Protein AF-C6HKF3-F1 (afdb_monomer)

Structure (mmCIF, N/CA/C/O backbone):
data_AF-C6HKF3-F1
#
_entry.id   AF-C6HKF3-F1
#
loop_
_atom_site.group_PDB
_atom_site.id
_atom_site.type_symbol
_atom_site.label_atom_id
_atom_site.label_alt_id
_atom_site.label_comp_id
_atom_site.label_asym_id
_atom_site.label_entity_id
_atom_site.label_seq_id
_atom_site.pdbx_PDB_ins_code
_atom_site.Cartn_x
_atom_site.Cartn_y
_atom_site.Cartn_z
_atom_site.occupancy
_atom_site.B_iso_or_equiv
_atom_site.auth_seq_id
_atom_site.auth_comp_id
_atom_site.auth_asym_id
_atom_site.auth_atom_id
_atom_site.pdbx_PDB_model_num
ATOM 1 N N . MET A 1 1 ? -15.916 -13.283 12.910 1.00 23.88 1 MET A N 1
ATOM 2 C CA . MET A 1 1 ? -17.264 -12.928 12.413 1.00 23.88 1 MET A CA 1
ATOM 3 C C . MET A 1 1 ? -18.233 -13.977 12.928 1.00 23.88 1 MET A C 1
ATOM 5 O O . MET A 1 1 ? -18.089 -15.125 12.545 1.00 23.88 1 MET A O 1
ATOM 9 N N . PHE A 1 2 ? -19.154 -13.626 13.826 1.00 22.58 2 PHE A N 1
ATOM 10 C CA . PHE A 1 2 ? -20.311 -14.480 14.113 1.00 22.58 2 PHE A CA 1
ATOM 11 C C . PHE A 1 2 ? -21.480 -13.957 13.267 1.00 22.58 2 PHE A C 1
ATOM 13 O O . PHE A 1 2 ? -21.728 -12.747 13.314 1.00 22.58 2 PHE A O 1
ATOM 20 N N . PRO A 1 3 ? -22.163 -14.803 12.477 1.00 23.59 3 PRO A N 1
ATOM 21 C CA . PRO A 1 3 ? -23.327 -14.387 11.705 1.00 23.59 3 PRO A CA 1
ATOM 22 C C . PRO A 1 3 ? -24.420 -13.855 12.635 1.00 23.59 3 PRO A C 1
ATOM 24 O O . PRO A 1 3 ? -24.684 -14.417 13.699 1.00 23.59 3 PRO A O 1
ATOM 27 N N . ARG A 1 4 ? -25.085 -12.773 12.220 1.00 27.39 4 ARG A N 1
ATOM 28 C CA . ARG A 1 4 ? -26.224 -12.142 12.917 1.00 27.39 4 ARG A CA 1
ATOM 29 C C . ARG A 1 4 ? -27.478 -13.037 12.996 1.00 27.39 4 ARG A C 1
ATOM 31 O O . ARG A 1 4 ? -28.516 -12.580 13.461 1.00 27.39 4 ARG A O 1
ATOM 38 N N . THR A 1 5 ? -27.420 -14.294 12.563 1.00 27.39 5 THR A N 1
ATOM 39 C CA . THR A 1 5 ? -28.602 -15.111 12.252 1.00 27.39 5 THR A CA 1
ATOM 40 C C . THR A 1 5 ? -29.156 -15.968 13.395 1.00 27.39 5 THR A C 1
ATOM 42 O O . THR A 1 5 ? -30.180 -16.620 13.203 1.00 27.39 5 THR A O 1
ATOM 45 N N . HIS A 1 6 ? -28.601 -15.914 14.613 1.00 28.02 6 HIS A N 1
ATOM 46 C CA . HIS A 1 6 ? -29.128 -16.699 15.748 1.00 28.02 6 HIS A CA 1
ATOM 47 C C . HIS A 1 6 ? -29.599 -15.916 16.980 1.00 28.02 6 HIS A C 1
ATOM 49 O O . HIS A 1 6 ? -29.773 -16.495 18.049 1.00 28.02 6 HIS A O 1
ATOM 55 N N . ILE A 1 7 ? -29.944 -14.636 16.829 1.00 28.27 7 ILE A N 1
ATOM 56 C CA . ILE A 1 7 ? -30.804 -13.953 17.804 1.00 28.27 7 ILE A CA 1
ATOM 57 C C . ILE A 1 7 ? -31.998 -13.378 17.045 1.00 28.27 7 ILE A C 1
ATOM 59 O O . ILE A 1 7 ? -31.956 -12.261 16.541 1.00 28.27 7 ILE A O 1
ATOM 63 N N . ARG A 1 8 ? -33.080 -14.160 16.946 1.00 24.97 8 ARG A N 1
ATOM 64 C CA . ARG A 1 8 ? -34.401 -13.608 16.622 1.00 24.97 8 ARG A CA 1
ATOM 65 C C . ARG A 1 8 ? -34.829 -12.724 17.795 1.00 24.97 8 ARG A C 1
ATOM 67 O O . ARG A 1 8 ? -35.419 -13.210 18.754 1.00 24.97 8 ARG A O 1
ATOM 74 N N . THR A 1 9 ? -34.541 -11.431 17.721 1.00 31.33 9 THR A N 1
ATOM 75 C CA . THR A 1 9 ? -35.336 -10.416 18.410 1.00 31.33 9 THR A CA 1
ATOM 76 C C . THR A 1 9 ? -36.642 -10.274 17.636 1.00 31.33 9 THR A C 1
ATOM 78 O O . THR A 1 9 ? -36.712 -9.597 16.615 1.00 31.33 9 THR A O 1
ATOM 81 N N . SER A 1 10 ? -37.691 -10.964 18.081 1.00 26.66 10 SER A N 1
ATOM 82 C CA . SER A 1 10 ? -39.046 -10.687 17.606 1.00 26.66 10 SER A CA 1
ATOM 83 C C . SER A 1 10 ? -39.504 -9.343 18.179 1.00 26.66 10 SER A C 1
ATOM 85 O O . SER A 1 10 ? -40.070 -9.283 19.268 1.00 26.66 10 SER A O 1
ATOM 87 N N . LEU A 1 11 ? -39.235 -8.263 17.450 1.00 33.09 11 LEU A N 1
ATOM 88 C CA . LEU A 1 11 ? -39.993 -7.019 17.532 1.00 33.09 11 LEU A CA 1
ATOM 89 C C . LEU A 1 11 ? -41.171 -7.166 16.572 1.00 33.09 11 LEU A C 1
ATOM 91 O O . LEU A 1 11 ? -41.030 -6.827 15.410 1.00 33.09 11 LEU A O 1
ATOM 95 N N . GLU A 1 12 ? -42.263 -7.772 17.041 1.00 34.25 12 GLU A N 1
ATOM 96 C CA . GLU A 1 12 ? -43.629 -7.602 16.515 1.00 34.25 12 GLU A CA 1
ATOM 97 C C . GLU A 1 12 ? -44.575 -8.547 17.270 1.00 34.25 12 GLU A C 1
ATOM 99 O O . GLU A 1 12 ? -44.820 -9.686 16.873 1.00 34.25 12 GLU A O 1
ATOM 104 N N . ASN A 1 13 ? -45.037 -8.098 18.437 1.00 29.64 13 ASN A N 1
ATOM 105 C CA . ASN A 1 13 ? -46.448 -8.127 18.828 1.00 29.64 13 ASN A CA 1
ATOM 106 C C . ASN A 1 13 ? -46.584 -7.684 20.284 1.00 29.64 13 ASN A C 1
ATOM 108 O O . ASN A 1 13 ? -46.192 -8.389 21.214 1.00 29.64 13 ASN A O 1
ATOM 112 N N . ASP A 1 14 ? -47.220 -6.529 20.456 1.00 38.34 14 ASP A N 1
ATOM 113 C CA . ASP A 1 14 ? -47.934 -6.170 21.670 1.00 38.34 14 ASP A CA 1
ATOM 114 C C . ASP A 1 14 ? -48.892 -7.306 22.051 1.00 38.34 14 ASP A C 1
ATOM 116 O O . ASP A 1 14 ? -49.944 -7.485 21.433 1.00 38.34 14 ASP A O 1
ATOM 120 N N . ARG A 1 15 ? -48.499 -8.100 23.051 1.00 31.56 15 ARG A N 1
ATOM 121 C CA . ARG A 1 15 ? -49.347 -8.672 24.110 1.00 31.56 15 ARG A CA 1
ATOM 122 C C . ARG A 1 15 ? -48.488 -9.553 25.008 1.00 31.56 15 ARG A C 1
ATOM 124 O O . ARG A 1 15 ? -47.965 -10.580 24.584 1.00 31.56 15 ARG A O 1
ATOM 131 N N . GLU A 1 16 ? -48.399 -9.138 26.265 1.00 40.12 16 GLU A N 1
ATOM 132 C CA . GLU A 1 16 ? -47.836 -9.878 27.389 1.00 40.12 16 GLU A CA 1
ATOM 133 C C . GLU A 1 16 ? -48.200 -11.373 27.337 1.00 40.12 16 GLU A C 1
ATOM 135 O O . GLU A 1 16 ? -49.335 -11.779 27.591 1.00 40.12 16 GLU A O 1
ATOM 140 N N . LYS A 1 17 ? -47.207 -12.217 27.052 1.00 31.50 17 LYS A N 1
ATOM 141 C CA . LYS A 1 17 ? -47.179 -13.598 27.530 1.00 31.50 17 LYS A CA 1
ATOM 142 C C . LYS A 1 17 ? -45.826 -13.842 28.175 1.00 31.50 17 LYS A C 1
ATOM 144 O O . LYS A 1 17 ? -44.822 -14.023 27.496 1.00 31.50 17 LYS A O 1
ATOM 149 N N . TYR A 1 18 ? -45.849 -13.822 29.503 1.00 33.06 18 TYR A N 1
ATOM 150 C CA . TYR A 1 18 ? -44.793 -14.274 30.403 1.00 33.06 18 TYR A CA 1
ATOM 151 C C . TYR A 1 18 ? -44.182 -15.595 29.894 1.00 33.06 18 TYR A C 1
ATOM 153 O O . TYR A 1 18 ? -44.834 -16.640 29.917 1.00 33.06 18 TYR A O 1
ATOM 161 N N . ILE A 1 19 ? -42.936 -15.547 29.417 1.00 33.00 19 ILE A N 1
ATOM 162 C CA . ILE A 1 19 ? -42.093 -16.734 29.227 1.00 33.00 19 ILE A CA 1
ATOM 163 C C . ILE A 1 19 ? -41.365 -16.955 30.564 1.00 33.00 19 ILE A C 1
ATOM 165 O O . ILE A 1 19 ? -40.865 -15.978 31.116 1.00 33.00 19 ILE A O 1
ATOM 169 N N . PRO A 1 20 ? -41.292 -18.179 31.124 1.00 37.78 20 PRO A N 1
ATOM 170 C CA . PRO A 1 20 ? -40.747 -18.375 32.466 1.00 37.78 20 PRO A CA 1
ATOM 171 C C . PRO A 1 20 ? -39.257 -17.996 32.537 1.00 37.78 20 PRO A C 1
ATOM 173 O O . PRO A 1 20 ? -38.462 -18.484 31.728 1.00 37.78 20 PRO A O 1
ATOM 176 N N . ASP A 1 21 ? -38.880 -17.212 33.554 1.00 45.03 21 ASP A N 1
ATOM 177 C CA . ASP A 1 21 ? -37.524 -16.700 33.854 1.00 45.03 21 ASP A CA 1
ATOM 178 C C . ASP A 1 21 ? -36.394 -17.757 33.853 1.00 45.03 21 ASP A C 1
ATOM 180 O O . ASP A 1 21 ? -35.210 -17.435 33.724 1.00 45.03 21 ASP A O 1
ATOM 184 N N . GLY A 1 22 ? -36.727 -19.048 33.938 1.00 43.03 22 GLY A N 1
ATOM 185 C CA . GLY A 1 22 ? -35.758 -20.141 34.053 1.00 43.03 22 GLY A CA 1
ATOM 186 C C . GLY A 1 22 ? -34.871 -20.397 32.822 1.00 43.03 22 GLY A C 1
ATOM 187 O O . GLY A 1 22 ? -33.749 -20.875 32.988 1.00 43.03 22 GLY A O 1
ATOM 188 N N . ARG A 1 23 ? -35.308 -20.086 31.587 1.00 43.41 23 ARG A N 1
ATOM 189 C CA . ARG A 1 23 ? -34.489 -20.358 30.376 1.00 43.41 23 ARG A CA 1
ATOM 190 C C . ARG A 1 23 ? -33.404 -19.306 30.124 1.00 43.41 23 ARG A C 1
ATOM 192 O O . ARG A 1 23 ? -32.303 -19.675 29.722 1.00 43.41 23 ARG A O 1
ATOM 199 N N . TYR A 1 24 ? -33.672 -18.027 30.399 1.00 49.16 24 TYR A N 1
ATOM 200 C CA . TYR A 1 24 ? -32.689 -16.950 30.202 1.00 49.16 24 TYR A CA 1
ATOM 201 C C . TYR A 1 24 ? -31.551 -16.996 31.232 1.00 49.16 24 TYR A C 1
ATOM 203 O O . TYR A 1 24 ? -30.403 -16.707 30.892 1.00 49.16 24 TYR A O 1
ATOM 211 N N . SER A 1 25 ? -31.841 -17.434 32.463 1.00 55.28 25 SER A N 1
ATOM 212 C CA . SER A 1 25 ? -30.835 -17.615 33.520 1.00 55.28 25 SER A CA 1
ATOM 213 C C . SER A 1 25 ? -29.750 -18.634 33.128 1.00 55.28 25 SER A C 1
ATOM 215 O O . SER A 1 25 ? -28.556 -18.368 33.282 1.00 55.28 25 SER A O 1
ATOM 217 N N . HIS A 1 26 ? -30.135 -19.763 32.514 1.00 54.88 26 HIS A N 1
ATOM 218 C CA . HIS A 1 26 ? -29.185 -20.799 32.095 1.00 54.88 26 HIS A CA 1
ATOM 219 C C . HIS A 1 26 ? -28.242 -20.326 30.973 1.00 54.88 26 HIS A C 1
ATOM 221 O O . HIS A 1 26 ? -27.035 -20.559 31.043 1.00 54.88 26 HIS A O 1
ATOM 227 N N . SER A 1 27 ? -28.763 -19.618 29.965 1.00 61.56 27 SER A N 1
ATOM 228 C CA . SER A 1 27 ? -27.957 -19.084 28.857 1.00 61.56 27 SER A CA 1
ATOM 229 C C . SER A 1 27 ? -27.007 -17.965 29.300 1.00 61.56 27 SER A C 1
ATOM 231 O O . SER A 1 27 ? -25.858 -17.936 28.862 1.00 61.56 27 SER A O 1
ATOM 233 N N . ARG A 1 28 ? -27.428 -17.080 30.219 1.00 71.38 28 ARG A N 1
ATOM 234 C CA . ARG A 1 28 ? -26.544 -16.045 30.791 1.00 71.38 28 ARG A CA 1
ATOM 235 C C . ARG A 1 28 ? -25.417 -16.657 31.625 1.00 71.38 28 ARG A C 1
ATOM 237 O O . ARG A 1 28 ? -24.269 -16.256 31.469 1.00 71.38 28 ARG A O 1
ATOM 244 N N . LEU A 1 29 ? -25.702 -17.687 32.425 1.00 73.00 29 LEU A N 1
ATOM 245 C CA . LEU A 1 29 ? -24.673 -18.401 33.190 1.00 73.00 29 LEU A CA 1
ATOM 246 C C . LEU A 1 29 ? -23.628 -19.072 32.279 1.00 73.00 29 LEU A C 1
ATOM 248 O O . LEU A 1 29 ? -22.439 -19.088 32.600 1.00 73.00 29 LEU A O 1
ATOM 252 N N . GLN A 1 30 ? -24.046 -19.610 31.130 1.00 71.25 30 GLN A N 1
ATOM 253 C CA . GLN A 1 30 ? -23.119 -20.150 30.131 1.00 71.25 30 GLN A CA 1
ATOM 254 C C . GLN A 1 30 ? -22.246 -19.057 29.498 1.00 71.25 30 GLN A C 1
ATOM 256 O O . GLN A 1 30 ? -21.044 -19.270 29.339 1.00 71.25 30 GLN A O 1
ATOM 261 N N . LEU A 1 31 ? -22.815 -17.885 29.195 1.00 77.19 31 LEU A N 1
ATOM 262 C CA . LEU A 1 31 ? -22.057 -16.734 28.692 1.00 77.19 31 LEU A CA 1
ATOM 263 C C . LEU A 1 31 ? -21.038 -16.224 29.714 1.00 77.19 31 LEU A C 1
ATOM 265 O O . LEU A 1 31 ? -19.914 -15.916 29.335 1.00 77.19 31 LEU A O 1
ATOM 269 N N . VAL A 1 32 ? -21.383 -16.206 31.004 1.00 83.06 32 VAL A N 1
ATOM 270 C CA . VAL A 1 32 ? -20.451 -15.835 32.082 1.00 83.06 32 VAL A CA 1
ATOM 271 C C . VAL A 1 32 ? -19.299 -16.839 32.179 1.00 83.06 32 VAL A C 1
ATOM 273 O O . VAL A 1 32 ? -18.142 -16.437 32.210 1.00 83.06 32 VAL A O 1
ATOM 276 N N . LYS A 1 33 ? -19.575 -18.148 32.110 1.00 73.81 33 LYS A N 1
ATOM 277 C CA . LYS A 1 33 ? -18.516 -19.177 32.063 1.00 73.81 33 LYS A CA 1
ATOM 278 C C . LYS A 1 33 ? -17.636 -19.059 30.813 1.00 73.81 33 LYS A C 1
ATOM 280 O O . LYS A 1 33 ? -16.428 -19.297 30.875 1.00 73.81 33 LYS A O 1
ATOM 285 N N . ALA A 1 34 ? -18.231 -18.716 29.668 1.00 72.38 34 ALA A N 1
ATOM 286 C CA . ALA A 1 34 ? -17.499 -18.467 28.430 1.00 72.38 34 ALA A CA 1
ATOM 287 C C . ALA A 1 34 ? -16.616 -17.217 28.549 1.00 72.38 34 ALA A C 1
ATOM 289 O O . ALA A 1 34 ? -15.462 -17.255 28.126 1.00 72.38 34 ALA A O 1
ATOM 290 N N . LEU A 1 35 ? -17.123 -16.159 29.184 1.00 83.19 35 LEU A N 1
ATOM 291 C CA . LEU A 1 35 ? -16.385 -14.939 29.482 1.00 83.19 35 LEU A CA 1
ATOM 292 C C . LEU A 1 35 ? -15.196 -15.212 30.408 1.00 83.19 35 LEU A C 1
ATOM 294 O O . LEU A 1 35 ? -14.079 -14.879 30.040 1.00 83.19 35 LEU A O 1
ATOM 298 N N . GLU A 1 36 ? -15.384 -15.914 31.527 1.00 82.62 36 GLU A N 1
ATOM 299 C CA . GLU A 1 36 ? -14.290 -16.287 32.442 1.00 82.62 36 GLU A CA 1
ATOM 300 C C . GLU A 1 36 ? -13.204 -17.121 31.744 1.00 82.62 36 GLU A C 1
ATOM 302 O O . GLU A 1 36 ? -12.015 -17.062 32.076 1.00 82.62 36 GLU A O 1
ATOM 307 N N . ARG A 1 37 ? -13.597 -17.956 30.774 1.00 74.00 37 ARG A N 1
ATOM 308 C CA . ARG A 1 37 ? -12.648 -18.697 29.937 1.00 74.00 37 ARG A CA 1
ATOM 309 C C . ARG A 1 37 ? -11.931 -17.765 28.966 1.00 74.00 37 ARG A C 1
ATOM 311 O O . ARG A 1 37 ? -10.715 -17.879 28.836 1.00 74.00 37 ARG A O 1
ATOM 318 N N . ALA A 1 38 ? -12.658 -16.871 28.303 1.00 76.38 38 ALA A N 1
ATOM 319 C CA . ALA A 1 38 ? -12.093 -15.903 27.374 1.00 76.38 38 ALA A CA 1
ATOM 320 C C . ALA A 1 38 ? -11.108 -14.961 28.079 1.00 76.38 38 ALA A C 1
ATOM 322 O O . ALA A 1 38 ? -10.016 -14.763 27.563 1.00 76.38 38 ALA A O 1
ATOM 323 N N . GLU A 1 39 ? -11.425 -14.478 29.282 1.00 83.56 39 GLU A N 1
ATOM 324 C CA . GLU A 1 39 ? -10.543 -13.650 30.113 1.00 83.56 39 GLU A CA 1
ATOM 325 C C . GLU A 1 39 ? -9.249 -14.389 30.460 1.00 83.56 39 GLU A C 1
ATOM 327 O O . GLU A 1 39 ? -8.164 -13.858 30.244 1.00 83.56 39 GLU A O 1
ATOM 332 N N . ARG A 1 40 ? -9.330 -15.652 30.906 1.00 78.88 40 ARG A N 1
ATOM 333 C CA . ARG A 1 40 ? -8.131 -16.467 31.179 1.00 78.88 40 ARG A CA 1
ATOM 334 C C . ARG A 1 40 ? -7.267 -16.676 29.939 1.00 78.88 40 ARG A C 1
ATOM 336 O O . ARG A 1 40 ? -6.041 -16.639 30.033 1.00 78.88 40 ARG A O 1
ATOM 343 N N . VAL A 1 41 ? -7.883 -16.904 28.780 1.00 71.81 41 VAL A N 1
ATOM 344 C CA . VAL A 1 41 ? -7.150 -17.071 27.517 1.00 71.81 41 VAL A CA 1
ATOM 345 C C . VAL A 1 41 ? -6.540 -15.741 27.063 1.00 71.81 41 VAL A C 1
ATOM 347 O O . VAL A 1 41 ? -5.374 -15.712 26.672 1.00 71.81 41 VAL A O 1
ATOM 350 N N . ALA A 1 42 ? -7.278 -14.637 27.154 1.00 75.31 42 ALA A N 1
ATOM 351 C CA . ALA A 1 42 ? -6.808 -13.311 26.774 1.00 75.31 42 ALA A CA 1
ATOM 352 C C . ALA A 1 42 ? -5.670 -12.829 27.687 1.00 75.31 42 ALA A C 1
ATOM 354 O O . ALA A 1 42 ? -4.660 -12.361 27.178 1.00 75.31 42 ALA A O 1
ATOM 355 N N . SER A 1 43 ? -5.760 -13.030 29.004 1.00 76.12 43 SER A N 1
ATOM 356 C CA . SER A 1 43 ? -4.675 -12.749 29.962 1.00 76.12 43 SER A CA 1
ATOM 357 C C . SER A 1 43 ? -3.466 -13.679 29.779 1.00 76.12 43 SER A C 1
ATOM 359 O O . SER A 1 43 ? -2.319 -13.295 30.004 1.00 76.12 43 SER A O 1
ATOM 361 N N . GLY A 1 44 ? -3.693 -14.917 29.329 1.00 67.44 44 GLY A N 1
ATOM 362 C CA . GLY A 1 44 ? -2.624 -15.869 29.032 1.00 67.44 44 GLY A CA 1
ATOM 363 C C . GLY A 1 44 ? -1.857 -15.573 27.739 1.00 67.44 44 GLY A C 1
ATOM 364 O O . GLY A 1 44 ? -0.696 -15.961 27.637 1.00 67.44 44 GLY A O 1
ATOM 365 N N . THR A 1 45 ? -2.481 -14.900 26.766 1.00 66.75 45 THR A N 1
ATOM 366 C CA . THR A 1 45 ? -1.938 -14.717 25.404 1.00 66.75 45 THR A CA 1
ATOM 367 C C . THR A 1 45 ? -1.656 -13.260 25.028 1.00 66.75 45 THR A C 1
ATOM 369 O O . THR A 1 45 ? -0.811 -13.017 24.174 1.00 66.75 45 THR A O 1
ATOM 372 N N . SER A 1 46 ? -2.358 -12.294 25.626 1.00 65.00 46 SER A N 1
ATOM 373 C CA . SER A 1 46 ? -2.330 -10.853 25.308 1.00 65.00 46 SER A CA 1
ATOM 374 C C . SER A 1 46 ? -2.560 -10.508 23.826 1.00 65.00 46 SER A C 1
ATOM 376 O O . SER A 1 46 ? -2.170 -9.441 23.348 1.00 65.00 46 SER A O 1
ATOM 378 N N . ARG A 1 47 ? -3.223 -11.408 23.090 1.00 68.69 47 ARG A N 1
ATOM 379 C CA . ARG A 1 47 ? -3.566 -11.250 21.672 1.00 68.69 47 ARG A CA 1
ATOM 380 C C . ARG A 1 47 ? -4.859 -10.441 21.477 1.00 68.69 47 ARG A C 1
ATOM 382 O O . ARG A 1 47 ? -5.795 -10.525 22.273 1.00 68.69 47 ARG A O 1
ATOM 389 N N . ALA A 1 48 ? -4.920 -9.691 20.375 1.00 71.31 48 ALA A N 1
ATOM 390 C CA . ALA A 1 48 ? -6.007 -8.749 20.094 1.00 71.31 48 ALA A CA 1
ATOM 391 C C . ALA A 1 48 ? -7.352 -9.421 19.756 1.00 71.31 48 ALA A C 1
ATOM 393 O O . ALA A 1 48 ? -8.395 -8.924 20.164 1.00 71.31 48 ALA A O 1
ATOM 394 N N . ASP A 1 49 ? -7.340 -10.549 19.046 1.00 69.75 49 ASP A N 1
ATOM 395 C CA . ASP A 1 49 ? -8.520 -11.370 18.728 1.00 69.75 49 ASP A CA 1
ATOM 396 C C . ASP A 1 49 ? -9.167 -11.959 19.993 1.00 69.75 49 ASP A C 1
ATOM 398 O O . ASP A 1 49 ? -10.382 -11.877 20.176 1.00 69.75 49 ASP A O 1
ATOM 402 N N . HIS A 1 50 ? -8.355 -12.479 20.915 1.00 78.00 50 HIS A N 1
ATOM 403 C CA . HIS A 1 50 ? -8.828 -12.986 22.204 1.00 78.00 50 HIS A CA 1
ATOM 404 C C . HIS A 1 50 ? -9.394 -11.870 23.098 1.00 78.00 50 HIS A C 1
ATOM 406 O O . HIS A 1 50 ? -10.428 -12.057 23.740 1.00 78.00 50 HIS A O 1
ATOM 412 N N . ALA A 1 51 ? -8.757 -10.698 23.115 1.00 82.38 51 ALA A N 1
ATOM 413 C CA . ALA A 1 51 ? -9.271 -9.530 23.826 1.00 82.38 51 ALA A CA 1
ATOM 414 C C . ALA A 1 51 ? -10.563 -8.970 23.199 1.00 82.38 51 ALA A C 1
ATOM 416 O O . ALA A 1 51 ? -11.466 -8.564 23.929 1.00 82.38 51 ALA A O 1
ATOM 417 N N . ASP A 1 52 ? -10.704 -9.002 21.867 1.00 82.88 52 ASP A N 1
ATOM 418 C CA . ASP A 1 52 ? -11.957 -8.641 21.187 1.00 82.88 52 ASP A CA 1
ATOM 419 C C . ASP A 1 52 ? -13.082 -9.633 21.522 1.00 82.88 52 ASP A C 1
ATOM 421 O O . ASP A 1 52 ? -14.227 -9.227 21.711 1.00 82.88 52 ASP A O 1
ATOM 425 N N . ALA A 1 53 ? -12.769 -10.926 21.679 1.00 82.00 53 ALA A N 1
ATOM 426 C CA . ALA A 1 53 ? -13.738 -11.914 22.150 1.00 82.00 53 ALA A CA 1
ATOM 427 C C . ALA A 1 53 ? -14.247 -11.589 23.566 1.00 82.00 53 ALA A C 1
ATOM 429 O O . ALA A 1 53 ? -15.459 -11.597 23.787 1.00 82.00 53 ALA A O 1
ATOM 430 N N . VAL A 1 54 ? -13.353 -11.231 24.500 1.00 88.75 54 VAL A N 1
ATOM 431 C CA . VAL A 1 54 ? -13.730 -10.738 25.842 1.00 88.75 54 VAL A CA 1
ATOM 432 C C . VAL A 1 54 ? -14.644 -9.517 25.722 1.00 88.75 54 VAL A C 1
ATOM 434 O O . VAL A 1 54 ? -15.731 -9.494 26.299 1.00 88.75 54 VAL A O 1
ATOM 437 N N . ALA A 1 55 ? -14.252 -8.536 24.908 1.00 91.31 55 ALA A N 1
ATOM 438 C CA . ALA A 1 55 ? -15.006 -7.305 24.713 1.00 91.31 55 ALA A CA 1
ATOM 439 C C . ALA A 1 55 ? -16.425 -7.541 24.175 1.00 91.31 55 ALA A C 1
ATOM 441 O O . ALA A 1 55 ? -17.389 -6.950 24.665 1.00 91.31 55 ALA A O 1
ATOM 442 N N . ARG A 1 56 ? -16.570 -8.434 23.191 1.00 89.88 56 ARG A N 1
ATOM 443 C CA . ARG A 1 56 ? -17.871 -8.788 22.610 1.00 89.88 56 ARG A CA 1
ATOM 444 C C . ARG A 1 56 ? -18.748 -9.573 23.573 1.00 89.88 56 ARG A C 1
ATOM 446 O O . ARG A 1 56 ? -19.949 -9.334 23.595 1.00 89.88 56 ARG A O 1
ATOM 453 N N . LEU A 1 57 ? -18.178 -10.480 24.367 1.00 89.25 57 LEU A N 1
ATOM 454 C CA . LEU A 1 57 ? -18.935 -11.228 25.374 1.00 89.25 57 LEU A CA 1
ATOM 455 C C . LEU A 1 57 ? -19.484 -10.300 26.464 1.00 89.25 57 LEU A C 1
ATOM 457 O O . LEU A 1 57 ? -20.657 -10.413 26.813 1.00 89.25 57 LEU A O 1
ATOM 461 N N . TYR A 1 58 ? -18.688 -9.333 26.931 1.00 93.75 58 TYR A N 1
ATOM 462 C CA . TYR A 1 58 ? -19.175 -8.279 27.826 1.00 93.75 58 TYR A CA 1
ATOM 463 C C . TYR A 1 58 ? -20.296 -7.450 27.194 1.00 93.75 58 TYR A C 1
ATOM 465 O O . TYR A 1 58 ? -21.297 -7.181 27.851 1.00 93.75 58 TYR A O 1
ATOM 473 N N . HIS A 1 59 ? -20.159 -7.077 25.920 1.00 92.56 59 HIS A N 1
ATOM 474 C CA . HIS A 1 59 ? -21.187 -6.316 25.210 1.00 92.56 59 HIS A CA 1
ATOM 475 C C . HIS A 1 59 ? -22.496 -7.109 25.047 1.00 92.56 59 HIS A C 1
ATOM 477 O O . HIS A 1 59 ? -23.565 -6.575 25.311 1.00 92.56 59 HIS A O 1
ATOM 483 N N . ILE A 1 60 ? -22.426 -8.406 24.719 1.00 90.06 60 ILE A N 1
ATOM 484 C CA . ILE A 1 60 ? -23.608 -9.284 24.654 1.00 90.06 60 ILE A CA 1
ATOM 485 C C . ILE A 1 60 ? -24.275 -9.404 26.029 1.00 90.06 60 ILE A C 1
ATOM 487 O O . ILE A 1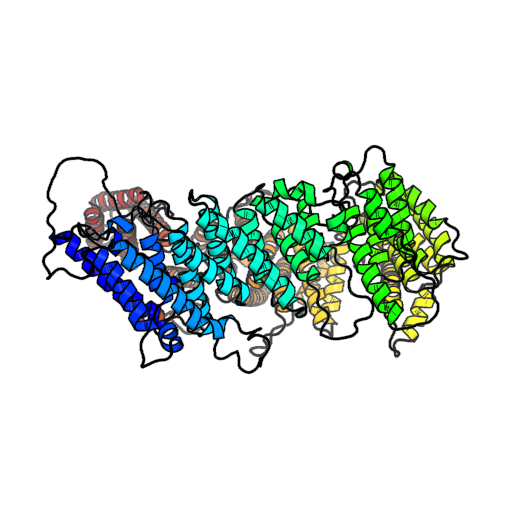 60 ? -25.498 -9.333 26.128 1.00 90.06 60 ILE A O 1
ATOM 491 N N . LEU A 1 61 ? -23.493 -9.579 27.101 1.00 88.88 61 LEU A N 1
ATOM 492 C CA . LEU A 1 61 ? -24.036 -9.606 28.462 1.00 88.88 61 LEU A CA 1
ATOM 493 C C . LEU A 1 61 ? -24.717 -8.281 28.817 1.00 88.88 61 LEU A C 1
ATOM 495 O O . LEU A 1 61 ? -25.793 -8.299 29.407 1.00 88.88 61 LEU A O 1
ATOM 499 N N . PHE A 1 62 ? -24.127 -7.155 28.417 1.00 90.56 62 PHE A N 1
ATOM 500 C CA . PHE A 1 62 ? -24.713 -5.832 28.598 1.00 90.56 62 PHE A CA 1
ATOM 501 C C . PHE A 1 62 ? -26.037 -5.675 27.837 1.00 90.56 62 PHE A C 1
ATOM 503 O O . PHE A 1 62 ? -27.016 -5.220 28.423 1.00 90.56 62 PHE A O 1
ATOM 510 N N . ASP A 1 63 ? -26.111 -6.106 26.576 1.00 89.00 63 ASP A N 1
ATOM 511 C CA . ASP A 1 63 ? -27.341 -6.052 25.772 1.00 89.00 63 ASP A CA 1
ATOM 512 C C . ASP A 1 63 ? -28.464 -6.912 26.366 1.00 89.00 63 ASP A C 1
ATOM 514 O O . ASP A 1 63 ? -29.637 -6.540 26.306 1.00 89.00 63 ASP A O 1
ATOM 518 N N . LEU A 1 64 ? -28.108 -8.048 26.973 1.00 86.81 64 LEU A N 1
ATOM 519 C CA . LEU A 1 64 ? -29.052 -8.952 27.626 1.00 86.81 64 LEU A CA 1
ATOM 520 C C . LEU A 1 64 ? -29.466 -8.503 29.034 1.00 86.81 64 LEU A C 1
ATOM 522 O O . LEU A 1 64 ? -30.431 -9.064 29.552 1.00 86.81 64 LEU A O 1
ATOM 526 N N . ALA A 1 65 ? -28.754 -7.576 29.675 1.00 86.38 65 ALA A N 1
ATOM 527 C CA . ALA A 1 65 ? -29.006 -7.163 31.054 1.00 86.38 65 ALA A CA 1
ATOM 528 C C . ALA A 1 65 ? -30.189 -6.183 31.177 1.00 86.38 65 ALA A C 1
ATOM 530 O O . ALA A 1 65 ? -30.503 -5.419 30.262 1.00 86.38 65 ALA A O 1
ATOM 531 N N . SER A 1 66 ? -30.846 -6.197 32.338 1.00 81.94 66 SER A N 1
ATOM 532 C CA . SER A 1 66 ? -32.003 -5.351 32.638 1.00 81.94 66 SER A CA 1
ATOM 533 C C . SER A 1 66 ? -31.582 -3.916 32.979 1.00 81.94 66 SER A C 1
ATOM 535 O O . SER A 1 66 ? -30.555 -3.691 33.623 1.00 81.94 66 SER A O 1
ATOM 537 N N . SER A 1 67 ? -32.415 -2.942 32.595 1.00 71.25 67 SER A N 1
ATOM 538 C CA . SER A 1 67 ? -32.265 -1.527 32.986 1.00 71.25 67 SER A CA 1
ATOM 539 C C . SER A 1 67 ? -33.008 -1.166 34.287 1.00 71.25 67 SER A C 1
ATOM 541 O O . SER A 1 67 ? -32.886 -0.042 34.763 1.00 71.25 67 SER A O 1
ATOM 543 N N . ASN A 1 68 ? -33.791 -2.089 34.862 1.00 65.50 68 ASN A N 1
ATOM 544 C CA . ASN A 1 68 ? -34.627 -1.827 36.040 1.00 65.50 68 ASN A CA 1
ATOM 545 C C . ASN A 1 68 ? -33.827 -1.949 37.346 1.00 65.50 68 ASN A C 1
ATOM 547 O O . ASN A 1 68 ? -33.224 -2.983 37.609 1.00 65.50 68 ASN A O 1
ATOM 551 N N . THR A 1 69 ? -33.900 -0.931 38.202 1.00 57.06 69 THR A N 1
ATOM 552 C CA . THR A 1 69 ? -33.236 -0.852 39.519 1.00 57.06 69 THR A CA 1
ATOM 553 C C . THR A 1 69 ? -33.882 -1.687 40.629 1.00 57.06 69 THR A C 1
ATOM 555 O O . THR A 1 69 ? -33.379 -1.701 41.747 1.00 57.06 69 THR A O 1
ATOM 558 N N . THR A 1 70 ? -34.987 -2.383 40.357 1.00 50.12 70 THR A N 1
ATOM 559 C CA . THR A 1 70 ? -35.798 -3.103 41.357 1.00 50.12 70 THR A CA 1
ATOM 560 C C . THR A 1 70 ? -35.486 -4.601 41.429 1.00 50.12 70 THR A C 1
ATOM 562 O O . THR A 1 70 ? -36.396 -5.407 41.612 1.00 50.12 70 THR A O 1
ATOM 565 N N . LEU A 1 71 ? -34.232 -4.999 41.218 1.00 50.22 71 LEU A N 1
ATOM 566 C CA . LEU A 1 71 ? -33.786 -6.357 41.532 1.00 50.22 71 LEU A CA 1
ATOM 567 C C . LEU A 1 71 ? -33.213 -6.363 42.950 1.00 50.22 71 LEU A C 1
ATOM 569 O O . LEU A 1 71 ? -32.362 -5.536 43.279 1.00 50.22 71 LEU A O 1
ATOM 573 N N . ASP A 1 72 ? -33.720 -7.275 43.782 1.00 47.78 72 ASP A N 1
ATOM 574 C CA . ASP A 1 72 ? -33.242 -7.501 45.144 1.00 47.78 72 ASP A CA 1
ATOM 575 C C . ASP A 1 72 ? -31.715 -7.678 45.160 1.00 47.78 72 ASP A C 1
ATOM 577 O O . ASP A 1 72 ? -31.116 -8.224 44.232 1.00 47.78 72 ASP A O 1
ATOM 581 N N . SER A 1 73 ? -31.079 -7.242 46.247 1.00 48.00 73 SER A N 1
ATOM 582 C CA . SER A 1 73 ? -29.625 -7.213 46.486 1.00 48.00 73 SER A CA 1
ATOM 583 C C . SER A 1 73 ? -28.903 -8.578 46.446 1.00 48.00 73 SER A C 1
ATOM 585 O O . SER A 1 73 ? -27.741 -8.676 46.837 1.00 48.00 73 SER A O 1
ATOM 587 N N . SER A 1 74 ? -29.573 -9.629 45.968 1.00 51.31 74 SER A N 1
ATOM 588 C CA . SER A 1 74 ? -29.078 -10.989 45.751 1.00 51.31 74 SER A CA 1
ATOM 589 C C . SER A 1 74 ? -28.852 -11.353 44.272 1.00 51.31 74 SER A C 1
ATOM 591 O O . SER A 1 74 ? -28.369 -12.454 44.000 1.00 51.31 74 SER A O 1
ATOM 593 N N . GLY A 1 75 ? -29.176 -10.464 43.323 1.00 61.22 75 GLY A N 1
ATOM 594 C CA . GLY A 1 75 ? -28.952 -10.679 41.886 1.00 61.22 75 GLY A CA 1
ATOM 595 C C . GLY A 1 75 ? -27.467 -10.711 41.501 1.00 61.22 75 GLY A C 1
ATOM 596 O O . GLY A 1 75 ? -26.634 -10.004 42.073 1.00 61.22 75 GLY A O 1
ATOM 597 N N . SER A 1 76 ? -27.102 -11.541 40.521 1.00 80.44 76 SER A N 1
ATOM 598 C CA . SER A 1 76 ? -25.712 -11.642 40.055 1.00 80.44 76 SER A CA 1
ATOM 599 C C . SER A 1 76 ? -25.257 -10.365 39.326 1.00 80.44 76 SER A C 1
ATOM 601 O O . SER A 1 76 ? -26.045 -9.715 38.646 1.00 80.44 76 SER A O 1
ATOM 603 N N . TRP A 1 77 ? -23.957 -10.034 39.365 1.00 85.19 77 TRP A N 1
ATOM 604 C CA . TRP A 1 77 ? -23.393 -8.798 38.773 1.00 85.19 77 TRP A CA 1
ATOM 605 C C . TRP A 1 77 ? -23.694 -8.578 37.274 1.00 85.19 77 TRP A C 1
ATOM 607 O O . TRP A 1 77 ? -23.556 -7.462 36.780 1.00 85.19 77 TRP A O 1
ATOM 617 N N . TYR A 1 78 ? -24.070 -9.624 36.539 1.00 85.25 78 TYR A N 1
ATOM 618 C CA . TYR A 1 78 ? -24.371 -9.595 35.104 1.00 85.25 78 TYR A CA 1
ATOM 619 C C . TYR A 1 78 ? -25.868 -9.414 34.789 1.00 85.25 78 TYR A C 1
ATOM 621 O O . TYR A 1 78 ? -26.268 -9.514 33.631 1.00 85.25 78 TYR A O 1
ATOM 629 N N . GLU A 1 79 ? -26.715 -9.194 35.798 1.00 83.69 79 GLU A N 1
ATOM 630 C CA . GLU A 1 79 ? -28.161 -9.012 35.610 1.00 83.69 79 GLU A CA 1
ATOM 631 C C . GLU A 1 79 ? -28.554 -7.562 35.317 1.00 83.69 79 GLU A C 1
ATOM 633 O O . GLU A 1 79 ? -29.546 -7.335 34.622 1.00 83.69 79 GLU A O 1
ATOM 638 N N . LEU A 1 80 ? -27.766 -6.591 35.792 1.00 86.75 80 LEU A N 1
ATOM 639 C CA . LEU A 1 80 ? -28.003 -5.162 35.593 1.00 86.75 80 LEU A CA 1
ATOM 640 C C . LEU A 1 80 ? -26.929 -4.544 34.695 1.00 86.75 80 LEU A C 1
ATOM 642 O O . LEU A 1 80 ? -25.731 -4.788 34.854 1.00 86.75 80 LEU A O 1
ATOM 646 N N . LYS A 1 81 ? -27.352 -3.675 33.772 1.00 89.81 81 LYS A N 1
ATOM 647 C CA . LYS A 1 81 ? -26.428 -2.953 32.879 1.00 89.81 81 LYS A CA 1
ATOM 648 C C . LYS A 1 81 ? -25.404 -2.120 33.658 1.00 89.81 81 LYS A C 1
ATOM 650 O O . LYS A 1 81 ? -24.219 -2.129 33.327 1.00 89.81 81 LYS A O 1
ATOM 655 N N . GLN A 1 82 ? -25.847 -1.456 34.728 1.00 88.69 82 GLN A N 1
ATOM 656 C CA . GLN A 1 82 ? -24.990 -0.645 35.595 1.00 88.69 82 GLN A CA 1
ATOM 657 C C . GLN A 1 82 ? -23.880 -1.470 36.263 1.00 88.69 82 GLN A C 1
ATOM 659 O O . GLN A 1 82 ? -22.729 -1.039 36.272 1.00 88.69 82 GLN A O 1
ATOM 664 N N . THR A 1 83 ? -24.190 -2.655 36.798 1.00 89.38 83 THR A N 1
ATOM 665 C CA . THR A 1 83 ? -23.213 -3.479 37.532 1.00 89.38 83 THR A CA 1
ATOM 666 C C . THR A 1 83 ? -22.159 -4.096 36.614 1.00 89.38 83 THR A C 1
ATOM 668 O O . THR A 1 83 ? -21.027 -4.306 37.044 1.00 89.38 83 THR A O 1
ATOM 671 N N . ILE A 1 84 ? -22.485 -4.327 35.336 1.00 92.00 84 ILE A N 1
ATOM 672 C CA . ILE A 1 84 ? -21.506 -4.739 34.317 1.00 92.00 84 ILE A CA 1
ATOM 673 C C . ILE A 1 84 ? -20.496 -3.615 34.055 1.00 92.00 84 ILE A C 1
ATOM 675 O O . ILE A 1 84 ? -19.290 -3.867 34.043 1.00 92.00 84 ILE A O 1
ATOM 679 N N . VAL A 1 85 ? -20.973 -2.376 33.876 1.00 93.06 85 VAL A N 1
ATOM 680 C CA . VAL A 1 85 ? -20.091 -1.211 33.684 1.00 93.06 85 VAL A CA 1
ATOM 681 C C . VAL A 1 85 ? -19.249 -0.955 34.934 1.00 93.06 85 VAL A C 1
ATOM 683 O O . VAL A 1 85 ? -18.049 -0.718 34.812 1.00 93.06 85 VAL A O 1
ATOM 686 N N . GLU A 1 86 ? -19.850 -1.064 36.122 1.00 92.69 86 GLU A N 1
ATOM 687 C CA . GLU A 1 86 ? -19.142 -0.954 37.401 1.00 92.69 86 GLU A CA 1
ATOM 688 C C . GLU A 1 86 ? -18.017 -1.985 37.499 1.00 92.69 86 GLU A C 1
ATOM 690 O O . GLU A 1 86 ? -16.876 -1.612 37.739 1.00 92.69 86 GLU A O 1
ATOM 695 N N . ARG A 1 87 ? -18.297 -3.265 37.216 1.00 92.38 87 ARG A N 1
ATOM 696 C CA . ARG A 1 87 ? -17.282 -4.326 37.251 1.00 92.38 87 ARG A CA 1
ATOM 697 C C . ARG A 1 87 ? -16.125 -4.043 36.299 1.00 92.38 87 ARG A C 1
ATOM 699 O O . ARG A 1 87 ? -14.976 -4.212 36.697 1.00 92.38 87 ARG A O 1
ATOM 706 N N . LEU A 1 88 ? -16.403 -3.635 35.059 1.00 93.88 88 LEU A N 1
ATOM 707 C CA . LEU A 1 88 ? -15.360 -3.323 34.075 1.00 93.88 88 LEU A CA 1
ATOM 708 C C . LEU A 1 88 ? -14.472 -2.162 34.539 1.00 93.88 88 LEU A C 1
ATOM 710 O O . LEU A 1 88 ? -13.250 -2.250 34.430 1.00 93.88 88 LEU A O 1
ATOM 714 N N . LEU A 1 89 ? -15.075 -1.096 35.074 1.00 93.62 89 LEU A N 1
ATOM 715 C CA . LEU A 1 89 ? -14.340 0.060 35.581 1.00 93.62 89 LEU A CA 1
ATOM 716 C C . LEU A 1 89 ? -13.542 -0.272 36.835 1.00 93.62 89 LEU A C 1
ATOM 718 O O . LEU A 1 89 ? -12.347 -0.018 36.835 1.00 93.62 89 LEU A O 1
ATOM 722 N N . SER A 1 90 ? -14.145 -0.892 37.851 1.00 92.00 90 SER A N 1
ATOM 723 C CA . SER A 1 90 ? -13.432 -1.294 39.068 1.00 92.00 90 SER A CA 1
ATOM 724 C C . SER A 1 90 ? -12.275 -2.239 38.751 1.00 92.00 90 SER A C 1
ATOM 726 O O . SER A 1 90 ? -11.179 -2.042 39.257 1.00 92.00 90 SER A O 1
ATOM 728 N N . THR A 1 91 ? -12.467 -3.194 37.833 1.00 89.31 91 THR A N 1
ATOM 729 C CA . THR A 1 91 ? -11.388 -4.093 37.385 1.00 89.31 91 THR A CA 1
ATOM 730 C C . THR A 1 91 ? -10.248 -3.314 36.725 1.00 89.31 91 THR A C 1
ATOM 732 O O . THR A 1 91 ? -9.077 -3.594 36.968 1.00 89.31 91 THR A O 1
ATOM 735 N N . LEU A 1 92 ? -10.554 -2.337 35.867 1.00 89.81 92 LEU A N 1
ATOM 736 C CA . LEU A 1 92 ? -9.527 -1.492 35.252 1.00 89.81 92 LEU A CA 1
ATOM 737 C C . LEU A 1 92 ? -8.824 -0.615 36.289 1.00 89.81 92 LEU A C 1
ATOM 739 O O . LEU A 1 92 ? -7.604 -0.534 36.280 1.00 89.81 92 LEU A O 1
ATOM 743 N N . GLU A 1 93 ? -9.572 0.006 37.192 1.00 90.81 93 GLU A N 1
ATOM 744 C CA . GLU A 1 93 ? -9.049 0.861 38.256 1.00 90.81 93 GLU A CA 1
ATOM 745 C C . GLU A 1 93 ? -8.134 0.074 39.204 1.00 90.81 93 GLU A C 1
ATOM 747 O O . GLU A 1 93 ? -7.018 0.510 39.466 1.00 90.81 93 GLU A O 1
ATOM 752 N N . GLU A 1 94 ? -8.529 -1.123 39.640 1.00 86.12 94 GLU A N 1
ATOM 753 C CA . GLU A 1 94 ? -7.688 -2.014 40.452 1.00 86.12 94 GLU A CA 1
ATOM 754 C C . GLU A 1 94 ? -6.368 -2.354 39.747 1.00 86.12 94 GLU A C 1
ATOM 756 O O . GLU A 1 94 ? -5.302 -2.266 40.355 1.00 86.12 94 GLU A O 1
ATOM 761 N N . ASN A 1 95 ? -6.417 -2.665 38.447 1.00 80.31 95 ASN A N 1
ATOM 762 C CA . ASN A 1 95 ? -5.222 -2.973 37.655 1.00 80.31 95 ASN A CA 1
ATOM 763 C C . ASN A 1 95 ? -4.326 -1.748 37.400 1.00 80.31 95 ASN A C 1
ATOM 765 O O . ASN A 1 95 ? -3.122 -1.897 37.203 1.00 80.31 95 ASN A O 1
ATOM 769 N N . LEU A 1 96 ? -4.896 -0.541 37.371 1.00 78.56 96 LEU A N 1
ATOM 770 C CA . LEU A 1 96 ? -4.166 0.705 37.124 1.00 78.56 96 LEU A CA 1
ATOM 771 C C . LEU A 1 96 ? -3.579 1.314 38.407 1.00 78.56 96 LEU A C 1
ATOM 773 O O . LEU A 1 96 ? -2.543 1.973 38.334 1.00 78.56 96 LEU A O 1
ATOM 777 N N . TYR A 1 97 ? -4.222 1.101 39.561 1.00 75.94 97 TYR A N 1
ATOM 778 C CA . TYR A 1 97 ? -3.867 1.724 40.843 1.00 75.94 97 TYR A CA 1
ATOM 779 C C . TYR A 1 97 ? -3.242 0.770 41.870 1.00 75.94 97 TYR A C 1
ATOM 781 O O . TYR A 1 97 ? -2.948 1.206 42.985 1.00 75.94 97 TYR A O 1
ATOM 789 N N . SER A 1 98 ? -3.034 -0.513 41.547 1.00 65.44 98 SER A N 1
ATOM 790 C CA . SER A 1 98 ? -2.423 -1.459 42.488 1.00 65.44 98 SER A CA 1
ATOM 791 C C . SER A 1 98 ? -1.032 -0.986 42.930 1.00 65.44 98 SER A C 1
ATOM 793 O O . SER A 1 98 ? -0.142 -0.802 42.101 1.00 65.44 98 SER A O 1
ATOM 795 N N . THR A 1 99 ? -0.822 -0.837 44.238 1.00 52.25 99 THR A N 1
ATOM 796 C CA . THR A 1 99 ? 0.463 -0.435 44.840 1.00 52.25 99 THR A CA 1
ATOM 797 C C . THR A 1 99 ? 1.534 -1.530 44.809 1.00 52.25 99 THR A C 1
ATOM 799 O O . THR A 1 99 ? 2.713 -1.222 44.966 1.00 52.25 99 THR A O 1
ATOM 802 N N . ASP A 1 100 ? 1.142 -2.788 44.579 1.00 50.94 100 ASP A N 1
ATOM 803 C CA . ASP A 1 100 ? 2.002 -3.970 44.754 1.00 50.94 100 ASP A CA 1
ATOM 804 C C . ASP A 1 100 ? 2.668 -4.479 43.455 1.00 50.94 100 ASP A C 1
ATOM 806 O O . ASP A 1 100 ? 3.451 -5.428 43.487 1.00 50.94 100 ASP A O 1
ATOM 810 N N . GLY A 1 101 ? 2.421 -3.845 42.303 1.00 52.75 101 GLY A N 1
ATOM 811 C CA . GLY A 1 101 ? 3.041 -4.209 41.024 1.00 52.75 101 GLY A CA 1
ATOM 812 C C . GLY A 1 101 ? 3.148 -3.020 40.074 1.00 52.75 101 GLY A C 1
ATOM 813 O O . GLY A 1 101 ? 2.265 -2.170 40.036 1.00 52.75 101 GLY A O 1
ATOM 814 N N . SER A 1 102 ? 4.233 -2.932 39.293 1.00 65.25 102 SER A N 1
ATOM 815 C CA . SER A 1 102 ? 4.353 -1.891 38.266 1.00 65.25 102 SER A CA 1
ATOM 816 C C . SER A 1 102 ? 3.178 -2.002 37.282 1.00 65.25 102 SER A C 1
ATOM 818 O O . SER A 1 102 ? 2.826 -3.103 36.861 1.00 65.25 102 SER A O 1
ATOM 820 N N . PHE A 1 103 ? 2.588 -0.876 36.869 1.00 73.12 103 PHE A N 1
ATOM 821 C CA . PHE A 1 103 ? 1.569 -0.788 35.802 1.00 73.12 103 PHE A CA 1
ATOM 822 C C . PHE A 1 103 ? 1.902 -1.666 34.572 1.00 73.12 103 PHE A C 1
ATOM 824 O O . PHE A 1 103 ? 1.029 -2.244 33.924 1.00 73.12 103 PHE A O 1
ATOM 831 N N . GLN A 1 104 ? 3.198 -1.821 34.287 1.00 73.94 104 GLN A N 1
ATOM 832 C CA . GLN A 1 104 ? 3.743 -2.668 33.229 1.00 73.94 104 GLN A CA 1
ATOM 833 C C . GLN A 1 104 ? 3.428 -4.162 33.422 1.00 73.94 104 GLN A C 1
ATOM 835 O O . GLN A 1 104 ? 3.122 -4.847 32.448 1.00 73.94 104 GLN A O 1
ATOM 840 N N . ASN A 1 105 ? 3.460 -4.666 34.658 1.00 71.31 105 ASN A N 1
ATOM 841 C CA . ASN A 1 105 ? 3.092 -6.044 34.981 1.00 71.31 105 ASN A CA 1
ATOM 842 C C . ASN A 1 105 ? 1.583 -6.259 34.831 1.00 71.31 105 ASN A C 1
ATOM 844 O O . ASN A 1 105 ? 1.168 -7.253 34.240 1.00 71.31 105 ASN A O 1
ATOM 848 N N . ALA A 1 106 ? 0.766 -5.301 35.278 1.00 71.81 106 ALA A N 1
ATOM 849 C CA . ALA A 1 106 ? -0.686 -5.370 35.123 1.00 71.81 106 ALA A CA 1
ATOM 850 C C . ALA A 1 106 ? -1.093 -5.431 33.640 1.00 71.81 106 ALA A C 1
ATOM 852 O O . ALA A 1 106 ? -1.878 -6.293 33.249 1.00 71.81 106 ALA A O 1
ATOM 853 N N . ILE A 1 107 ? -0.492 -4.598 32.783 1.00 74.94 107 ILE A N 1
ATOM 854 C CA . ILE A 1 107 ? -0.732 -4.608 31.330 1.00 74.94 107 ILE A CA 1
ATOM 855 C C . ILE A 1 107 ? -0.250 -5.896 30.635 1.00 74.94 107 ILE A C 1
ATOM 857 O O . ILE A 1 107 ? -0.817 -6.282 29.610 1.00 74.94 107 ILE A O 1
ATOM 861 N N . ARG A 1 108 ? 0.792 -6.561 31.153 1.00 70.88 108 ARG A N 1
ATOM 862 C CA . ARG A 1 108 ? 1.301 -7.832 30.601 1.00 70.88 108 ARG A CA 1
ATOM 863 C C . ARG A 1 108 ? 0.452 -9.034 31.010 1.00 70.88 108 ARG A C 1
ATOM 865 O O . ARG A 1 108 ? 0.240 -9.926 30.187 1.00 70.88 108 ARG A O 1
ATOM 872 N N . GLU A 1 109 ? -0.009 -9.057 32.259 1.00 70.19 109 GLU A N 1
ATOM 873 C CA . GLU A 1 109 ? -0.679 -10.216 32.861 1.00 70.19 109 GLU A CA 1
ATOM 874 C C . GLU A 1 109 ? -2.207 -10.155 32.822 1.00 70.19 109 GLU A C 1
ATOM 876 O O . GLU A 1 109 ? -2.863 -11.170 33.054 1.00 70.19 109 GLU A O 1
ATOM 881 N N . THR A 1 110 ? -2.794 -9.005 32.486 1.00 71.62 110 THR A N 1
ATOM 882 C CA . THR A 1 110 ? -4.249 -8.853 32.374 1.00 71.62 110 THR A CA 1
ATOM 883 C C . THR A 1 110 ? -4.672 -8.339 30.999 1.00 71.62 110 THR A C 1
ATOM 885 O O . THR A 1 110 ? -3.940 -7.625 30.312 1.00 71.62 110 THR A O 1
ATOM 888 N N . SER A 1 111 ? -5.892 -8.685 30.577 1.00 75.62 111 SER A N 1
ATOM 889 C CA . SER A 1 111 ? -6.480 -8.223 29.311 1.00 75.62 111 SER A CA 1
ATOM 890 C C . SER A 1 111 ? -6.996 -6.774 29.388 1.00 75.62 111 SER A C 1
ATOM 892 O O . SER A 1 111 ? -8.147 -6.488 29.061 1.00 75.62 111 SER A O 1
ATOM 894 N N . VAL A 1 112 ? -6.142 -5.828 29.801 1.00 85.88 112 VAL A N 1
ATOM 895 C CA . VAL A 1 112 ? -6.501 -4.403 29.974 1.00 85.88 112 VAL A CA 1
ATOM 896 C C . VAL A 1 112 ? -7.180 -3.834 28.721 1.00 85.88 112 VAL A C 1
ATOM 898 O O . VAL A 1 112 ? -8.261 -3.254 28.792 1.00 85.88 112 VAL A O 1
ATOM 901 N N . HIS A 1 113 ? -6.595 -4.065 27.544 1.00 86.69 113 HIS A N 1
ATOM 902 C CA . HIS A 1 113 ? -7.146 -3.593 26.270 1.00 86.69 113 HIS A CA 1
ATOM 903 C C . HIS A 1 113 ? -8.472 -4.275 25.880 1.00 86.69 113 HIS A C 1
ATOM 905 O O . HIS A 1 113 ? -9.282 -3.660 25.184 1.00 86.69 113 HIS A O 1
ATOM 911 N N . GLY A 1 114 ? -8.736 -5.498 26.356 1.00 89.62 114 GLY A N 1
ATOM 912 C CA . GLY A 1 114 ? -10.019 -6.186 26.179 1.00 89.62 114 GLY A CA 1
ATOM 913 C C . GLY A 1 114 ? -11.140 -5.531 26.983 1.00 89.62 114 GLY A C 1
ATOM 914 O O . GLY A 1 114 ? -12.205 -5.251 26.435 1.00 89.62 114 GLY A O 1
ATOM 915 N N . TYR A 1 115 ? -10.884 -5.184 28.247 1.00 93.12 115 TYR A N 1
ATOM 916 C CA . TYR A 1 115 ? -11.852 -4.458 29.080 1.00 93.12 115 TYR A CA 1
ATOM 917 C C . TYR A 1 115 ? -12.142 -3.049 28.547 1.00 93.12 115 TYR A C 1
ATOM 919 O O . TYR A 1 115 ? -13.298 -2.632 28.495 1.00 93.12 115 TYR A O 1
ATOM 927 N N . ILE A 1 116 ? -11.119 -2.332 28.071 1.00 94.19 116 ILE A N 1
ATOM 928 C CA . ILE A 1 116 ? -11.308 -1.014 27.444 1.00 94.19 116 ILE A CA 1
ATOM 929 C C . ILE A 1 116 ? -12.131 -1.140 26.153 1.00 94.19 116 ILE A C 1
ATOM 931 O O . ILE A 1 116 ? -13.043 -0.349 25.916 1.00 94.19 116 ILE A O 1
ATOM 935 N N . SER A 1 117 ? -11.858 -2.166 25.340 1.00 93.94 117 SER A N 1
ATOM 936 C CA . SER A 1 117 ? -12.644 -2.460 24.134 1.00 93.94 117 SER A CA 1
ATOM 937 C C . SER A 1 117 ? -14.104 -2.781 24.470 1.00 93.94 117 SER A C 1
ATOM 939 O O . SER A 1 117 ? -15.002 -2.346 23.749 1.00 93.94 117 SER A O 1
ATOM 941 N N . ALA A 1 118 ? -14.354 -3.496 25.574 1.00 95.25 118 ALA A N 1
ATOM 942 C CA . ALA A 1 118 ? -15.699 -3.775 26.076 1.00 95.25 118 ALA A CA 1
ATOM 943 C C . ALA A 1 118 ? -16.442 -2.475 26.403 1.00 95.25 118 ALA A C 1
ATOM 945 O O . ALA A 1 118 ? -17.543 -2.245 25.902 1.00 95.25 118 ALA A O 1
ATOM 946 N N . LEU A 1 119 ? -15.802 -1.591 27.179 1.00 96.69 119 LEU A N 1
ATOM 947 C CA . LEU A 1 119 ? -16.342 -0.273 27.509 1.00 96.69 119 LEU A CA 1
ATOM 948 C C . LEU A 1 119 ? -16.593 0.558 26.253 1.00 96.69 119 LEU A C 1
ATOM 950 O O . LEU A 1 119 ? -17.628 1.205 26.169 1.00 96.69 119 LEU A O 1
ATOM 954 N N . ARG A 1 120 ? -15.711 0.505 25.247 1.00 96.12 120 ARG A N 1
ATOM 955 C CA . ARG A 1 120 ? -15.924 1.199 23.968 1.00 96.12 120 ARG A CA 1
ATOM 956 C C . ARG A 1 120 ? -17.197 0.720 23.278 1.00 96.12 120 ARG A C 1
ATOM 958 O O . ARG A 1 120 ? -17.973 1.554 22.816 1.00 96.12 120 ARG A O 1
ATOM 965 N N . TYR A 1 121 ? -17.412 -0.594 23.188 1.00 95.25 121 TYR A N 1
ATOM 966 C CA . TYR A 1 121 ? -18.629 -1.140 22.582 1.00 95.25 121 TYR A CA 1
ATOM 967 C C . TYR A 1 121 ? -19.875 -0.721 23.364 1.00 95.25 121 TYR A C 1
ATOM 969 O O . TYR A 1 121 ? -20.810 -0.199 22.766 1.00 95.25 121 TYR A O 1
ATOM 977 N N . ILE A 1 122 ? -19.839 -0.831 24.693 1.00 95.44 122 ILE A N 1
ATOM 978 C CA . ILE A 1 122 ? -20.945 -0.437 25.572 1.00 95.44 122 ILE A CA 1
ATOM 979 C C . ILE A 1 122 ? -21.252 1.065 25.460 1.00 95.44 122 ILE A C 1
ATOM 981 O O . ILE A 1 122 ? -22.400 1.450 25.280 1.00 95.44 122 ILE A O 1
ATOM 985 N N . VAL A 1 123 ? -20.241 1.931 25.501 1.00 94.56 123 VAL A N 1
ATOM 986 C CA . VAL A 1 123 ? -20.391 3.392 25.367 1.00 94.56 123 VAL A CA 1
ATOM 987 C C . VAL A 1 123 ? -20.902 3.799 23.982 1.00 94.56 123 VAL A C 1
ATOM 989 O O . VAL A 1 123 ? -21.510 4.857 23.833 1.00 94.56 123 VAL A O 1
ATOM 992 N N . SER A 1 124 ? -20.690 2.959 22.968 1.00 94.25 124 SER A N 1
ATOM 993 C CA . SER A 1 124 ? -21.234 3.171 21.623 1.00 94.25 124 SER A CA 1
ATOM 994 C C . SER A 1 124 ? -22.724 2.820 21.514 1.00 94.25 124 SER A C 1
ATOM 996 O O . SER A 1 124 ? -23.321 3.086 20.472 1.00 94.25 124 SER A O 1
ATOM 998 N N . THR A 1 125 ? -23.334 2.224 22.547 1.00 92.00 125 THR A N 1
ATOM 999 C CA . THR A 1 125 ? -24.773 1.922 22.541 1.00 92.00 125 THR A CA 1
ATOM 1000 C C . THR A 1 125 ? -25.618 3.201 22.650 1.00 92.00 125 THR A C 1
ATOM 1002 O O . THR A 1 125 ? -25.192 4.175 23.284 1.00 92.00 125 THR A O 1
ATOM 1005 N N . PRO A 1 126 ? -26.807 3.244 22.017 1.00 90.00 126 PRO A N 1
ATOM 1006 C CA . PRO A 1 126 ? -27.698 4.392 22.125 1.00 90.00 126 PRO A CA 1
ATOM 1007 C C . PRO A 1 126 ? -28.147 4.650 23.566 1.00 90.00 126 PRO A C 1
ATOM 1009 O O . PRO A 1 126 ? -28.351 3.706 24.327 1.00 90.00 126 PRO A O 1
ATOM 1012 N N . GLU A 1 127 ? -28.345 5.921 23.918 1.00 88.31 127 GLU A N 1
ATOM 1013 C CA . GLU A 1 127 ? -28.878 6.349 25.221 1.00 88.31 127 GLU A CA 1
ATOM 1014 C C . GLU A 1 127 ? -28.070 5.818 26.425 1.00 88.31 127 GLU A C 1
ATOM 1016 O O . GLU A 1 127 ? -28.633 5.528 27.481 1.00 88.31 127 GLU A O 1
ATOM 1021 N N . PHE A 1 128 ? -26.740 5.693 26.302 1.00 89.75 128 PHE A N 1
ATOM 1022 C CA . PHE A 1 128 ? -25.863 5.149 27.355 1.00 89.75 128 PHE A CA 1
ATOM 1023 C C . PHE A 1 128 ? -26.065 5.821 28.727 1.00 89.75 128 PHE A C 1
ATOM 1025 O O . PHE A 1 128 ? -26.060 5.148 29.756 1.00 89.75 128 PHE A O 1
ATOM 1032 N N . HIS A 1 129 ? -26.304 7.134 28.766 1.00 88.44 129 HIS A N 1
ATOM 1033 C CA . HIS A 1 129 ? -26.570 7.856 30.013 1.00 88.44 129 HIS A CA 1
ATOM 1034 C C . HIS A 1 129 ? -27.813 7.350 30.773 1.00 88.44 129 HIS A C 1
ATOM 1036 O O . HIS A 1 129 ? -27.851 7.451 32.000 1.00 88.44 129 HIS A O 1
ATOM 1042 N N . SER A 1 130 ? -28.805 6.780 30.076 1.00 86.94 130 SER A N 1
ATOM 1043 C CA . SER A 1 130 ? -30.045 6.250 30.670 1.00 86.94 130 SER A CA 1
ATOM 1044 C C . SER A 1 130 ? -29.834 4.975 31.495 1.00 86.94 130 SER A C 1
ATOM 1046 O O . SER A 1 130 ? -30.678 4.624 32.316 1.00 86.94 130 SER A O 1
ATOM 1048 N N . VAL A 1 131 ? -28.682 4.312 31.333 1.00 85.06 131 VAL A N 1
ATOM 1049 C CA . VAL A 1 131 ? -28.282 3.122 32.104 1.00 85.06 131 VAL A CA 1
ATOM 1050 C C . VAL A 1 131 ? -28.139 3.431 33.597 1.00 85.06 131 VAL A C 1
ATOM 1052 O O . VAL A 1 131 ? -28.255 2.530 34.425 1.00 85.06 131 VAL A O 1
ATOM 1055 N N . PHE A 1 132 ? -27.893 4.697 33.944 1.00 83.69 132 PHE A N 1
ATOM 1056 C CA . PHE A 1 132 ? -27.637 5.148 35.308 1.00 83.69 132 PHE A CA 1
ATOM 1057 C C . PHE A 1 132 ? -28.764 6.083 35.779 1.00 83.69 132 PHE A C 1
ATOM 1059 O O . PHE A 1 132 ? -28.632 7.311 35.669 1.00 83.69 132 PHE A O 1
ATOM 1066 N N . PRO A 1 133 ? -29.886 5.543 36.293 1.00 71.56 133 PRO A N 1
ATOM 1067 C CA . PRO A 1 133 ? -31.006 6.354 36.758 1.00 71.56 133 PRO A CA 1
ATOM 1068 C C . PRO A 1 133 ? -30.551 7.294 37.875 1.00 71.56 133 PRO A C 1
ATOM 1070 O O . PRO A 1 133 ? -30.007 6.865 38.889 1.00 71.56 133 PRO A O 1
ATOM 1073 N N . SER A 1 134 ? -30.722 8.595 37.650 1.00 68.44 134 SER A N 1
ATOM 1074 C CA . SER A 1 134 ? -30.194 9.641 38.529 1.00 68.44 134 SER A CA 1
ATOM 1075 C C . SER A 1 134 ? -31.113 9.901 39.730 1.00 68.44 134 SER A C 1
ATOM 1077 O O . SER A 1 134 ? -32.327 9.747 39.604 1.00 68.44 134 SER A O 1
ATOM 1079 N N . PRO A 1 135 ? -30.568 10.321 40.885 1.00 67.19 135 PRO A N 1
ATOM 1080 C CA . PRO A 1 135 ? -31.378 10.756 42.020 1.00 67.19 135 PRO A CA 1
ATOM 1081 C C . PRO A 1 135 ? -32.111 12.070 41.695 1.00 67.19 135 PRO A C 1
ATOM 1083 O O . PRO A 1 135 ? -31.592 12.894 40.942 1.00 67.19 135 PRO A O 1
ATOM 1086 N N . GLU A 1 136 ? -33.289 12.292 42.295 1.00 61.09 136 GLU A N 1
ATOM 1087 C CA . GLU A 1 136 ? -34.117 13.502 42.087 1.00 61.09 136 GLU A CA 1
ATOM 1088 C C . GLU A 1 136 ? -33.371 14.811 42.413 1.00 61.09 136 GLU A C 1
ATOM 1090 O O . GLU A 1 136 ? -33.663 15.865 41.851 1.00 61.09 136 GLU A O 1
ATOM 1095 N N . THR A 1 137 ? -32.367 14.744 43.293 1.00 62.19 137 THR A N 1
ATOM 1096 C CA . THR A 1 137 ? -31.492 15.862 43.659 1.00 62.19 137 THR A CA 1
ATOM 1097 C C . THR A 1 137 ? -30.034 15.403 43.702 1.00 62.19 137 THR A C 1
ATOM 1099 O O . THR A 1 137 ? -29.705 14.489 44.458 1.00 62.19 137 THR A O 1
ATOM 1102 N N . GLY A 1 138 ? -29.141 16.046 42.942 1.00 70.69 138 GLY A N 1
ATOM 1103 C CA . GLY A 1 138 ? -27.697 15.778 42.983 1.00 70.69 138 GLY A CA 1
ATOM 1104 C C . GLY A 1 138 ? -27.033 15.694 41.609 1.00 70.69 138 GLY A C 1
ATOM 1105 O O . GLY A 1 138 ? -27.638 15.992 40.581 1.00 70.69 138 GLY A O 1
ATOM 1106 N N . ARG A 1 139 ? -25.752 15.302 41.596 1.00 77.12 139 ARG A N 1
ATOM 1107 C CA . ARG A 1 139 ? -24.996 15.064 40.359 1.00 77.12 139 ARG A CA 1
ATOM 1108 C C . ARG A 1 139 ? -25.517 13.780 39.686 1.00 77.12 139 ARG A C 1
ATOM 1110 O O . ARG A 1 139 ? -25.560 12.756 40.366 1.00 77.12 139 ARG A O 1
ATOM 1117 N N . PRO A 1 140 ? -25.872 13.797 38.387 1.00 82.56 140 PRO A N 1
ATOM 1118 C CA . PRO A 1 140 ? -26.326 12.601 37.677 1.00 82.56 140 PRO A CA 1
ATOM 1119 C C . PRO A 1 140 ? -25.298 11.468 37.743 1.00 82.56 140 PRO A C 1
ATOM 1121 O O . PRO A 1 140 ? -24.104 11.716 37.563 1.00 82.56 140 PRO A O 1
ATOM 1124 N N . TYR A 1 141 ? -25.732 10.221 37.947 1.00 84.50 141 TYR A N 1
ATOM 1125 C CA . TYR A 1 141 ? -24.791 9.102 38.085 1.00 84.50 141 TYR A CA 1
ATOM 1126 C C . TYR A 1 141 ? -23.973 8.857 36.816 1.00 84.50 141 TYR A C 1
ATOM 1128 O O . TYR A 1 141 ? -22.772 8.628 36.922 1.00 84.50 141 TYR A O 1
ATOM 1136 N N . TRP A 1 142 ? -24.552 8.996 35.618 1.00 88.94 142 TRP A N 1
ATOM 1137 C CA . TRP A 1 142 ? -23.801 8.843 34.360 1.00 88.94 142 TRP A CA 1
ATOM 1138 C C . TRP A 1 142 ? -22.572 9.772 34.295 1.00 88.94 142 TRP A C 1
ATOM 1140 O O . TRP A 1 142 ? -21.550 9.409 33.717 1.00 88.94 142 TRP A O 1
ATOM 1150 N N . ARG A 1 143 ? -22.633 10.943 34.949 1.00 90.38 143 ARG A N 1
ATOM 1151 C CA . ARG A 1 143 ? -21.533 11.909 35.020 1.00 90.38 143 ARG A CA 1
ATOM 1152 C C . ARG A 1 143 ? -20.363 11.399 35.864 1.00 90.38 143 ARG A C 1
ATOM 1154 O O . ARG A 1 143 ? -19.213 11.678 35.542 1.00 90.38 143 ARG A O 1
ATOM 1161 N N . LEU A 1 144 ? -20.647 10.638 36.923 1.00 90.44 144 LEU A N 1
ATOM 1162 C CA . LEU A 1 144 ? -19.626 9.950 37.718 1.00 90.44 144 LEU A CA 1
ATOM 1163 C C . LEU A 1 144 ? -18.888 8.912 36.862 1.00 90.44 144 LEU A C 1
ATOM 1165 O O . LEU A 1 144 ? -17.661 8.871 36.866 1.00 90.44 144 LEU A O 1
ATOM 1169 N N . TYR A 1 145 ? -19.629 8.109 36.094 1.00 92.25 145 TYR A N 1
ATOM 1170 C CA . TYR A 1 145 ? -19.051 7.117 35.183 1.00 92.25 145 TYR A CA 1
ATOM 1171 C C . TYR A 1 145 ? -18.260 7.770 34.042 1.00 92.25 145 TYR A C 1
ATOM 1173 O O . TYR A 1 145 ? -17.186 7.288 33.694 1.00 92.25 145 TYR A O 1
ATOM 1181 N N . HIS A 1 146 ? -18.739 8.895 33.505 1.00 94.12 146 HIS A N 1
ATOM 1182 C CA . HIS A 1 146 ? -18.012 9.693 32.517 1.00 94.12 146 HIS A CA 1
ATOM 1183 C C . HIS A 1 146 ? -16.644 10.158 33.037 1.00 94.12 146 HIS A C 1
ATOM 1185 O O . HIS A 1 146 ? -15.631 9.930 32.376 1.00 94.12 146 HIS A O 1
ATOM 1191 N N . ASP A 1 147 ? -16.596 10.743 34.239 1.00 93.88 147 ASP A N 1
ATOM 1192 C CA . ASP A 1 147 ? -15.335 11.188 34.844 1.00 93.88 147 ASP A CA 1
ATOM 1193 C C . ASP A 1 147 ? -14.359 10.020 35.057 1.00 93.88 147 ASP A C 1
ATOM 1195 O O . ASP A 1 147 ? -13.167 10.161 34.785 1.00 93.88 147 ASP A O 1
ATOM 1199 N N . ARG A 1 148 ? -14.861 8.860 35.507 1.00 94.62 148 ARG A N 1
ATOM 1200 C CA . ARG A 1 148 ? -14.053 7.641 35.688 1.00 94.62 148 ARG A CA 1
ATOM 1201 C C . ARG A 1 148 ? -13.481 7.137 34.364 1.00 94.62 148 ARG A C 1
ATOM 1203 O O . ARG A 1 148 ? -12.297 6.822 34.300 1.00 94.62 148 ARG A O 1
ATOM 1210 N N . LEU A 1 149 ? -14.282 7.113 33.295 1.00 95.88 149 LEU A N 1
ATOM 1211 C CA . LEU A 1 149 ? -13.831 6.712 31.956 1.00 95.88 149 LEU A CA 1
ATOM 1212 C C . LEU A 1 149 ? -12.699 7.615 31.441 1.00 95.88 149 LEU A C 1
ATOM 1214 O O . LEU A 1 149 ? -11.707 7.107 30.915 1.00 95.88 149 LEU A O 1
ATOM 1218 N N . ILE A 1 150 ? -12.825 8.937 31.614 1.00 95.75 150 ILE A N 1
ATOM 1219 C CA . ILE A 1 150 ? -11.770 9.891 31.236 1.00 95.75 150 ILE A CA 1
ATOM 1220 C C . ILE A 1 150 ? -10.508 9.647 32.069 1.00 95.75 150 ILE A C 1
ATOM 1222 O O . ILE A 1 150 ? -9.427 9.511 31.497 1.00 95.75 150 ILE A O 1
ATOM 1226 N N . LEU A 1 151 ? -10.646 9.517 33.391 1.00 94.62 151 LEU A N 1
ATOM 1227 C CA . LEU A 1 151 ? -9.520 9.307 34.302 1.00 94.62 151 LEU A CA 1
ATOM 1228 C C . LEU A 1 151 ? -8.756 8.006 33.996 1.00 94.62 151 LEU A C 1
ATOM 1230 O O . LEU A 1 151 ? -7.527 7.986 33.994 1.00 94.62 151 LEU A O 1
ATOM 1234 N N . VAL A 1 152 ? -9.468 6.923 33.670 1.00 94.06 152 VAL A N 1
ATOM 1235 C CA . VAL A 1 152 ? -8.859 5.664 33.209 1.00 94.06 152 VAL A CA 1
ATOM 1236 C C . VAL A 1 152 ? -8.016 5.895 31.950 1.00 94.06 152 VAL A C 1
ATOM 1238 O O . VAL A 1 152 ? -6.883 5.421 31.875 1.00 94.06 152 VAL A O 1
ATOM 1241 N N . CYS A 1 153 ? -8.521 6.657 30.976 1.00 95.69 153 CYS A N 1
ATOM 1242 C CA . CYS A 1 153 ? -7.777 6.962 29.750 1.00 95.69 153 CYS A CA 1
ATOM 1243 C C . CYS A 1 153 ? -6.530 7.826 30.012 1.00 95.69 153 CYS A C 1
ATOM 1245 O O . CYS A 1 153 ? -5.483 7.576 29.407 1.00 95.69 153 CYS A O 1
ATOM 1247 N N . GLU A 1 154 ? -6.619 8.802 30.920 1.00 94.62 154 GLU A N 1
ATOM 1248 C CA . GLU A 1 154 ? -5.485 9.630 31.359 1.00 94.62 154 GLU A CA 1
ATOM 1249 C C . GLU A 1 154 ? -4.394 8.775 32.020 1.00 94.62 154 GLU A C 1
ATOM 1251 O O . GLU A 1 154 ? -3.220 8.873 31.660 1.00 94.62 154 GLU A O 1
ATOM 1256 N N . ASN A 1 155 ? -4.774 7.870 32.924 1.00 92.00 155 ASN A N 1
ATOM 1257 C CA . ASN A 1 155 ? -3.821 7.013 33.630 1.00 92.00 155 ASN A CA 1
ATOM 1258 C C . ASN A 1 155 ? -3.173 5.962 32.727 1.00 92.00 155 ASN A C 1
ATOM 1260 O O . ASN A 1 155 ? -1.985 5.676 32.875 1.00 92.00 155 ASN A O 1
ATOM 1264 N N . ILE A 1 156 ? -3.907 5.438 31.739 1.00 92.44 156 ILE A N 1
ATOM 1265 C CA . ILE A 1 156 ? -3.320 4.574 30.708 1.00 92.44 156 ILE A CA 1
ATOM 1266 C C . ILE A 1 156 ? -2.219 5.321 29.960 1.00 92.44 156 ILE A C 1
ATOM 1268 O O . ILE A 1 156 ? -1.144 4.758 29.772 1.00 92.44 156 ILE A O 1
ATOM 1272 N N . TRP A 1 157 ? -2.453 6.579 29.564 1.00 92.94 157 TRP A N 1
ATOM 1273 C CA . TRP A 1 157 ? -1.423 7.391 28.915 1.00 92.94 157 TRP A CA 1
ATOM 1274 C C . TRP A 1 157 ? -0.197 7.576 29.808 1.00 92.94 157 TRP A C 1
ATOM 1276 O O . TRP A 1 157 ? 0.914 7.298 29.360 1.00 92.94 157 TRP A O 1
ATOM 1286 N N . LEU A 1 158 ? -0.390 7.976 31.068 1.00 91.00 158 LEU A N 1
ATOM 1287 C CA . LEU A 1 158 ? 0.712 8.168 32.015 1.00 91.00 158 LEU A CA 1
ATOM 1288 C C . LEU A 1 158 ? 1.561 6.903 32.187 1.00 91.00 158 LEU A C 1
ATOM 1290 O O . LEU A 1 158 ? 2.785 7.001 32.231 1.00 91.00 158 LEU A O 1
ATOM 1294 N N . GLY A 1 159 ? 0.937 5.724 32.229 1.00 87.00 159 GLY A N 1
ATOM 1295 C CA . GLY A 1 159 ? 1.658 4.467 32.405 1.00 87.00 159 GLY A CA 1
ATOM 1296 C C . GLY A 1 159 ? 2.386 3.952 31.153 1.00 87.00 159 GLY A C 1
ATOM 1297 O O . GLY A 1 159 ? 3.397 3.261 31.282 1.00 87.00 159 GLY A O 1
ATOM 1298 N N . VAL A 1 160 ? 1.912 4.271 29.939 1.00 88.50 160 VAL A N 1
ATOM 1299 C CA . VAL A 1 160 ? 2.536 3.810 28.674 1.00 88.50 160 VAL A CA 1
ATOM 1300 C C . VAL A 1 160 ? 3.462 4.836 28.022 1.00 88.50 160 VAL A C 1
ATOM 1302 O O . VAL A 1 160 ? 4.228 4.469 27.126 1.00 88.50 160 VAL A O 1
ATOM 1305 N N . ARG A 1 161 ? 3.389 6.113 28.426 1.00 87.56 161 ARG A N 1
ATOM 1306 C CA . ARG A 1 161 ? 4.113 7.229 27.796 1.00 87.56 161 ARG A CA 1
ATOM 1307 C C . ARG A 1 161 ? 5.600 6.930 27.655 1.00 87.56 161 ARG A C 1
ATOM 1309 O O . ARG A 1 161 ? 6.143 7.027 26.559 1.00 87.56 161 ARG A O 1
ATOM 1316 N N . ASP A 1 162 ? 6.242 6.506 28.736 1.00 83.06 162 ASP A N 1
ATOM 1317 C CA . ASP A 1 162 ? 7.695 6.325 28.762 1.00 83.06 162 ASP A CA 1
ATOM 1318 C C . ASP A 1 162 ? 8.165 5.180 27.839 1.00 83.06 162 ASP A C 1
ATOM 1320 O O . ASP A 1 162 ? 9.315 5.175 27.421 1.00 83.06 162 ASP A O 1
ATOM 1324 N N . ILE A 1 163 ? 7.274 4.251 27.463 1.00 82.56 163 ILE A N 1
ATOM 1325 C CA . ILE A 1 163 ? 7.546 3.140 26.533 1.00 82.56 163 ILE A CA 1
ATOM 1326 C C . ILE A 1 163 ? 7.286 3.564 25.080 1.00 82.56 163 ILE A C 1
ATOM 1328 O O . ILE A 1 163 ? 8.053 3.234 24.178 1.00 82.56 163 ILE A O 1
ATOM 1332 N N . LEU A 1 164 ? 6.192 4.292 24.830 1.00 83.81 164 LEU A N 1
ATOM 1333 C CA . LEU A 1 164 ? 5.730 4.624 23.473 1.00 83.81 164 LEU A CA 1
ATOM 1334 C C . LEU A 1 164 ? 6.328 5.916 22.894 1.00 83.81 164 LEU A C 1
ATOM 1336 O O . LEU A 1 164 ? 6.137 6.197 21.702 1.00 83.81 164 LEU A O 1
ATOM 1340 N N . CYS A 1 165 ? 7.024 6.696 23.723 1.00 81.50 165 CYS A N 1
ATOM 1341 C CA . CYS A 1 165 ? 7.663 7.958 23.346 1.00 81.50 165 CYS A CA 1
ATOM 1342 C C . CYS A 1 165 ? 9.186 7.844 23.133 1.00 81.50 165 CYS A C 1
ATOM 1344 O O . CYS A 1 165 ? 9.822 8.854 22.832 1.00 81.50 165 CYS A O 1
ATOM 1346 N N . ILE A 1 166 ? 9.778 6.648 23.260 1.00 71.62 166 ILE A N 1
ATOM 1347 C CA . ILE A 1 166 ? 11.210 6.418 23.003 1.00 71.62 166 ILE A CA 1
ATOM 1348 C C . ILE A 1 166 ? 11.508 6.621 21.507 1.00 71.62 166 ILE A C 1
ATOM 1350 O O . ILE A 1 166 ? 10.811 6.089 20.639 1.00 71.62 166 ILE A O 1
ATOM 1354 N N . ASP A 1 167 ? 12.556 7.392 21.198 1.00 56.81 167 ASP A N 1
ATOM 1355 C CA . ASP A 1 167 ? 13.060 7.601 19.835 1.00 56.81 167 ASP A CA 1
ATOM 1356 C C . ASP A 1 167 ? 13.729 6.284 19.335 1.00 56.81 167 ASP A C 1
ATOM 1358 O O . ASP A 1 167 ? 14.936 6.121 19.441 1.00 56.81 167 ASP A O 1
ATOM 1362 N N . SER A 1 168 ? 12.926 5.349 18.796 1.00 46.44 168 SER A N 1
ATOM 1363 C CA . SER A 1 168 ? 13.282 4.032 18.203 1.00 46.44 168 SER A CA 1
ATOM 1364 C C . SER A 1 168 ? 13.930 2.978 19.135 1.00 46.44 168 SER A C 1
ATOM 1366 O O . SER A 1 168 ? 15.109 3.091 19.453 1.00 46.44 168 SER A O 1
ATOM 1368 N N . PRO A 1 169 ? 13.250 1.849 19.435 1.00 40.69 169 PRO A N 1
ATOM 1369 C CA . PRO A 1 169 ? 13.910 0.631 19.930 1.00 40.69 169 PRO A CA 1
ATOM 1370 C C . PRO A 1 169 ? 14.670 -0.130 18.822 1.00 40.69 169 PRO A C 1
ATOM 1372 O O . PRO A 1 169 ? 15.412 -1.056 19.102 1.00 40.69 169 PRO A O 1
ATOM 1375 N N . GLU A 1 170 ? 14.499 0.261 17.555 1.00 41.19 170 GLU A N 1
ATOM 1376 C CA . GLU A 1 170 ? 15.069 -0.405 16.369 1.00 41.19 170 GLU A CA 1
ATOM 1377 C C . GLU A 1 170 ? 16.561 -0.089 16.131 1.00 41.19 170 GLU A C 1
ATOM 1379 O O . GLU A 1 170 ? 17.157 -0.645 15.219 1.00 41.19 170 GLU A O 1
ATOM 1384 N N . GLY A 1 171 ? 17.156 0.834 16.898 1.00 39.44 171 GLY A N 1
ATOM 1385 C CA . GLY A 1 171 ? 18.533 1.310 16.699 1.00 39.44 171 GLY A CA 1
ATOM 1386 C C . GLY A 1 171 ? 19.495 1.040 17.860 1.00 39.44 171 GLY A C 1
ATOM 1387 O O . GLY A 1 171 ? 20.603 1.571 17.844 1.00 39.44 171 GLY A O 1
ATOM 1388 N N . GLN A 1 172 ? 19.084 0.276 18.876 1.00 35.28 172 GLN A N 1
ATOM 1389 C CA . GLN A 1 172 ? 19.944 -0.141 19.988 1.00 35.28 172 GLN A CA 1
ATOM 1390 C C . GLN A 1 172 ? 19.938 -1.675 20.079 1.00 35.28 172 GLN A C 1
ATOM 1392 O O . GLN A 1 172 ? 18.889 -2.262 20.318 1.00 35.28 172 GLN A O 1
ATOM 1397 N N . ASP A 1 173 ? 21.115 -2.267 19.841 1.00 35.47 173 ASP A N 1
ATOM 1398 C CA . ASP A 1 173 ? 21.470 -3.697 19.849 1.00 35.47 173 ASP A CA 1
ATOM 1399 C C . ASP A 1 173 ? 20.561 -4.644 19.048 1.00 35.47 173 ASP A C 1
ATOM 1401 O O . ASP A 1 173 ? 19.656 -5.272 19.590 1.00 35.47 173 ASP A O 1
ATOM 1405 N N . GLU A 1 174 ? 20.894 -4.857 17.767 1.00 38.16 174 GLU A N 1
ATOM 1406 C CA . GLU A 1 174 ? 20.354 -5.970 16.960 1.00 38.16 174 GLU A CA 1
ATOM 1407 C C . GLU A 1 174 ? 20.611 -7.354 17.601 1.00 38.16 174 GLU A C 1
ATOM 1409 O O . GLU A 1 174 ? 19.867 -8.291 17.329 1.00 38.16 174 GLU A O 1
ATOM 1414 N N . ASP A 1 175 ? 21.562 -7.465 18.536 1.00 35.28 175 ASP A N 1
ATOM 1415 C CA . ASP A 1 175 ? 21.912 -8.720 19.212 1.00 35.28 175 ASP A CA 1
ATOM 1416 C C . ASP A 1 175 ? 21.042 -9.051 20.450 1.00 35.28 175 ASP A C 1
ATOM 1418 O O . ASP A 1 175 ? 21.162 -10.144 21.003 1.00 35.28 175 ASP A O 1
ATOM 1422 N N . ALA A 1 176 ? 20.142 -8.157 20.894 1.00 38.62 176 ALA A N 1
ATOM 1423 C CA . ALA A 1 176 ? 19.293 -8.378 22.080 1.00 38.62 176 ALA A CA 1
ATOM 1424 C C . ALA A 1 176 ? 17.780 -8.507 21.786 1.00 38.62 176 ALA A C 1
ATOM 1426 O O . ALA A 1 176 ? 16.993 -8.771 22.699 1.00 38.62 176 ALA A O 1
ATOM 1427 N N . VAL A 1 177 ? 17.340 -8.314 20.535 1.00 42.16 177 VAL A N 1
ATOM 1428 C CA . VAL A 1 177 ? 15.905 -8.169 20.190 1.00 42.16 177 VAL A CA 1
ATOM 1429 C C . VAL A 1 177 ? 15.249 -9.474 19.707 1.00 42.16 177 VAL A C 1
ATOM 1431 O O . VAL A 1 177 ? 14.021 -9.536 19.602 1.00 42.16 177 VAL A O 1
ATOM 1434 N N . ASP A 1 178 ? 16.016 -10.540 19.473 1.00 41.06 178 ASP A N 1
ATOM 1435 C CA . ASP A 1 178 ? 15.473 -11.798 18.932 1.00 41.06 178 ASP A CA 1
ATOM 1436 C C . ASP A 1 178 ? 14.806 -12.719 19.976 1.00 41.06 178 ASP A C 1
ATOM 1438 O O . ASP A 1 178 ? 14.036 -13.601 19.604 1.00 41.06 178 ASP A O 1
ATOM 1442 N N . GLU A 1 179 ? 14.969 -12.472 21.284 1.00 38.94 179 GLU A N 1
ATOM 1443 C CA . GLU A 1 179 ? 14.346 -13.307 22.335 1.00 38.94 179 GLU A CA 1
ATOM 1444 C C . GLU A 1 179 ? 13.010 -12.770 22.907 1.00 38.94 179 GLU A C 1
ATOM 1446 O O . GLU A 1 179 ? 12.392 -13.431 23.743 1.00 38.94 179 GLU A O 1
ATOM 1451 N N . LEU A 1 180 ? 12.493 -11.611 22.461 1.00 43.66 180 LEU A N 1
ATOM 1452 C CA . LEU A 1 180 ? 11.321 -10.954 23.089 1.00 43.66 180 LEU A CA 1
ATOM 1453 C C . LEU A 1 180 ? 10.219 -10.446 22.133 1.00 43.66 180 LEU A C 1
ATOM 1455 O O . LEU A 1 180 ? 9.368 -9.653 22.538 1.00 43.66 180 LEU A O 1
ATOM 1459 N N . ARG A 1 181 ? 10.134 -10.928 20.886 1.00 47.59 181 ARG A N 1
ATOM 1460 C CA . ARG A 1 181 ? 9.015 -10.588 19.975 1.00 47.59 181 ARG A CA 1
ATOM 1461 C C . ARG A 1 181 ? 7.786 -11.482 20.200 1.00 47.59 181 ARG A C 1
ATOM 1463 O O . ARG A 1 181 ? 7.499 -12.377 19.412 1.00 47.59 181 ARG A O 1
ATOM 1470 N N . GLY A 1 182 ? 7.030 -11.222 21.269 1.00 52.81 182 GLY A N 1
ATOM 1471 C CA . GLY A 1 182 ? 5.768 -11.916 21.580 1.00 52.81 182 GLY A CA 1
ATOM 1472 C C . GLY A 1 182 ? 4.565 -10.976 21.777 1.00 52.81 182 GLY A C 1
ATOM 1473 O O . GLY A 1 182 ? 4.737 -9.777 21.990 1.00 52.81 182 GLY A O 1
ATOM 1474 N N . PRO A 1 183 ? 3.313 -11.478 21.767 1.00 47.88 183 PRO A N 1
ATOM 1475 C CA . PRO A 1 183 ? 2.123 -10.650 22.005 1.00 47.88 183 PRO A CA 1
ATOM 1476 C C . PRO A 1 183 ? 2.048 -10.079 23.434 1.00 47.88 183 PRO A C 1
ATOM 1478 O O . PRO A 1 183 ? 1.382 -9.066 23.635 1.00 47.88 183 PRO A O 1
ATOM 1481 N N . LYS A 1 184 ? 2.783 -10.680 24.385 1.00 55.91 184 LYS A N 1
ATOM 1482 C CA . LYS A 1 184 ? 3.020 -10.191 25.756 1.00 55.91 184 LYS A CA 1
ATOM 1483 C C . LYS A 1 184 ? 4.194 -9.211 25.896 1.00 55.91 184 LYS A C 1
ATOM 1485 O O . LYS A 1 184 ? 4.502 -8.803 27.016 1.00 55.91 184 LYS A O 1
ATOM 1490 N N . ASP A 1 185 ? 4.859 -8.834 24.804 1.00 72.75 185 ASP A N 1
ATOM 1491 C CA . ASP A 1 185 ? 5.873 -7.784 24.863 1.00 72.75 185 ASP A CA 1
ATOM 1492 C C . ASP A 1 185 ? 5.245 -6.476 25.376 1.00 72.75 185 ASP A C 1
ATOM 1494 O O . ASP A 1 185 ? 4.131 -6.097 25.001 1.00 72.75 185 ASP A O 1
ATOM 1498 N N . LEU A 1 186 ? 5.963 -5.786 26.259 1.00 76.56 186 LEU A N 1
ATOM 1499 C CA . LEU A 1 186 ? 5.501 -4.563 26.899 1.00 76.56 186 LEU A CA 1
ATOM 1500 C C . LEU A 1 186 ? 5.172 -3.483 25.880 1.00 76.56 186 LEU A C 1
ATOM 1502 O O . LEU A 1 186 ? 4.167 -2.795 26.051 1.00 76.56 186 LEU A O 1
ATOM 1506 N N . LEU A 1 187 ? 5.970 -3.356 24.815 1.00 78.56 187 LEU A N 1
ATOM 1507 C CA . LEU A 1 187 ? 5.683 -2.419 23.733 1.00 78.56 187 LEU A CA 1
ATOM 1508 C C . LEU A 1 187 ? 4.333 -2.764 23.089 1.00 78.56 187 LEU A C 1
ATOM 1510 O O . LEU A 1 187 ? 3.467 -1.896 22.962 1.00 78.56 187 LEU A O 1
ATOM 1514 N N . SER A 1 188 ? 4.141 -4.050 22.770 1.00 79.00 188 SER A N 1
ATOM 1515 C CA . SER A 1 188 ? 2.931 -4.638 22.178 1.00 79.00 188 SER A CA 1
ATOM 1516 C C . SER A 1 188 ? 1.671 -4.355 23.004 1.00 79.00 188 SER A C 1
ATOM 1518 O O . SER A 1 188 ? 0.676 -3.843 22.486 1.00 79.00 188 SER A O 1
ATOM 1520 N N . CYS A 1 189 ? 1.708 -4.639 24.307 1.00 81.38 189 CYS A N 1
ATOM 1521 C CA . CYS A 1 189 ? 0.576 -4.398 25.198 1.00 81.38 189 CYS A CA 1
ATOM 1522 C C . CYS A 1 189 ? 0.322 -2.896 25.424 1.00 81.38 189 CYS A C 1
ATOM 1524 O O . CYS A 1 189 ? -0.834 -2.467 25.454 1.00 81.38 189 CYS A O 1
ATOM 1526 N N . SER A 1 190 ? 1.383 -2.086 25.509 1.00 86.25 190 SER A N 1
ATOM 1527 C CA . SER A 1 190 ? 1.292 -0.638 25.738 1.00 86.25 190 SER A CA 1
ATOM 1528 C C . SER A 1 190 ? 0.605 0.090 24.586 1.00 86.25 190 SER A C 1
ATOM 1530 O O . SER A 1 190 ? -0.321 0.871 24.815 1.00 86.25 190 SER A O 1
ATOM 1532 N N . TRP A 1 191 ? 0.997 -0.173 23.331 1.00 86.81 191 TRP A N 1
ATOM 1533 C CA . TRP A 1 191 ? 0.377 0.525 22.200 1.00 86.81 191 TRP A CA 1
ATOM 1534 C C . TRP A 1 191 ? -1.074 0.087 21.977 1.00 86.81 191 TRP A C 1
ATOM 1536 O O . TRP A 1 191 ? -1.890 0.915 21.569 1.00 86.81 191 TRP A O 1
ATOM 1546 N N . ARG A 1 192 ? -1.424 -1.178 22.271 1.00 87.81 192 ARG A N 1
ATOM 1547 C CA . ARG A 1 192 ? -2.817 -1.660 22.218 1.00 87.81 192 ARG A CA 1
ATOM 1548 C C . ARG A 1 192 ? -3.680 -0.998 23.285 1.00 87.81 192 ARG A C 1
ATOM 1550 O O . ARG A 1 192 ? -4.771 -0.541 22.962 1.00 87.81 192 ARG A O 1
ATOM 1557 N N . ALA A 1 193 ? -3.190 -0.898 24.522 1.00 90.44 193 ALA A N 1
ATOM 1558 C CA . ALA A 1 193 ? -3.907 -0.213 25.595 1.00 90.44 193 ALA A CA 1
ATOM 1559 C C . ALA A 1 193 ? -4.188 1.257 25.238 1.00 90.44 193 ALA A C 1
ATOM 1561 O O . ALA A 1 193 ? -5.332 1.693 25.347 1.00 90.44 193 ALA A O 1
ATOM 1562 N N . LEU A 1 194 ? -3.185 1.986 24.724 1.00 93.38 194 LEU A N 1
ATOM 1563 C CA . LEU A 1 194 ? -3.361 3.373 24.274 1.00 93.38 194 LEU A CA 1
ATOM 1564 C C . LEU A 1 194 ? -4.319 3.493 23.081 1.00 93.38 194 LEU A C 1
ATOM 1566 O O . LEU A 1 194 ? -5.138 4.410 23.024 1.00 93.38 194 LEU A O 1
ATOM 1570 N N . ARG A 1 195 ? -4.225 2.574 22.112 1.00 93.81 195 ARG A N 1
ATOM 1571 C CA . ARG A 1 195 ? -5.138 2.544 20.965 1.00 93.81 195 ARG A CA 1
ATOM 1572 C C . ARG A 1 195 ? -6.583 2.395 21.431 1.00 93.81 195 ARG A C 1
ATOM 1574 O O . ARG A 1 195 ? -7.429 3.179 21.010 1.00 93.81 195 ARG A O 1
ATOM 1581 N N . GLU A 1 196 ? -6.871 1.402 22.270 1.00 93.25 196 GLU A N 1
ATOM 1582 C CA . GLU A 1 196 ? -8.239 1.137 22.721 1.00 93.25 196 GLU A CA 1
ATOM 1583 C C . GLU A 1 196 ? -8.768 2.240 23.643 1.00 93.25 196 GLU A C 1
ATOM 1585 O O . GLU A 1 196 ? -9.931 2.615 23.505 1.00 93.25 196 GLU A O 1
ATOM 1590 N N . SER A 1 197 ? -7.934 2.826 24.514 1.00 95.62 197 SER A N 1
ATOM 1591 C CA . SER A 1 197 ? -8.357 3.948 25.368 1.00 95.62 197 SER A CA 1
ATOM 1592 C C . SER A 1 197 ? -8.675 5.193 24.546 1.00 95.62 197 SER A C 1
ATOM 1594 O O . SER A 1 197 ? -9.701 5.834 24.760 1.00 95.62 197 SER A O 1
ATOM 1596 N N . SER A 1 198 ? -7.872 5.487 23.522 1.00 97.06 198 SER A N 1
ATOM 1597 C CA . SER A 1 198 ? -8.178 6.574 22.597 1.00 97.06 198 SER A CA 1
ATOM 1598 C C . SER A 1 198 ? -9.464 6.302 21.807 1.00 97.06 198 SER A C 1
ATOM 1600 O O . SER A 1 198 ? -10.313 7.181 21.689 1.00 97.06 198 SER A O 1
ATOM 1602 N N . MET A 1 199 ? -9.676 5.067 21.337 1.00 96.31 199 MET A N 1
ATOM 1603 C CA . MET A 1 199 ? -10.911 4.692 20.638 1.00 96.31 199 MET A CA 1
ATOM 1604 C C . MET A 1 199 ? -12.156 4.706 21.541 1.00 96.31 199 MET A C 1
ATOM 1606 O O . MET A 1 199 ? -13.262 4.911 21.041 1.00 96.31 199 MET A O 1
ATOM 1610 N N . LEU A 1 200 ? -12.005 4.500 22.851 1.00 97.25 200 LEU A N 1
ATOM 1611 C CA . LEU A 1 200 ? -13.072 4.704 23.833 1.00 97.25 200 LEU A CA 1
ATOM 1612 C C . LEU A 1 200 ? -13.464 6.188 23.914 1.00 97.25 200 LEU A C 1
ATOM 1614 O O . LEU A 1 200 ? -14.649 6.503 23.824 1.00 97.25 200 LEU A O 1
ATOM 1618 N N . LEU A 1 201 ? -12.492 7.103 23.984 1.00 97.88 201 LEU A N 1
ATOM 1619 C CA . LEU A 1 201 ? -12.758 8.548 23.926 1.00 97.88 201 LEU A CA 1
ATOM 1620 C C . LEU A 1 201 ? -13.406 8.956 22.593 1.00 97.88 201 LEU A C 1
ATOM 1622 O O . LEU A 1 201 ? -14.337 9.758 22.573 1.00 97.88 201 LEU A O 1
ATOM 1626 N N . TYR A 1 202 ? -12.974 8.364 21.478 1.00 97.75 202 TYR A N 1
ATOM 1627 C CA . TYR A 1 202 ? -13.618 8.558 20.177 1.00 97.75 202 TYR A CA 1
ATOM 1628 C C . TYR A 1 202 ? -15.094 8.130 20.192 1.00 97.75 202 TYR A C 1
ATOM 1630 O O . TYR A 1 202 ? -15.944 8.861 19.688 1.00 97.75 202 TYR A O 1
ATOM 1638 N N . ALA A 1 203 ? -15.420 6.983 20.799 1.00 97.00 203 ALA A N 1
ATOM 1639 C CA . ALA A 1 203 ? -16.802 6.515 20.918 1.00 97.00 203 ALA A CA 1
ATOM 1640 C C . ALA A 1 203 ? -17.678 7.481 21.735 1.00 97.00 203 ALA A C 1
ATOM 1642 O O . ALA A 1 203 ? -18.798 7.771 21.317 1.00 97.00 203 ALA A O 1
ATOM 1643 N N . ILE A 1 204 ? -17.145 8.038 22.832 1.00 95.94 204 ILE A N 1
ATOM 1644 C CA . ILE A 1 204 ? -17.809 9.095 23.621 1.00 95.94 204 ILE A CA 1
ATOM 1645 C C . ILE A 1 204 ? -18.134 10.307 22.738 1.00 95.94 204 ILE A C 1
ATOM 1647 O O . ILE A 1 204 ? -19.236 10.845 22.798 1.00 95.94 204 ILE A O 1
ATOM 1651 N N . LEU A 1 205 ? -17.179 10.735 21.907 1.00 94.94 205 LEU A N 1
ATOM 1652 C CA . LEU A 1 205 ? -17.324 11.922 21.063 1.00 94.94 205 LEU A CA 1
ATOM 1653 C C . LEU A 1 205 ? -18.289 11.712 19.893 1.00 94.94 205 LEU A C 1
ATOM 1655 O O . LEU A 1 205 ? -18.983 12.648 19.509 1.00 94.94 205 LEU A O 1
ATOM 1659 N N . VAL A 1 206 ? -18.321 10.528 19.280 1.00 94.25 206 VAL A N 1
ATOM 1660 C CA . VAL A 1 206 ? -19.116 10.284 18.063 1.00 94.25 206 VAL A CA 1
ATOM 1661 C C . VAL A 1 206 ? -20.544 9.832 18.370 1.00 94.25 206 VAL A C 1
ATOM 1663 O O . VAL A 1 206 ? -21.442 10.125 17.578 1.00 94.25 206 VAL A O 1
ATOM 1666 N N . ASN A 1 207 ? -20.791 9.186 19.513 1.00 93.25 207 ASN A N 1
ATOM 1667 C CA . ASN A 1 207 ? -22.141 8.794 19.915 1.00 93.25 207 ASN A CA 1
ATOM 1668 C C . ASN A 1 207 ? -22.991 10.032 20.264 1.00 93.25 207 ASN A C 1
ATOM 1670 O O . ASN A 1 207 ? -22.821 10.659 21.307 1.00 93.25 207 ASN A O 1
ATOM 1674 N N . SER A 1 208 ? -23.953 10.364 19.398 1.00 88.00 208 SER A N 1
ATOM 1675 C CA . SER A 1 208 ? -24.845 11.520 19.562 1.00 88.00 208 SER A CA 1
ATOM 1676 C C . SER A 1 208 ? -25.785 11.426 20.767 1.00 88.00 208 SER A C 1
ATOM 1678 O O . SER A 1 208 ? -26.272 12.455 21.212 1.00 88.00 208 SER A O 1
ATOM 1680 N N . SER A 1 209 ? -26.030 10.218 21.281 1.00 91.12 209 SER A N 1
ATOM 1681 C CA . SER A 1 209 ? -26.912 9.936 22.429 1.00 91.12 209 SER A CA 1
ATOM 1682 C C . SER A 1 209 ? -26.147 9.572 23.711 1.00 91.12 209 SER A C 1
ATOM 1684 O O . SER A 1 209 ? -26.728 9.097 24.690 1.00 91.12 209 SER A O 1
ATOM 1686 N N . TYR A 1 210 ? -24.822 9.766 23.713 1.00 91.50 210 TYR A N 1
ATOM 1687 C CA . TYR A 1 210 ? -23.970 9.421 24.850 1.00 91.50 210 TYR A CA 1
ATOM 1688 C C . TYR A 1 210 ? -24.388 10.144 26.136 1.00 91.50 210 TYR A C 1
ATOM 1690 O O . TYR A 1 210 ? -24.460 9.518 27.191 1.00 91.50 210 TYR A O 1
ATOM 1698 N N . ALA A 1 211 ? -24.681 11.443 26.033 1.00 88.62 211 ALA A N 1
ATOM 1699 C CA . ALA A 1 211 ? -25.090 12.309 27.134 1.00 88.62 211 ALA A CA 1
ATOM 1700 C C . ALA A 1 211 ? -26.444 12.979 26.821 1.00 88.62 211 ALA A C 1
ATOM 1702 O O . ALA A 1 211 ? -26.805 13.072 25.645 1.00 88.62 211 ALA A O 1
ATOM 1703 N N . PRO A 1 212 ? -27.184 13.464 27.836 1.00 86.31 212 PRO A N 1
ATOM 1704 C CA . PRO A 1 212 ? -28.469 14.124 27.620 1.00 86.31 212 PRO A CA 1
ATOM 1705 C C . PRO A 1 212 ? -28.339 15.404 26.775 1.00 86.31 212 PRO A C 1
ATOM 1707 O O . PRO A 1 212 ? -27.427 16.202 26.983 1.00 86.31 212 PRO A O 1
ATOM 1710 N N . ASP A 1 213 ? -29.297 15.653 25.879 1.00 73.19 213 ASP A N 1
ATOM 1711 C CA . ASP A 1 213 ? -29.317 16.831 24.984 1.00 73.19 213 ASP A CA 1
ATOM 1712 C C . ASP A 1 213 ? -29.918 18.097 25.643 1.00 73.19 213 ASP A C 1
ATOM 1714 O O . ASP A 1 213 ? -30.281 19.069 24.981 1.00 73.19 213 ASP A O 1
ATOM 1718 N N . THR A 1 214 ? -30.072 18.111 26.973 1.00 70.06 214 THR A N 1
ATOM 1719 C CA . THR A 1 214 ? -30.604 19.289 27.679 1.00 70.06 214 THR A CA 1
ATOM 1720 C C . THR A 1 214 ? -29.484 20.277 28.015 1.00 70.06 214 THR A C 1
ATOM 1722 O O . THR A 1 214 ? -28.389 19.903 28.437 1.00 70.06 214 THR A O 1
ATOM 1725 N N . SER A 1 215 ? -29.747 21.573 27.814 1.00 61.91 215 SER A N 1
ATOM 1726 C CA . SER A 1 215 ? -28.774 22.649 28.040 1.00 61.91 215 SER A CA 1
ATOM 1727 C C . SER A 1 215 ? -28.153 22.569 29.440 1.00 61.91 215 SER A C 1
ATOM 1729 O O . SER A 1 215 ? -28.853 22.718 30.439 1.00 61.91 215 SER A O 1
ATOM 1731 N N . GLY A 1 216 ? -26.836 22.355 29.506 1.00 64.44 216 GLY A N 1
ATOM 1732 C CA . GLY A 1 216 ? -26.071 22.278 30.757 1.00 64.44 216 GLY A CA 1
ATOM 1733 C C . GLY A 1 216 ? -25.987 20.891 31.405 1.00 64.44 216 GLY A C 1
ATOM 1734 O O . GLY A 1 216 ? -25.324 20.762 32.431 1.00 64.44 216 GLY A O 1
ATOM 1735 N N . SER A 1 217 ? -26.609 19.858 30.827 1.00 69.81 217 SER A N 1
ATOM 1736 C CA . SER A 1 217 ? -26.559 18.480 31.342 1.00 69.81 217 SER A CA 1
ATOM 1737 C C . SER A 1 217 ? -25.859 17.487 30.403 1.00 69.81 217 SER A C 1
ATOM 1739 O O . SER A 1 217 ? -25.672 16.343 30.794 1.00 69.81 217 SER A O 1
ATOM 1741 N N . GLY A 1 218 ? -25.477 17.895 29.190 1.00 82.38 218 GLY A N 1
ATOM 1742 C CA . GLY A 1 218 ? -24.715 17.077 28.242 1.00 82.38 218 GLY A CA 1
ATOM 1743 C C . GLY A 1 218 ? -23.196 17.131 28.460 1.00 82.38 218 GLY A C 1
ATOM 1744 O O . GLY A 1 218 ? -22.709 17.412 29.556 1.00 82.38 218 GLY A O 1
ATOM 1745 N N . LEU A 1 219 ? -22.428 16.878 27.395 1.00 87.75 219 LEU A N 1
ATOM 1746 C CA . LEU A 1 219 ? -20.984 17.152 27.379 1.00 87.75 219 LEU A CA 1
ATOM 1747 C C . LEU A 1 219 ? -20.743 18.668 27.424 1.00 87.75 219 LEU A C 1
ATOM 1749 O O . LEU A 1 219 ? -21.308 19.408 26.618 1.00 87.75 219 LEU A O 1
ATOM 1753 N N . VAL A 1 220 ? -19.900 19.124 28.351 1.00 88.69 220 VAL A N 1
ATOM 1754 C CA . VAL A 1 220 ? -19.562 20.547 28.525 1.00 88.69 220 VAL A CA 1
ATOM 1755 C C . VAL A 1 220 ? -18.175 20.862 27.960 1.00 88.69 220 VAL A C 1
ATOM 1757 O O . VAL A 1 220 ? -17.398 19.955 27.657 1.00 88.69 220 VAL A O 1
ATOM 1760 N N . GLU A 1 221 ? -17.838 22.152 27.849 1.00 91.38 221 GLU A N 1
ATOM 1761 C CA . GLU A 1 221 ? -16.511 22.611 27.407 1.00 91.38 221 GLU A CA 1
ATOM 1762 C C . GLU A 1 221 ? -15.373 21.910 28.162 1.00 91.38 221 GLU A C 1
ATOM 1764 O O . GLU A 1 221 ? -14.455 21.406 27.520 1.00 91.38 221 GLU A O 1
ATOM 1769 N N . ALA A 1 222 ? -15.477 21.769 29.487 1.00 91.62 222 ALA A N 1
ATOM 1770 C CA . ALA A 1 222 ? -14.449 21.124 30.301 1.00 91.62 222 ALA A CA 1
ATOM 1771 C C . ALA A 1 222 ? -14.168 19.660 29.900 1.00 91.62 222 ALA A C 1
ATOM 1773 O O . ALA A 1 222 ? -13.028 19.209 30.014 1.00 91.62 222 ALA A O 1
ATOM 1774 N N . ASP A 1 223 ? -15.166 18.918 29.408 1.00 92.88 223 ASP A N 1
ATOM 1775 C CA . ASP A 1 223 ? -14.976 17.527 28.967 1.00 92.88 223 ASP A CA 1
ATOM 1776 C C . ASP A 1 223 ? -14.248 17.481 27.626 1.00 92.88 223 ASP A C 1
ATOM 1778 O O . ASP A 1 223 ? -13.286 16.731 27.452 1.00 92.88 223 ASP A O 1
ATOM 1782 N N . LEU A 1 224 ? -14.677 18.332 26.689 1.00 94.25 224 LEU A N 1
ATOM 1783 C CA . LEU A 1 224 ? -14.039 18.480 25.381 1.00 94.25 224 LEU A CA 1
ATOM 1784 C C . LEU A 1 224 ? -12.596 18.969 25.528 1.00 94.25 224 LEU A C 1
ATOM 1786 O O . LEU A 1 224 ? -11.706 18.493 24.824 1.00 94.25 224 LEU A O 1
ATOM 1790 N N . ASN A 1 225 ? -12.347 19.870 26.477 1.00 95.75 225 ASN A N 1
ATOM 1791 C CA . ASN A 1 225 ? -11.017 20.366 26.784 1.00 95.75 225 ASN A CA 1
ATOM 1792 C C . ASN A 1 225 ? -10.114 19.261 27.348 1.00 95.75 225 ASN A C 1
ATOM 1794 O O . ASN A 1 225 ? -8.986 19.109 26.883 1.00 95.75 225 ASN A O 1
ATOM 1798 N N . LYS A 1 226 ? -10.610 18.430 28.279 1.00 95.94 226 LYS A N 1
ATOM 1799 C CA . LYS A 1 226 ? -9.858 17.274 28.801 1.00 95.94 226 LYS A CA 1
ATOM 1800 C C . LYS A 1 226 ? -9.513 16.268 27.705 1.00 95.94 226 LYS A C 1
ATOM 1802 O O . LYS A 1 226 ? -8.342 15.943 27.522 1.00 95.94 226 LYS A O 1
ATOM 1807 N N . ILE A 1 227 ? -10.509 15.812 26.939 1.00 96.81 227 ILE A N 1
ATOM 1808 C CA . ILE A 1 227 ? -10.310 14.813 25.875 1.00 96.81 227 ILE A CA 1
ATOM 1809 C C . ILE A 1 227 ? -9.384 15.358 24.780 1.00 96.81 227 ILE A C 1
ATOM 1811 O O . ILE A 1 227 ? -8.468 14.664 24.323 1.00 96.81 227 ILE A O 1
ATOM 1815 N N . GLY A 1 228 ? -9.609 16.607 24.370 1.00 96.44 228 GLY A N 1
ATOM 1816 C CA . GLY A 1 228 ? -8.821 17.275 23.345 1.00 96.44 228 GLY A CA 1
ATOM 1817 C C . GLY A 1 228 ? -7.382 17.526 23.783 1.00 96.44 228 GLY A C 1
ATOM 1818 O O . GLY A 1 228 ? -6.473 17.183 23.034 1.00 96.44 228 GLY A O 1
ATOM 1819 N N . THR A 1 229 ? -7.155 18.021 25.003 1.00 96.62 229 THR A N 1
ATOM 1820 C CA . THR A 1 229 ? -5.808 18.257 25.552 1.00 96.62 229 THR A CA 1
ATOM 1821 C C . THR A 1 229 ? -5.043 16.950 25.750 1.00 96.62 229 THR A C 1
ATOM 1823 O O . THR A 1 229 ? -3.884 16.865 25.353 1.00 96.62 229 THR A O 1
ATOM 1826 N N . LEU A 1 230 ? -5.689 15.895 26.262 1.00 96.75 230 LEU A N 1
ATOM 1827 C CA . LEU A 1 230 ? -5.065 14.574 26.378 1.00 96.75 230 LEU A CA 1
ATOM 1828 C C . LEU A 1 230 ? -4.622 14.044 25.007 1.00 96.75 230 LEU A C 1
ATOM 1830 O O . LEU A 1 230 ? -3.470 13.646 24.836 1.00 96.75 230 LEU A O 1
ATOM 1834 N N . SER A 1 231 ? -5.515 14.083 24.013 1.00 96.62 231 SER A N 1
ATOM 1835 C CA . SER A 1 231 ? -5.203 13.629 22.650 1.00 96.62 231 SER A CA 1
ATOM 1836 C C . SER A 1 231 ? -4.143 14.517 21.980 1.00 96.62 231 SER A C 1
ATOM 1838 O O . SER A 1 231 ? -3.310 14.025 21.218 1.00 96.62 231 SER A O 1
ATOM 1840 N N . PHE A 1 232 ? -4.140 15.818 22.287 1.00 95.69 232 PHE A N 1
ATOM 1841 C CA . PHE A 1 232 ? -3.147 16.775 21.811 1.00 95.69 232 PHE A CA 1
ATOM 1842 C C . PHE A 1 232 ? -1.747 16.434 22.335 1.00 95.69 232 PHE A C 1
ATOM 1844 O O . PHE A 1 232 ? -0.815 16.270 21.544 1.00 95.69 232 PHE A O 1
ATOM 1851 N N . THR A 1 233 ? -1.607 16.260 23.653 1.00 93.00 233 THR A N 1
ATOM 1852 C CA . THR A 1 233 ? -0.349 15.864 24.300 1.00 93.00 233 THR A CA 1
ATOM 1853 C C . THR A 1 233 ? 0.138 14.516 23.777 1.00 93.00 233 THR A C 1
ATOM 1855 O O . THR A 1 233 ? 1.306 14.384 23.415 1.00 93.00 233 THR A O 1
ATOM 1858 N N . GLN A 1 234 ? -0.766 13.539 23.647 1.00 93.12 234 GLN A N 1
ATOM 1859 C CA . GLN A 1 234 ? -0.451 12.239 23.059 1.00 93.12 234 GLN A CA 1
ATOM 1860 C C . GLN A 1 234 ? 0.128 12.387 21.648 1.00 93.12 234 GLN A C 1
ATOM 1862 O O . GLN A 1 234 ? 1.178 11.822 21.370 1.00 93.12 234 GLN A O 1
ATOM 1867 N N . LEU A 1 235 ? -0.484 13.170 20.754 1.00 91.44 235 LEU A N 1
ATOM 1868 C CA . LEU A 1 235 ? 0.053 13.368 19.399 1.00 91.44 235 LEU A CA 1
ATOM 1869 C C . LEU A 1 235 ? 1.404 14.087 19.392 1.00 91.44 235 LEU A C 1
ATOM 1871 O O . LEU A 1 235 ? 2.268 13.738 18.589 1.00 91.44 235 LEU A O 1
ATOM 1875 N N . ALA A 1 236 ? 1.606 15.068 20.272 1.00 88.12 236 ALA A N 1
ATOM 1876 C CA . ALA A 1 236 ? 2.873 15.789 20.367 1.00 88.12 236 ALA A CA 1
ATOM 1877 C C . ALA A 1 236 ? 4.039 14.878 20.814 1.00 88.12 236 ALA A C 1
ATOM 1879 O O . ALA A 1 236 ? 5.173 15.016 20.337 1.00 88.12 236 ALA A O 1
ATOM 1880 N N . GLU A 1 237 ? 3.770 13.917 21.700 1.00 85.88 237 GLU A N 1
ATOM 1881 C CA . GLU A 1 237 ? 4.799 13.099 22.356 1.00 85.88 237 GLU A CA 1
ATOM 1882 C C . GLU A 1 237 ? 4.966 11.691 21.759 1.00 85.88 237 GLU A C 1
ATOM 1884 O O . GLU A 1 237 ? 6.081 11.171 21.731 1.00 85.88 237 GLU A O 1
ATOM 1889 N N . LEU A 1 238 ? 3.904 11.085 21.224 1.00 85.56 238 LEU A N 1
ATOM 1890 C CA . LEU A 1 238 ? 3.886 9.693 20.768 1.00 85.56 238 LEU A CA 1
ATOM 1891 C C . LEU A 1 238 ? 4.800 9.446 19.555 1.00 85.56 238 LEU A C 1
ATOM 1893 O O . LEU A 1 238 ? 4.925 10.284 18.656 1.00 85.56 238 LEU A O 1
ATOM 1897 N N . ARG A 1 239 ? 5.420 8.257 19.503 1.00 79.00 239 ARG A N 1
ATOM 1898 C CA . ARG A 1 239 ? 6.276 7.811 18.382 1.00 79.00 239 ARG A CA 1
ATOM 1899 C C . ARG A 1 239 ? 5.817 6.504 17.730 1.00 79.00 239 ARG A C 1
ATOM 1901 O O . ARG A 1 239 ? 6.148 6.247 16.573 1.00 79.00 239 ARG A O 1
ATOM 1908 N N . HIS A 1 240 ? 5.014 5.697 18.424 1.00 79.69 240 HIS A N 1
ATOM 1909 C CA . HIS A 1 240 ? 4.540 4.409 17.916 1.00 79.69 240 HIS A CA 1
ATOM 1910 C C . HIS A 1 240 ? 3.400 4.544 16.882 1.00 79.69 240 HIS A C 1
ATOM 1912 O O . HIS A 1 240 ? 2.297 5.002 17.198 1.00 79.69 240 HIS A O 1
ATOM 1918 N N . ARG A 1 241 ? 3.623 4.057 15.650 1.00 71.75 241 ARG A N 1
ATOM 1919 C CA . ARG A 1 241 ? 2.687 4.198 14.511 1.00 71.75 241 ARG A CA 1
ATOM 1920 C C . ARG A 1 241 ? 1.302 3.586 14.764 1.00 71.75 241 ARG A C 1
ATOM 1922 O O . ARG A 1 241 ? 0.301 4.168 14.354 1.00 71.75 241 ARG A O 1
ATOM 1929 N N . GLY A 1 242 ? 1.235 2.437 15.443 1.00 72.38 242 GLY A N 1
ATOM 1930 C CA . GLY A 1 242 ? -0.021 1.705 15.667 1.00 72.38 242 GLY A CA 1
ATOM 1931 C C . GLY A 1 242 ? -1.031 2.432 16.564 1.00 72.38 242 GLY A C 1
ATOM 1932 O O . GLY A 1 242 ? -2.232 2.349 16.324 1.00 72.38 242 GLY A O 1
ATOM 1933 N N . ALA A 1 243 ? -0.557 3.190 17.559 1.00 83.38 243 ALA A N 1
ATOM 1934 C CA . ALA A 1 243 ? -1.422 3.979 18.441 1.00 83.38 243 ALA A CA 1
ATOM 1935 C C . ALA A 1 243 ? -1.698 5.378 17.862 1.00 83.38 243 ALA A C 1
ATOM 1937 O O . ALA A 1 243 ? -2.790 5.914 18.031 1.00 83.38 243 ALA A O 1
ATOM 1938 N N . PHE A 1 244 ? -0.744 5.933 17.103 1.00 88.25 244 PHE A N 1
ATOM 1939 C CA . PHE A 1 244 ? -0.823 7.276 16.526 1.00 88.25 244 PHE A CA 1
ATOM 1940 C C . PHE A 1 244 ? -2.086 7.511 15.690 1.00 88.25 244 PHE A C 1
ATOM 1942 O O . PHE A 1 244 ? -2.737 8.546 15.823 1.00 88.25 244 PHE A O 1
ATOM 1949 N N . SER A 1 245 ? -2.470 6.539 14.855 1.00 89.00 245 SER A N 1
ATOM 1950 C CA . SER A 1 245 ? -3.653 6.681 14.000 1.00 89.00 245 SER A CA 1
ATOM 1951 C C . SER A 1 245 ? -4.951 6.808 14.803 1.00 89.00 245 SER A C 1
ATOM 1953 O O . SER A 1 245 ? -5.794 7.621 14.429 1.00 89.00 245 SER A O 1
ATOM 1955 N N . ALA A 1 246 ? -5.104 6.054 15.898 1.00 92.06 246 ALA A N 1
ATOM 1956 C CA . ALA A 1 246 ? -6.289 6.134 16.752 1.00 92.06 246 ALA A CA 1
ATOM 1957 C C . ALA A 1 246 ? -6.365 7.488 17.468 1.00 92.06 246 ALA A C 1
ATOM 1959 O O . ALA A 1 246 ? -7.392 8.153 17.399 1.00 92.06 246 ALA A O 1
ATOM 1960 N N . VAL A 1 247 ? -5.251 7.957 18.042 1.00 95.44 247 VAL A N 1
ATOM 1961 C CA . VAL A 1 247 ? -5.200 9.271 18.705 1.00 95.44 247 VAL A CA 1
ATOM 1962 C C . VAL A 1 247 ? -5.514 10.411 17.732 1.00 95.44 247 VAL A C 1
ATOM 1964 O O . VAL A 1 247 ? -6.286 11.312 18.059 1.00 95.44 247 VAL A O 1
ATOM 1967 N N . SER A 1 248 ? -4.986 10.355 16.506 1.00 94.31 248 SER A N 1
ATOM 1968 C CA . SER A 1 248 ? -5.282 11.347 15.464 1.00 94.31 248 SER A CA 1
ATOM 1969 C C . SER A 1 248 ? -6.773 11.391 15.103 1.00 94.31 248 SER A C 1
ATOM 1971 O O . SER A 1 248 ? -7.340 12.479 14.948 1.00 94.31 248 SER A O 1
ATOM 1973 N N . GLN A 1 249 ? -7.426 10.228 15.015 1.00 94.19 249 GLN A N 1
ATOM 1974 C CA . GLN A 1 249 ? -8.867 10.134 14.769 1.00 94.19 249 GLN A CA 1
ATOM 1975 C C . GLN A 1 249 ? -9.680 10.713 15.933 1.00 94.19 249 GLN A C 1
ATOM 1977 O O . GLN A 1 249 ? -10.587 11.512 15.693 1.00 94.19 249 GLN A O 1
ATOM 1982 N N . THR A 1 250 ? -9.326 10.376 17.175 1.00 96.81 250 THR A N 1
ATOM 1983 C CA . THR A 1 250 ? -9.964 10.895 18.395 1.00 96.81 250 THR A CA 1
ATOM 1984 C C . THR A 1 250 ? -9.859 12.411 18.492 1.00 96.81 250 THR A C 1
ATOM 1986 O O . THR A 1 250 ? -10.875 13.085 18.659 1.00 96.81 250 THR A O 1
ATOM 1989 N N . PHE A 1 251 ? -8.661 12.970 18.301 1.00 97.44 251 PHE A N 1
ATOM 1990 C CA . PHE A 1 251 ? -8.461 14.419 18.310 1.00 97.44 251 PHE A CA 1
ATOM 1991 C C . PHE A 1 251 ? -9.290 15.107 17.217 1.00 97.44 251 PHE A C 1
ATOM 1993 O O . PHE A 1 251 ? -9.983 16.086 17.483 1.00 97.44 251 PHE A O 1
ATOM 2000 N N . THR A 1 252 ? -9.307 14.550 16.002 1.00 95.62 252 THR A N 1
ATOM 2001 C CA . THR A 1 252 ? -10.105 15.091 14.891 1.00 95.62 252 THR A CA 1
ATOM 2002 C C . THR A 1 252 ? -11.609 15.065 15.190 1.00 95.62 252 THR A C 1
ATOM 2004 O O . THR A 1 252 ? -12.311 16.030 14.879 1.00 95.62 252 THR A O 1
ATOM 2007 N N . ALA A 1 253 ? -12.116 13.992 15.808 1.00 95.81 253 ALA A N 1
ATOM 2008 C CA . ALA A 1 253 ? -13.508 13.910 16.253 1.00 95.81 253 ALA A CA 1
ATOM 2009 C C . ALA A 1 253 ? -13.814 14.945 17.347 1.00 95.81 253 ALA A C 1
ATOM 2011 O O . ALA A 1 253 ? -14.867 15.582 17.312 1.00 95.81 253 ALA A O 1
ATOM 2012 N N . CYS A 1 254 ? -12.871 15.178 18.265 1.00 96.56 254 CYS A N 1
ATOM 2013 C CA . CYS A 1 254 ? -12.997 16.200 19.301 1.00 96.56 254 CYS A CA 1
ATOM 2014 C C . CYS A 1 254 ? -13.079 17.599 18.683 1.00 96.56 254 CYS A C 1
ATOM 2016 O O . CYS A 1 254 ? -13.989 18.358 19.011 1.00 96.56 254 CYS A O 1
ATOM 2018 N N . CYS A 1 255 ? -12.202 17.924 17.724 1.00 95.50 255 CYS A N 1
ATOM 2019 C CA . CYS A 1 255 ? -12.255 19.201 17.014 1.00 95.50 255 CYS A CA 1
ATOM 2020 C C . CYS A 1 255 ? -13.591 19.392 16.279 1.00 95.50 255 CYS A C 1
ATOM 2022 O O . CYS A 1 255 ? -14.182 20.468 16.345 1.00 95.50 255 CYS A O 1
ATOM 2024 N N . GLN A 1 256 ? -14.095 18.349 15.608 1.00 93.06 256 GLN A N 1
ATOM 2025 C CA . GLN A 1 256 ? -15.405 18.387 14.947 1.00 93.06 256 GLN A CA 1
ATOM 2026 C C . GLN A 1 256 ? -16.544 18.630 15.942 1.00 93.06 256 GLN A C 1
ATOM 2028 O O . GLN A 1 256 ? -17.435 19.425 15.650 1.00 93.06 256 GLN A O 1
ATOM 2033 N N . LYS A 1 257 ? -16.512 18.005 17.125 1.00 91.69 257 LYS A N 1
ATOM 2034 C CA . LYS A 1 257 ? -17.503 18.275 18.174 1.00 91.69 257 LYS A CA 1
ATOM 2035 C C . LYS A 1 257 ? -17.411 19.696 18.713 1.00 91.69 257 LYS A C 1
ATOM 2037 O O . LYS A 1 257 ? -18.442 20.356 18.773 1.00 91.69 257 LYS A O 1
ATOM 2042 N N . CYS A 1 258 ? -16.214 20.217 18.983 1.00 92.50 258 CYS A N 1
ATOM 2043 C CA . CYS A 1 258 ? -16.036 21.623 19.365 1.00 92.50 258 CYS A CA 1
ATOM 2044 C C . CYS A 1 258 ? -16.604 22.593 18.314 1.00 92.50 258 CYS A C 1
ATOM 2046 O O . CYS A 1 258 ? -17.183 23.611 18.677 1.00 92.50 258 CYS A O 1
ATOM 2048 N N . ALA A 1 259 ? -16.471 22.270 17.022 1.00 88.94 259 ALA A N 1
ATOM 2049 C CA . ALA A 1 259 ? -17.001 23.082 15.926 1.00 88.94 259 ALA A CA 1
ATOM 2050 C C . ALA A 1 259 ? -18.534 23.012 15.772 1.00 88.94 259 ALA A C 1
ATOM 2052 O O . ALA A 1 259 ? -19.132 23.957 15.264 1.00 88.94 259 ALA A O 1
ATOM 2053 N N . GLN A 1 260 ? -19.161 21.897 16.165 1.00 87.19 260 GLN A N 1
ATOM 2054 C CA . GLN A 1 260 ? -20.612 21.671 16.058 1.00 87.19 260 GLN A CA 1
ATOM 2055 C C . GLN A 1 260 ? -21.394 22.179 17.276 1.00 87.19 260 GLN A C 1
ATOM 2057 O O . GLN A 1 260 ? -22.594 22.439 17.179 1.00 87.19 260 GLN A O 1
ATOM 2062 N N . THR A 1 261 ? -20.735 22.283 18.429 1.00 83.38 261 THR A N 1
ATOM 2063 C CA . THR A 1 261 ? -21.355 22.702 19.685 1.00 83.38 261 THR A CA 1
ATOM 2064 C C . THR A 1 261 ? -21.805 24.167 19.631 1.00 83.38 261 THR A C 1
ATOM 2066 O O . THR A 1 261 ? -21.111 25.035 19.109 1.00 83.38 261 THR A O 1
ATOM 2069 N N . LYS A 1 262 ? -22.983 24.457 20.204 1.00 78.62 262 LYS A N 1
ATOM 2070 C CA . LYS A 1 262 ? -23.563 25.816 20.264 1.00 78.62 262 LYS A CA 1
ATOM 2071 C C . LYS A 1 262 ? -22.883 26.733 21.289 1.00 78.62 262 LYS A C 1
ATOM 2073 O O . LYS A 1 262 ? -23.098 27.939 21.253 1.00 78.62 262 LYS A O 1
ATOM 2078 N N . ASP A 1 263 ? -22.108 26.162 22.208 1.00 80.69 263 ASP A N 1
ATOM 2079 C CA . ASP A 1 263 ? -21.325 26.873 23.218 1.00 80.69 263 ASP A CA 1
ATOM 2080 C C . ASP A 1 263 ? -20.083 27.543 22.586 1.00 80.69 263 ASP A C 1
ATOM 2082 O O . ASP A 1 263 ? -19.170 26.844 22.127 1.00 80.69 263 ASP A O 1
ATOM 2086 N N . PRO A 1 264 ? -20.003 28.889 22.577 1.00 81.81 264 PRO A N 1
ATOM 2087 C CA . PRO A 1 264 ? -18.859 29.610 22.026 1.00 81.81 264 PRO A CA 1
ATOM 2088 C C . PRO A 1 264 ? -17.536 29.305 22.739 1.00 81.81 264 PRO A C 1
ATOM 2090 O O . PRO A 1 264 ? -16.478 29.408 22.117 1.00 81.81 264 PRO A O 1
ATOM 2093 N N . SER A 1 265 ? -17.573 28.930 24.024 1.00 85.44 265 SER A N 1
ATOM 2094 C CA . SER A 1 265 ? -16.366 28.610 24.794 1.00 85.44 265 SER A CA 1
ATOM 2095 C C . SER A 1 265 ? -15.706 27.322 24.290 1.00 85.44 265 SER A C 1
ATOM 2097 O O . SER A 1 265 ? -14.503 27.312 24.023 1.00 85.44 265 SER A O 1
ATOM 2099 N N . ALA A 1 266 ? -16.510 26.292 24.003 1.00 84.19 266 ALA A N 1
ATOM 2100 C CA . ALA A 1 266 ? -16.060 25.042 23.399 1.00 84.19 266 ALA A CA 1
ATOM 2101 C C . ALA A 1 266 ? -15.494 25.245 21.982 1.00 84.19 266 ALA A C 1
ATOM 2103 O O . ALA A 1 266 ? -14.445 24.693 21.652 1.00 84.19 266 ALA A O 1
ATOM 2104 N N . SER A 1 267 ? -16.117 26.092 21.150 1.00 85.25 267 SER A N 1
ATOM 2105 C CA . SER A 1 267 ? -15.548 26.445 19.836 1.00 85.25 267 SER A CA 1
ATOM 2106 C C . SER A 1 267 ? -14.237 27.238 19.960 1.00 85.25 267 SER A C 1
ATOM 2108 O O . SER A 1 267 ? -13.395 27.178 19.058 1.00 85.25 267 SER A O 1
ATOM 2110 N N . GLY A 1 268 ? -14.041 27.967 21.064 1.00 90.31 268 GLY A N 1
ATOM 2111 C CA . GLY A 1 268 ? -12.813 28.695 21.381 1.00 90.31 268 GLY A CA 1
ATOM 2112 C C . GLY A 1 268 ? -11.589 27.791 21.561 1.00 90.31 268 GLY A C 1
ATOM 2113 O O . GLY A 1 268 ? -10.480 28.213 21.218 1.00 90.31 268 GLY A O 1
ATOM 2114 N N . LEU A 1 269 ? -11.784 26.538 21.993 1.00 93.81 269 LEU A N 1
ATOM 2115 C CA . LEU A 1 269 ? -10.717 25.544 22.186 1.00 93.81 269 LEU A CA 1
ATOM 2116 C C . LEU A 1 269 ? -9.890 25.302 20.919 1.00 93.81 269 LEU A C 1
ATOM 2118 O O . LEU A 1 269 ? -8.671 25.169 20.994 1.00 93.81 269 LEU A O 1
ATOM 2122 N N . LEU A 1 270 ? -10.519 25.341 19.739 1.00 94.38 270 LEU A N 1
ATOM 2123 C CA . LEU A 1 270 ? -9.826 25.171 18.457 1.00 94.38 270 LEU A CA 1
ATOM 2124 C C . LEU A 1 270 ? -8.728 26.224 18.249 1.00 94.38 270 LEU A C 1
ATOM 2126 O O . LEU A 1 270 ? -7.645 25.916 17.754 1.00 94.38 270 LEU A O 1
ATOM 2130 N N . ASN A 1 271 ? -8.989 27.470 18.657 1.00 93.44 271 ASN A N 1
ATOM 2131 C CA . ASN A 1 271 ? -8.008 28.550 18.571 1.00 93.44 271 ASN A CA 1
ATOM 2132 C C . ASN A 1 271 ? -6.897 28.409 19.614 1.00 93.44 271 ASN A C 1
ATOM 2134 O O . ASN A 1 271 ? -5.780 28.853 19.350 1.00 93.44 271 ASN A O 1
ATOM 2138 N N . ILE A 1 272 ? -7.200 27.832 20.780 1.00 94.56 272 ILE A N 1
ATOM 2139 C CA . ILE A 1 272 ? -6.220 27.562 21.838 1.00 94.56 272 ILE A CA 1
ATOM 2140 C C . ILE A 1 272 ? -5.249 26.485 21.350 1.00 94.56 272 ILE A C 1
ATOM 2142 O O . ILE A 1 272 ? -4.069 26.777 21.180 1.00 94.56 272 ILE A O 1
ATOM 2146 N N . TRP A 1 273 ? -5.753 25.311 20.958 1.00 95.81 273 TRP A N 1
ATOM 2147 C CA . TRP A 1 273 ? -4.912 24.216 20.460 1.00 95.81 273 TRP A CA 1
ATOM 2148 C C . TRP A 1 273 ? -4.120 24.590 19.206 1.00 95.81 273 TRP A C 1
ATOM 2150 O O . TRP A 1 273 ? -2.990 24.144 19.028 1.00 95.81 273 TRP A O 1
ATOM 2160 N N . TYR A 1 274 ? -4.671 25.438 18.333 1.00 95.62 274 TYR A N 1
ATOM 2161 C CA . TYR A 1 274 ? -3.918 25.928 17.181 1.00 95.62 274 TYR A CA 1
ATOM 2162 C C . TYR A 1 274 ? -2.757 26.854 17.585 1.00 95.62 274 TYR A C 1
ATOM 2164 O O . TYR A 1 274 ? -1.660 26.732 17.040 1.00 95.62 274 TYR A O 1
ATOM 2172 N N . LYS A 1 275 ? -2.958 27.751 18.563 1.00 94.81 275 LYS A N 1
ATOM 2173 C CA . LYS A 1 275 ? -1.863 28.566 19.119 1.00 94.81 275 LYS A CA 1
ATOM 2174 C C . LYS A 1 275 ? -0.792 27.690 19.768 1.00 94.81 275 LYS A C 1
ATOM 2176 O O . LYS A 1 275 ? 0.391 27.944 19.554 1.00 94.81 275 LYS A O 1
ATOM 2181 N N . ASP A 1 276 ? -1.195 26.646 20.484 1.00 93.12 276 ASP A N 1
ATOM 2182 C CA . ASP A 1 276 ? -0.263 25.699 21.098 1.00 93.12 276 ASP A CA 1
ATOM 2183 C C . ASP A 1 276 ? 0.530 24.929 20.031 1.00 93.12 276 ASP A C 1
ATOM 2185 O O . ASP A 1 276 ? 1.746 24.784 20.143 1.00 93.12 276 ASP A O 1
ATOM 2189 N N . ALA A 1 277 ? -0.113 24.515 18.932 1.00 92.50 277 ALA A N 1
ATOM 2190 C CA . ALA A 1 277 ? 0.572 23.886 17.802 1.00 92.50 277 ALA A CA 1
ATOM 2191 C C . ALA A 1 277 ? 1.622 24.818 17.163 1.00 92.50 277 ALA A C 1
ATOM 2193 O O . ALA A 1 277 ? 2.731 24.373 16.859 1.00 92.50 277 ALA A O 1
ATOM 2194 N N . LEU A 1 278 ? 1.321 26.115 17.011 1.00 91.31 278 LEU A N 1
ATOM 2195 C CA . LEU A 1 278 ? 2.293 27.115 16.548 1.00 91.31 278 LEU A CA 1
ATOM 2196 C C . LEU A 1 278 ? 3.462 27.289 17.533 1.00 91.31 278 LEU A C 1
ATOM 2198 O O . LEU A 1 278 ? 4.614 27.379 17.107 1.00 91.31 278 LEU A O 1
ATOM 2202 N N . ALA A 1 279 ? 3.194 27.282 18.842 1.00 89.81 279 ALA A N 1
ATOM 2203 C CA . ALA A 1 279 ? 4.238 27.350 19.864 1.00 89.81 279 ALA A CA 1
ATOM 2204 C C . ALA A 1 279 ? 5.170 26.127 19.817 1.00 89.81 279 ALA A C 1
ATOM 2206 O O . ALA A 1 279 ? 6.386 26.260 19.980 1.00 89.81 279 ALA A O 1
ATOM 2207 N N . ILE A 1 280 ? 4.632 24.936 19.531 1.00 86.69 280 ILE A N 1
ATOM 2208 C CA . ILE A 1 280 ? 5.440 23.729 19.322 1.00 86.69 280 ILE A CA 1
ATOM 2209 C C . ILE A 1 280 ? 6.286 23.855 18.047 1.00 86.69 280 ILE A C 1
ATOM 2211 O O . ILE A 1 280 ? 7.454 23.472 18.085 1.00 86.69 280 ILE A O 1
ATOM 2215 N N . ILE A 1 281 ? 5.759 24.417 16.950 1.00 85.69 281 ILE A N 1
ATOM 2216 C CA . ILE A 1 281 ? 6.540 24.666 15.721 1.00 85.69 281 ILE A CA 1
ATOM 2217 C C . ILE A 1 281 ? 7.779 25.525 16.016 1.00 85.69 281 ILE A C 1
ATOM 2219 O O . ILE A 1 281 ? 8.866 25.191 15.542 1.00 85.69 281 ILE A O 1
ATOM 2223 N N . ASP A 1 282 ? 7.644 26.584 16.819 1.00 82.81 282 ASP A N 1
ATOM 2224 C CA . ASP A 1 282 ? 8.773 27.444 17.204 1.00 82.81 282 ASP A CA 1
ATOM 2225 C C . ASP A 1 282 ? 9.724 26.756 18.202 1.00 82.81 282 ASP A C 1
ATOM 2227 O O . ASP A 1 282 ? 10.947 26.768 18.038 1.00 82.81 282 ASP A O 1
ATOM 2231 N N . THR A 1 283 ? 9.178 26.061 19.205 1.00 81.56 283 THR A N 1
ATOM 2232 C CA . THR A 1 283 ? 9.978 25.354 20.222 1.00 81.56 283 THR A CA 1
ATOM 2233 C C . THR A 1 283 ? 10.785 24.201 19.617 1.00 81.56 283 THR A C 1
ATOM 2235 O O . THR A 1 283 ? 11.936 23.970 19.988 1.00 81.56 283 THR A O 1
ATOM 2238 N N . GLN A 1 284 ? 10.200 23.465 18.669 1.00 75.06 284 GLN A N 1
ATOM 2239 C CA . GLN A 1 284 ? 10.837 22.340 17.981 1.00 75.06 284 GLN A CA 1
ATOM 2240 C C . GLN A 1 284 ? 11.606 22.766 16.726 1.00 75.06 284 GLN A C 1
ATOM 2242 O O . GLN A 1 284 ? 12.148 21.906 16.026 1.00 75.06 284 GLN A O 1
ATOM 2247 N N . ALA A 1 285 ? 11.696 24.064 16.432 1.00 68.38 285 ALA A N 1
ATOM 2248 C CA . ALA A 1 285 ? 12.360 24.561 15.234 1.00 68.38 285 ALA A CA 1
ATOM 2249 C C . ALA A 1 285 ? 13.835 24.131 15.148 1.00 68.38 285 ALA A C 1
ATOM 2251 O O . ALA A 1 285 ? 14.314 23.857 14.054 1.00 68.38 285 ALA A O 1
ATOM 2252 N N . SER A 1 286 ? 14.552 24.026 16.273 1.00 60.72 286 SER A N 1
ATOM 2253 C CA . SER A 1 286 ? 15.959 23.581 16.310 1.00 60.72 286 SER A CA 1
ATOM 2254 C C . SER A 1 286 ? 16.138 22.059 16.197 1.00 60.72 286 SER A C 1
ATOM 2256 O O . SER A 1 286 ? 17.253 21.568 16.047 1.00 60.72 286 SER A O 1
ATOM 2258 N N . LYS A 1 287 ? 15.052 21.275 16.252 1.00 65.69 287 LYS A N 1
ATOM 2259 C CA . LYS A 1 287 ? 15.078 19.807 16.172 1.00 65.69 287 LYS A CA 1
ATOM 2260 C C . LYS A 1 287 ? 14.604 19.355 14.785 1.00 65.69 287 LYS A C 1
ATOM 2262 O O . LYS A 1 287 ? 13.434 19.045 14.594 1.00 65.69 287 LYS A O 1
ATOM 2267 N N . LEU A 1 288 ? 15.538 19.222 13.841 1.00 56.00 288 LEU A N 1
ATOM 2268 C CA . LEU A 1 288 ? 15.357 18.728 12.454 1.00 56.00 288 LEU A CA 1
ATOM 2269 C C . LEU A 1 288 ? 14.978 17.230 12.326 1.00 56.00 288 LEU A C 1
ATOM 2271 O O . LEU A 1 288 ? 15.162 16.607 11.286 1.00 56.00 288 LEU A O 1
ATOM 2275 N N . THR A 1 289 ? 14.485 16.618 13.397 1.00 50.09 289 THR A N 1
ATOM 2276 C CA . THR A 1 289 ? 14.309 15.160 13.520 1.00 50.09 289 THR A CA 1
ATOM 2277 C C . THR A 1 289 ? 12.841 14.755 13.368 1.00 50.09 289 THR A C 1
ATOM 2279 O O . THR A 1 289 ? 11.952 15.601 13.392 1.00 50.09 289 THR A O 1
ATOM 2282 N N . ARG A 1 290 ? 12.581 13.439 13.297 1.00 50.84 290 ARG A N 1
ATOM 2283 C CA . ARG A 1 290 ? 11.274 12.725 13.287 1.00 50.84 290 ARG A CA 1
ATOM 2284 C C . ARG A 1 290 ? 10.282 13.126 14.419 1.00 50.84 290 ARG A C 1
ATOM 2286 O O . ARG A 1 290 ? 9.218 12.530 14.544 1.00 50.84 290 ARG A O 1
ATOM 2293 N N . ARG A 1 291 ? 10.622 14.132 15.237 1.00 50.00 291 ARG A N 1
ATOM 2294 C CA . ARG A 1 291 ? 9.975 14.615 16.473 1.00 50.00 291 ARG A CA 1
ATOM 2295 C C . ARG A 1 291 ? 8.714 15.459 16.268 1.00 50.00 291 ARG A C 1
ATOM 2297 O O . ARG A 1 291 ? 7.999 15.691 17.235 1.00 50.00 291 ARG A O 1
ATOM 2304 N N . SER A 1 292 ? 8.412 15.865 15.039 1.00 58.84 292 SER A N 1
ATOM 2305 C CA . SER A 1 292 ? 7.200 16.614 14.681 1.00 58.84 292 SER A CA 1
ATOM 2306 C C . SER A 1 292 ? 6.109 15.755 14.029 1.00 58.84 292 SER A C 1
ATOM 2308 O O . SER A 1 292 ? 5.187 16.296 13.427 1.00 58.84 292 SER A O 1
ATOM 2310 N N . ALA A 1 293 ? 6.170 14.423 14.160 1.00 62.19 293 ALA A N 1
ATOM 2311 C CA . ALA A 1 293 ? 5.224 13.497 13.525 1.00 62.19 293 ALA A CA 1
ATOM 2312 C C . ALA A 1 293 ? 3.741 13.796 13.838 1.00 62.19 293 ALA A C 1
ATOM 2314 O O . ALA A 1 293 ? 2.892 13.598 12.974 1.00 62.19 293 ALA A O 1
ATOM 2315 N N . GLY A 1 294 ? 3.431 14.314 15.034 1.00 82.81 294 GLY A N 1
ATOM 2316 C CA . GLY A 1 294 ? 2.071 14.683 15.446 1.00 82.81 294 GLY A CA 1
ATOM 2317 C C . GLY A 1 294 ? 1.560 16.037 14.972 1.00 82.81 294 GLY A C 1
ATOM 2318 O O . GLY A 1 294 ? 0.351 16.202 14.833 1.00 82.81 294 GLY A O 1
ATOM 2319 N N . LEU A 1 295 ? 2.445 17.002 14.698 1.00 89.00 295 LEU A N 1
ATOM 2320 C CA . LEU A 1 295 ? 2.044 18.369 14.344 1.00 89.00 295 LEU A CA 1
ATOM 2321 C C . LEU A 1 295 ? 1.161 18.427 13.090 1.00 89.00 295 LEU A C 1
ATOM 2323 O O . LEU A 1 295 ? 0.100 19.053 13.151 1.00 89.00 295 LEU A O 1
ATOM 2327 N N . PRO A 1 296 ? 1.515 17.744 11.983 1.00 90.88 296 PRO A N 1
ATOM 2328 C CA . PRO A 1 296 ? 0.659 17.703 10.807 1.00 90.88 296 PRO A CA 1
ATOM 2329 C C . PRO A 1 296 ? -0.741 17.150 11.098 1.00 90.88 296 PRO A C 1
ATOM 2331 O O . PRO A 1 296 ? -1.728 17.728 10.641 1.00 90.88 296 PRO A O 1
ATOM 2334 N N . ALA A 1 297 ? -0.847 16.102 11.923 1.00 91.50 297 ALA A N 1
ATOM 2335 C CA . ALA A 1 297 ? -2.123 15.510 12.319 1.00 91.50 297 ALA A CA 1
ATOM 2336 C C . ALA A 1 297 ? -2.969 16.464 13.183 1.00 91.50 297 ALA A C 1
ATOM 2338 O O . ALA A 1 297 ? -4.175 16.576 12.961 1.00 91.50 297 ALA A O 1
ATOM 2339 N N . LEU A 1 298 ? -2.343 17.186 14.121 1.00 94.38 298 LEU A N 1
ATOM 2340 C CA . LEU A 1 298 ? -3.003 18.196 14.956 1.0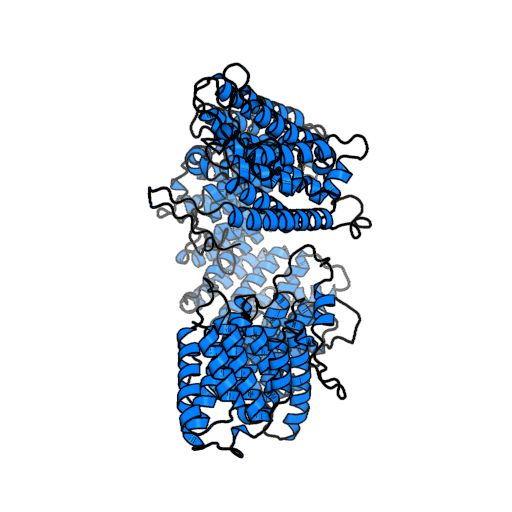0 94.38 298 LEU A CA 1
ATOM 2341 C C . LEU A 1 298 ? -3.582 19.328 14.107 1.00 94.38 298 LEU A C 1
ATOM 2343 O O . LEU A 1 298 ? -4.781 19.607 14.152 1.00 94.38 298 LEU A O 1
ATOM 2347 N N . VAL A 1 299 ? -2.739 19.956 13.285 1.00 95.06 299 VAL A N 1
ATOM 2348 C CA . VAL A 1 299 ? -3.151 21.106 12.474 1.00 95.06 299 VAL A CA 1
ATOM 2349 C C . VAL A 1 299 ? -4.206 20.697 11.445 1.00 95.06 299 VAL A C 1
ATOM 2351 O O . VAL A 1 299 ? -5.196 21.404 11.261 1.00 95.06 299 VAL A O 1
ATOM 2354 N N . THR A 1 300 ? -4.058 19.521 10.832 1.00 94.31 300 THR A N 1
ATOM 2355 C CA . THR A 1 300 ? -5.036 18.986 9.876 1.00 94.31 300 THR A CA 1
ATOM 2356 C C . THR A 1 300 ? -6.369 18.641 10.545 1.00 94.31 300 THR A C 1
ATOM 2358 O O . THR A 1 300 ? -7.423 18.894 9.955 1.00 94.31 300 THR A O 1
ATOM 2361 N N . GLY A 1 301 ? -6.357 18.106 11.771 1.00 93.94 301 GLY A N 1
ATOM 2362 C CA . GLY A 1 301 ? -7.567 17.830 12.553 1.00 93.94 301 GLY A CA 1
ATOM 2363 C C . GLY A 1 301 ? -8.368 19.100 12.854 1.00 93.94 301 GLY A C 1
ATOM 2364 O O . GLY A 1 301 ? -9.580 19.132 12.626 1.00 93.94 301 GLY A O 1
ATOM 2365 N N . ILE A 1 302 ? -7.681 20.178 13.253 1.00 95.31 302 ILE A N 1
ATOM 2366 C CA . ILE A 1 302 ? -8.293 21.496 13.486 1.00 95.31 302 ILE A CA 1
ATOM 2367 C C . ILE A 1 302 ? -8.811 22.084 12.168 1.00 95.31 302 ILE A C 1
ATOM 2369 O O . ILE A 1 302 ? -9.977 22.469 12.088 1.00 95.31 302 ILE A O 1
ATOM 2373 N N . ALA A 1 303 ? -7.994 22.096 11.110 1.00 94.25 303 ALA A N 1
ATOM 2374 C CA . ALA A 1 303 ? -8.376 22.610 9.793 1.00 94.25 303 ALA A CA 1
ATOM 2375 C C . ALA A 1 303 ? -9.611 21.893 9.214 1.00 94.25 303 ALA A C 1
ATOM 2377 O O . ALA A 1 303 ? -10.463 22.521 8.590 1.00 94.25 303 ALA A O 1
ATOM 2378 N N . SER A 1 304 ? -9.739 20.587 9.464 1.00 92.38 304 SER A N 1
ATOM 2379 C CA . SER A 1 304 ? -10.859 19.763 8.990 1.00 92.38 304 SER A CA 1
ATOM 2380 C C . SER A 1 304 ? -12.153 19.943 9.793 1.00 92.38 304 SER A C 1
ATOM 2382 O O . SER A 1 304 ? -13.188 19.422 9.378 1.00 92.38 304 SER A O 1
ATOM 2384 N N . SER A 1 305 ? -12.115 20.615 10.949 1.00 90.69 305 SER A N 1
ATOM 2385 C CA . SER A 1 305 ? -13.287 20.779 11.824 1.00 90.69 305 SER A CA 1
ATOM 2386 C C . SER A 1 305 ? -14.259 21.857 11.344 1.00 90.69 305 SER A C 1
ATOM 2388 O O . SER A 1 305 ? -15.468 21.699 11.490 1.00 90.69 305 SER A O 1
ATOM 2390 N N . GLN A 1 306 ? -13.737 22.914 10.716 1.00 86.69 306 GLN A N 1
ATOM 2391 C CA . GLN A 1 306 ? -14.504 23.988 10.083 1.00 86.69 306 GLN A CA 1
ATOM 2392 C C . GLN A 1 306 ? -13.967 24.220 8.663 1.00 86.69 306 GLN A C 1
ATOM 2394 O O . GLN A 1 306 ? -13.218 25.178 8.440 1.00 86.69 306 GLN A O 1
ATOM 2399 N N . PRO A 1 307 ? -14.302 23.334 7.703 1.00 84.81 307 PRO A N 1
ATOM 2400 C CA . PRO A 1 307 ? -13.914 23.515 6.309 1.00 84.81 307 PRO A CA 1
ATOM 2401 C C . PRO A 1 307 ? -14.432 24.866 5.797 1.00 84.81 307 PRO A C 1
ATOM 2403 O O . PRO A 1 307 ? -15.595 25.189 6.021 1.00 84.81 307 PRO A O 1
ATOM 2406 N N . ASP A 1 308 ? -13.568 25.656 5.154 1.00 84.25 308 ASP A N 1
ATOM 2407 C CA . ASP A 1 308 ? -13.872 27.018 4.666 1.00 84.25 308 ASP A CA 1
ATOM 2408 C C . ASP A 1 308 ? -14.228 28.039 5.772 1.00 84.25 308 ASP A C 1
ATOM 2410 O O . ASP A 1 308 ? -14.730 29.131 5.522 1.00 84.25 308 ASP A O 1
ATOM 2414 N N . GLY A 1 309 ? -13.963 27.694 7.036 1.00 87.25 309 GLY A N 1
ATOM 2415 C CA . GLY A 1 309 ? -14.165 28.581 8.177 1.00 87.25 309 GLY A CA 1
ATOM 2416 C C . GLY A 1 309 ? -13.029 29.597 8.376 1.00 87.25 309 GLY A C 1
ATOM 2417 O O . GLY A 1 309 ? -11.939 29.472 7.806 1.00 87.25 309 GLY A O 1
ATOM 2418 N N . PRO A 1 310 ? -13.214 30.581 9.279 1.00 89.81 310 PRO A N 1
ATOM 2419 C CA . PRO A 1 310 ? -12.201 31.602 9.564 1.00 89.81 310 PRO A CA 1
ATOM 2420 C C . PRO A 1 310 ? -10.888 31.004 10.090 1.00 89.81 310 PRO A C 1
ATOM 2422 O O . PRO A 1 310 ? -9.807 31.505 9.769 1.00 89.81 310 PRO A O 1
ATOM 2425 N N . ILE A 1 311 ? -10.963 29.916 10.866 1.00 90.81 311 ILE A N 1
ATOM 2426 C CA . ILE A 1 311 ? -9.779 29.224 11.382 1.00 90.81 311 ILE A CA 1
ATOM 2427 C C . ILE A 1 311 ? -9.002 28.509 10.271 1.00 90.81 311 ILE A C 1
ATOM 2429 O O . ILE A 1 311 ? -7.778 28.554 10.283 1.00 90.81 311 ILE A O 1
ATOM 2433 N N . PHE A 1 312 ? -9.678 27.934 9.270 1.00 93.25 312 PHE A N 1
ATOM 2434 C CA . PHE A 1 312 ? -9.029 27.289 8.126 1.00 93.25 312 PHE A CA 1
ATOM 2435 C C . PHE A 1 312 ? -8.209 28.299 7.313 1.00 93.25 312 PHE A C 1
ATOM 2437 O O . PHE A 1 312 ? -7.018 28.086 7.082 1.00 93.25 312 PHE A O 1
ATOM 2444 N N . HIS A 1 313 ? -8.801 29.441 6.946 1.00 92.12 313 HIS A N 1
ATOM 2445 C CA . HIS A 1 313 ? -8.075 30.484 6.213 1.00 92.12 313 HIS A CA 1
ATOM 2446 C C . HIS A 1 313 ? -6.919 31.075 7.023 1.00 92.12 313 HIS A C 1
ATOM 2448 O O . HIS A 1 313 ? -5.888 31.436 6.455 1.00 92.12 313 HIS A O 1
ATOM 2454 N N . LYS A 1 314 ? -7.079 31.180 8.348 1.00 93.75 314 LYS A N 1
ATOM 2455 C CA . LYS A 1 314 ? -5.998 31.590 9.245 1.00 93.75 314 LYS A CA 1
ATOM 2456 C C . LYS A 1 314 ? -4.856 30.567 9.239 1.00 93.75 314 LYS A C 1
ATOM 2458 O O . LYS A 1 314 ? -3.723 30.964 9.006 1.00 93.75 314 LYS A O 1
ATOM 2463 N N . ILE A 1 315 ? -5.157 29.275 9.400 1.00 94.75 315 ILE A N 1
ATOM 2464 C CA . ILE A 1 315 ? -4.171 28.182 9.343 1.00 94.75 315 ILE A CA 1
ATOM 2465 C C . ILE A 1 315 ? -3.389 28.225 8.029 1.00 94.75 315 ILE A C 1
ATOM 2467 O O . ILE A 1 315 ? -2.161 28.216 8.045 1.00 94.75 315 ILE A O 1
ATOM 2471 N N . MET A 1 316 ? -4.084 28.315 6.892 1.00 92.50 316 MET A N 1
ATOM 2472 C CA . MET A 1 316 ? -3.430 28.361 5.582 1.00 92.50 316 MET A CA 1
ATOM 2473 C C . MET A 1 316 ? -2.488 29.560 5.457 1.00 92.50 316 MET A C 1
ATOM 2475 O O . MET A 1 316 ? -1.355 29.394 5.014 1.00 92.50 316 MET A O 1
ATOM 2479 N N . ARG A 1 317 ? -2.926 30.749 5.883 1.00 91.94 317 ARG A N 1
ATOM 2480 C CA . ARG A 1 317 ? -2.121 31.974 5.826 1.00 91.94 317 ARG A CA 1
ATOM 2481 C C . ARG A 1 317 ? -0.880 31.890 6.712 1.00 91.94 317 ARG A C 1
ATOM 2483 O O . ARG A 1 317 ? 0.222 32.099 6.218 1.00 91.94 317 ARG A O 1
ATOM 2490 N N . ASP A 1 318 ? -1.059 31.554 7.987 1.00 93.38 318 ASP A N 1
ATOM 2491 C CA . ASP A 1 318 ? 0.024 31.503 8.972 1.00 93.38 318 ASP A CA 1
ATOM 2492 C C . ASP A 1 318 ? 1.073 30.445 8.574 1.00 93.38 318 ASP A C 1
ATOM 2494 O O . ASP A 1 318 ? 2.274 30.704 8.616 1.00 93.38 318 ASP A O 1
ATOM 2498 N N . LEU A 1 319 ? 0.643 29.253 8.130 1.00 91.44 319 LEU A N 1
ATOM 2499 C CA . LEU A 1 319 ? 1.566 28.206 7.678 1.00 91.44 319 LEU A CA 1
ATOM 2500 C C . LEU A 1 319 ? 2.329 28.609 6.413 1.00 91.44 319 LEU A C 1
ATOM 2502 O O . LEU A 1 319 ? 3.515 28.300 6.306 1.00 91.44 319 LEU A O 1
ATOM 2506 N N . GLN A 1 320 ? 1.676 29.281 5.458 1.00 88.69 320 GLN A N 1
ATOM 2507 C CA . GLN A 1 320 ? 2.342 29.811 4.266 1.00 88.69 320 GLN A CA 1
ATOM 2508 C C . GLN A 1 320 ? 3.356 30.899 4.635 1.00 88.69 320 GLN A C 1
ATOM 2510 O O . GLN A 1 320 ? 4.469 30.893 4.114 1.00 88.69 320 GLN A O 1
ATOM 2515 N N . GLU A 1 321 ? 3.023 31.791 5.567 1.00 88.94 321 GLU A N 1
ATOM 2516 C CA . GLU A 1 321 ? 3.934 32.824 6.067 1.00 88.94 321 GLU A CA 1
ATOM 2517 C C . GLU A 1 321 ? 5.169 32.202 6.736 1.00 88.94 321 GLU A C 1
ATOM 2519 O O . GLU A 1 321 ? 6.296 32.490 6.333 1.00 88.94 321 GLU A O 1
ATOM 2524 N N . ILE A 1 322 ? 4.978 31.254 7.661 1.00 87.44 322 ILE A N 1
ATOM 2525 C CA . ILE A 1 322 ? 6.080 30.550 8.342 1.00 87.44 322 ILE A CA 1
ATOM 2526 C C . ILE A 1 322 ? 6.942 29.773 7.342 1.00 87.44 322 ILE A C 1
ATOM 2528 O O . ILE A 1 322 ? 8.170 29.755 7.437 1.00 87.44 322 ILE A O 1
ATOM 2532 N N . ALA A 1 323 ? 6.317 29.127 6.361 1.00 83.88 323 ALA A N 1
ATOM 2533 C CA . ALA A 1 323 ? 7.035 28.388 5.335 1.00 83.88 323 ALA A CA 1
ATOM 2534 C C . ALA A 1 323 ? 7.752 29.293 4.313 1.00 83.88 323 ALA A C 1
ATOM 2536 O O . ALA A 1 323 ? 8.611 28.804 3.578 1.00 83.88 323 ALA A O 1
ATOM 2537 N N . SER A 1 324 ? 7.423 30.590 4.266 1.00 79.94 324 SER A N 1
ATOM 2538 C CA . SER A 1 324 ? 8.080 31.594 3.416 1.00 79.94 324 SER A CA 1
ATOM 2539 C C . SER A 1 324 ? 9.337 32.186 4.041 1.00 79.94 324 SER A C 1
ATOM 2541 O O . SER A 1 324 ? 10.058 32.900 3.352 1.00 79.94 324 SER A O 1
ATOM 2543 N N . LEU A 1 325 ? 9.589 31.936 5.328 1.00 80.19 325 LEU A N 1
ATOM 2544 C CA . LEU A 1 325 ? 10.733 32.507 6.026 1.00 80.19 325 LEU A CA 1
ATOM 2545 C C . LEU A 1 325 ? 12.047 32.013 5.399 1.00 80.19 325 LEU A C 1
ATOM 2547 O O . LEU A 1 325 ? 12.255 30.806 5.206 1.00 80.19 325 LEU A O 1
ATOM 2551 N N . ASP A 1 326 ? 12.930 32.959 5.082 1.00 65.31 326 ASP A N 1
ATOM 2552 C CA . ASP A 1 326 ? 14.259 32.674 4.550 1.00 65.31 326 ASP A CA 1
ATOM 2553 C C . ASP A 1 326 ? 15.153 32.046 5.624 1.00 65.31 326 ASP A C 1
ATOM 2555 O O . ASP A 1 326 ? 15.094 32.387 6.808 1.00 65.31 326 ASP A O 1
ATOM 2559 N N . THR A 1 327 ? 16.017 31.119 5.212 1.00 60.19 327 THR A N 1
ATOM 2560 C CA . THR A 1 327 ? 17.037 30.559 6.102 1.00 60.19 327 THR A CA 1
ATOM 2561 C C . THR A 1 327 ? 18.074 31.632 6.439 1.00 60.19 327 THR A C 1
ATOM 2563 O O . THR A 1 327 ? 18.641 32.217 5.509 1.00 60.19 327 THR A O 1
ATOM 2566 N N . PRO A 1 328 ? 18.378 31.886 7.728 1.00 57.38 328 PRO A N 1
ATOM 2567 C CA . PRO A 1 328 ? 19.380 32.874 8.107 1.00 57.38 328 PRO A CA 1
ATOM 2568 C C . PRO A 1 328 ? 20.733 32.519 7.478 1.00 57.38 328 PRO A C 1
ATOM 2570 O O . PRO A 1 328 ? 21.312 31.462 7.735 1.00 57.38 328 PRO A O 1
ATOM 2573 N N . SER A 1 329 ? 21.214 33.403 6.605 1.00 44.59 329 SER A N 1
ATOM 2574 C CA . SER A 1 329 ? 22.452 33.218 5.851 1.00 44.59 329 SER A CA 1
ATOM 2575 C C . SER A 1 329 ? 23.651 33.275 6.804 1.00 44.59 329 SER A C 1
ATOM 2577 O O . SER A 1 329 ? 23.927 34.324 7.377 1.00 44.59 329 SER A O 1
ATOM 2579 N N . GLY A 1 330 ? 24.356 32.152 6.987 1.00 50.94 330 GLY A N 1
ATOM 2580 C CA . GLY A 1 330 ? 25.629 32.096 7.726 1.00 50.94 330 GLY A CA 1
ATOM 2581 C C . GLY A 1 330 ? 25.646 31.292 9.033 1.00 50.94 330 GLY A C 1
ATOM 2582 O O . GLY A 1 330 ? 26.692 31.232 9.675 1.00 50.94 330 GLY A O 1
ATOM 2583 N N . ALA A 1 331 ? 24.552 30.639 9.435 1.00 44.59 331 ALA A N 1
ATOM 2584 C CA . ALA A 1 331 ? 24.562 29.769 10.613 1.00 44.59 331 ALA A CA 1
ATOM 2585 C C . ALA A 1 331 ? 25.107 28.371 10.258 1.00 44.59 331 ALA A C 1
ATOM 2587 O O . ALA A 1 331 ? 24.387 27.529 9.732 1.00 44.59 331 ALA A O 1
ATOM 2588 N N . ILE A 1 332 ? 26.388 28.120 10.531 1.00 45.84 332 ILE A N 1
ATOM 2589 C CA . ILE A 1 332 ? 26.981 26.774 10.510 1.00 45.84 332 ILE A CA 1
ATOM 2590 C C . ILE A 1 332 ? 26.883 26.225 11.939 1.00 45.84 332 ILE A C 1
ATOM 2592 O O . ILE A 1 332 ? 27.606 26.679 12.821 1.00 45.84 332 ILE A O 1
ATOM 2596 N N . GLY A 1 333 ? 25.972 25.281 12.188 1.00 52.12 333 GLY A N 1
ATOM 2597 C CA . GLY A 1 333 ? 25.830 24.628 13.495 1.00 52.12 333 GLY A CA 1
ATOM 2598 C C . GLY A 1 333 ? 24.517 23.859 13.667 1.00 52.12 333 GLY A C 1
ATOM 2599 O O . GLY A 1 333 ? 23.564 24.065 12.925 1.00 52.12 333 GLY A O 1
ATOM 2600 N N . SER A 1 334 ? 24.455 22.976 14.665 1.00 50.50 334 SER A N 1
ATOM 2601 C CA . SER A 1 334 ? 23.304 22.116 14.995 1.00 50.50 334 SER A CA 1
ATOM 2602 C C . SER A 1 334 ? 22.101 22.839 15.629 1.00 50.50 334 SER A C 1
ATOM 2604 O O . SER A 1 334 ? 21.136 22.177 15.995 1.00 50.50 334 SER A O 1
ATOM 2606 N N . ASP A 1 335 ? 22.147 24.169 15.759 1.00 53.94 335 ASP A N 1
ATOM 2607 C CA . ASP A 1 335 ? 21.140 24.998 16.450 1.00 53.94 335 ASP A CA 1
ATOM 2608 C C . ASP A 1 335 ? 20.286 25.863 15.498 1.00 53.94 335 ASP A C 1
ATOM 2610 O O . ASP A 1 335 ? 19.600 26.798 15.919 1.00 53.94 335 ASP A O 1
ATOM 2614 N N . ILE A 1 336 ? 20.301 25.570 14.192 1.00 66.31 336 ILE A N 1
ATOM 2615 C CA . ILE A 1 336 ? 19.485 26.301 13.212 1.00 66.31 336 ILE A CA 1
ATOM 2616 C C . ILE A 1 336 ? 18.005 26.001 13.467 1.00 66.31 336 ILE A C 1
ATOM 2618 O O . ILE A 1 336 ? 17.532 24.882 13.266 1.00 66.31 336 ILE A O 1
ATOM 2622 N N . LYS A 1 337 ? 17.250 27.028 13.863 1.00 69.12 337 LYS A N 1
ATOM 2623 C CA . LYS A 1 337 ? 15.790 26.967 13.943 1.00 69.12 337 LYS A CA 1
ATOM 2624 C C . LYS A 1 337 ? 15.182 26.973 12.537 1.00 69.12 337 LYS A C 1
ATOM 2626 O O . LYS A 1 337 ? 15.271 27.973 11.831 1.00 69.12 337 LYS A O 1
ATOM 2631 N N . LEU A 1 338 ? 14.523 25.883 12.149 1.00 74.81 338 LEU A N 1
ATOM 2632 C CA . LEU A 1 338 ? 13.825 25.721 10.869 1.00 74.81 338 LEU A CA 1
ATOM 2633 C C . LEU A 1 338 ? 12.316 25.477 11.060 1.00 74.81 338 LEU A C 1
ATOM 2635 O O . LEU A 1 338 ? 11.812 24.406 10.705 1.00 74.81 338 LEU A O 1
ATOM 2639 N N . PRO A 1 339 ? 11.550 26.469 11.555 1.00 81.06 339 PRO A N 1
ATOM 2640 C CA . PRO A 1 339 ? 10.095 26.335 11.700 1.00 81.06 339 PRO A CA 1
ATOM 2641 C C . PRO A 1 339 ? 9.401 26.088 10.347 1.00 81.06 339 PRO A C 1
ATOM 2643 O O . PRO A 1 339 ? 8.378 25.405 10.276 1.00 81.06 339 PRO A O 1
ATOM 2646 N N . ARG A 1 340 ? 10.021 26.553 9.251 1.00 83.56 340 ARG A N 1
ATOM 2647 C CA . ARG A 1 340 ? 9.610 26.302 7.864 1.00 83.56 340 ARG A CA 1
ATOM 2648 C C . ARG A 1 340 ? 9.398 24.817 7.557 1.00 83.56 340 ARG A C 1
ATOM 2650 O O . ARG A 1 340 ? 8.425 24.482 6.889 1.00 83.56 340 ARG A O 1
ATOM 2657 N N . VAL A 1 341 ? 10.264 23.919 8.036 1.00 81.12 341 VAL A N 1
ATOM 2658 C CA . VAL A 1 341 ? 10.151 22.474 7.744 1.00 81.12 341 VAL A CA 1
ATOM 2659 C C . VAL A 1 341 ? 8.872 21.894 8.351 1.00 81.12 341 VAL A C 1
ATOM 2661 O O . VAL A 1 341 ? 8.145 21.149 7.691 1.00 81.12 341 VAL A O 1
ATOM 2664 N N . HIS A 1 342 ? 8.551 22.281 9.586 1.00 84.94 342 HIS A N 1
ATOM 2665 C CA . HIS A 1 342 ? 7.338 21.836 10.273 1.00 84.94 342 HIS A CA 1
ATOM 2666 C C . HIS A 1 342 ? 6.076 22.400 9.615 1.00 84.94 342 HIS A C 1
ATOM 2668 O O . HIS A 1 342 ? 5.113 21.659 9.410 1.00 84.94 342 HIS A O 1
ATOM 2674 N N . ALA A 1 343 ? 6.100 23.671 9.200 1.00 88.81 343 ALA A N 1
ATOM 2675 C CA . ALA A 1 343 ? 4.991 24.287 8.474 1.00 88.81 343 ALA A CA 1
ATOM 2676 C C . ALA A 1 343 ? 4.729 23.609 7.115 1.00 88.81 343 ALA A C 1
ATOM 2678 O O . ALA A 1 343 ? 3.582 23.297 6.792 1.00 88.81 343 ALA A O 1
ATOM 2679 N N . LEU A 1 344 ? 5.783 23.290 6.353 1.00 86.38 344 LEU A N 1
ATOM 2680 C CA . LEU A 1 344 ? 5.673 22.550 5.089 1.00 86.38 344 LEU A CA 1
ATOM 2681 C C . LEU A 1 344 ? 5.088 21.143 5.287 1.00 86.38 344 LEU A C 1
ATOM 2683 O O . LEU A 1 344 ? 4.275 20.699 4.475 1.00 86.38 344 LEU A O 1
ATOM 2687 N N . ASN A 1 345 ? 5.450 20.453 6.372 1.00 86.62 345 ASN A N 1
ATOM 2688 C CA . ASN A 1 345 ? 4.872 19.151 6.710 1.00 86.62 345 ASN A CA 1
ATOM 2689 C C . ASN A 1 345 ? 3.386 19.246 7.090 1.00 86.62 345 ASN A C 1
ATOM 2691 O O . ASN A 1 345 ? 2.612 18.375 6.694 1.00 86.62 345 ASN A O 1
ATOM 2695 N N . CYS A 1 346 ? 2.971 20.307 7.792 1.00 90.56 346 CYS A N 1
ATOM 2696 C CA . CYS A 1 346 ? 1.556 20.560 8.081 1.00 90.56 346 CYS A CA 1
ATOM 2697 C C . CYS A 1 346 ? 0.765 20.834 6.795 1.00 90.56 346 CYS A C 1
ATOM 2699 O O . CYS A 1 346 ? -0.283 20.230 6.578 1.00 90.56 346 CYS A O 1
ATOM 2701 N N . LEU A 1 347 ? 1.297 21.675 5.900 1.00 90.50 347 LEU A N 1
ATOM 2702 C CA . LEU A 1 347 ? 0.693 21.925 4.588 1.00 90.50 347 LEU A CA 1
ATOM 2703 C C . LEU A 1 347 ? 0.562 20.629 3.776 1.00 90.50 347 LEU A C 1
ATOM 2705 O O . LEU A 1 347 ? -0.484 20.383 3.186 1.00 90.50 347 LEU A O 1
ATOM 2709 N N . LYS A 1 348 ? 1.587 19.767 3.780 1.00 89.31 348 LYS A N 1
ATOM 2710 C CA . LYS A 1 348 ? 1.568 18.475 3.076 1.00 89.31 348 LYS A CA 1
ATOM 2711 C C . LYS A 1 348 ? 0.411 17.582 3.547 1.00 89.31 348 LYS A C 1
ATOM 2713 O O . LYS A 1 348 ? -0.283 17.007 2.710 1.00 89.31 348 LYS A O 1
ATOM 2718 N N . ASP A 1 349 ? 0.169 17.479 4.853 1.00 89.50 349 ASP A N 1
ATOM 2719 C CA . ASP A 1 349 ? -0.969 16.705 5.374 1.00 89.50 349 ASP A CA 1
ATOM 2720 C C . ASP A 1 349 ? -2.319 17.358 5.022 1.00 89.50 349 ASP A C 1
ATOM 2722 O O . ASP A 1 349 ? -3.248 16.659 4.618 1.00 89.50 349 ASP A O 1
ATOM 2726 N N . ILE A 1 350 ? -2.415 18.693 5.047 1.00 91.31 350 ILE A N 1
ATOM 2727 C CA . ILE A 1 350 ? -3.619 19.417 4.606 1.00 91.31 350 ILE A CA 1
ATOM 2728 C C . ILE A 1 350 ? -3.927 19.141 3.123 1.00 91.31 350 ILE A C 1
ATOM 2730 O O . ILE A 1 350 ? -5.063 18.811 2.788 1.00 91.31 350 ILE A O 1
ATOM 2734 N N . PHE A 1 351 ? -2.930 19.222 2.232 1.00 88.00 351 PHE A N 1
ATOM 2735 C CA . PHE A 1 351 ? -3.106 18.982 0.791 1.00 88.00 351 PHE A CA 1
ATOM 2736 C C . PHE A 1 351 ? -3.413 17.518 0.441 1.00 88.00 351 PHE A C 1
ATOM 2738 O O . PHE A 1 351 ? -4.011 17.253 -0.602 1.00 88.00 351 PHE A O 1
ATOM 2745 N N . THR A 1 352 ? -3.011 16.565 1.287 1.00 87.25 352 THR A N 1
ATOM 2746 C CA . THR A 1 352 ? -3.316 15.133 1.099 1.00 87.25 352 THR A CA 1
ATOM 2747 C C . THR A 1 352 ? -4.647 14.714 1.723 1.00 87.25 352 THR A C 1
ATOM 2749 O O . THR A 1 352 ? -5.161 13.642 1.400 1.00 87.25 352 THR A O 1
ATOM 2752 N N . ASN A 1 353 ? -5.246 15.551 2.574 1.00 88.06 353 ASN A N 1
ATOM 2753 C CA . ASN A 1 353 ? -6.520 15.258 3.213 1.00 88.06 353 ASN A CA 1
ATOM 2754 C C . ASN A 1 353 ? -7.685 15.327 2.211 1.00 88.06 353 ASN A C 1
ATOM 2756 O O . ASN A 1 353 ? -7.982 16.367 1.620 1.00 88.06 353 ASN A O 1
ATOM 2760 N N . THR A 1 354 ? -8.409 14.217 2.071 1.00 85.19 354 THR A N 1
ATOM 2761 C CA . THR A 1 354 ? -9.524 14.084 1.125 1.00 85.19 354 THR A CA 1
ATOM 2762 C C . THR A 1 354 ? -10.707 15.003 1.433 1.00 85.19 354 THR A C 1
ATOM 2764 O O . THR A 1 354 ? -11.381 15.436 0.502 1.00 85.19 354 THR A O 1
ATOM 2767 N N . LYS A 1 355 ? -10.947 15.363 2.703 1.00 84.75 355 LYS A N 1
ATOM 2768 C CA . LYS A 1 355 ? -12.029 16.282 3.105 1.00 84.75 355 LYS A CA 1
ATOM 2769 C C . LYS A 1 355 ? -11.746 17.736 2.722 1.00 84.75 355 LYS A C 1
ATOM 2771 O O . LYS A 1 355 ? -12.681 18.495 2.500 1.00 84.75 355 LYS A O 1
ATOM 2776 N N . LEU A 1 356 ? -10.471 18.118 2.637 1.00 87.12 356 LEU A N 1
ATOM 2777 C CA . LEU A 1 356 ? -10.027 19.483 2.316 1.00 87.12 356 LEU A CA 1
ATOM 2778 C C . LEU A 1 356 ? -9.648 19.650 0.840 1.00 87.12 356 LEU A C 1
ATOM 2780 O O . LEU A 1 356 ? -9.198 20.715 0.417 1.00 87.12 356 LEU A O 1
ATOM 2784 N N . ALA A 1 357 ? -9.843 18.602 0.044 1.00 81.25 357 ALA A N 1
ATOM 2785 C CA . ALA A 1 357 ? -9.470 18.532 -1.355 1.00 81.25 357 ALA A CA 1
ATOM 2786 C C . ALA A 1 357 ? -9.916 19.775 -2.155 1.00 81.25 357 ALA A C 1
ATOM 2788 O O . ALA A 1 357 ? -9.079 20.501 -2.696 1.00 81.25 357 ALA A O 1
ATOM 2789 N N . THR A 1 358 ? -11.220 20.028 -2.257 1.00 81.38 358 THR A N 1
ATOM 2790 C CA . THR A 1 358 ? -11.773 21.113 -3.093 1.00 81.38 358 THR A CA 1
ATOM 2791 C C . THR A 1 358 ? -11.332 22.499 -2.622 1.00 81.38 358 THR A C 1
ATOM 2793 O O . THR A 1 358 ? -11.031 23.359 -3.442 1.00 81.38 358 THR A O 1
ATOM 2796 N N . LEU A 1 359 ? -11.220 22.692 -1.308 1.00 85.31 359 LEU A N 1
ATOM 2797 C CA . LEU A 1 359 ? -10.860 23.967 -0.685 1.00 85.31 359 LEU A CA 1
ATOM 2798 C C . LEU A 1 359 ? -9.381 24.318 -0.869 1.00 85.31 359 LEU A C 1
ATOM 2800 O O . LEU A 1 359 ? -9.021 25.477 -1.054 1.00 85.31 359 LEU A O 1
ATOM 2804 N N . THR A 1 360 ? -8.508 23.312 -0.836 1.00 86.38 360 THR A N 1
ATOM 2805 C CA . THR A 1 360 ? -7.055 23.503 -0.960 1.00 86.38 360 THR A CA 1
ATOM 2806 C C . THR A 1 360 ? -6.605 23.774 -2.392 1.00 86.38 360 THR A C 1
ATOM 2808 O O . THR A 1 360 ? -5.485 24.232 -2.600 1.00 86.38 360 THR A O 1
ATOM 2811 N N . GLU A 1 361 ? -7.465 23.554 -3.387 1.00 78.94 361 GLU A N 1
ATOM 2812 C CA . GLU A 1 361 ? -7.133 23.717 -4.804 1.00 78.94 361 GLU A CA 1
ATOM 2813 C C . GLU A 1 361 ? -6.678 25.143 -5.154 1.00 78.94 361 GLU A C 1
ATOM 2815 O O . GLU A 1 361 ? -5.704 25.314 -5.888 1.00 78.94 361 GLU A O 1
ATOM 2820 N N . ALA A 1 362 ? -7.309 26.159 -4.555 1.00 79.81 362 ALA A N 1
ATOM 2821 C CA . ALA A 1 362 ? -6.933 27.564 -4.731 1.00 79.81 362 ALA A CA 1
ATOM 2822 C C . ALA A 1 362 ? -5.544 27.906 -4.153 1.00 79.81 362 ALA A C 1
ATOM 2824 O O . ALA A 1 362 ? -4.946 28.906 -4.539 1.00 79.81 362 ALA A O 1
ATOM 2825 N N . TYR A 1 363 ? -5.013 27.073 -3.253 1.00 81.38 363 TYR A N 1
ATOM 2826 C CA . TYR A 1 363 ? -3.752 27.304 -2.541 1.00 81.38 363 TYR A CA 1
ATOM 2827 C C . TYR A 1 363 ? -2.551 26.565 -3.154 1.00 81.38 363 TYR A C 1
ATOM 2829 O O . TYR A 1 363 ? -1.430 26.706 -2.664 1.00 81.38 363 TYR A O 1
ATOM 2837 N N . VAL A 1 364 ? -2.761 25.774 -4.213 1.00 75.69 364 VAL A N 1
ATOM 2838 C CA . VAL A 1 364 ? -1.715 24.960 -4.863 1.00 75.69 364 VAL A CA 1
ATOM 2839 C C . VAL A 1 364 ? -0.667 25.823 -5.587 1.00 75.69 364 VAL A C 1
ATOM 2841 O O . VAL A 1 364 ? 0.490 25.423 -5.692 1.00 75.69 364 VAL A O 1
ATOM 2844 N N . MET A 1 365 ? -1.040 27.014 -6.066 1.00 72.12 365 MET A N 1
ATOM 2845 C CA . MET A 1 365 ? -0.221 27.843 -6.963 1.00 72.12 365 MET A CA 1
ATOM 2846 C C . MET A 1 365 ? -0.052 29.289 -6.476 1.00 72.12 365 MET A C 1
ATOM 2848 O O . MET A 1 365 ? -0.943 29.800 -5.803 1.00 72.12 365 MET A O 1
ATOM 2852 N N . PRO A 1 366 ? 1.011 30.017 -6.888 1.00 58.97 366 PRO A N 1
ATOM 2853 C CA . PRO A 1 366 ? 2.331 29.559 -7.357 1.00 58.97 366 PRO A CA 1
ATOM 2854 C C . PRO A 1 366 ? 3.357 29.419 -6.212 1.00 58.97 366 PRO A C 1
ATOM 2856 O O . PRO A 1 366 ? 4.409 28.804 -6.376 1.00 58.97 366 PRO A O 1
ATOM 2859 N N . TRP A 1 367 ? 3.048 29.968 -5.033 1.00 66.81 367 TRP A N 1
ATOM 2860 C CA . TRP A 1 367 ? 3.945 29.984 -3.877 1.00 66.81 367 TRP A CA 1
ATOM 2861 C C . TRP A 1 367 ? 4.299 28.576 -3.374 1.00 66.81 367 TRP A C 1
ATOM 2863 O O . TRP A 1 367 ? 5.456 28.322 -3.033 1.00 66.81 367 TRP A O 1
ATOM 2873 N N . ALA A 1 368 ? 3.325 27.659 -3.356 1.00 60.06 368 ALA A N 1
ATOM 2874 C CA . ALA A 1 368 ? 3.510 26.340 -2.757 1.00 60.06 368 ALA A CA 1
ATOM 2875 C C . ALA A 1 368 ? 4.539 25.507 -3.530 1.00 60.06 368 ALA A C 1
ATOM 2877 O O . ALA A 1 368 ? 5.403 24.904 -2.907 1.00 60.06 368 ALA A O 1
ATOM 2878 N N . ILE A 1 369 ? 4.520 25.555 -4.867 1.00 60.53 369 ILE A N 1
ATOM 2879 C CA . ILE A 1 369 ? 5.503 24.860 -5.715 1.00 60.53 369 ILE A CA 1
ATOM 2880 C C . ILE A 1 369 ? 6.898 25.497 -5.610 1.00 60.53 369 ILE A C 1
ATOM 2882 O O . ILE A 1 369 ? 7.902 24.792 -5.599 1.00 60.53 369 ILE A O 1
ATOM 2886 N N . ARG A 1 370 ? 6.989 26.827 -5.481 1.00 61.78 370 ARG A N 1
ATOM 2887 C CA . ARG A 1 370 ? 8.281 27.523 -5.336 1.00 61.78 370 ARG A CA 1
ATOM 2888 C C . ARG A 1 370 ? 9.002 27.170 -4.030 1.00 61.78 370 ARG A C 1
ATOM 2890 O O . ARG A 1 370 ? 10.228 27.199 -3.980 1.00 61.78 370 ARG A O 1
ATOM 2897 N N . ASN A 1 371 ? 8.241 26.888 -2.974 1.00 61.25 371 ASN A N 1
ATOM 2898 C CA . ASN A 1 371 ? 8.759 26.767 -1.613 1.00 61.25 371 ASN A CA 1
ATOM 2899 C C . ASN A 1 371 ? 8.652 25.360 -1.016 1.00 61.25 371 ASN A C 1
ATOM 2901 O O . ASN A 1 371 ? 9.086 25.168 0.125 1.00 61.25 371 ASN A O 1
ATOM 2905 N N . CYS A 1 372 ? 8.102 24.390 -1.756 1.00 63.16 372 CYS A N 1
ATOM 2906 C CA . CYS A 1 372 ? 7.931 23.022 -1.288 1.00 63.16 372 CYS A CA 1
ATOM 2907 C C . CYS A 1 372 ? 9.236 22.220 -1.314 1.00 63.16 372 CYS A C 1
ATOM 2909 O O . CYS A 1 372 ? 9.939 22.180 -2.319 1.00 63.16 372 CYS A O 1
ATOM 2911 N N . GLY A 1 373 ? 9.506 21.489 -0.230 1.00 69.88 373 GLY A N 1
ATOM 2912 C CA . GLY A 1 373 ? 10.394 20.327 -0.298 1.00 69.88 373 GLY A CA 1
ATOM 2913 C C . GLY A 1 373 ? 9.736 19.176 -1.073 1.00 69.88 373 GLY A C 1
ATOM 2914 O O . GLY A 1 373 ? 8.519 19.177 -1.279 1.00 69.88 373 GLY A O 1
ATOM 2915 N N . LEU A 1 374 ? 10.520 18.158 -1.446 1.00 72.56 374 LEU A N 1
ATOM 2916 C CA . LEU A 1 374 ? 10.082 17.022 -2.281 1.00 72.56 374 LEU A CA 1
ATOM 2917 C C . LEU A 1 374 ? 8.775 16.357 -1.806 1.00 72.56 374 LEU A C 1
ATOM 2919 O O . LEU A 1 374 ? 7.927 15.996 -2.620 1.00 72.56 374 LEU A O 1
ATOM 2923 N N . MET A 1 375 ? 8.572 16.229 -0.490 1.00 72.81 375 MET A N 1
ATOM 2924 C CA . MET A 1 375 ? 7.359 15.616 0.068 1.00 72.81 375 MET A CA 1
ATOM 2925 C C . MET A 1 375 ? 6.096 16.449 -0.184 1.00 72.81 375 MET A C 1
ATOM 2927 O O . MET A 1 375 ? 5.065 15.894 -0.565 1.00 72.81 375 MET A O 1
ATOM 2931 N N . LEU A 1 376 ? 6.166 17.772 0.009 1.00 81.00 376 LEU A N 1
ATOM 2932 C CA . LEU A 1 376 ? 5.045 18.665 -0.292 1.00 81.00 376 LEU A CA 1
ATOM 2933 C C . LEU A 1 376 ? 4.834 18.761 -1.806 1.00 81.00 376 LEU A C 1
ATOM 2935 O O . LEU A 1 376 ? 3.693 18.712 -2.251 1.00 81.00 376 LEU A O 1
ATOM 2939 N N . PHE A 1 377 ? 5.909 18.799 -2.598 1.00 81.62 377 PHE A N 1
ATOM 2940 C CA . PHE A 1 377 ? 5.805 18.751 -4.056 1.00 81.62 377 PHE A CA 1
ATOM 2941 C C . PHE A 1 377 ? 5.021 17.520 -4.520 1.00 81.62 377 PHE A C 1
ATOM 2943 O O . PHE A 1 377 ? 4.065 17.651 -5.279 1.00 81.62 377 PHE A O 1
ATOM 2950 N N . LYS A 1 378 ? 5.346 16.326 -4.003 1.00 79.50 378 LYS A N 1
ATOM 2951 C CA . LYS A 1 378 ? 4.638 15.096 -4.380 1.00 79.50 378 LYS A CA 1
ATOM 2952 C C . LYS A 1 378 ? 3.159 15.123 -3.985 1.00 79.50 378 LYS A C 1
ATOM 2954 O O . LYS A 1 378 ? 2.315 14.662 -4.752 1.00 79.50 378 LYS A O 1
ATOM 2959 N N . ALA A 1 379 ? 2.835 15.695 -2.823 1.00 81.62 379 ALA A N 1
ATOM 2960 C CA . ALA A 1 379 ? 1.452 15.909 -2.400 1.00 81.62 379 ALA A CA 1
ATOM 2961 C C . ALA A 1 379 ? 0.691 16.843 -3.361 1.00 81.62 379 ALA A C 1
ATOM 2963 O O . ALA A 1 379 ? -0.420 16.514 -3.781 1.00 81.62 379 ALA A O 1
ATOM 2964 N N . LEU A 1 380 ? 1.303 17.962 -3.764 1.00 84.12 380 LEU A N 1
ATOM 2965 C CA . LEU A 1 380 ? 0.729 18.906 -4.729 1.00 84.12 380 LEU A CA 1
ATOM 2966 C C . LEU A 1 380 ? 0.576 18.273 -6.121 1.00 84.12 380 LEU A C 1
ATOM 2968 O O . LEU A 1 380 ? -0.478 18.399 -6.737 1.00 84.12 380 LEU A O 1
ATOM 2972 N N . MET A 1 381 ? 1.573 17.518 -6.588 1.00 78.75 381 MET A N 1
ATOM 2973 C CA . MET A 1 381 ? 1.523 16.774 -7.852 1.00 78.75 381 MET A CA 1
ATOM 2974 C C . MET A 1 381 ? 0.350 15.797 -7.900 1.00 78.75 381 MET A C 1
ATOM 2976 O O . MET A 1 381 ? -0.422 15.803 -8.859 1.00 78.75 381 MET A O 1
ATOM 2980 N N . ASN A 1 382 ? 0.172 14.999 -6.844 1.00 77.44 382 ASN A N 1
ATOM 2981 C CA . ASN A 1 382 ? -0.965 14.088 -6.721 1.00 77.44 382 ASN A CA 1
ATOM 2982 C C . ASN A 1 382 ? -2.305 14.842 -6.716 1.00 77.44 382 ASN A C 1
ATOM 2984 O O . ASN A 1 382 ? -3.295 14.325 -7.226 1.00 77.44 382 ASN A O 1
ATOM 2988 N N . ARG A 1 383 ? -2.340 16.068 -6.173 1.00 78.88 383 ARG A N 1
ATOM 2989 C CA . ARG A 1 383 ? -3.526 16.938 -6.176 1.00 78.88 383 ARG A CA 1
ATOM 2990 C C . ARG A 1 383 ? -3.834 17.507 -7.567 1.00 78.88 383 ARG A C 1
ATOM 2992 O O . ARG A 1 383 ? -5.004 17.643 -7.917 1.00 78.88 383 ARG A O 1
ATOM 2999 N N . MET A 1 384 ? -2.806 17.850 -8.343 1.00 78.44 384 MET A N 1
ATOM 3000 C CA . MET A 1 384 ? -2.936 18.423 -9.690 1.00 78.44 384 MET A CA 1
ATOM 3001 C C . MET A 1 384 ? -3.247 17.368 -10.762 1.00 78.44 384 MET A C 1
ATOM 3003 O O . MET A 1 384 ? -3.905 17.680 -11.757 1.00 78.44 384 MET A O 1
ATOM 3007 N N . CYS A 1 385 ? -2.781 16.129 -10.575 1.00 76.31 385 CYS A N 1
ATOM 3008 C CA . CYS A 1 385 ? -2.968 15.040 -11.529 1.00 76.31 385 CYS A CA 1
ATOM 3009 C C . CYS A 1 385 ? -4.407 14.505 -11.524 1.00 76.31 385 CYS A C 1
ATOM 3011 O O . CYS A 1 385 ? -4.958 14.150 -10.483 1.00 76.31 385 CYS A O 1
ATOM 3013 N N . ARG A 1 386 ? -4.999 14.335 -12.712 1.00 65.69 386 ARG A N 1
ATOM 3014 C CA . ARG A 1 386 ? -6.209 13.516 -12.874 1.00 65.69 386 ARG A CA 1
ATOM 3015 C C . ARG A 1 386 ? -5.816 12.040 -12.950 1.00 65.69 386 ARG A C 1
ATOM 3017 O O . ARG A 1 386 ? -5.117 11.640 -13.879 1.00 65.69 386 ARG A O 1
ATOM 3024 N N . PHE A 1 387 ? -6.270 11.223 -12.001 1.00 58.28 387 PHE A N 1
ATOM 3025 C CA . PHE A 1 387 ? -6.099 9.771 -12.088 1.00 58.28 387 PHE A CA 1
ATOM 3026 C C . PHE A 1 387 ? -7.019 9.199 -13.171 1.00 58.28 387 PHE A C 1
ATOM 3028 O O . PHE A 1 387 ? -8.235 9.377 -13.125 1.00 58.28 387 PHE A O 1
ATOM 3035 N N . LYS A 1 388 ? -6.428 8.495 -14.139 1.00 51.22 388 LYS A N 1
ATOM 3036 C CA . LYS A 1 388 ? -7.138 7.676 -15.123 1.00 51.22 388 LYS A CA 1
ATOM 3037 C C . LYS A 1 388 ? -6.759 6.220 -14.857 1.00 51.22 388 LYS A C 1
ATOM 3039 O O . LYS A 1 388 ? -5.571 5.914 -14.770 1.00 51.22 388 LYS A O 1
ATOM 3044 N N . ALA A 1 389 ? -7.750 5.347 -14.671 1.00 42.72 389 ALA A N 1
ATOM 3045 C CA . ALA A 1 389 ? -7.505 3.926 -14.427 1.00 42.72 389 ALA A CA 1
ATOM 3046 C C . ALA A 1 389 ? -6.657 3.334 -15.570 1.00 42.72 389 ALA A C 1
ATOM 3048 O O . ALA A 1 389 ? -6.975 3.547 -16.739 1.00 42.72 389 ALA A O 1
ATOM 3049 N N . GLY A 1 390 ? -5.566 2.641 -15.226 1.00 50.03 390 GLY A N 1
ATOM 3050 C CA . GLY A 1 390 ? -4.645 2.018 -16.185 1.00 50.03 390 GLY A CA 1
ATOM 3051 C C . GLY A 1 390 ? -3.441 2.864 -16.634 1.00 50.03 390 GLY A C 1
ATOM 3052 O O . GLY A 1 390 ? -2.589 2.333 -17.338 1.00 50.03 390 GLY A O 1
ATOM 3053 N N . CYS A 1 391 ? -3.312 4.135 -16.227 1.00 48.84 391 CYS A N 1
ATOM 3054 C CA . CYS A 1 391 ? -2.113 4.942 -16.509 1.00 48.84 391 CYS A CA 1
ATOM 3055 C C . CYS A 1 391 ? -1.109 4.892 -15.342 1.00 48.84 391 CYS A C 1
ATOM 3057 O O . CYS A 1 391 ? -1.465 5.210 -14.206 1.00 48.84 391 CYS A O 1
ATOM 3059 N N . SER A 1 392 ? 0.155 4.552 -15.618 1.00 52.25 392 SER A N 1
ATOM 3060 C CA . SER A 1 392 ? 1.249 4.605 -14.636 1.00 52.25 392 SER A CA 1
ATOM 3061 C C . SER A 1 392 ? 1.602 6.047 -14.246 1.00 52.25 392 SER A C 1
ATOM 3063 O O . SER A 1 392 ? 1.545 6.954 -15.079 1.00 52.25 392 SER A O 1
ATOM 3065 N N . VAL A 1 393 ? 1.994 6.264 -12.985 1.00 51.34 393 VAL A N 1
ATOM 3066 C CA . VAL A 1 393 ? 2.485 7.567 -12.499 1.00 51.34 393 VAL A CA 1
ATOM 3067 C C . VAL A 1 393 ? 3.903 7.834 -13.035 1.00 51.34 393 VAL A C 1
ATOM 3069 O O . VAL A 1 393 ? 4.728 6.929 -13.040 1.00 51.34 393 VAL A O 1
ATOM 3072 N N . GLY A 1 394 ? 4.198 9.072 -13.436 1.00 57.88 394 GLY A N 1
ATOM 3073 C CA . GLY A 1 394 ? 5.431 9.504 -14.097 1.00 57.88 394 GLY A CA 1
ATOM 3074 C C . GLY A 1 394 ? 5.415 9.355 -15.623 1.00 57.88 394 GLY A C 1
ATOM 3075 O O . GLY A 1 394 ? 4.360 9.203 -16.246 1.00 57.88 394 GLY A O 1
ATOM 3076 N N . LEU A 1 395 ? 6.621 9.378 -16.200 1.00 56.50 395 LEU A N 1
ATOM 3077 C CA . LEU A 1 395 ? 6.872 9.028 -17.596 1.00 56.50 395 LEU A CA 1
ATOM 3078 C C . LEU A 1 395 ? 6.427 7.578 -17.852 1.00 56.50 395 LEU A C 1
ATOM 3080 O O . LEU A 1 395 ? 6.907 6.652 -17.198 1.00 56.50 395 LEU A O 1
ATOM 3084 N N . GLY A 1 396 ? 5.480 7.391 -18.771 1.00 52.41 396 GLY A N 1
ATOM 3085 C CA . GLY A 1 396 ? 4.820 6.108 -19.032 1.00 52.41 396 GLY A CA 1
ATOM 3086 C C . GLY A 1 396 ? 5.422 5.303 -20.190 1.00 52.41 396 GLY A C 1
ATOM 3087 O O . GLY A 1 396 ? 6.309 5.769 -20.911 1.00 52.41 396 GLY A O 1
ATOM 3088 N N . GLY A 1 397 ? 4.902 4.083 -20.377 1.00 56.59 397 GLY A N 1
ATOM 3089 C CA . GLY A 1 397 ? 5.278 3.147 -21.450 1.00 56.59 397 GLY A CA 1
ATOM 3090 C C . GLY A 1 397 ? 6.457 2.227 -21.103 1.00 56.59 397 GLY A C 1
ATOM 3091 O O . GLY A 1 397 ? 7.112 2.401 -20.081 1.00 56.59 397 GLY A O 1
ATOM 3092 N N . ASN A 1 398 ? 6.761 1.259 -21.978 1.00 50.12 398 ASN A N 1
ATOM 3093 C CA . ASN A 1 398 ? 7.795 0.228 -21.756 1.00 50.12 398 ASN A CA 1
ATOM 3094 C C . ASN A 1 398 ? 9.218 0.780 -21.495 1.00 50.12 398 ASN A C 1
ATOM 3096 O O . ASN A 1 398 ? 10.066 0.045 -21.002 1.00 50.12 398 ASN A O 1
ATOM 3100 N N . PHE A 1 399 ? 9.486 2.051 -21.826 1.00 55.56 399 PHE A N 1
ATOM 3101 C CA . PHE A 1 399 ? 10.806 2.695 -21.703 1.00 55.56 399 PHE A CA 1
ATOM 3102 C C . PHE A 1 399 ? 10.765 4.059 -20.985 1.00 55.56 399 PHE A C 1
ATOM 3104 O O . PHE A 1 399 ? 11.771 4.766 -20.949 1.00 55.56 399 PHE A O 1
ATOM 3111 N N . GLY A 1 400 ? 9.612 4.452 -20.421 1.00 61.88 400 GLY A N 1
ATOM 3112 C CA . GLY A 1 400 ? 9.494 5.667 -19.606 1.00 61.88 400 GLY A CA 1
ATOM 3113 C C . GLY A 1 400 ? 9.816 6.968 -20.349 1.00 61.88 400 GLY A C 1
ATOM 3114 O O . GLY A 1 400 ? 10.504 7.820 -19.799 1.00 61.88 400 GLY A O 1
ATOM 3115 N N . SER A 1 401 ? 9.366 7.121 -21.599 1.00 68.38 401 SER A N 1
ATOM 3116 C CA . SER A 1 401 ? 9.551 8.349 -22.404 1.00 68.38 401 SER A CA 1
ATOM 3117 C C . SER A 1 401 ? 8.235 8.921 -22.955 1.00 68.38 401 SER A C 1
ATOM 3119 O O . SER A 1 401 ? 8.257 9.865 -23.743 1.00 68.38 401 SER A O 1
ATOM 3121 N N . GLU A 1 402 ? 7.086 8.376 -22.539 1.00 73.38 402 GLU A N 1
ATOM 3122 C CA . GLU A 1 402 ? 5.767 8.916 -22.885 1.00 73.38 402 GLU A CA 1
ATOM 3123 C C . GLU A 1 402 ? 5.266 9.911 -21.835 1.00 73.38 402 GLU A C 1
ATOM 3125 O O . GLU A 1 402 ? 5.515 9.751 -20.636 1.00 73.38 402 GLU A O 1
ATOM 3130 N N . LEU A 1 403 ? 4.512 10.917 -22.289 1.00 68.81 403 LEU A N 1
ATOM 3131 C CA . LEU A 1 403 ? 3.878 11.906 -21.416 1.00 68.81 403 LEU A CA 1
ATOM 3132 C C . LEU A 1 403 ? 2.872 11.243 -20.474 1.00 68.81 403 LEU A C 1
ATOM 3134 O O . LEU A 1 403 ? 1.979 10.516 -20.914 1.00 68.81 403 LEU A O 1
ATOM 3138 N N . GLY A 1 404 ? 2.932 11.604 -19.191 1.00 68.19 404 GLY A N 1
ATOM 3139 C CA . GLY A 1 404 ? 1.934 11.190 -18.208 1.00 68.19 404 GLY A CA 1
ATOM 3140 C C . GLY A 1 404 ? 0.531 11.711 -18.547 1.00 68.19 404 GLY A C 1
ATOM 3141 O O . GLY A 1 404 ? -0.454 11.012 -18.306 1.00 68.19 404 GLY A O 1
ATOM 3142 N N . SER A 1 405 ? 0.441 12.890 -19.186 1.00 72.44 405 SER A N 1
ATOM 3143 C CA . SER A 1 405 ? -0.793 13.524 -19.688 1.00 72.44 405 SER A CA 1
ATOM 3144 C C . SER A 1 405 ? -1.893 13.694 -18.627 1.00 72.44 405 SER A C 1
ATOM 3146 O O . SER A 1 405 ? -3.068 13.414 -18.881 1.00 72.44 405 SER A O 1
ATOM 3148 N N . ARG A 1 406 ? -1.534 14.152 -17.420 1.00 76.94 406 ARG A N 1
ATOM 3149 C CA . ARG A 1 406 ? -2.459 14.258 -16.272 1.00 76.94 406 ARG A CA 1
ATOM 3150 C C . ARG A 1 406 ? -2.757 15.679 -15.810 1.00 76.94 406 ARG A C 1
ATOM 3152 O O . ARG A 1 406 ? -3.748 15.863 -15.098 1.00 76.94 406 ARG A O 1
ATOM 3159 N N . ILE A 1 407 ? -1.953 16.668 -16.204 1.00 81.44 407 ILE A N 1
ATOM 3160 C CA . ILE A 1 407 ? -2.068 18.060 -15.749 1.00 81.44 407 ILE A CA 1
ATOM 3161 C C . ILE A 1 407 ? -2.356 18.992 -16.929 1.00 81.44 407 ILE A C 1
ATOM 3163 O O . ILE A 1 407 ? -1.565 19.127 -17.861 1.00 81.44 407 ILE A O 1
ATOM 3167 N N . ILE A 1 408 ? -3.494 19.684 -16.861 1.00 84.25 408 ILE A N 1
ATOM 3168 C CA . ILE A 1 408 ? -3.890 20.715 -17.829 1.00 84.25 408 ILE A CA 1
ATOM 3169 C C . ILE A 1 408 ? -3.274 22.040 -17.380 1.00 84.25 408 ILE A C 1
ATOM 3171 O O . ILE A 1 408 ? -3.765 22.666 -16.440 1.00 84.25 408 ILE A O 1
ATOM 3175 N N . PHE A 1 409 ? -2.197 22.470 -18.036 1.00 85.19 409 PHE A N 1
ATOM 3176 C CA . PHE A 1 409 ? -1.456 23.673 -17.643 1.00 85.19 409 PHE A CA 1
ATOM 3177 C C . PHE A 1 409 ? -2.303 24.949 -17.737 1.00 85.19 409 PHE A C 1
ATOM 3179 O O . PHE A 1 409 ? -2.159 25.828 -16.893 1.00 85.19 409 PHE A O 1
ATOM 3186 N N . GLN A 1 410 ? -3.268 25.015 -18.664 1.00 82.25 410 GLN A N 1
ATOM 3187 C CA . GLN A 1 410 ? -4.175 26.164 -18.806 1.00 82.25 410 GLN A CA 1
ATOM 3188 C C . GLN A 1 410 ? -5.035 26.421 -17.556 1.00 82.25 410 GLN A C 1
ATOM 3190 O O . GLN A 1 410 ? -5.526 27.530 -17.364 1.00 82.25 410 GLN A O 1
ATOM 3195 N N . LYS A 1 411 ? -5.204 25.420 -16.680 1.00 80.25 411 LYS A N 1
ATOM 3196 C CA . LYS A 1 411 ? -5.899 25.572 -15.393 1.00 80.25 411 LYS A CA 1
ATOM 3197 C C . LYS A 1 411 ? -5.092 26.397 -14.377 1.00 80.25 411 LYS A C 1
ATOM 3199 O O . LYS A 1 411 ? -5.661 26.893 -13.410 1.00 80.25 411 LYS A O 1
ATOM 3204 N N . TYR A 1 412 ? -3.785 26.553 -14.590 1.00 82.31 412 TYR A N 1
ATOM 3205 C CA . TYR A 1 412 ? -2.850 27.176 -13.654 1.00 82.31 412 TYR A CA 1
ATOM 3206 C C . TYR A 1 412 ? -2.096 28.338 -14.335 1.00 82.31 412 TYR A C 1
ATOM 3208 O O . TYR A 1 412 ? -0.948 28.162 -14.750 1.00 82.31 412 TYR A O 1
ATOM 3216 N N . PRO A 1 413 ? -2.713 29.535 -14.447 1.00 72.44 413 PRO A N 1
ATOM 3217 C CA . PRO A 1 413 ? -2.267 30.632 -15.324 1.00 72.44 413 PRO A CA 1
ATOM 3218 C C . PRO A 1 413 ? -0.928 31.325 -14.981 1.00 72.44 413 PRO A C 1
ATOM 3220 O O . PRO A 1 413 ? -0.594 32.329 -15.590 1.00 72.44 413 PRO A O 1
ATOM 3223 N N . SER A 1 414 ? -0.119 30.791 -14.067 1.00 80.62 414 SER A N 1
ATOM 3224 C CA . SER A 1 414 ? 1.241 31.268 -13.744 1.00 80.62 414 SER A CA 1
ATOM 3225 C C . SER A 1 414 ? 2.282 30.144 -13.735 1.00 80.62 414 SER A C 1
ATOM 3227 O O . SER A 1 414 ? 3.444 30.346 -13.376 1.00 80.62 414 SER A O 1
ATOM 3229 N N . LEU A 1 415 ? 1.876 28.928 -14.118 1.00 84.12 415 LEU A N 1
ATOM 3230 C CA . LEU A 1 415 ? 2.719 27.751 -13.981 1.00 84.12 415 LEU A CA 1
ATOM 3231 C C . LEU A 1 415 ? 3.929 27.776 -14.918 1.00 84.12 415 LEU A C 1
ATOM 3233 O O . LEU A 1 415 ? 5.027 27.401 -14.519 1.00 84.12 415 LEU A O 1
ATOM 3237 N N . ILE A 1 416 ? 3.732 28.238 -16.152 1.00 84.38 416 ILE A N 1
ATOM 3238 C CA . ILE A 1 416 ? 4.798 28.341 -17.153 1.00 84.38 416 ILE A CA 1
ATOM 3239 C C . ILE A 1 416 ? 5.874 29.339 -16.714 1.00 84.38 416 ILE A C 1
ATOM 3241 O O . ILE A 1 416 ? 7.059 29.035 -16.815 1.00 84.38 416 ILE A O 1
ATOM 3245 N N . GLU A 1 417 ? 5.476 30.497 -16.183 1.00 83.94 417 GLU A N 1
ATOM 3246 C CA . GLU A 1 417 ? 6.413 31.499 -15.662 1.00 83.94 417 GLU A CA 1
ATOM 3247 C C . GLU A 1 417 ? 7.221 30.944 -14.485 1.00 83.94 417 GLU A C 1
ATOM 3249 O O . GLU A 1 417 ? 8.434 31.132 -14.422 1.00 83.94 417 GLU A O 1
ATOM 3254 N N . LEU A 1 418 ? 6.570 30.196 -13.587 1.00 83.38 418 LEU A N 1
ATOM 3255 C CA . LEU A 1 418 ? 7.248 29.528 -12.480 1.00 83.38 418 LEU A CA 1
ATOM 3256 C C . LEU A 1 418 ? 8.241 28.466 -12.973 1.00 83.38 418 LEU A C 1
ATOM 3258 O O . LEU A 1 418 ? 9.367 28.413 -12.489 1.00 83.38 418 LEU A O 1
ATOM 3262 N N . LEU A 1 419 ? 7.851 27.633 -13.941 1.00 86.56 419 LEU A N 1
ATOM 3263 C CA . LEU A 1 419 ? 8.741 26.636 -14.544 1.00 86.56 419 LEU A CA 1
ATOM 3264 C C . LEU A 1 419 ? 9.939 27.295 -15.235 1.00 86.56 419 LEU A C 1
ATOM 3266 O O . LEU A 1 419 ? 11.059 26.811 -15.095 1.00 86.56 419 LEU A O 1
ATOM 3270 N N . ALA A 1 420 ? 9.725 28.418 -15.924 1.00 84.88 420 ALA A N 1
ATOM 3271 C CA . ALA A 1 420 ? 10.806 29.206 -16.502 1.00 84.88 420 ALA A CA 1
ATOM 3272 C C . ALA A 1 420 ? 11.769 29.702 -15.414 1.00 84.88 420 ALA A C 1
ATOM 3274 O O . ALA A 1 420 ? 12.969 29.485 -15.534 1.00 84.88 420 ALA A O 1
ATOM 3275 N N . GLN A 1 421 ? 11.257 30.262 -14.313 1.00 82.56 421 GLN A N 1
ATOM 3276 C CA . GLN A 1 421 ? 12.083 30.699 -13.179 1.00 82.56 421 GLN A CA 1
ATOM 3277 C C . GLN A 1 421 ? 12.872 29.548 -12.539 1.00 82.56 421 GLN A C 1
ATOM 3279 O O . GLN A 1 421 ? 14.037 29.723 -12.197 1.00 82.56 421 GLN A O 1
ATOM 3284 N N . LEU A 1 422 ? 12.267 28.365 -12.389 1.00 81.94 422 LEU A N 1
ATOM 3285 C CA . LEU A 1 422 ? 12.934 27.196 -11.803 1.00 81.94 422 LEU A CA 1
ATOM 3286 C C . LEU A 1 422 ? 14.030 26.608 -12.711 1.00 81.94 422 LEU A C 1
ATOM 3288 O O . LEU A 1 422 ? 14.937 25.952 -12.200 1.00 81.94 422 LEU A O 1
ATOM 3292 N N . LEU A 1 423 ? 13.952 26.829 -14.029 1.00 83.81 423 LEU A N 1
ATOM 3293 C CA . LEU A 1 423 ? 14.874 26.267 -15.025 1.00 83.81 423 LEU A CA 1
ATOM 3294 C C . LEU A 1 423 ? 15.924 27.266 -15.560 1.00 83.81 423 LEU A C 1
ATOM 3296 O O . LEU A 1 423 ? 16.961 26.821 -16.045 1.00 83.81 423 LEU A O 1
ATOM 3300 N N . GLN A 1 424 ? 15.691 28.585 -15.498 1.00 77.00 424 GLN A N 1
ATOM 3301 C CA . GLN A 1 424 ? 16.541 29.610 -16.140 1.00 77.00 424 GLN A CA 1
ATOM 3302 C C . GLN A 1 424 ? 17.783 30.057 -15.343 1.00 77.00 424 GLN A C 1
ATOM 3304 O O . GLN A 1 424 ? 18.609 30.783 -15.898 1.00 77.00 424 GLN A O 1
ATOM 3309 N N . ASP A 1 425 ? 17.969 29.648 -14.083 1.00 61.19 425 ASP A N 1
ATOM 3310 C CA . ASP A 1 425 ? 19.131 30.094 -13.297 1.00 61.19 425 ASP A CA 1
ATOM 3311 C C . ASP A 1 425 ? 20.460 29.536 -13.869 1.00 61.19 425 ASP A C 1
ATOM 3313 O O . ASP A 1 425 ? 20.643 28.315 -13.933 1.00 61.19 425 ASP A O 1
ATOM 3317 N N . PRO A 1 426 ? 21.433 30.390 -14.255 1.00 51.16 426 PRO A N 1
ATOM 3318 C CA . PRO A 1 426 ? 22.625 29.956 -14.975 1.00 51.16 426 PRO A CA 1
ATOM 3319 C C . PRO A 1 426 ? 23.511 29.006 -14.152 1.00 51.16 426 PRO A C 1
ATOM 3321 O O . PRO A 1 426 ? 23.758 29.179 -12.949 1.00 51.16 426 PRO A O 1
ATOM 3324 N N . ILE A 1 427 ? 24.038 27.987 -14.832 1.00 51.66 427 ILE A N 1
ATOM 3325 C CA . ILE A 1 427 ? 25.158 27.175 -14.350 1.00 51.66 427 ILE A CA 1
ATOM 3326 C C . ILE A 1 427 ? 26.374 28.107 -14.340 1.00 51.66 427 ILE A C 1
ATOM 3328 O O . ILE A 1 427 ? 26.865 28.496 -15.397 1.00 51.66 427 ILE A O 1
ATOM 3332 N N . VAL A 1 428 ? 26.815 28.531 -13.152 1.00 46.12 428 VAL A N 1
ATOM 3333 C CA . VAL A 1 428 ? 28.028 29.344 -13.011 1.00 46.12 428 VAL A CA 1
ATOM 3334 C C . VAL A 1 428 ? 29.193 28.517 -13.546 1.00 46.12 428 VAL A C 1
ATOM 3336 O O . VAL A 1 428 ? 29.407 27.389 -13.102 1.00 46.12 428 VAL A O 1
ATOM 3339 N N . ASN A 1 429 ? 29.894 29.067 -14.538 1.00 43.06 429 ASN A N 1
ATOM 3340 C CA . ASN A 1 429 ? 31.049 28.435 -15.161 1.00 43.06 429 ASN A CA 1
ATOM 3341 C C . ASN A 1 429 ? 32.086 28.016 -14.115 1.00 43.06 429 ASN A C 1
ATOM 3343 O O . ASN A 1 429 ? 32.343 28.733 -13.145 1.00 43.06 429 ASN A O 1
ATOM 3347 N N . GLU A 1 430 ? 32.700 26.862 -14.370 1.00 47.97 430 GLU A N 1
ATOM 3348 C CA . GLU A 1 430 ? 33.787 26.275 -13.596 1.00 47.97 430 GLU A CA 1
ATOM 3349 C C . GLU A 1 430 ? 34.887 27.306 -13.308 1.00 47.97 430 GLU A C 1
ATOM 3351 O O . GLU A 1 430 ? 35.729 27.612 -14.150 1.00 47.97 430 GLU A O 1
ATOM 3356 N N . SER A 1 431 ? 34.921 27.833 -12.084 1.00 39.88 431 SER A N 1
ATOM 3357 C CA . SER A 1 431 ? 36.156 28.369 -11.525 1.00 39.88 431 SER A CA 1
ATOM 3358 C C . SER A 1 431 ? 36.193 28.193 -10.001 1.00 39.88 431 SER A C 1
ATOM 3360 O O . SER A 1 431 ? 35.435 28.801 -9.254 1.00 39.88 431 SER A O 1
ATOM 3362 N N . LYS A 1 432 ? 37.136 27.336 -9.581 1.00 41.09 432 LYS A N 1
ATOM 3363 C CA . LYS A 1 432 ? 37.655 27.058 -8.223 1.00 41.09 432 LYS A CA 1
ATOM 3364 C C . LYS A 1 432 ? 36.774 26.232 -7.271 1.00 41.09 432 LYS A C 1
ATOM 3366 O O . LYS A 1 432 ? 35.868 26.747 -6.633 1.00 41.09 432 LYS A O 1
ATOM 3371 N N . GLY A 1 433 ? 37.152 24.957 -7.129 1.00 41.59 433 GLY A N 1
ATOM 3372 C CA . GLY A 1 433 ? 36.585 23.963 -6.214 1.00 41.59 433 GLY A CA 1
ATOM 3373 C C . GLY A 1 433 ? 36.659 24.354 -4.740 1.00 41.59 433 GLY A C 1
ATOM 3374 O O . GLY A 1 433 ? 37.693 24.202 -4.093 1.00 41.59 433 GLY A O 1
ATOM 3375 N N . SER A 1 434 ? 35.532 24.805 -4.204 1.00 48.34 434 SER A N 1
ATOM 3376 C CA . SER A 1 434 ? 35.266 24.918 -2.772 1.00 48.34 434 SER A CA 1
ATOM 3377 C C . SER A 1 434 ? 34.085 24.011 -2.409 1.00 48.34 434 SER A C 1
ATOM 3379 O O . SER A 1 434 ? 33.236 23.695 -3.246 1.00 48.34 434 SER A O 1
ATOM 3381 N N . SER A 1 435 ? 33.970 23.642 -1.131 1.00 51.00 435 SER A N 1
ATOM 3382 C CA . SER A 1 435 ? 32.781 22.981 -0.568 1.00 51.00 435 SER A CA 1
ATOM 3383 C C . SER A 1 435 ? 31.484 23.769 -0.797 1.00 51.00 435 SER A C 1
ATOM 3385 O O . SER A 1 435 ? 30.399 23.206 -0.638 1.00 51.00 435 SER A O 1
ATOM 3387 N N . SER A 1 436 ? 31.575 25.044 -1.213 1.00 53.19 436 SER A N 1
ATOM 3388 C CA . SER A 1 436 ? 30.403 25.845 -1.537 1.00 53.19 436 SER A CA 1
ATOM 3389 C C . SER A 1 436 ? 29.697 25.410 -2.828 1.00 53.19 436 SER A C 1
ATOM 3391 O O . SER A 1 436 ? 28.485 25.523 -2.957 1.00 53.19 436 SER A O 1
ATOM 3393 N N . GLN A 1 437 ? 30.433 24.825 -3.772 1.00 57.66 437 GLN A N 1
ATOM 3394 C CA . GLN A 1 437 ? 29.873 24.421 -5.063 1.00 57.66 437 GLN A CA 1
ATOM 3395 C C . GLN A 1 437 ? 28.987 23.175 -4.956 1.00 57.66 437 GLN A C 1
ATOM 3397 O O . GLN A 1 437 ? 27.985 23.067 -5.659 1.00 57.66 437 GLN A O 1
ATOM 3402 N N . LEU A 1 438 ? 29.316 22.241 -4.054 1.00 55.38 438 LEU A N 1
ATOM 3403 C CA . LEU A 1 438 ? 28.551 21.002 -3.881 1.00 55.38 438 LEU A CA 1
ATOM 3404 C C . LEU A 1 438 ? 27.158 21.259 -3.283 1.00 55.38 438 LEU A C 1
ATOM 3406 O O . LEU A 1 438 ? 26.189 20.629 -3.707 1.00 55.38 438 LEU A O 1
ATOM 3410 N N . TRP A 1 439 ? 27.039 22.204 -2.340 1.00 53.91 439 TRP A N 1
ATOM 3411 C CA . TRP A 1 439 ? 25.733 22.577 -1.788 1.00 53.91 439 TRP A CA 1
ATOM 3412 C C . TRP A 1 439 ? 24.897 23.363 -2.802 1.00 53.91 439 TRP A C 1
ATOM 3414 O O . TRP A 1 439 ? 23.702 23.102 -2.924 1.00 53.91 439 TRP A O 1
ATOM 3424 N N . GLU A 1 440 ? 25.508 24.258 -3.589 1.00 58.38 440 GLU A N 1
ATOM 3425 C CA . GLU A 1 440 ? 24.811 24.988 -4.659 1.00 58.38 440 GLU A CA 1
ATOM 3426 C C . GLU A 1 440 ? 24.277 24.035 -5.736 1.00 58.38 440 GLU A C 1
ATOM 3428 O O . GLU A 1 440 ? 23.151 24.197 -6.213 1.00 58.38 440 GLU A O 1
ATOM 3433 N N . LEU A 1 441 ? 25.051 23.001 -6.082 1.00 63.62 441 LEU A N 1
ATOM 3434 C CA . LEU A 1 441 ? 24.629 21.929 -6.984 1.00 63.62 441 LEU A CA 1
ATOM 3435 C C . LEU A 1 441 ? 23.461 21.111 -6.407 1.00 63.62 441 LEU A C 1
ATOM 3437 O O . LEU A 1 441 ? 22.531 20.803 -7.155 1.00 63.62 441 LEU A O 1
ATOM 3441 N N . SER A 1 442 ? 23.461 20.798 -5.104 1.00 62.06 442 SER A N 1
ATOM 3442 C CA . SER A 1 442 ? 22.347 20.091 -4.441 1.00 62.06 442 SER A CA 1
ATOM 3443 C C . SER A 1 442 ? 21.056 20.909 -4.487 1.00 62.06 442 SER A C 1
ATOM 3445 O O . SER A 1 442 ? 20.040 20.429 -4.985 1.00 62.06 442 SER A O 1
ATOM 3447 N N . ILE A 1 443 ? 21.113 22.184 -4.084 1.00 63.47 443 ILE A N 1
ATOM 3448 C CA . ILE A 1 443 ? 19.939 23.070 -4.057 1.00 63.47 443 ILE A CA 1
ATOM 3449 C C . ILE A 1 443 ? 19.364 23.280 -5.463 1.00 63.47 443 ILE A C 1
ATOM 3451 O O . ILE A 1 443 ? 18.146 23.298 -5.642 1.00 63.47 443 ILE A O 1
ATOM 3455 N N . LYS A 1 444 ? 20.218 23.418 -6.486 1.00 67.19 444 LYS A N 1
ATOM 3456 C CA . LYS A 1 444 ? 19.760 23.529 -7.880 1.00 67.19 444 LYS A CA 1
ATOM 3457 C C . LYS A 1 444 ? 19.108 22.234 -8.364 1.00 67.19 444 LYS A C 1
ATOM 3459 O O . LYS A 1 444 ? 18.049 22.276 -8.988 1.00 67.19 444 LYS A O 1
ATOM 3464 N N . THR A 1 445 ? 19.689 21.085 -8.028 1.00 71.81 445 THR A N 1
ATOM 3465 C CA . THR A 1 445 ? 19.136 19.767 -8.374 1.00 71.81 445 THR A CA 1
ATOM 3466 C C . THR A 1 445 ? 17.743 19.569 -7.767 1.00 71.81 445 THR A C 1
ATOM 3468 O O . THR A 1 445 ? 16.820 19.146 -8.463 1.00 71.81 445 THR A O 1
ATOM 3471 N N . GLU A 1 446 ? 17.555 19.973 -6.510 1.00 70.44 446 GLU A N 1
ATOM 3472 C CA . GLU A 1 446 ? 16.278 19.903 -5.787 1.00 70.44 446 GLU A CA 1
ATOM 3473 C C . GLU A 1 446 ? 15.161 20.770 -6.395 1.00 70.44 446 GLU A C 1
ATOM 3475 O O . GLU A 1 446 ? 13.989 20.487 -6.163 1.00 70.44 446 GLU A O 1
ATOM 3480 N N . ARG A 1 447 ? 15.492 21.786 -7.207 1.00 76.81 447 ARG A N 1
ATOM 3481 C CA . ARG A 1 447 ? 14.513 22.625 -7.930 1.00 76.81 447 ARG A CA 1
ATOM 3482 C C . ARG A 1 447 ? 14.211 22.111 -9.336 1.00 76.81 447 ARG A C 1
ATOM 3484 O O . ARG A 1 447 ? 13.054 22.101 -9.757 1.00 76.81 447 ARG A O 1
ATOM 3491 N N . VAL A 1 448 ? 15.244 21.677 -10.059 1.00 83.75 448 VAL A N 1
ATOM 3492 C CA . VAL A 1 448 ? 15.127 21.262 -11.465 1.00 83.75 448 VAL A CA 1
ATOM 3493 C C . VAL A 1 448 ? 14.347 19.953 -11.602 1.00 83.75 448 VAL A C 1
ATOM 3495 O O . VAL A 1 448 ? 13.515 19.837 -12.500 1.00 83.75 448 VAL A O 1
ATOM 3498 N N . PHE A 1 449 ? 14.550 18.980 -10.706 1.00 84.00 449 PHE A N 1
ATOM 3499 C CA . PHE A 1 449 ? 13.828 17.700 -10.766 1.00 84.00 449 PHE A CA 1
ATOM 3500 C C . PHE A 1 449 ? 12.301 17.859 -10.663 1.00 84.00 449 PHE A C 1
ATOM 3502 O O . PHE A 1 449 ? 11.614 17.373 -11.564 1.00 84.00 449 PHE A O 1
ATOM 3509 N N . PRO A 1 450 ? 11.756 18.570 -9.654 1.00 82.62 450 PRO A N 1
ATOM 3510 C CA . PRO A 1 450 ? 10.328 18.872 -9.585 1.00 82.62 450 PRO A CA 1
ATOM 3511 C C . PRO A 1 450 ? 9.790 19.597 -10.823 1.00 82.62 450 PRO A C 1
ATOM 3513 O O . PRO A 1 450 ? 8.733 19.236 -11.338 1.00 82.62 450 PRO A O 1
ATOM 3516 N N . ALA A 1 451 ? 10.526 20.586 -11.344 1.00 86.75 451 ALA A N 1
ATOM 3517 C CA . ALA A 1 451 ? 10.114 21.317 -12.541 1.00 86.75 451 ALA A CA 1
ATOM 3518 C C . ALA A 1 451 ? 9.987 20.384 -13.759 1.00 86.75 451 ALA A C 1
ATOM 3520 O O . ALA A 1 451 ? 8.982 20.414 -14.466 1.00 86.75 451 ALA A O 1
ATOM 3521 N N . LEU A 1 452 ? 10.973 19.509 -13.969 1.00 88.25 452 LEU A N 1
ATOM 3522 C CA . LEU A 1 452 ? 10.958 18.520 -15.045 1.00 88.25 452 LEU A CA 1
ATOM 3523 C C . LEU A 1 452 ? 9.863 17.455 -14.849 1.00 88.25 452 LEU A C 1
ATOM 3525 O O . LEU A 1 452 ? 9.178 17.119 -15.812 1.00 88.25 452 LEU A O 1
ATOM 3529 N N . GLU A 1 453 ? 9.653 16.950 -13.625 1.00 85.44 453 GLU A N 1
ATOM 3530 C CA . GLU A 1 453 ? 8.561 16.005 -13.319 1.00 85.44 453 GLU A CA 1
ATOM 3531 C C . GLU A 1 453 ? 7.193 16.625 -13.638 1.00 85.44 453 GLU A C 1
ATOM 3533 O O . GLU A 1 453 ? 6.360 15.982 -14.269 1.00 85.44 453 GLU A O 1
ATOM 3538 N N . LEU A 1 454 ? 6.982 17.901 -13.301 1.00 86.44 454 LEU A N 1
ATOM 3539 C CA . LEU A 1 454 ? 5.738 18.608 -13.604 1.00 86.44 454 LEU A CA 1
ATOM 3540 C C . LEU A 1 454 ? 5.512 18.799 -15.113 1.00 86.44 454 LEU A C 1
ATOM 3542 O O . LEU A 1 454 ? 4.377 18.684 -15.577 1.00 86.44 454 LEU A O 1
ATOM 3546 N N . ILE A 1 455 ? 6.575 19.044 -15.889 1.00 88.06 455 ILE A N 1
ATOM 3547 C CA . ILE A 1 455 ? 6.500 19.113 -17.359 1.00 88.06 455 ILE A CA 1
ATOM 3548 C C . ILE A 1 455 ? 6.142 17.746 -17.956 1.00 88.06 455 ILE A C 1
ATOM 3550 O O . ILE A 1 455 ? 5.302 17.688 -18.851 1.00 88.06 455 ILE A O 1
ATOM 3554 N N . GLY A 1 456 ? 6.710 16.650 -17.442 1.00 84.81 456 GLY A N 1
ATOM 3555 C CA . GLY A 1 456 ? 6.404 15.289 -17.912 1.00 84.81 456 GLY A CA 1
ATOM 3556 C C . GLY A 1 456 ? 4.940 14.875 -17.733 1.00 84.81 456 GLY A C 1
ATOM 3557 O O . GLY A 1 456 ? 4.447 13.987 -18.429 1.00 84.81 456 GLY A O 1
ATOM 3558 N N . GLU A 1 457 ? 4.220 15.551 -16.838 1.00 83.94 457 GLU A N 1
ATOM 3559 C CA . GLU A 1 457 ? 2.799 15.330 -16.573 1.00 83.94 457 GLU A CA 1
ATOM 3560 C C . 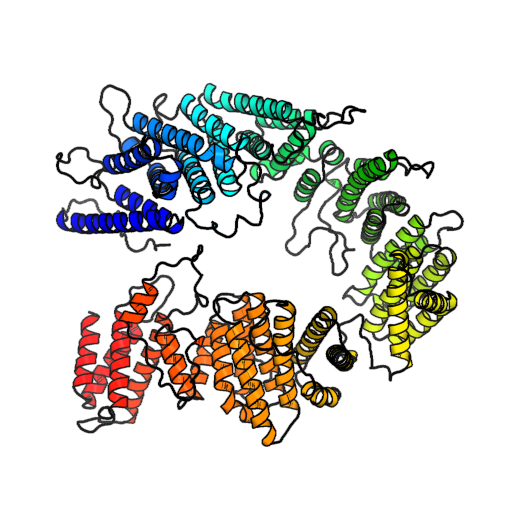GLU A 1 457 ? 1.852 16.206 -17.393 1.00 83.94 457 GLU A C 1
ATOM 3562 O O . GLU A 1 457 ? 0.627 16.058 -17.295 1.00 83.94 457 GLU A O 1
ATOM 3567 N N . LYS A 1 458 ? 2.394 17.113 -18.210 1.00 84.94 458 LYS A N 1
ATOM 3568 C CA . LYS A 1 458 ? 1.615 18.042 -19.024 1.00 84.94 458 LYS A CA 1
ATOM 3569 C C . LYS A 1 458 ? 0.724 17.301 -20.029 1.00 84.94 458 LYS A C 1
ATOM 3571 O O . LYS A 1 458 ? 1.155 16.376 -20.713 1.00 84.94 458 LYS A O 1
ATOM 3576 N N . VAL A 1 459 ? -0.522 17.755 -20.162 1.00 78.56 459 VAL A N 1
ATOM 3577 C CA . VAL A 1 459 ? -1.409 17.387 -21.276 1.00 78.56 459 VAL A CA 1
ATOM 3578 C C . VAL A 1 459 ? -0.986 18.154 -22.542 1.00 78.56 459 VAL A C 1
ATOM 3580 O O . VAL A 1 459 ? -0.887 19.384 -22.475 1.00 78.56 459 VAL A O 1
ATOM 3583 N N . PRO A 1 460 ? -0.769 17.477 -23.690 1.00 73.19 460 PRO A N 1
ATOM 3584 C CA . PRO A 1 460 ? -0.408 18.129 -24.950 1.00 73.19 460 PRO A CA 1
ATOM 3585 C C . PRO A 1 460 ? -1.348 19.283 -25.317 1.00 73.19 460 PRO A C 1
ATOM 3587 O O . PRO A 1 460 ? -2.571 19.151 -25.238 1.00 73.19 460 PRO A O 1
ATOM 3590 N N . SER A 1 461 ? -0.775 20.415 -25.730 1.00 70.06 461 SER A N 1
ATOM 3591 C CA . SER A 1 461 ? -1.539 21.604 -26.116 1.00 70.06 461 SER A CA 1
ATOM 3592 C C . SER A 1 461 ? -1.886 21.597 -27.612 1.00 70.06 461 SER A C 1
ATOM 3594 O O . SER A 1 461 ? -1.104 21.126 -28.442 1.00 70.06 461 SER A O 1
ATOM 3596 N N . PHE A 1 462 ? -3.046 22.153 -27.983 1.00 62.47 462 PHE A N 1
ATOM 3597 C CA . PHE A 1 462 ? -3.447 22.273 -29.393 1.00 62.47 462 PHE A CA 1
ATOM 3598 C C . PHE A 1 462 ? -2.660 23.364 -30.146 1.00 62.47 462 PHE A C 1
ATOM 3600 O O . PHE A 1 462 ? -2.357 23.181 -31.322 1.00 62.47 462 PHE A O 1
ATOM 3607 N N . SER A 1 463 ? -2.299 24.474 -29.483 1.00 65.31 463 SER A N 1
ATOM 3608 C CA . SER A 1 463 ? -1.596 25.616 -30.098 1.00 65.31 463 SER A CA 1
ATOM 3609 C C . SER A 1 463 ? -0.084 25.409 -30.262 1.00 65.31 463 SER A C 1
ATOM 3611 O O . SER A 1 463 ? 0.516 26.003 -31.151 1.00 65.31 463 SER A O 1
ATOM 3613 N N . GLY A 1 464 ? 0.547 24.573 -29.427 1.00 68.12 464 GLY A N 1
ATOM 3614 C CA . GLY A 1 464 ? 1.972 24.223 -29.514 1.00 68.12 464 GLY A CA 1
ATOM 3615 C C . GLY A 1 464 ? 2.968 25.308 -29.072 1.00 68.12 464 GLY A C 1
ATOM 3616 O O . GLY A 1 464 ? 4.157 25.018 -28.953 1.00 68.12 464 GLY A O 1
ATOM 3617 N N . ASP A 1 465 ? 2.535 26.540 -28.791 1.00 76.12 465 ASP A N 1
ATOM 3618 C CA . ASP A 1 465 ? 3.445 27.634 -28.406 1.00 76.12 465 ASP A CA 1
ATOM 3619 C C . ASP A 1 465 ? 4.064 27.440 -27.015 1.00 76.12 465 ASP A C 1
ATOM 3621 O O . ASP A 1 465 ? 5.255 27.683 -26.820 1.00 76.12 465 ASP A O 1
ATOM 3625 N N . GLU A 1 466 ? 3.293 26.906 -26.065 1.00 79.19 466 GLU A N 1
ATOM 3626 C CA . GLU A 1 466 ? 3.811 26.515 -24.750 1.00 79.19 466 GLU A CA 1
ATOM 3627 C C . GLU A 1 466 ? 4.881 25.417 -24.871 1.00 79.19 466 GLU A C 1
ATOM 3629 O O . GLU A 1 466 ? 5.878 25.435 -24.153 1.00 79.19 466 GLU A O 1
ATOM 3634 N N . ASP A 1 467 ? 4.691 24.464 -25.790 1.00 82.69 467 ASP A N 1
ATOM 3635 C CA . ASP A 1 467 ? 5.609 23.336 -25.985 1.00 82.69 467 ASP A CA 1
ATOM 3636 C C . ASP A 1 467 ? 6.947 23.806 -26.572 1.00 82.69 467 ASP A C 1
ATOM 3638 O O . ASP A 1 467 ? 7.999 23.288 -26.201 1.00 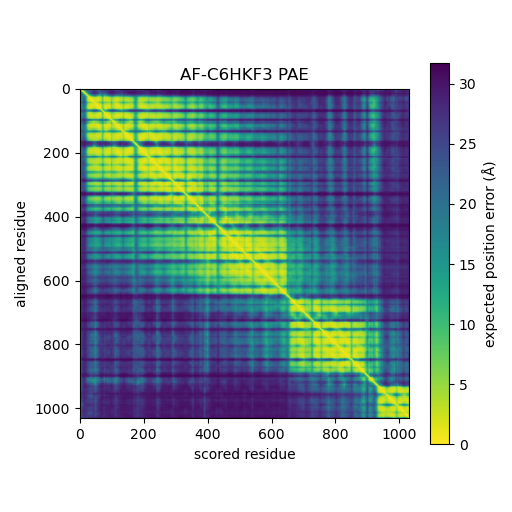82.69 467 ASP A O 1
ATOM 3642 N N . LYS A 1 468 ? 6.944 24.839 -27.427 1.00 86.19 468 LYS A N 1
ATOM 3643 C CA . LYS A 1 468 ? 8.179 25.476 -27.920 1.00 86.19 468 LYS A CA 1
ATOM 3644 C C . LYS A 1 468 ? 8.984 26.096 -26.779 1.00 86.19 468 LYS A C 1
ATOM 3646 O O . LYS A 1 468 ? 10.183 25.842 -26.681 1.00 86.19 468 LYS A O 1
ATOM 3651 N N . LEU A 1 469 ? 8.334 26.866 -25.903 1.00 87.50 469 LEU A N 1
ATOM 3652 C CA . LEU A 1 469 ? 9.001 27.491 -24.758 1.00 87.50 469 LEU A CA 1
ATOM 3653 C C . LEU A 1 469 ? 9.575 26.438 -23.800 1.00 87.50 469 LEU A C 1
ATOM 3655 O O . LEU A 1 469 ? 10.734 26.536 -23.403 1.00 87.50 469 LEU A O 1
ATOM 3659 N N . LEU A 1 470 ? 8.797 25.402 -23.470 1.00 89.25 470 LEU A N 1
ATOM 3660 C CA . LEU A 1 470 ? 9.254 24.314 -22.602 1.00 89.25 470 LEU A CA 1
ATOM 3661 C C . LEU A 1 470 ? 10.435 23.554 -23.216 1.00 89.25 470 LEU A C 1
ATOM 3663 O O . LEU A 1 470 ? 11.401 23.281 -22.509 1.00 89.25 470 LEU A O 1
ATOM 3667 N N . LYS A 1 471 ? 10.417 23.281 -24.529 1.00 90.56 471 LYS A N 1
ATOM 3668 C CA . LYS A 1 471 ? 11.557 22.670 -25.232 1.00 90.56 471 LYS A CA 1
ATOM 3669 C C . LYS A 1 471 ? 12.832 23.504 -25.088 1.00 90.56 471 LYS A C 1
ATOM 3671 O O . LYS A 1 471 ? 13.878 22.931 -24.797 1.00 90.56 471 LYS A O 1
ATOM 3676 N N . ILE A 1 472 ? 12.751 24.831 -25.220 1.00 90.06 472 ILE A N 1
ATOM 3677 C CA . ILE A 1 472 ? 13.905 25.728 -25.026 1.00 90.06 472 ILE A CA 1
ATOM 3678 C C . ILE A 1 472 ? 14.434 25.622 -23.588 1.00 90.06 472 ILE A C 1
ATOM 3680 O O . ILE A 1 472 ? 15.622 25.392 -23.385 1.00 90.06 472 ILE A O 1
ATOM 3684 N N . LEU A 1 473 ? 13.553 25.717 -22.588 1.00 90.06 473 LEU A N 1
ATOM 3685 C CA . LEU A 1 473 ? 13.935 25.653 -21.170 1.00 90.06 473 LEU A CA 1
ATOM 3686 C C . LEU A 1 473 ? 14.568 24.309 -20.776 1.00 90.06 473 LEU A C 1
ATOM 3688 O O . LEU A 1 473 ? 15.525 24.270 -20.002 1.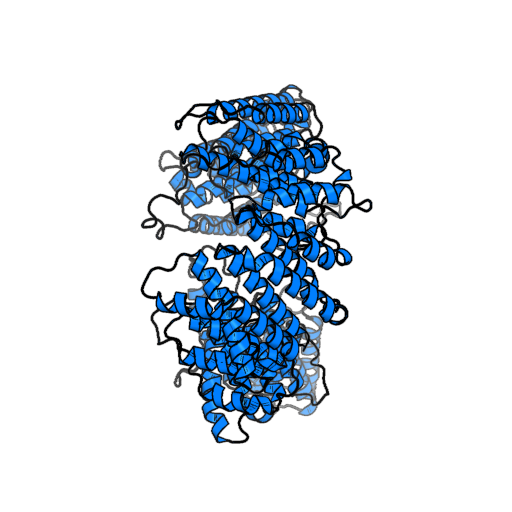00 90.06 473 LEU A O 1
ATOM 3692 N N . VAL A 1 474 ? 14.030 23.206 -21.302 1.00 92.19 474 VAL A N 1
ATOM 3693 C CA . VAL A 1 474 ? 14.518 21.845 -21.039 1.00 92.19 474 VAL A CA 1
ATOM 3694 C C . VAL A 1 474 ? 15.843 21.588 -21.761 1.00 92.19 474 VAL A C 1
ATOM 3696 O O . VAL A 1 474 ? 16.733 20.971 -21.177 1.00 92.19 474 VAL A O 1
ATOM 3699 N N . PHE A 1 475 ? 16.014 22.095 -22.987 1.00 91.12 475 PHE A N 1
ATOM 3700 C CA . PHE A 1 475 ? 17.260 21.966 -23.750 1.00 91.12 475 PHE A CA 1
ATOM 3701 C C . PHE A 1 475 ? 18.457 22.584 -23.016 1.00 91.12 475 PHE A C 1
ATOM 3703 O O . PHE A 1 475 ? 19.539 21.996 -22.981 1.00 91.12 475 PHE A O 1
ATOM 3710 N N . GLU A 1 476 ? 18.257 23.720 -22.343 1.00 88.94 476 GLU A N 1
ATOM 3711 C CA . GLU A 1 476 ? 19.299 24.354 -21.527 1.00 88.94 476 GLU A CA 1
ATOM 3712 C C . GLU A 1 476 ? 19.810 23.435 -20.399 1.00 88.94 476 GLU A C 1
ATOM 3714 O O . GLU A 1 476 ? 20.973 23.532 -20.009 1.00 88.94 476 GLU A O 1
ATOM 3719 N N . GLN A 1 477 ? 19.006 22.474 -19.925 1.00 90.31 477 GLN A N 1
ATOM 3720 C CA . GLN A 1 477 ? 19.410 21.528 -18.876 1.00 90.31 477 GLN A CA 1
ATOM 3721 C C . GLN A 1 477 ? 20.346 20.418 -19.376 1.00 90.31 477 GLN A C 1
ATOM 3723 O O . GLN A 1 477 ? 21.002 19.759 -18.564 1.00 90.31 477 GLN A O 1
ATOM 3728 N N . PHE A 1 478 ? 20.486 20.226 -20.694 1.00 91.06 478 PHE A N 1
ATOM 3729 C CA . PHE A 1 478 ? 21.363 19.188 -21.254 1.00 91.06 478 PHE A CA 1
ATOM 3730 C C . PHE A 1 478 ? 22.825 19.421 -20.880 1.00 91.06 478 PHE A C 1
ATOM 3732 O O . PHE A 1 478 ? 23.582 18.464 -20.739 1.00 91.06 478 PHE A O 1
ATOM 3739 N N . ARG A 1 479 ? 23.234 20.677 -20.662 1.00 89.00 479 ARG A N 1
ATOM 3740 C CA . ARG A 1 479 ? 24.606 21.018 -20.261 1.00 89.00 479 ARG A CA 1
ATOM 3741 C C . ARG A 1 479 ? 24.881 20.857 -18.762 1.00 89.00 479 ARG A C 1
ATOM 3743 O O . ARG A 1 479 ? 26.019 21.064 -18.343 1.00 89.00 479 ARG A O 1
ATOM 3750 N N . SER A 1 480 ? 23.877 20.477 -17.965 1.00 86.94 480 SER A N 1
ATOM 3751 C CA . SER A 1 480 ? 24.016 20.280 -16.517 1.00 86.94 480 SER A CA 1
ATOM 3752 C C . SER A 1 480 ? 25.153 19.306 -16.193 1.00 86.94 480 SER A C 1
ATOM 3754 O O . SER A 1 480 ? 25.276 18.288 -16.875 1.00 86.94 480 SER A O 1
ATOM 3756 N N . PRO A 1 481 ? 25.971 19.545 -15.151 1.00 84.06 481 PRO A N 1
ATOM 3757 C CA . PRO A 1 481 ? 26.984 18.590 -14.699 1.00 84.06 481 PRO A CA 1
ATOM 3758 C C . PRO A 1 481 ? 26.376 17.348 -14.025 1.00 84.06 481 PRO A C 1
ATOM 3760 O O . PRO A 1 481 ? 27.015 16.294 -13.992 1.00 84.06 481 PRO A O 1
ATOM 3763 N N . VAL A 1 482 ? 25.117 17.411 -13.578 1.00 85.88 482 VAL A N 1
ATOM 3764 C CA . VAL A 1 482 ? 24.417 16.302 -12.914 1.00 85.88 482 VAL A CA 1
ATOM 3765 C C . VAL A 1 482 ? 23.804 15.359 -13.952 1.00 85.88 482 VAL A C 1
ATOM 3767 O O . VAL A 1 482 ? 22.876 15.729 -14.669 1.00 85.88 482 VAL A O 1
ATOM 3770 N N . TRP A 1 483 ? 24.297 14.116 -14.017 1.00 86.94 483 TRP A N 1
ATOM 3771 C CA . TRP A 1 483 ? 23.835 13.114 -14.992 1.00 86.94 483 TRP A CA 1
ATOM 3772 C C . TRP A 1 483 ? 22.321 12.874 -14.929 1.00 86.94 483 TRP A C 1
ATOM 3774 O O . TRP A 1 483 ? 21.677 12.878 -15.973 1.00 86.94 483 TRP A O 1
ATOM 3784 N N . GLY A 1 484 ? 21.743 12.763 -13.727 1.00 85.81 484 GLY A N 1
ATOM 3785 C CA . GLY A 1 484 ? 20.301 12.543 -13.561 1.00 85.81 484 GLY A CA 1
ATOM 3786 C C . GLY A 1 484 ? 19.440 13.692 -14.100 1.00 85.81 484 GLY A C 1
ATOM 3787 O O . GLY A 1 484 ? 18.374 13.446 -14.651 1.00 85.81 484 GLY A O 1
ATOM 3788 N N . VAL A 1 485 ? 19.924 14.940 -14.032 1.00 88.50 485 VAL A N 1
ATOM 3789 C CA . VAL A 1 485 ? 19.238 16.093 -14.644 1.00 88.50 485 VAL A CA 1
ATOM 3790 C C . VAL A 1 485 ? 19.301 16.004 -16.167 1.00 88.50 485 VAL A C 1
ATOM 3792 O O . VAL A 1 485 ? 18.283 16.211 -16.825 1.00 88.50 485 VAL A O 1
ATOM 3795 N N . ARG A 1 486 ? 20.462 15.653 -16.741 1.00 91.69 486 ARG A N 1
ATOM 3796 C CA . ARG A 1 486 ? 20.607 15.454 -18.197 1.00 91.69 486 ARG A CA 1
ATOM 3797 C C . ARG A 1 486 ? 19.697 14.341 -18.707 1.00 91.69 486 ARG A C 1
ATOM 3799 O O . ARG A 1 486 ? 19.036 14.499 -19.723 1.00 91.69 486 ARG A O 1
ATOM 3806 N N . GLU A 1 487 ? 19.662 13.224 -17.994 1.00 90.31 487 GLU A N 1
ATOM 3807 C CA . GLU A 1 487 ? 18.853 12.064 -18.351 1.00 90.31 487 GLU A CA 1
ATOM 3808 C C . GLU A 1 487 ? 17.351 12.363 -18.263 1.00 90.31 487 GLU A C 1
ATOM 3810 O O . GLU A 1 487 ? 16.616 12.094 -19.213 1.00 90.31 487 GLU A O 1
ATOM 3815 N N . HIS A 1 488 ? 16.898 12.974 -17.165 1.00 89.81 488 HIS A N 1
ATOM 3816 C CA . HIS A 1 488 ? 15.492 13.332 -16.984 1.00 89.81 488 HIS A CA 1
ATOM 3817 C C . HIS A 1 488 ? 15.045 14.395 -17.992 1.00 89.81 488 HIS A C 1
ATOM 3819 O O . HIS A 1 488 ? 14.041 14.209 -18.671 1.00 89.81 488 HIS A O 1
ATOM 3825 N N . SER A 1 489 ? 15.829 15.463 -18.184 1.00 92.50 489 SER A N 1
ATOM 3826 C CA . SER A 1 489 ? 15.528 16.501 -19.184 1.00 92.50 489 SER A CA 1
ATOM 3827 C C . SER A 1 489 ? 15.473 15.946 -20.608 1.00 92.50 489 SER A C 1
ATOM 3829 O O . SER A 1 489 ? 14.574 16.314 -21.359 1.00 92.50 489 SER A O 1
ATOM 3831 N N . ALA A 1 490 ? 16.365 15.022 -20.973 1.00 93.44 490 ALA A N 1
ATOM 3832 C CA . ALA A 1 490 ? 16.333 14.349 -22.267 1.00 93.44 490 ALA A CA 1
ATOM 3833 C C . ALA A 1 490 ? 15.024 13.571 -22.491 1.00 93.44 490 ALA A C 1
ATOM 3835 O O . ALA A 1 490 ? 14.425 13.688 -23.561 1.00 93.44 490 ALA A O 1
ATOM 3836 N N . ARG A 1 491 ? 14.538 12.834 -21.480 1.00 90.56 491 ARG A N 1
ATOM 3837 C CA . ARG A 1 491 ? 13.235 12.145 -21.553 1.00 90.56 491 ARG A CA 1
ATOM 3838 C C . ARG A 1 491 ? 12.072 13.124 -21.659 1.00 90.56 491 ARG A C 1
ATOM 3840 O O . ARG A 1 491 ? 11.188 12.926 -22.488 1.00 90.56 491 ARG A O 1
ATOM 3847 N N . ILE A 1 492 ? 12.087 14.194 -20.860 1.00 90.38 492 ILE A N 1
ATOM 3848 C CA . ILE A 1 492 ? 11.054 15.235 -20.917 1.00 90.38 492 ILE A CA 1
ATOM 3849 C C . ILE A 1 492 ? 11.016 15.872 -22.308 1.00 90.38 492 ILE A C 1
ATOM 3851 O O . ILE A 1 492 ? 9.946 15.955 -22.905 1.00 90.38 492 ILE A O 1
ATOM 3855 N N . TYR A 1 493 ? 12.164 16.263 -22.862 1.00 92.38 493 TYR A N 1
ATOM 3856 C CA . TYR A 1 493 ? 12.228 16.837 -24.204 1.00 92.38 493 TYR A CA 1
ATOM 3857 C C . TYR A 1 493 ? 11.667 15.865 -25.245 1.00 92.38 493 TYR A C 1
ATOM 3859 O O . TYR A 1 493 ? 10.804 16.248 -26.033 1.00 92.38 493 TYR A O 1
ATOM 3867 N N . ALA A 1 494 ? 12.104 14.601 -25.213 1.00 90.31 494 ALA A N 1
ATOM 3868 C CA . ALA A 1 494 ? 11.610 13.569 -26.116 1.00 90.31 494 ALA A CA 1
ATOM 3869 C C . ALA A 1 494 ? 10.090 13.381 -25.999 1.00 90.31 494 ALA A C 1
ATOM 3871 O O . ALA A 1 494 ? 9.430 13.215 -27.021 1.00 90.31 494 ALA A O 1
ATOM 3872 N N . SER A 1 495 ? 9.526 13.462 -24.789 1.00 86.62 495 SER A N 1
ATOM 3873 C CA . SER A 1 495 ? 8.082 13.337 -24.542 1.00 86.62 495 SER A CA 1
ATOM 3874 C C . SER A 1 495 ? 7.261 14.505 -25.113 1.00 86.62 495 SER A C 1
ATOM 3876 O O . SER A 1 495 ? 6.123 14.304 -25.532 1.00 86.62 495 SER A O 1
ATOM 3878 N N . LEU A 1 496 ? 7.846 15.708 -25.209 1.00 87.94 496 LEU A N 1
ATOM 3879 C CA . LEU A 1 496 ? 7.205 16.897 -25.790 1.00 87.94 496 LEU A CA 1
ATOM 3880 C C . LEU A 1 496 ? 7.137 16.863 -27.327 1.00 87.94 496 LEU A C 1
ATOM 3882 O O . LEU A 1 496 ? 6.459 17.700 -27.925 1.00 87.94 496 LEU A O 1
ATOM 3886 N N . LEU A 1 497 ? 7.840 15.932 -27.979 1.00 87.25 497 LEU A N 1
ATOM 3887 C CA . LEU A 1 497 ? 7.795 15.767 -29.432 1.00 87.25 497 LEU A CA 1
ATOM 3888 C C . LEU A 1 497 ? 6.536 15.007 -29.856 1.00 87.25 497 LEU A C 1
ATOM 3890 O O . LEU A 1 497 ? 6.186 13.969 -29.283 1.00 87.25 497 LEU A O 1
ATOM 3894 N N . ARG A 1 498 ? 5.881 15.487 -30.915 1.00 84.00 498 ARG A N 1
ATOM 3895 C CA . ARG A 1 498 ? 4.844 14.712 -31.609 1.00 84.00 498 ARG A CA 1
ATOM 3896 C C . ARG A 1 498 ? 5.513 13.633 -32.456 1.00 84.00 498 ARG A C 1
ATOM 3898 O O . ARG A 1 498 ? 6.599 13.860 -32.976 1.00 84.00 498 ARG A O 1
ATOM 3905 N N . HIS A 1 499 ? 4.857 12.486 -32.636 1.00 81.12 499 HIS A N 1
ATOM 3906 C CA . HIS A 1 499 ? 5.421 11.349 -33.381 1.00 81.12 499 HIS A CA 1
ATOM 3907 C C . HIS A 1 499 ? 5.927 11.735 -34.783 1.00 81.12 499 HIS A C 1
ATOM 3909 O O . HIS A 1 499 ? 7.004 11.311 -35.190 1.00 81.12 499 HIS A O 1
ATOM 3915 N N . GLU A 1 500 ? 5.186 12.597 -35.480 1.00 83.88 500 GLU A N 1
ATOM 3916 C CA . GLU A 1 500 ? 5.513 13.100 -36.822 1.00 83.88 500 GLU A CA 1
ATOM 3917 C C . GLU A 1 500 ? 6.749 14.021 -36.846 1.00 83.88 500 GLU A C 1
ATOM 3919 O O . GLU A 1 500 ? 7.425 14.131 -37.865 1.00 83.88 500 GLU A O 1
ATOM 3924 N N . GLU A 1 501 ? 7.075 14.665 -35.723 1.00 87.75 501 GLU A N 1
ATOM 3925 C CA . GLU A 1 501 ? 8.171 15.637 -35.607 1.00 87.75 501 GLU A CA 1
ATOM 3926 C C . GLU A 1 501 ? 9.503 14.979 -35.211 1.00 87.75 501 GLU A C 1
ATOM 3928 O O . GLU A 1 501 ? 10.558 15.588 -35.383 1.00 87.75 501 GLU A O 1
ATOM 3933 N N . ILE A 1 502 ? 9.481 13.737 -34.702 1.00 89.06 502 ILE A N 1
ATOM 3934 C CA . ILE A 1 502 ? 10.644 13.093 -34.070 1.00 89.06 502 ILE A CA 1
ATOM 3935 C C . ILE A 1 502 ? 11.867 13.074 -34.994 1.00 89.06 502 ILE A C 1
ATOM 3937 O O . ILE A 1 502 ? 12.931 13.544 -34.596 1.00 89.06 502 ILE A O 1
ATOM 3941 N N . LEU A 1 503 ? 11.739 12.556 -36.220 1.00 89.75 503 LEU A N 1
ATOM 3942 C CA . LEU A 1 503 ? 12.886 12.424 -37.130 1.00 89.75 503 LEU A CA 1
ATOM 3943 C C . LEU A 1 503 ? 13.465 13.789 -37.527 1.00 89.75 503 LEU A C 1
ATOM 3945 O O . LEU A 1 503 ? 14.685 13.949 -37.567 1.00 89.75 503 LEU A O 1
ATOM 3949 N N . ALA A 1 504 ? 12.601 14.781 -37.768 1.00 90.62 504 ALA A N 1
ATOM 3950 C CA . ALA A 1 504 ? 13.022 16.139 -38.102 1.00 90.62 504 ALA A CA 1
ATOM 3951 C C . ALA A 1 504 ? 13.776 16.794 -36.933 1.00 90.62 504 ALA A C 1
ATOM 3953 O O . ALA A 1 504 ? 14.867 17.328 -37.129 1.00 90.62 504 ALA A O 1
ATOM 3954 N N . SER A 1 505 ? 13.247 16.681 -35.710 1.00 91.38 505 SER A N 1
ATOM 3955 C CA . SER A 1 505 ? 13.893 17.208 -34.504 1.00 91.38 505 SER A CA 1
ATOM 3956 C C . SER A 1 505 ? 15.206 16.495 -34.175 1.00 91.38 505 SER A C 1
ATOM 3958 O O . SER A 1 505 ? 16.153 17.143 -33.742 1.00 91.38 505 SER A O 1
ATOM 3960 N N . VAL A 1 506 ? 15.311 15.182 -34.407 1.00 92.81 506 VAL A N 1
ATOM 3961 C CA . VAL A 1 506 ? 16.570 14.436 -34.229 1.00 92.81 506 VAL A CA 1
ATOM 3962 C C . VAL A 1 506 ? 17.654 14.947 -35.184 1.00 92.81 506 VAL A C 1
ATOM 3964 O O . VAL A 1 506 ? 18.785 15.181 -34.750 1.00 92.81 506 VAL A O 1
ATOM 3967 N N . CYS A 1 507 ? 17.318 15.167 -36.459 1.00 91.50 507 CYS A N 1
ATOM 3968 C CA . CYS A 1 507 ? 18.244 15.758 -37.426 1.00 91.50 507 CYS A CA 1
ATOM 3969 C C . CYS A 1 507 ? 18.695 17.159 -36.985 1.00 91.50 507 CYS A C 1
ATOM 3971 O O . CYS A 1 507 ? 19.898 17.419 -36.942 1.00 91.50 507 CYS A O 1
ATOM 3973 N N . GLU A 1 508 ? 17.751 18.028 -36.606 1.00 91.38 508 GLU A N 1
ATOM 3974 C CA . GLU A 1 508 ? 18.024 19.394 -36.137 1.00 91.38 508 GLU A CA 1
ATOM 3975 C C . GLU A 1 508 ? 18.956 19.406 -34.917 1.00 91.38 508 GLU A C 1
ATOM 3977 O O . GLU A 1 508 ? 19.980 20.088 -34.929 1.00 91.38 508 GLU A O 1
ATOM 3982 N N . LEU A 1 509 ? 18.657 18.589 -33.900 1.00 91.31 509 LEU A N 1
ATOM 3983 C CA . LEU A 1 509 ? 19.473 18.463 -32.690 1.00 91.31 509 LEU A CA 1
ATOM 3984 C C . LEU A 1 509 ? 20.897 17.981 -32.993 1.00 91.31 509 LEU A C 1
ATOM 3986 O O . LEU A 1 509 ? 21.848 18.426 -32.351 1.00 91.31 509 LEU A O 1
ATOM 3990 N N . SER A 1 510 ? 21.060 17.082 -33.968 1.00 91.31 510 SER A N 1
ATOM 3991 C CA . SER A 1 510 ? 22.382 16.580 -34.349 1.00 91.31 510 SER A CA 1
ATOM 3992 C C . SER A 1 510 ? 23.233 17.626 -35.076 1.00 91.31 510 SER A C 1
ATOM 3994 O O . SER A 1 510 ? 24.446 17.651 -34.880 1.00 91.31 510 SER A O 1
ATOM 3996 N N . ALA A 1 511 ? 22.606 18.505 -35.866 1.00 87.81 511 ALA A N 1
ATOM 3997 C CA . ALA A 1 511 ? 23.271 19.442 -36.774 1.00 87.81 511 ALA A CA 1
ATOM 3998 C C . ALA A 1 511 ? 23.765 20.743 -36.108 1.00 87.81 511 ALA A C 1
ATOM 4000 O O . ALA A 1 511 ? 24.426 21.554 -36.759 1.00 87.81 511 ALA A O 1
ATOM 4001 N N . VAL A 1 512 ? 23.451 20.968 -34.828 1.00 82.44 512 VAL A N 1
ATOM 4002 C CA . VAL A 1 512 ? 23.935 22.130 -34.060 1.00 82.44 512 VAL A CA 1
ATOM 4003 C C . VAL A 1 512 ? 25.474 22.142 -34.029 1.00 82.44 512 VAL A C 1
ATOM 4005 O O . VAL A 1 512 ? 26.093 21.097 -33.888 1.00 82.44 512 VAL A O 1
ATOM 4008 N N . SER A 1 513 ? 26.123 23.307 -34.158 1.00 75.25 513 SER A N 1
ATOM 4009 C CA . SER A 1 513 ? 27.597 23.387 -34.144 1.00 75.25 513 SER A CA 1
ATOM 4010 C C . SER A 1 513 ? 28.183 22.994 -32.781 1.00 75.25 513 SER A C 1
ATOM 4012 O O . SER A 1 513 ? 27.890 23.638 -31.776 1.00 75.25 513 SER A O 1
ATOM 4014 N N . HIS A 1 514 ? 29.047 21.971 -32.754 1.00 74.62 514 HIS A N 1
ATOM 4015 C CA . HIS A 1 514 ? 29.619 21.388 -31.526 1.00 74.62 514 HIS A CA 1
ATOM 4016 C C . HIS A 1 514 ? 31.062 21.828 -31.219 1.00 74.62 514 HIS A C 1
ATOM 4018 O O . HIS A 1 514 ? 31.637 21.375 -30.230 1.00 74.62 514 HIS A O 1
ATOM 4024 N N . GLU A 1 515 ? 31.644 22.738 -32.010 1.00 62.44 515 GLU A N 1
ATOM 4025 C CA . GLU A 1 515 ? 33.050 23.176 -31.883 1.00 62.44 515 GLU A CA 1
ATOM 4026 C C . GLU A 1 515 ? 33.403 23.757 -30.499 1.00 62.44 515 GLU A C 1
ATOM 4028 O O . GLU A 1 515 ? 34.530 23.606 -30.028 1.00 62.44 515 GLU A O 1
ATOM 4033 N N . SER A 1 516 ? 32.428 24.375 -29.821 1.00 68.12 516 SER A N 1
ATOM 4034 C CA . SER A 1 516 ? 32.583 25.042 -28.517 1.00 68.12 516 SER A CA 1
ATOM 4035 C C . SER A 1 516 ? 31.652 24.477 -27.425 1.00 68.12 516 SER A C 1
ATOM 4037 O O . SER A 1 516 ? 31.518 25.079 -26.356 1.00 68.12 516 SER A O 1
ATOM 4039 N N . ILE A 1 517 ? 30.972 23.351 -27.671 1.00 78.75 517 ILE A N 1
ATOM 4040 C CA . ILE A 1 517 ? 29.939 22.830 -26.763 1.00 78.75 517 ILE A CA 1
ATOM 4041 C C . ILE A 1 517 ? 30.548 21.886 -25.699 1.00 78.75 517 ILE A C 1
ATOM 4043 O O . ILE A 1 517 ? 31.317 20.982 -26.039 1.00 78.75 517 ILE A O 1
ATOM 4047 N N . PRO A 1 518 ? 30.191 22.027 -24.402 1.00 85.94 518 PRO A N 1
ATOM 4048 C CA . PRO A 1 518 ? 30.618 21.097 -23.357 1.00 85.94 518 PRO A CA 1
ATOM 4049 C C . PRO A 1 518 ? 30.146 19.659 -23.612 1.00 85.94 518 PRO A C 1
ATOM 4051 O O . PRO A 1 518 ? 29.005 19.427 -24.013 1.00 85.94 518 PRO A O 1
ATOM 4054 N N . GLN A 1 519 ? 30.971 18.668 -23.257 1.00 90.31 519 GLN A N 1
ATOM 4055 C CA . GLN A 1 519 ? 30.638 17.240 -23.416 1.00 90.31 519 GLN A CA 1
ATOM 4056 C C . GLN A 1 519 ? 29.326 16.837 -22.724 1.00 90.31 519 GLN A C 1
ATOM 4058 O O . GLN A 1 519 ? 28.618 15.959 -23.210 1.00 90.31 519 GLN A O 1
ATOM 4063 N N . ASN A 1 520 ? 28.972 17.500 -21.619 1.00 90.88 520 ASN A N 1
ATOM 4064 C CA . ASN A 1 520 ? 27.697 17.292 -20.933 1.00 90.88 520 ASN A CA 1
ATOM 4065 C C . ASN A 1 520 ? 26.502 17.589 -21.844 1.00 90.88 520 ASN A C 1
ATOM 4067 O O . ASN A 1 520 ? 25.578 16.783 -21.909 1.00 90.88 520 ASN A O 1
ATOM 4071 N N . GLN A 1 521 ? 26.546 18.691 -22.594 1.00 90.81 521 GLN A N 1
ATOM 4072 C CA . GLN A 1 521 ? 25.464 19.075 -23.497 1.00 90.81 521 GLN A CA 1
ATOM 4073 C C . GLN A 1 521 ? 25.352 18.125 -24.690 1.00 90.81 521 GLN A C 1
ATOM 4075 O O . GLN A 1 521 ? 24.240 17.748 -25.059 1.00 90.81 521 GLN A O 1
ATOM 4080 N N . ILE A 1 522 ? 26.484 17.676 -25.243 1.00 92.56 522 ILE A N 1
ATOM 4081 C CA . ILE A 1 522 ? 26.502 16.653 -26.300 1.00 92.56 522 ILE A CA 1
ATOM 4082 C C . ILE A 1 522 ? 25.893 15.347 -25.771 1.00 92.56 522 ILE A C 1
ATOM 4084 O O . ILE A 1 522 ? 25.054 14.742 -26.431 1.00 92.56 522 ILE A O 1
ATOM 4088 N N . HIS A 1 523 ? 26.237 14.948 -24.543 1.00 92.94 523 HIS A N 1
ATOM 4089 C CA . HIS A 1 523 ? 25.659 13.772 -23.893 1.00 92.94 523 HIS A CA 1
ATOM 4090 C C . HIS A 1 523 ? 24.143 13.899 -23.683 1.00 92.94 523 HIS A C 1
ATOM 4092 O O . HIS A 1 523 ? 23.407 12.974 -24.007 1.00 92.94 523 HIS A O 1
ATOM 4098 N N . GLY A 1 524 ? 23.658 15.034 -23.164 1.00 93.38 524 GLY A N 1
ATOM 4099 C CA . GLY A 1 524 ? 22.219 15.286 -23.011 1.00 93.38 524 GLY A CA 1
ATOM 4100 C C . GLY A 1 524 ? 21.477 15.268 -24.352 1.00 93.38 524 GLY A C 1
ATOM 4101 O O . GLY A 1 524 ? 20.404 14.679 -24.455 1.00 93.38 524 GLY A O 1
ATOM 4102 N N . THR A 1 525 ? 22.097 15.813 -25.401 1.00 94.38 525 THR A N 1
ATOM 4103 C CA . THR A 1 525 ? 21.563 15.782 -26.772 1.00 94.38 525 THR A CA 1
ATOM 4104 C C . THR A 1 525 ? 21.478 14.352 -27.308 1.00 94.38 525 THR A C 1
ATOM 4106 O O . THR A 1 525 ? 20.429 13.949 -27.806 1.00 94.38 525 THR A O 1
ATOM 4109 N N . ALA A 1 526 ? 22.536 13.552 -27.145 1.00 94.38 526 ALA A N 1
ATOM 4110 C CA . ALA A 1 526 ? 22.550 12.147 -27.549 1.00 94.38 526 ALA A CA 1
ATOM 4111 C C . ALA A 1 526 ? 21.493 11.320 -26.794 1.00 94.38 526 ALA A C 1
ATOM 4113 O O . ALA A 1 526 ? 20.782 10.529 -27.408 1.00 94.38 526 ALA A O 1
ATOM 4114 N N . LEU A 1 527 ? 21.327 11.542 -25.484 1.00 93.94 527 LEU A N 1
ATOM 4115 C CA . LEU A 1 527 ? 20.265 10.904 -24.699 1.00 93.94 527 LEU A CA 1
ATOM 4116 C C . LEU A 1 527 ? 18.871 11.283 -25.212 1.00 93.94 527 LEU A C 1
ATOM 4118 O O . LEU A 1 527 ? 18.016 10.413 -25.348 1.00 93.94 527 LEU A O 1
ATOM 4122 N N . CYS A 1 528 ? 18.644 12.561 -25.522 1.00 94.38 528 CYS A N 1
ATOM 4123 C CA . CYS A 1 528 ? 17.367 13.031 -26.059 1.00 94.38 528 CYS A CA 1
ATOM 4124 C C . CYS A 1 528 ? 17.046 12.351 -27.392 1.00 94.38 528 CYS A C 1
ATOM 4126 O O . CYS A 1 528 ? 15.948 11.826 -27.568 1.00 94.38 528 CYS A O 1
ATOM 4128 N N . ILE A 1 529 ? 18.032 12.285 -28.294 1.00 94.25 529 ILE A N 1
ATOM 4129 C CA . ILE A 1 529 ? 17.909 11.580 -29.572 1.00 94.25 529 ILE A CA 1
ATOM 4130 C C . ILE A 1 529 ? 17.573 10.105 -29.343 1.00 94.25 529 ILE A C 1
ATOM 4132 O O . ILE A 1 529 ? 16.639 9.594 -29.958 1.00 94.25 529 ILE A O 1
ATOM 4136 N N . ARG A 1 530 ? 18.283 9.431 -28.431 1.00 91.69 530 ARG A N 1
ATOM 4137 C CA . ARG A 1 530 ? 18.019 8.031 -28.084 1.00 91.69 530 ARG A CA 1
ATOM 4138 C C . ARG A 1 530 ? 16.574 7.826 -27.629 1.00 91.69 530 ARG A C 1
ATOM 4140 O O . ARG A 1 530 ? 15.879 6.988 -28.195 1.00 91.69 530 ARG A O 1
ATOM 4147 N N . TYR A 1 531 ? 16.104 8.606 -26.655 1.00 90.81 531 TYR A N 1
ATOM 4148 C CA . TYR A 1 531 ? 14.739 8.482 -26.134 1.00 90.81 531 TYR A CA 1
ATOM 4149 C C . TYR A 1 531 ? 13.677 8.829 -27.180 1.00 90.81 531 TYR A C 1
ATOM 4151 O O . TYR A 1 531 ? 12.665 8.140 -27.272 1.00 90.81 531 TYR A O 1
ATOM 4159 N N . ALA A 1 532 ? 13.906 9.847 -28.012 1.00 89.88 532 ALA A N 1
ATOM 4160 C CA . ALA A 1 532 ? 12.991 10.202 -29.091 1.00 89.88 532 ALA A CA 1
ATOM 4161 C C . ALA A 1 532 ? 12.871 9.069 -30.126 1.00 89.88 532 ALA A C 1
ATOM 4163 O O . ALA A 1 532 ? 11.766 8.698 -30.515 1.00 89.88 532 ALA A O 1
ATOM 4164 N N . LEU A 1 533 ? 13.994 8.463 -30.520 1.00 87.31 533 LEU A N 1
ATOM 4165 C CA . LEU A 1 533 ? 14.011 7.339 -31.454 1.00 87.31 533 LEU A CA 1
ATOM 4166 C C . LEU A 1 533 ? 13.386 6.063 -30.865 1.00 87.31 533 LEU A C 1
ATOM 4168 O O . LEU A 1 533 ? 12.640 5.374 -31.558 1.00 87.31 533 LEU A O 1
ATOM 4172 N N . GLN A 1 534 ? 13.595 5.778 -29.575 1.00 83.88 534 GLN A N 1
ATOM 4173 C CA . GLN A 1 534 ? 12.952 4.646 -28.894 1.00 83.88 534 GLN A CA 1
ATOM 4174 C C . GLN A 1 534 ? 11.419 4.703 -28.969 1.00 83.88 534 GLN A C 1
ATOM 4176 O O . GLN A 1 534 ? 10.778 3.664 -29.143 1.00 83.88 534 GLN A O 1
ATOM 4181 N N . ARG A 1 535 ? 10.824 5.903 -28.905 1.00 81.75 535 ARG A N 1
ATOM 4182 C CA . ARG A 1 535 ? 9.369 6.091 -29.063 1.00 81.75 535 ARG A CA 1
ATOM 4183 C C . ARG A 1 535 ? 8.864 5.670 -30.446 1.00 81.75 535 ARG A C 1
ATOM 4185 O O . ARG A 1 535 ? 7.744 5.181 -30.561 1.00 81.75 535 ARG A O 1
ATOM 4192 N N . LEU A 1 536 ? 9.694 5.782 -31.486 1.00 78.06 536 LEU A N 1
ATOM 4193 C CA . LEU A 1 536 ? 9.364 5.278 -32.823 1.00 78.06 536 LEU A CA 1
ATOM 4194 C C . LEU A 1 536 ? 9.508 3.751 -32.923 1.00 78.06 536 LEU A C 1
ATOM 4196 O O . LEU A 1 536 ? 8.683 3.099 -33.557 1.00 78.06 536 LEU A O 1
ATOM 4200 N N . TRP A 1 537 ? 10.543 3.173 -32.307 1.00 73.56 537 TRP A N 1
ATOM 4201 C CA . TRP A 1 537 ? 10.925 1.764 -32.503 1.00 73.56 537 TRP A CA 1
ATOM 4202 C C . TRP A 1 537 ? 10.160 0.752 -31.650 1.00 73.56 537 TRP A C 1
ATOM 4204 O O . TRP A 1 537 ? 10.157 -0.442 -31.949 1.00 73.56 537 TRP A O 1
ATOM 4214 N N . VAL A 1 538 ? 9.548 1.203 -30.558 1.00 63.09 538 VAL A N 1
ATOM 4215 C CA . VAL A 1 538 ? 8.843 0.333 -29.601 1.00 63.09 538 VAL A CA 1
ATOM 4216 C C . VAL A 1 538 ? 7.333 0.318 -29.844 1.00 63.09 538 VAL A C 1
ATOM 4218 O O . VAL A 1 538 ? 6.636 -0.564 -29.341 1.00 63.09 538 VAL A O 1
ATOM 4221 N N . SER A 1 539 ? 6.819 1.267 -30.626 1.00 58.16 539 SER A N 1
ATOM 4222 C CA . SER A 1 539 ? 5.394 1.376 -30.901 1.00 58.16 539 SER A CA 1
ATOM 4223 C C . SER A 1 539 ? 4.883 0.138 -31.644 1.00 58.16 539 SER A C 1
ATOM 4225 O O . SER A 1 539 ? 5.398 -0.232 -32.698 1.00 58.16 539 SER A O 1
ATOM 4227 N N . SER A 1 540 ? 3.845 -0.503 -31.104 1.00 47.00 540 SER A N 1
ATOM 4228 C CA . SER A 1 540 ? 3.194 -1.688 -31.683 1.00 47.00 540 SER A CA 1
ATOM 4229 C C . SER A 1 540 ? 2.493 -1.414 -33.023 1.00 47.00 540 SER A C 1
ATOM 4231 O O . SER A 1 540 ? 1.995 -2.340 -33.656 1.00 47.00 540 SER A O 1
ATOM 4233 N N . SER A 1 541 ? 2.454 -0.157 -33.470 1.00 47.09 541 SER A N 1
ATOM 4234 C CA . SER A 1 541 ? 1.690 0.328 -34.622 1.00 47.09 541 SER A CA 1
ATOM 4235 C C . SER A 1 541 ? 2.461 0.382 -35.947 1.00 47.09 541 SER A C 1
ATOM 4237 O O . SER A 1 541 ? 2.049 1.087 -36.859 1.00 47.09 541 SER A O 1
ATOM 4239 N N . GLY A 1 542 ? 3.553 -0.370 -36.112 1.00 49.53 542 GLY A N 1
ATOM 4240 C CA . GLY A 1 542 ? 4.152 -0.598 -37.438 1.00 49.53 542 GLY A CA 1
ATOM 4241 C C . GLY A 1 542 ? 4.845 0.609 -38.095 1.00 49.53 542 GLY A C 1
ATOM 4242 O O . GLY A 1 542 ? 5.428 0.442 -39.161 1.00 49.53 542 GLY A O 1
ATOM 4243 N N . TYR A 1 543 ? 4.882 1.784 -37.450 1.00 55.56 543 TYR A N 1
ATOM 4244 C CA . TYR A 1 543 ? 5.495 3.019 -37.982 1.00 55.56 543 TYR A CA 1
ATOM 4245 C C . TYR A 1 543 ? 6.943 2.862 -38.469 1.00 55.56 543 TYR A C 1
ATOM 4247 O O . TYR A 1 543 ? 7.388 3.608 -39.343 1.00 55.56 543 TYR A O 1
ATOM 4255 N N . TRP A 1 544 ? 7.693 1.914 -37.903 1.00 60.78 544 TRP A N 1
ATOM 4256 C CA . TRP A 1 544 ? 9.064 1.636 -38.315 1.00 60.78 544 TRP A CA 1
ATOM 4257 C C . TRP A 1 544 ? 9.165 0.942 -39.677 1.00 60.78 544 TRP A C 1
ATOM 4259 O O . TRP A 1 544 ? 10.089 1.247 -40.423 1.00 60.78 544 TRP A O 1
ATOM 4269 N N . LEU A 1 545 ? 8.243 0.039 -40.030 1.00 58.50 545 LEU A N 1
ATOM 4270 C CA . LEU A 1 545 ? 8.295 -0.662 -41.320 1.00 58.50 545 LEU A CA 1
ATOM 4271 C C . LEU A 1 545 ? 8.175 0.333 -42.481 1.00 58.50 545 LEU A C 1
ATOM 4273 O O . LEU A 1 545 ? 8.989 0.288 -43.404 1.00 58.50 545 LEU A O 1
ATOM 4277 N N . ASP A 1 546 ? 7.259 1.296 -42.361 1.00 62.19 546 ASP A N 1
ATOM 4278 C CA . ASP A 1 546 ? 6.985 2.289 -43.405 1.00 62.19 546 ASP A CA 1
ATOM 4279 C C . ASP A 1 546 ? 8.068 3.384 -43.514 1.00 62.19 546 ASP A C 1
ATOM 4281 O O . ASP A 1 546 ? 8.271 3.945 -44.589 1.00 62.19 546 ASP A O 1
ATOM 4285 N N . ASN A 1 547 ? 8.806 3.671 -42.431 1.00 65.50 547 ASN A N 1
ATOM 4286 C CA . ASN A 1 547 ? 9.822 4.738 -42.363 1.00 65.50 547 ASN A CA 1
ATOM 4287 C C . ASN A 1 547 ? 11.247 4.239 -42.056 1.00 65.50 547 ASN A C 1
ATOM 4289 O O . ASN A 1 547 ? 12.115 5.022 -41.667 1.00 65.50 547 ASN A O 1
ATOM 4293 N N . SER A 1 548 ? 11.523 2.944 -42.215 1.00 71.31 548 SER A N 1
ATOM 4294 C CA . SER A 1 548 ? 12.822 2.358 -41.850 1.00 71.31 548 SER A CA 1
ATOM 4295 C C . SER A 1 548 ? 13.980 3.051 -42.575 1.00 71.31 548 SER A C 1
ATOM 4297 O O . SER A 1 548 ? 14.931 3.498 -41.938 1.00 71.31 548 SER A O 1
ATOM 4299 N N . GLY A 1 549 ? 13.878 3.240 -43.895 1.00 76.12 549 GLY A N 1
ATOM 4300 C CA . GLY A 1 549 ? 14.917 3.894 -44.697 1.00 76.12 549 GLY A CA 1
ATOM 4301 C C . GLY A 1 549 ? 15.221 5.336 -44.268 1.00 76.12 549 GLY A C 1
ATOM 4302 O O . GLY A 1 549 ? 16.391 5.709 -44.141 1.00 76.12 549 GLY A O 1
ATOM 4303 N N . THR A 1 550 ? 14.189 6.139 -43.994 1.00 81.31 550 THR A N 1
ATOM 4304 C CA . THR A 1 550 ? 14.356 7.530 -43.541 1.00 81.31 550 THR A CA 1
ATOM 4305 C C . THR A 1 550 ? 14.947 7.576 -42.138 1.00 81.31 550 THR A C 1
ATOM 4307 O O . THR A 1 550 ? 15.920 8.294 -41.913 1.00 81.31 550 THR A O 1
ATOM 4310 N N . ALA A 1 551 ? 14.471 6.742 -41.219 1.00 80.56 551 ALA A N 1
ATOM 4311 C CA . ALA A 1 551 ? 15.001 6.693 -39.866 1.00 80.56 551 ALA A CA 1
ATOM 4312 C C . ALA A 1 551 ? 16.460 6.189 -39.808 1.00 80.56 551 ALA A C 1
ATOM 4314 O O . ALA A 1 551 ? 17.266 6.736 -39.055 1.00 80.56 551 ALA A O 1
ATOM 4315 N N . PHE A 1 552 ? 16.850 5.231 -40.659 1.00 82.19 552 PHE A N 1
ATOM 4316 C CA . PHE A 1 552 ? 18.255 4.834 -40.826 1.00 82.19 552 PHE A CA 1
ATOM 4317 C C . PHE A 1 552 ? 19.131 5.971 -41.345 1.00 82.19 552 PHE A C 1
ATOM 4319 O O . PHE A 1 552 ? 20.242 6.176 -40.848 1.00 82.19 552 PHE A O 1
ATOM 4326 N N . SER A 1 553 ? 18.640 6.725 -42.333 1.00 86.19 553 SER A N 1
ATOM 4327 C CA . SER A 1 553 ? 19.361 7.889 -42.852 1.00 86.19 553 SER A CA 1
ATOM 4328 C C . SER A 1 553 ? 19.562 8.958 -41.770 1.00 86.19 553 SER A C 1
ATOM 4330 O O . SER A 1 553 ? 20.664 9.489 -41.639 1.00 86.19 553 SER A O 1
ATOM 4332 N N . THR A 1 554 ? 18.555 9.176 -40.918 1.00 88.88 554 THR A N 1
ATOM 4333 C CA . THR A 1 554 ? 18.638 10.061 -39.753 1.00 88.88 554 THR A CA 1
ATOM 4334 C C . THR A 1 554 ? 19.696 9.585 -38.758 1.00 88.88 554 THR A C 1
ATOM 4336 O O . THR A 1 554 ? 20.538 10.380 -38.355 1.00 88.88 554 THR A O 1
ATOM 4339 N N . VAL A 1 555 ? 19.727 8.296 -38.396 1.00 89.12 555 VAL A N 1
ATOM 4340 C CA . VAL A 1 555 ? 20.751 7.752 -37.478 1.00 89.12 555 VAL A CA 1
ATOM 4341 C C . VAL A 1 555 ? 22.162 7.924 -38.046 1.00 89.12 555 VAL A C 1
ATOM 4343 O O . VAL A 1 555 ? 23.074 8.312 -37.319 1.00 89.12 555 VAL A O 1
ATOM 4346 N N . ARG A 1 556 ? 22.354 7.693 -39.350 1.00 88.56 556 ARG A N 1
ATOM 4347 C CA . ARG A 1 556 ? 23.648 7.910 -40.014 1.00 88.56 556 ARG A CA 1
ATOM 4348 C C . ARG A 1 556 ? 24.100 9.366 -39.907 1.00 88.56 556 ARG A C 1
ATOM 4350 O O . ARG A 1 556 ? 25.271 9.616 -39.622 1.00 88.56 556 ARG A O 1
ATOM 4357 N N . GLU A 1 557 ? 23.182 10.305 -40.115 1.00 90.44 557 GLU A N 1
ATOM 4358 C CA . GLU A 1 557 ? 23.464 11.735 -39.997 1.00 90.44 557 GLU A CA 1
ATOM 4359 C C . GLU A 1 557 ? 23.787 12.123 -38.544 1.00 90.44 557 GLU A C 1
ATOM 4361 O O . GLU A 1 557 ? 24.761 12.830 -38.300 1.00 90.44 557 GLU A O 1
ATOM 4366 N N . VAL A 1 558 ? 23.070 11.560 -37.562 1.00 91.94 558 VAL A N 1
ATOM 4367 C CA . VAL A 1 558 ? 23.382 11.719 -36.130 1.00 91.94 558 VAL A CA 1
ATOM 4368 C C . VAL A 1 558 ? 24.800 11.244 -35.817 1.00 91.94 558 VAL A C 1
ATOM 4370 O O . VAL A 1 558 ? 25.562 11.967 -35.176 1.00 91.94 558 VAL A O 1
ATOM 4373 N N . CYS A 1 559 ? 25.179 10.047 -36.274 1.00 89.88 559 CYS A N 1
ATOM 4374 C CA . CYS A 1 559 ? 26.517 9.502 -36.055 1.00 89.88 559 CYS A CA 1
ATOM 4375 C C . CYS A 1 559 ? 27.592 10.406 -36.664 1.00 89.88 559 CYS A C 1
ATOM 4377 O O . CYS A 1 559 ? 28.535 10.792 -35.975 1.00 89.88 559 CYS A O 1
ATOM 4379 N N . LYS A 1 560 ? 27.412 10.804 -37.927 1.00 89.69 560 LYS A N 1
ATOM 4380 C CA . LYS A 1 560 ? 28.325 11.704 -38.637 1.00 89.69 560 LYS A CA 1
ATOM 4381 C C . LYS A 1 560 ? 28.498 13.041 -37.911 1.00 89.69 560 LYS A C 1
ATOM 4383 O O . LYS A 1 560 ? 29.618 13.539 -37.831 1.00 89.69 560 LYS A O 1
ATOM 4388 N N . ASN A 1 561 ? 27.415 13.593 -37.367 1.00 90.75 561 ASN A N 1
ATOM 4389 C CA . ASN A 1 561 ? 27.433 14.908 -36.736 1.00 90.75 561 ASN A CA 1
ATOM 4390 C C . ASN A 1 561 ? 27.932 14.884 -35.287 1.00 90.75 561 ASN A C 1
ATOM 4392 O O . ASN A 1 561 ? 28.529 15.866 -34.861 1.00 90.75 561 ASN A O 1
ATOM 4396 N N . LEU A 1 562 ? 27.731 13.795 -34.530 1.00 90.81 562 LEU A N 1
ATOM 4397 C CA . LEU A 1 562 ? 28.052 13.746 -33.093 1.00 90.81 562 LEU A CA 1
ATOM 4398 C C . LEU A 1 562 ? 29.334 12.979 -32.741 1.00 90.81 562 LEU A C 1
ATOM 4400 O O . LEU A 1 562 ? 30.041 13.402 -31.824 1.00 90.81 562 LEU A O 1
ATOM 4404 N N . PHE A 1 563 ? 29.676 11.885 -33.438 1.00 89.62 563 PHE A N 1
ATOM 4405 C CA . PHE A 1 563 ? 30.877 11.098 -33.107 1.00 89.62 563 PHE A CA 1
ATOM 4406 C C . PHE A 1 563 ? 32.190 11.898 -33.160 1.00 89.62 563 PHE A C 1
ATOM 4408 O O . PHE A 1 563 ? 32.989 11.727 -32.238 1.00 89.62 563 PHE A O 1
ATOM 4415 N N . PRO A 1 564 ? 32.432 12.804 -34.137 1.00 89.06 564 PRO A N 1
ATOM 4416 C CA . PRO A 1 564 ? 33.663 13.607 -34.173 1.00 89.06 564 PRO A CA 1
ATOM 4417 C C . PRO A 1 564 ? 33.888 14.467 -32.921 1.00 89.06 564 PRO A C 1
ATOM 4419 O O . PRO A 1 564 ? 35.021 14.818 -32.596 1.00 89.06 564 PRO A O 1
ATOM 4422 N N . TRP A 1 565 ? 32.814 14.788 -32.195 1.00 89.06 565 TRP A N 1
ATOM 4423 C CA . TRP A 1 565 ? 32.846 15.631 -30.999 1.00 89.06 565 TRP A CA 1
ATOM 4424 C C . TRP A 1 565 ? 32.713 14.832 -29.696 1.00 89.06 565 TRP A C 1
ATOM 4426 O O . TRP A 1 565 ? 32.781 15.415 -28.611 1.00 89.06 565 TRP A O 1
ATOM 4436 N N . ALA A 1 566 ? 32.557 13.507 -29.769 1.00 87.56 566 ALA A N 1
ATOM 4437 C CA . ALA A 1 566 ? 32.389 12.620 -28.621 1.00 87.56 566 ALA A CA 1
ATOM 4438 C C . ALA A 1 566 ? 33.737 12.302 -27.947 1.00 87.56 566 ALA A C 1
ATOM 4440 O O . ALA A 1 566 ? 34.324 11.241 -28.154 1.00 87.56 566 ALA A O 1
ATOM 4441 N N . LYS A 1 567 ? 34.229 13.225 -27.112 1.00 86.19 567 LYS A N 1
ATOM 4442 C CA . LYS A 1 567 ? 35.488 13.073 -26.353 1.00 86.19 567 LYS A CA 1
ATOM 4443 C C . LYS A 1 567 ? 35.307 12.297 -25.043 1.00 86.19 567 LYS A C 1
ATOM 4445 O O . LYS A 1 567 ? 36.261 11.742 -24.514 1.00 86.19 567 LYS A O 1
ATOM 4450 N N . SER A 1 568 ? 34.095 12.292 -24.487 1.00 86.69 568 SER A N 1
ATOM 4451 C CA . SER A 1 568 ? 33.761 11.578 -23.251 1.00 86.69 568 SER A CA 1
ATOM 4452 C C . SER A 1 568 ? 33.233 10.171 -23.531 1.00 86.69 568 SER A C 1
ATOM 4454 O O . SER A 1 568 ? 32.331 9.998 -24.353 1.00 86.69 568 SER A O 1
ATOM 4456 N N . HIS A 1 569 ? 33.697 9.189 -22.751 1.00 86.06 569 HIS A N 1
ATOM 4457 C CA . HIS A 1 569 ? 33.202 7.808 -22.782 1.00 86.06 569 HIS A CA 1
ATOM 4458 C C . HIS A 1 569 ? 31.680 7.714 -22.564 1.00 86.06 569 HIS A C 1
ATOM 4460 O O . HIS A 1 569 ? 31.044 6.817 -23.100 1.00 86.06 569 HIS A O 1
ATOM 4466 N N . PHE A 1 570 ? 31.069 8.655 -21.830 1.00 84.88 570 PHE A N 1
ATOM 4467 C CA . PHE A 1 570 ? 29.610 8.703 -21.661 1.00 84.88 570 PHE A CA 1
ATOM 4468 C C . PHE A 1 570 ? 28.880 9.043 -22.968 1.00 84.88 570 PHE A C 1
ATOM 4470 O O . PHE A 1 570 ? 27.855 8.438 -23.284 1.00 84.88 570 PHE A O 1
ATOM 4477 N N . VAL A 1 571 ? 29.406 10.007 -23.733 1.00 90.44 571 VAL A N 1
ATOM 4478 C CA . VAL A 1 571 ? 28.837 10.403 -25.033 1.00 90.44 571 VAL A CA 1
ATOM 4479 C C . VAL A 1 571 ? 28.978 9.247 -26.012 1.00 90.44 571 VAL A C 1
ATOM 4481 O O . VAL A 1 571 ? 27.994 8.840 -26.621 1.00 90.44 571 VAL A O 1
ATOM 4484 N N . GLN A 1 572 ? 30.181 8.677 -26.100 1.00 89.75 572 GLN A N 1
ATOM 4485 C CA . GLN A 1 572 ? 30.461 7.525 -26.954 1.00 89.75 572 GLN A CA 1
ATOM 4486 C C . GLN A 1 572 ? 29.548 6.343 -26.604 1.00 89.75 572 GLN A C 1
ATOM 4488 O O . GLN A 1 572 ? 28.941 5.767 -27.500 1.00 89.75 572 GLN A O 1
ATOM 4493 N N . ALA A 1 573 ? 29.375 6.033 -25.313 1.00 89.56 573 ALA A N 1
ATOM 4494 C CA . ALA A 1 573 ? 28.519 4.933 -24.874 1.00 89.56 573 ALA A CA 1
ATOM 4495 C C . ALA A 1 573 ? 27.072 5.157 -25.315 1.00 89.56 573 ALA A C 1
ATOM 4497 O O . ALA A 1 573 ? 26.468 4.260 -25.888 1.00 89.56 573 ALA A O 1
ATOM 4498 N N . THR A 1 574 ? 26.551 6.374 -25.135 1.00 92.25 574 THR A N 1
ATOM 4499 C CA . THR A 1 574 ? 25.180 6.722 -25.535 1.00 92.25 574 THR A CA 1
ATOM 4500 C C . THR A 1 574 ? 24.984 6.618 -27.050 1.00 92.25 574 THR A C 1
ATOM 4502 O O . THR A 1 574 ? 23.965 6.101 -27.499 1.00 92.25 574 THR A O 1
ATOM 4505 N N . LEU A 1 575 ? 25.955 7.067 -27.854 1.00 92.69 575 LEU A N 1
ATOM 4506 C CA . LEU A 1 575 ? 25.892 6.945 -29.316 1.00 92.69 575 LEU A CA 1
ATOM 4507 C C . LEU A 1 575 ? 25.916 5.477 -29.768 1.00 92.69 575 LEU A C 1
ATOM 4509 O O . LEU A 1 575 ? 25.178 5.103 -30.676 1.00 92.69 575 LEU A O 1
ATOM 4513 N N . VAL A 1 576 ? 26.711 4.631 -29.110 1.00 90.62 576 VAL A N 1
ATOM 4514 C CA . VAL A 1 576 ? 26.724 3.182 -29.367 1.00 90.62 576 VAL A CA 1
ATOM 4515 C C . VAL A 1 576 ? 25.425 2.521 -28.907 1.00 90.62 576 VAL A C 1
ATOM 4517 O O . VAL A 1 576 ? 24.912 1.635 -29.582 1.00 90.62 576 VAL A O 1
ATOM 4520 N N . GLU A 1 577 ? 24.836 2.969 -27.800 1.00 89.50 577 GLU A N 1
ATOM 4521 C CA . GLU A 1 577 ? 23.527 2.494 -27.353 1.00 89.50 577 GLU A CA 1
ATOM 4522 C C . GLU A 1 577 ? 22.407 2.855 -28.334 1.00 89.50 577 GLU A C 1
ATOM 4524 O O . GLU A 1 577 ? 21.545 2.016 -28.566 1.00 89.50 577 GLU A O 1
ATOM 4529 N N . ILE A 1 578 ? 22.446 4.031 -28.978 1.00 90.44 578 ILE A N 1
ATOM 4530 C CA . ILE A 1 578 ? 21.530 4.349 -30.088 1.00 90.44 578 ILE A CA 1
ATOM 4531 C C . ILE A 1 578 ? 21.672 3.298 -31.191 1.00 90.44 578 ILE A C 1
ATOM 4533 O O . ILE A 1 578 ? 20.670 2.763 -31.650 1.00 90.44 578 ILE A O 1
ATOM 4537 N N . LEU A 1 579 ? 22.900 2.956 -31.594 1.00 89.50 579 LEU A N 1
ATOM 4538 C CA . LEU A 1 579 ? 23.130 1.920 -32.606 1.00 89.50 579 LEU A CA 1
ATOM 4539 C C . LEU A 1 579 ? 22.611 0.548 -32.152 1.00 89.50 579 LEU A C 1
ATOM 4541 O O . LEU A 1 579 ? 21.988 -0.153 -32.943 1.00 89.50 579 LEU A O 1
ATOM 4545 N N . ASN A 1 580 ? 22.800 0.176 -30.886 1.00 86.19 580 ASN A N 1
ATOM 4546 C CA . ASN A 1 580 ? 22.274 -1.077 -30.336 1.00 86.19 580 ASN A CA 1
ATOM 4547 C C . ASN A 1 580 ? 20.740 -1.120 -30.342 1.00 86.19 580 ASN A C 1
ATOM 4549 O O . ASN A 1 580 ? 20.160 -2.137 -30.722 1.00 86.19 580 ASN A O 1
ATOM 4553 N N . ASP A 1 581 ? 20.089 -0.016 -29.980 1.00 83.44 581 ASP A N 1
ATOM 4554 C CA . ASP A 1 581 ? 18.633 0.115 -30.016 1.00 83.44 581 ASP A CA 1
ATOM 4555 C C . ASP A 1 581 ? 18.111 -0.010 -31.471 1.00 83.44 581 ASP A C 1
ATOM 4557 O O . ASP A 1 581 ? 17.093 -0.661 -31.718 1.00 83.44 581 ASP A O 1
ATOM 4561 N N . VAL A 1 582 ? 18.847 0.523 -32.459 1.00 82.88 582 VAL A N 1
ATOM 4562 C CA . VAL A 1 582 ? 18.549 0.354 -33.895 1.00 82.88 582 VAL A CA 1
ATOM 4563 C C . VAL A 1 582 ? 18.731 -1.093 -34.349 1.00 82.88 582 VAL A C 1
ATOM 4565 O O . VAL A 1 582 ? 17.880 -1.608 -35.074 1.00 82.88 582 VAL A O 1
ATOM 4568 N N . VAL A 1 583 ? 19.821 -1.759 -33.945 1.00 79.12 583 VAL A N 1
ATOM 4569 C CA . VAL A 1 583 ? 20.044 -3.190 -34.217 1.00 79.12 583 VAL A CA 1
ATOM 4570 C C . VAL A 1 583 ? 18.844 -3.978 -33.703 1.00 79.12 583 VAL A C 1
ATOM 4572 O O . VAL A 1 583 ? 18.209 -4.701 -34.469 1.00 79.12 583 VAL A O 1
ATOM 4575 N N . GLN A 1 584 ? 18.471 -3.766 -32.439 1.00 75.12 584 GLN A N 1
ATOM 4576 C CA . GLN A 1 584 ? 17.320 -4.400 -31.805 1.00 75.12 584 GLN A CA 1
ATOM 4577 C C . GLN A 1 584 ? 16.015 -4.152 -32.578 1.00 75.12 584 GLN A C 1
ATOM 4579 O O . GLN A 1 584 ? 15.256 -5.094 -32.810 1.00 75.12 584 GLN A O 1
ATOM 4584 N N . ALA A 1 585 ? 15.746 -2.914 -32.994 1.00 74.94 585 ALA A N 1
ATOM 4585 C CA . ALA A 1 585 ? 14.556 -2.566 -33.769 1.00 74.94 585 ALA A CA 1
ATOM 4586 C C . ALA A 1 585 ? 14.551 -3.212 -35.166 1.00 74.94 585 ALA A C 1
ATOM 4588 O O . ALA A 1 585 ? 13.536 -3.761 -35.597 1.00 74.94 585 ALA A O 1
ATOM 4589 N N . GLY A 1 586 ? 15.696 -3.198 -35.855 1.00 74.94 586 GLY A N 1
ATOM 4590 C CA . GLY A 1 586 ? 15.886 -3.833 -37.158 1.00 74.94 586 GLY A CA 1
ATOM 4591 C C . GLY A 1 586 ? 15.622 -5.333 -37.110 1.00 74.94 586 GLY A C 1
ATOM 4592 O O . GLY A 1 586 ? 14.892 -5.855 -37.947 1.00 74.94 586 GLY A O 1
ATOM 4593 N N . ILE A 1 587 ? 16.129 -5.995 -36.071 1.00 71.06 587 ILE A N 1
ATOM 4594 C CA . ILE A 1 587 ? 15.894 -7.413 -35.796 1.00 71.06 587 ILE A CA 1
ATOM 4595 C C . ILE A 1 587 ? 14.410 -7.713 -35.565 1.00 71.06 587 ILE A C 1
ATOM 4597 O O . ILE A 1 587 ? 13.883 -8.667 -36.131 1.00 71.06 587 ILE A O 1
ATOM 4601 N N . ARG A 1 588 ? 13.709 -6.903 -34.752 1.00 66.62 588 ARG A N 1
ATOM 4602 C CA . ARG A 1 588 ? 12.258 -7.081 -34.517 1.00 66.62 588 ARG A CA 1
ATOM 4603 C C . ARG A 1 588 ? 11.452 -7.076 -35.811 1.00 66.62 588 ARG A C 1
ATOM 4605 O O . ARG A 1 588 ? 10.391 -7.688 -35.859 1.00 66.62 588 ARG A O 1
ATOM 4612 N N . CYS A 1 589 ? 11.945 -6.370 -36.823 1.00 67.88 589 CYS A N 1
ATOM 4613 C CA . CYS A 1 589 ? 11.239 -6.126 -38.073 1.00 67.88 589 CYS A CA 1
ATOM 4614 C C . CYS A 1 589 ? 11.780 -6.949 -39.252 1.00 67.88 589 CYS A C 1
ATOM 4616 O O . CYS A 1 589 ? 11.350 -6.721 -40.379 1.00 67.88 589 CYS A O 1
ATOM 4618 N N . GLY A 1 590 ? 12.707 -7.888 -39.017 1.00 68.06 590 GLY A N 1
ATOM 4619 C CA . GLY A 1 590 ? 13.261 -8.752 -40.067 1.00 68.06 590 GLY A CA 1
ATOM 4620 C C . GLY A 1 590 ? 14.211 -8.047 -41.048 1.00 68.06 590 GLY A C 1
ATOM 4621 O O . GLY A 1 590 ? 14.310 -8.457 -42.203 1.00 68.06 590 GLY A O 1
ATOM 4622 N N . LEU A 1 591 ? 14.854 -6.946 -40.638 1.00 72.75 591 LEU A N 1
ATOM 4623 C CA . LEU A 1 591 ? 15.768 -6.143 -41.467 1.00 72.75 591 LEU A CA 1
ATOM 4624 C C . LEU A 1 591 ? 17.253 -6.368 -41.121 1.00 72.75 591 LEU A C 1
ATOM 4626 O O . LEU A 1 591 ? 18.119 -5.623 -41.581 1.00 72.75 591 LEU A O 1
ATOM 4630 N N . GLU A 1 592 ? 17.576 -7.378 -40.316 1.00 69.94 592 GLU A N 1
ATOM 4631 C CA . GLU A 1 592 ? 18.896 -7.609 -39.718 1.00 69.94 592 GLU A CA 1
ATOM 4632 C C . GLU A 1 592 ? 20.065 -7.548 -40.712 1.00 69.94 592 GLU A C 1
ATOM 4634 O O . GLU A 1 592 ? 21.072 -6.905 -40.422 1.00 69.94 592 GLU A O 1
ATOM 4639 N N . THR A 1 593 ? 19.925 -8.125 -41.909 1.00 71.44 593 THR A N 1
ATOM 4640 C CA . THR A 1 593 ? 20.980 -8.148 -42.941 1.00 71.44 593 THR A CA 1
ATOM 4641 C C . THR A 1 593 ? 21.415 -6.748 -43.362 1.00 71.44 593 THR A C 1
ATOM 4643 O O . THR A 1 593 ? 22.606 -6.455 -43.482 1.00 71.44 593 THR A O 1
ATOM 4646 N N . THR A 1 594 ? 20.440 -5.862 -43.553 1.00 74.62 594 THR A N 1
ATOM 4647 C CA . THR A 1 594 ? 20.659 -4.490 -44.014 1.00 74.62 594 THR A CA 1
ATOM 4648 C C . THR A 1 594 ? 21.173 -3.612 -42.877 1.00 74.62 594 THR A C 1
ATOM 4650 O O . THR A 1 594 ? 22.045 -2.768 -43.082 1.00 74.62 594 THR A O 1
ATOM 4653 N N . VAL A 1 595 ? 20.657 -3.830 -41.667 1.00 77.94 595 VAL A N 1
ATOM 4654 C CA . VAL A 1 595 ? 20.953 -3.024 -40.477 1.00 77.94 595 VAL A CA 1
ATOM 4655 C C . VAL A 1 595 ? 22.337 -3.323 -39.917 1.00 77.94 595 VAL A C 1
ATOM 4657 O O . VAL A 1 595 ? 23.109 -2.402 -39.657 1.00 77.94 595 VAL A O 1
ATOM 4660 N N . LEU A 1 596 ? 22.687 -4.601 -39.781 1.00 78.50 596 LEU A N 1
ATOM 4661 C CA . LEU A 1 596 ? 23.951 -5.023 -39.179 1.00 78.50 596 LEU A CA 1
ATOM 4662 C C . LEU A 1 596 ? 25.155 -4.659 -40.043 1.00 78.50 596 LEU A C 1
ATOM 4664 O O . LEU A 1 596 ? 26.154 -4.187 -39.507 1.00 78.50 596 LEU A O 1
ATOM 4668 N N . SER A 1 597 ? 25.056 -4.813 -41.369 1.00 80.62 597 SER A N 1
ATOM 4669 C CA . SER A 1 597 ? 26.127 -4.405 -42.288 1.00 80.62 597 SER A CA 1
ATOM 4670 C C . SER A 1 597 ? 26.424 -2.909 -42.156 1.00 80.62 597 SER A C 1
ATOM 4672 O O . SER A 1 597 ? 27.575 -2.519 -41.969 1.00 80.62 597 SER A O 1
ATOM 4674 N N . GLN A 1 598 ? 25.383 -2.073 -42.161 1.00 81.56 598 GLN A N 1
ATOM 4675 C CA . GLN A 1 598 ? 25.541 -0.624 -42.050 1.00 81.56 598 GLN A CA 1
ATOM 4676 C C . GLN A 1 598 ? 26.067 -0.191 -40.679 1.00 81.56 598 GLN A C 1
ATOM 4678 O O . GLN A 1 598 ? 26.909 0.703 -40.608 1.00 81.56 598 GLN A O 1
ATOM 4683 N N . ILE A 1 599 ? 25.598 -0.818 -39.598 1.00 84.06 599 ILE A N 1
ATOM 4684 C CA . ILE A 1 599 ? 26.053 -0.500 -38.241 1.00 84.06 599 ILE A CA 1
ATOM 4685 C C . ILE A 1 599 ? 27.492 -0.964 -38.022 1.00 84.06 599 ILE A C 1
ATOM 4687 O O . ILE A 1 599 ? 28.268 -0.212 -37.439 1.00 84.06 599 ILE A O 1
ATOM 4691 N N . ASN A 1 600 ? 27.890 -2.125 -38.551 1.00 83.50 600 ASN A N 1
ATOM 4692 C CA . ASN A 1 600 ? 29.285 -2.559 -38.514 1.00 83.50 600 ASN A CA 1
ATOM 4693 C C . ASN A 1 600 ? 30.201 -1.538 -39.200 1.00 83.50 600 ASN A C 1
ATOM 4695 O O . ASN A 1 600 ? 31.177 -1.098 -38.600 1.00 83.50 600 ASN A O 1
ATOM 4699 N N . THR A 1 601 ? 29.830 -1.072 -40.398 1.00 85.31 601 THR A N 1
ATOM 4700 C CA . THR A 1 601 ? 30.576 -0.014 -41.094 1.00 85.31 601 THR A CA 1
ATOM 4701 C C . THR A 1 601 ? 30.650 1.278 -40.275 1.00 85.31 601 THR A C 1
ATOM 4703 O O . THR A 1 601 ? 31.691 1.923 -40.251 1.00 85.31 601 THR A O 1
ATOM 4706 N N . LEU A 1 602 ? 29.579 1.672 -39.576 1.00 85.19 602 LEU A N 1
ATOM 4707 C CA . LEU A 1 602 ? 29.602 2.858 -38.710 1.00 85.19 602 LEU A CA 1
ATOM 4708 C C . LEU A 1 602 ? 30.546 2.686 -37.509 1.00 85.19 602 LEU A C 1
ATOM 4710 O O . LEU A 1 602 ? 31.309 3.600 -37.209 1.00 85.19 602 LEU A O 1
ATOM 4714 N N . LEU A 1 603 ? 30.524 1.530 -36.841 1.00 84.94 603 LEU A N 1
ATOM 4715 C CA . LEU A 1 603 ? 31.399 1.248 -35.697 1.00 84.94 603 LEU A CA 1
ATOM 4716 C C . LEU A 1 603 ? 32.879 1.181 -36.108 1.00 84.94 603 LEU A C 1
ATOM 4718 O O . LEU A 1 603 ? 33.733 1.700 -35.387 1.00 84.94 603 LEU A O 1
ATOM 4722 N N . GLU A 1 604 ? 33.171 0.589 -37.271 1.00 84.88 604 GLU A N 1
ATOM 4723 C CA . GLU A 1 604 ? 34.514 0.533 -37.868 1.00 84.88 604 GLU A CA 1
ATOM 4724 C C . GLU A 1 604 ? 35.015 1.924 -38.265 1.00 84.88 604 GLU A C 1
ATOM 4726 O O . GLU A 1 604 ? 36.115 2.310 -37.879 1.00 84.88 604 GLU A O 1
ATOM 4731 N N . ASN A 1 605 ? 34.190 2.719 -38.956 1.00 85.50 605 ASN A N 1
ATOM 4732 C CA . ASN A 1 605 ? 34.546 4.081 -39.373 1.00 85.50 605 ASN A CA 1
ATOM 4733 C C . ASN A 1 605 ? 34.905 4.999 -38.195 1.00 85.50 605 ASN A C 1
ATOM 4735 O O . ASN A 1 605 ? 35.627 5.979 -38.375 1.00 85.50 605 ASN A O 1
ATOM 4739 N N . HIS A 1 606 ? 34.391 4.701 -37.000 1.00 83.94 606 HIS A N 1
ATOM 4740 C CA . HIS A 1 606 ? 34.671 5.446 -35.776 1.00 83.94 606 HIS A CA 1
ATOM 4741 C C . HIS A 1 606 ? 35.697 4.760 -34.853 1.00 83.94 606 HIS A C 1
ATOM 4743 O O . HIS A 1 606 ? 35.894 5.226 -33.733 1.00 83.94 606 HIS A O 1
ATOM 4749 N N . GLY A 1 607 ? 36.364 3.683 -35.295 1.00 81.06 607 GLY A N 1
ATOM 4750 C CA . GLY A 1 607 ? 37.464 3.034 -34.563 1.00 81.06 607 GLY A CA 1
ATOM 4751 C C . GLY A 1 607 ? 37.066 2.393 -33.226 1.00 81.06 607 GLY A C 1
ATOM 4752 O O . GLY A 1 607 ? 37.905 2.204 -32.346 1.00 81.06 607 GLY A O 1
ATOM 4753 N N . LEU A 1 608 ? 35.783 2.068 -33.022 1.00 83.12 608 LEU A N 1
ATOM 4754 C CA . LEU A 1 608 ? 35.285 1.641 -31.707 1.00 83.12 608 LEU A CA 1
ATOM 4755 C C . LEU A 1 608 ? 35.725 0.221 -31.315 1.00 83.12 608 LEU A C 1
ATOM 4757 O O . LEU A 1 608 ? 35.819 -0.088 -30.128 1.00 83.12 608 LEU A O 1
ATOM 4761 N N . PHE A 1 609 ? 36.026 -0.646 -32.284 1.00 78.38 609 PHE A N 1
ATOM 4762 C CA . PHE A 1 609 ? 36.563 -1.984 -32.003 1.00 78.38 609 PHE A CA 1
ATOM 4763 C C . PHE A 1 609 ? 38.044 -1.966 -31.610 1.00 78.38 609 PHE A C 1
ATOM 4765 O O . PHE A 1 609 ? 38.469 -2.802 -30.808 1.00 78.38 609 PHE A O 1
ATOM 4772 N N . ASP A 1 610 ? 38.805 -0.993 -32.108 1.00 79.81 610 ASP A N 1
ATOM 4773 C CA . ASP A 1 610 ? 40.188 -0.780 -31.682 1.00 79.81 610 ASP A CA 1
ATOM 4774 C C . ASP A 1 610 ? 40.210 -0.274 -30.235 1.00 79.81 610 ASP A C 1
ATOM 4776 O O . ASP A 1 610 ? 40.924 -0.822 -29.396 1.00 79.81 610 ASP A O 1
ATOM 4780 N N . LEU A 1 611 ? 39.314 0.666 -29.906 1.00 77.31 611 LEU A N 1
ATOM 4781 C CA . LEU A 1 611 ? 39.110 1.156 -28.540 1.00 77.31 611 LEU A CA 1
ATOM 4782 C C . LEU A 1 611 ? 38.683 0.039 -27.570 1.00 77.31 611 LEU A C 1
ATOM 4784 O O . LEU A 1 611 ? 39.163 -0.019 -26.440 1.00 77.31 611 LEU A O 1
ATOM 4788 N N . LEU A 1 612 ? 37.801 -0.873 -27.999 1.00 73.56 612 LEU A N 1
ATOM 4789 C CA . LEU A 1 612 ? 37.429 -2.057 -27.213 1.00 73.56 612 LEU A CA 1
ATOM 4790 C C . LEU A 1 612 ? 38.654 -2.923 -26.893 1.00 73.56 612 LEU A C 1
ATOM 4792 O O . LEU A 1 612 ? 38.823 -3.354 -25.755 1.00 73.56 612 LEU A O 1
ATOM 4796 N N . SER A 1 613 ? 39.498 -3.173 -27.894 1.00 75.31 613 SER A N 1
ATOM 4797 C CA . SER A 1 613 ? 40.698 -4.004 -27.751 1.00 75.31 613 SER A CA 1
ATOM 4798 C C . SER A 1 613 ? 41.718 -3.357 -26.809 1.00 75.31 613 SER A C 1
ATOM 4800 O O . SER A 1 613 ? 42.286 -4.036 -25.954 1.00 75.31 613 SER A O 1
ATOM 4802 N N . GLU A 1 614 ? 41.887 -2.037 -26.900 1.00 77.12 614 GLU A N 1
ATOM 4803 C CA . GLU A 1 614 ? 42.727 -1.254 -25.992 1.00 77.12 614 GLU A CA 1
ATOM 4804 C C . GLU A 1 614 ? 42.212 -1.319 -24.544 1.00 77.12 614 GLU A C 1
ATOM 4806 O O . GLU A 1 614 ? 42.977 -1.643 -23.634 1.00 77.12 614 GLU A O 1
ATOM 4811 N N . LEU A 1 615 ? 40.911 -1.109 -24.316 1.00 71.44 615 LEU A N 1
ATOM 4812 C CA . LEU A 1 615 ? 40.311 -1.165 -22.977 1.00 71.44 615 LEU A CA 1
ATOM 4813 C C . LEU A 1 615 ? 40.377 -2.568 -22.352 1.00 71.44 615 LEU A C 1
ATOM 4815 O O . LEU A 1 615 ? 40.614 -2.692 -21.151 1.00 71.44 615 LEU A O 1
ATOM 4819 N N . LEU A 1 616 ? 40.200 -3.626 -23.150 1.00 70.19 616 LEU A N 1
ATOM 4820 C CA . LEU A 1 616 ? 40.339 -5.011 -22.687 1.00 70.19 616 LEU A CA 1
ATOM 4821 C C . LEU A 1 616 ? 41.794 -5.364 -22.351 1.00 70.19 616 LEU A C 1
ATOM 4823 O O . LEU A 1 616 ? 42.032 -6.124 -21.415 1.00 70.19 616 LEU A O 1
ATOM 4827 N N . SER A 1 617 ? 42.768 -4.786 -23.059 1.00 70.00 617 SER A N 1
ATOM 4828 C CA . SER A 1 617 ? 44.194 -4.989 -22.762 1.00 70.00 617 SER A CA 1
ATOM 4829 C C . SER A 1 617 ? 44.644 -4.357 -21.435 1.00 70.00 617 SER A C 1
ATOM 4831 O O . SER A 1 617 ? 45.675 -4.740 -20.890 1.00 70.00 617 SER A O 1
ATOM 4833 N N . GLN A 1 618 ? 43.853 -3.427 -20.884 1.00 66.06 618 GLN A N 1
ATOM 4834 C CA . GLN A 1 618 ? 44.110 -2.735 -19.614 1.00 66.06 618 GLN A CA 1
ATOM 4835 C C . GLN A 1 618 ? 43.354 -3.356 -18.418 1.00 66.06 618 GLN A C 1
ATOM 4837 O O . GLN A 1 618 ? 43.344 -2.773 -17.330 1.00 66.06 618 GLN A O 1
ATOM 4842 N N . ALA A 1 619 ? 42.726 -4.529 -18.596 1.00 56.47 619 ALA A N 1
ATOM 4843 C CA . ALA A 1 619 ? 41.804 -5.147 -17.632 1.00 56.47 619 ALA A CA 1
ATOM 4844 C C . ALA A 1 619 ? 42.398 -5.463 -16.242 1.00 56.47 619 ALA A C 1
ATOM 4846 O O . ALA A 1 619 ? 41.639 -5.571 -15.280 1.00 56.47 619 ALA A O 1
ATOM 4847 N N . ASP A 1 620 ? 43.726 -5.544 -16.107 1.00 55.81 620 ASP A N 1
ATOM 4848 C CA . ASP A 1 620 ? 44.414 -5.736 -14.818 1.00 55.81 620 ASP A CA 1
ATOM 4849 C C . ASP A 1 620 ? 44.449 -4.462 -13.944 1.00 55.81 620 ASP A C 1
ATOM 4851 O O . ASP A 1 620 ? 44.916 -4.486 -12.804 1.00 55.81 620 ASP A O 1
ATOM 4855 N N . THR A 1 621 ? 43.937 -3.334 -14.451 1.00 59.59 621 THR A N 1
ATOM 4856 C CA . THR A 1 621 ? 43.807 -2.066 -13.717 1.00 59.59 621 THR A CA 1
ATOM 4857 C C . THR A 1 621 ? 42.334 -1.711 -13.480 1.00 59.59 621 THR A C 1
ATOM 4859 O O . THR A 1 621 ? 41.479 -2.040 -14.303 1.00 59.59 621 THR A O 1
ATOM 4862 N N . PRO A 1 622 ? 41.983 -1.046 -12.361 1.00 57.53 622 PRO A N 1
ATOM 4863 C CA . PRO A 1 622 ? 40.596 -0.696 -12.069 1.00 57.53 622 PRO A CA 1
ATOM 4864 C C . PRO A 1 622 ? 40.041 0.272 -13.125 1.00 57.53 622 PRO A C 1
ATOM 4866 O O . PRO A 1 622 ? 40.380 1.455 -13.152 1.00 57.53 622 PRO A O 1
ATOM 4869 N N . ILE A 1 623 ? 39.161 -0.243 -13.987 1.00 62.31 623 ILE A N 1
ATOM 4870 C CA . ILE A 1 623 ? 38.530 0.504 -15.080 1.00 62.31 623 ILE A CA 1
ATOM 4871 C C . ILE A 1 623 ? 37.562 1.557 -14.500 1.00 62.31 623 ILE A C 1
ATOM 4873 O O . ILE A 1 623 ? 36.656 1.206 -13.736 1.00 62.31 623 ILE A O 1
ATOM 4877 N N . PRO A 1 624 ? 37.671 2.846 -14.877 1.00 65.06 624 PRO A N 1
ATOM 4878 C CA . PRO A 1 624 ? 36.701 3.866 -14.486 1.00 65.06 624 PRO A CA 1
ATOM 4879 C C . PRO A 1 624 ? 35.275 3.514 -14.940 1.00 65.06 624 PRO A C 1
ATOM 4881 O O . PRO A 1 624 ? 35.057 3.038 -16.054 1.00 65.06 624 PRO A O 1
ATOM 4884 N N . ARG A 1 625 ? 34.262 3.828 -14.119 1.00 62.62 625 ARG A N 1
ATOM 4885 C CA . ARG A 1 625 ? 32.841 3.504 -14.387 1.00 62.62 625 ARG A CA 1
ATOM 4886 C C . ARG A 1 625 ? 32.336 3.985 -15.759 1.00 62.62 625 ARG A C 1
ATOM 4888 O O . ARG A 1 625 ? 31.480 3.338 -16.354 1.00 62.62 625 ARG A O 1
ATOM 4895 N N . SER A 1 626 ? 32.865 5.096 -16.274 1.00 63.47 626 SER A N 1
ATOM 4896 C CA . SER A 1 626 ? 32.540 5.625 -17.606 1.00 63.47 626 SER A CA 1
ATOM 4897 C C . SER A 1 626 ? 33.045 4.733 -18.743 1.00 63.47 626 SER A C 1
ATOM 4899 O O . SER A 1 626 ? 32.328 4.518 -19.717 1.00 63.47 626 SER A O 1
ATOM 4901 N N . SER A 1 627 ? 34.247 4.174 -18.603 1.00 73.06 627 SER A N 1
ATOM 4902 C CA . SER A 1 627 ? 34.831 3.241 -19.568 1.00 73.06 627 SER A CA 1
ATOM 4903 C C . SER A 1 627 ? 34.127 1.884 -19.519 1.00 73.06 627 SER A C 1
ATOM 4905 O O . SER A 1 627 ? 33.980 1.250 -20.555 1.00 73.06 627 SER A O 1
ATOM 4907 N N . PHE A 1 628 ? 33.578 1.484 -18.364 1.00 77.69 628 PHE A N 1
ATOM 4908 C CA . PHE A 1 628 ? 32.749 0.277 -18.253 1.00 77.69 628 PHE A CA 1
ATOM 4909 C C . PHE A 1 628 ? 31.420 0.378 -19.023 1.00 77.69 628 PHE A C 1
ATOM 4911 O O . PHE A 1 628 ? 31.013 -0.584 -19.671 1.00 77.69 628 PHE A O 1
ATOM 4918 N N . LEU A 1 629 ? 30.735 1.530 -18.986 1.00 79.38 629 LEU A N 1
ATOM 4919 C CA . LEU A 1 629 ? 29.500 1.729 -19.761 1.00 79.38 629 LEU A CA 1
ATOM 4920 C C . LEU A 1 629 ? 29.763 1.656 -21.267 1.00 79.38 629 LEU A C 1
ATOM 4922 O O . LEU A 1 629 ? 29.016 0.997 -21.987 1.00 79.38 629 LEU A O 1
ATOM 4926 N N . LEU A 1 630 ? 30.853 2.279 -21.724 1.00 83.06 630 LEU A N 1
ATOM 4927 C CA . LEU A 1 630 ? 31.276 2.187 -23.117 1.00 83.06 630 LEU A CA 1
ATOM 4928 C C . LEU A 1 630 ? 31.662 0.754 -23.493 1.00 83.06 630 LEU A C 1
ATOM 4930 O O . LEU A 1 630 ? 31.196 0.250 -24.511 1.00 83.06 630 LEU A O 1
ATOM 4934 N N . LEU A 1 631 ? 32.446 0.080 -22.645 1.00 79.50 631 LEU A N 1
ATOM 4935 C CA . LEU A 1 631 ? 32.833 -1.317 -22.829 1.00 79.50 631 LEU A CA 1
ATOM 4936 C C . LEU A 1 631 ? 31.596 -2.200 -22.991 1.00 79.50 631 LEU A C 1
ATOM 4938 O O . LEU A 1 631 ? 31.524 -2.978 -23.937 1.00 79.50 631 LEU A O 1
ATOM 4942 N N . LYS A 1 632 ? 30.598 -2.043 -22.116 1.00 79.62 632 LYS A N 1
ATOM 4943 C CA . LYS A 1 632 ? 29.326 -2.766 -22.195 1.00 79.62 632 LYS A CA 1
ATOM 4944 C C . LYS A 1 632 ? 28.609 -2.486 -23.516 1.00 79.62 632 LYS A C 1
ATOM 4946 O O . LYS A 1 632 ? 28.202 -3.431 -24.187 1.00 79.62 632 LYS A O 1
ATOM 4951 N N . ALA A 1 633 ? 28.466 -1.216 -23.895 1.00 83.00 633 ALA A N 1
ATOM 4952 C CA . ALA A 1 633 ? 27.759 -0.822 -25.111 1.00 83.00 633 ALA A CA 1
ATOM 4953 C C . ALA A 1 633 ? 28.434 -1.379 -26.377 1.00 83.00 633 ALA A C 1
ATOM 4955 O O . ALA A 1 633 ? 27.754 -1.979 -27.208 1.00 83.00 633 ALA A O 1
ATOM 4956 N N . ILE A 1 634 ? 29.763 -1.255 -26.496 1.00 81.31 634 ILE A N 1
ATOM 4957 C CA . ILE A 1 634 ? 30.518 -1.772 -27.648 1.00 81.31 634 ILE A CA 1
ATOM 4958 C C . ILE A 1 634 ? 30.540 -3.302 -27.642 1.00 81.31 634 ILE A C 1
ATOM 4960 O O . ILE A 1 634 ? 30.393 -3.910 -28.698 1.00 81.31 634 ILE A O 1
ATOM 4964 N N . SER A 1 635 ? 30.682 -3.938 -26.474 1.00 74.25 635 SER A N 1
ATOM 4965 C CA . SER A 1 635 ? 30.648 -5.403 -26.363 1.00 74.25 635 SER A CA 1
ATOM 4966 C C . SER A 1 635 ? 29.320 -5.949 -26.866 1.00 74.25 635 SER A C 1
ATOM 4968 O O . SER A 1 635 ? 29.313 -6.895 -27.642 1.00 74.25 635 SER A O 1
ATOM 4970 N N . VAL A 1 636 ? 28.201 -5.310 -26.510 1.00 76.25 636 VAL A N 1
ATOM 4971 C CA . VAL A 1 636 ? 26.880 -5.658 -27.043 1.00 76.25 636 VAL A CA 1
ATOM 4972 C C . VAL A 1 636 ? 26.848 -5.560 -28.570 1.00 76.25 636 VAL A C 1
ATOM 4974 O O . VAL A 1 636 ? 26.383 -6.499 -29.219 1.00 76.25 636 VAL A O 1
ATOM 4977 N N . SER A 1 637 ? 27.366 -4.479 -29.161 1.00 79.31 637 SER A N 1
ATOM 4978 C CA . SER A 1 637 ? 27.399 -4.329 -30.621 1.00 79.31 637 SER A CA 1
ATOM 4979 C C . SER A 1 637 ? 28.299 -5.371 -31.286 1.00 79.31 637 SER A C 1
ATOM 4981 O O . SER A 1 637 ? 27.893 -6.007 -32.255 1.00 79.31 637 SER A O 1
ATOM 4983 N N . LYS A 1 638 ? 29.514 -5.575 -30.755 1.00 71.81 638 LYS A N 1
ATOM 4984 C CA . LYS A 1 638 ? 30.503 -6.522 -31.286 1.00 71.81 638 LYS A CA 1
ATOM 4985 C C . LYS A 1 638 ? 29.981 -7.947 -31.219 1.00 71.81 638 LYS A C 1
ATOM 4987 O O . LYS A 1 638 ? 30.089 -8.663 -32.205 1.00 71.81 638 LYS A O 1
ATOM 4992 N N . ILE A 1 639 ? 29.380 -8.326 -30.092 1.00 66.69 639 ILE A N 1
ATOM 4993 C CA . ILE A 1 639 ? 28.711 -9.614 -29.922 1.00 66.69 639 ILE A CA 1
ATOM 4994 C C . ILE A 1 639 ? 27.582 -9.720 -30.950 1.00 66.69 639 ILE A C 1
ATOM 4996 O O . ILE A 1 639 ? 27.601 -10.645 -31.747 1.00 66.69 639 ILE A O 1
ATOM 5000 N N . SER A 1 640 ? 26.682 -8.737 -31.045 1.00 66.94 640 SER A N 1
ATOM 5001 C CA . SER A 1 640 ? 25.571 -8.763 -32.015 1.00 66.94 640 SER A CA 1
ATOM 5002 C C . SER A 1 640 ? 26.038 -8.932 -33.470 1.00 66.94 640 SER A C 1
ATOM 5004 O O . SER A 1 640 ? 25.410 -9.656 -34.238 1.00 66.94 640 SER A O 1
ATOM 5006 N N . ILE A 1 641 ? 27.158 -8.308 -33.850 1.00 69.50 641 ILE A N 1
ATOM 5007 C CA . ILE A 1 641 ? 27.735 -8.391 -35.200 1.00 69.50 641 ILE A CA 1
ATOM 5008 C C . ILE A 1 641 ? 28.479 -9.711 -35.429 1.00 69.50 641 ILE A C 1
ATOM 5010 O O . ILE A 1 641 ? 28.251 -10.364 -36.444 1.00 69.50 641 ILE A O 1
ATOM 5014 N N . MET A 1 642 ? 29.349 -10.127 -34.503 1.00 62.94 642 MET A N 1
ATOM 5015 C CA . MET A 1 642 ? 30.088 -11.394 -34.608 1.00 62.94 642 MET A CA 1
ATOM 5016 C C . MET A 1 642 ? 29.136 -12.585 -34.676 1.00 62.94 642 MET A C 1
ATOM 5018 O O . MET A 1 642 ? 29.346 -13.510 -35.458 1.00 62.94 642 MET A O 1
ATOM 5022 N N . LEU A 1 643 ? 28.070 -12.530 -33.881 1.00 57.06 643 LEU A N 1
ATOM 5023 C CA . LEU A 1 643 ? 27.018 -13.532 -33.866 1.00 57.06 643 LEU A CA 1
ATOM 5024 C C . LEU A 1 643 ? 26.247 -13.601 -35.187 1.00 57.06 643 LEU A C 1
ATOM 5026 O O . LEU A 1 643 ? 25.828 -14.682 -35.584 1.00 57.06 643 LEU A O 1
ATOM 5030 N N . ALA A 1 644 ? 26.106 -12.481 -35.896 1.00 58.72 644 ALA A N 1
ATOM 5031 C CA . ALA A 1 644 ? 25.474 -12.450 -37.210 1.00 58.72 644 ALA A CA 1
ATOM 5032 C C . ALA A 1 644 ? 26.401 -12.861 -38.369 1.00 58.72 644 ALA A C 1
ATOM 5034 O O . ALA A 1 644 ? 25.908 -13.213 -39.437 1.00 58.72 644 ALA A O 1
ATOM 5035 N N . GLN A 1 645 ? 27.727 -12.791 -38.190 1.00 58.78 645 GLN A N 1
ATOM 5036 C CA . GLN A 1 645 ? 28.721 -13.085 -39.235 1.00 58.78 645 GLN A CA 1
ATOM 5037 C C . GLN A 1 645 ? 29.219 -14.543 -39.236 1.00 58.78 645 GLN A C 1
ATOM 5039 O O . GLN A 1 645 ? 29.562 -15.051 -40.299 1.00 58.78 645 GLN A O 1
ATOM 5044 N N . ASN A 1 646 ? 29.278 -15.215 -38.078 1.00 48.41 646 ASN A N 1
ATOM 5045 C CA . ASN A 1 646 ? 29.869 -16.559 -37.942 1.00 48.41 646 ASN A CA 1
ATOM 5046 C C . ASN A 1 646 ? 28.865 -17.723 -37.930 1.00 48.41 646 ASN A C 1
ATOM 5048 O O . ASN A 1 646 ? 29.288 -18.877 -37.900 1.00 48.41 646 ASN A O 1
ATOM 5052 N N . LEU A 1 647 ? 27.559 -17.459 -37.963 1.00 43.31 647 LEU A N 1
ATOM 5053 C CA . LEU A 1 647 ? 26.530 -18.496 -37.965 1.00 43.31 647 LEU A CA 1
ATOM 5054 C C . LEU A 1 647 ? 25.462 -18.217 -39.026 1.00 43.31 647 LEU A C 1
ATOM 5056 O O . LEU A 1 647 ? 25.157 -17.063 -39.329 1.00 43.31 647 LEU A O 1
ATOM 5060 N N . ALA A 1 648 ? 24.913 -19.285 -39.612 1.00 43.12 648 ALA A N 1
ATOM 5061 C CA . ALA A 1 648 ? 23.822 -19.206 -40.573 1.00 43.12 648 ALA A CA 1
ATOM 5062 C C . ALA A 1 648 ? 22.640 -18.467 -39.925 1.00 43.12 648 ALA A C 1
ATOM 5064 O O . ALA A 1 648 ? 22.048 -18.945 -38.967 1.00 43.12 648 ALA A O 1
ATOM 5065 N N . LEU A 1 649 ? 22.359 -17.281 -40.467 1.00 41.22 649 LEU A N 1
ATOM 5066 C CA . LEU A 1 649 ? 21.558 -16.128 -40.022 1.00 41.22 649 LEU A CA 1
ATOM 5067 C C . LEU A 1 649 ? 20.249 -16.323 -39.209 1.00 41.22 649 LEU A C 1
ATOM 5069 O O . LEU A 1 649 ? 19.626 -15.348 -38.809 1.00 41.22 649 LEU A O 1
ATOM 5073 N N . GLU A 1 650 ? 19.822 -17.529 -38.880 1.00 38.62 650 GLU A N 1
ATOM 5074 C CA . GLU A 1 650 ? 18.712 -17.794 -37.959 1.00 38.62 650 GLU A CA 1
ATOM 5075 C C . GLU A 1 650 ? 19.199 -17.879 -36.489 1.00 38.62 650 GLU A C 1
ATOM 5077 O O . GLU A 1 650 ? 18.461 -18.319 -35.610 1.00 38.62 650 GLU A O 1
ATOM 5082 N N . ASP A 1 651 ? 20.481 -17.563 -36.215 1.00 36.84 651 ASP A N 1
ATOM 5083 C CA . ASP A 1 651 ? 21.246 -18.244 -35.158 1.00 36.84 651 ASP A CA 1
ATOM 5084 C C . ASP A 1 651 ? 21.346 -17.628 -33.762 1.00 36.84 651 ASP A C 1
ATOM 5086 O O . ASP A 1 651 ? 21.445 -18.373 -32.802 1.00 36.84 651 ASP A O 1
ATOM 5090 N N . LEU A 1 652 ? 21.357 -16.312 -33.552 1.00 42.25 652 LEU A N 1
ATOM 5091 C CA . LEU A 1 652 ? 21.872 -15.851 -32.247 1.00 42.25 652 LEU A CA 1
ATOM 5092 C C . LEU A 1 652 ? 21.428 -14.459 -31.811 1.00 42.25 652 LEU A C 1
ATOM 5094 O O . LEU A 1 652 ? 22.199 -13.655 -31.294 1.00 42.25 652 LEU A O 1
ATOM 5098 N N . LEU A 1 653 ? 20.138 -14.169 -31.947 1.00 39.25 653 LEU A N 1
ATOM 5099 C CA . LEU A 1 653 ? 19.557 -12.917 -31.455 1.00 39.25 653 LEU A CA 1
ATOM 5100 C C . LEU A 1 653 ? 19.310 -12.952 -29.944 1.00 39.25 653 LEU A C 1
ATOM 5102 O O . LEU A 1 653 ? 18.161 -12.905 -29.507 1.00 39.25 653 LEU A O 1
ATOM 5106 N N . HIS A 1 654 ? 20.403 -13.030 -29.171 1.00 42.06 654 HIS A N 1
ATOM 5107 C CA . HIS A 1 654 ? 20.390 -13.270 -27.727 1.00 42.06 654 HIS A CA 1
ATOM 5108 C C . HIS A 1 654 ? 20.834 -12.168 -26.792 1.00 42.06 654 HIS A C 1
ATOM 5110 O O . HIS A 1 654 ? 21.344 -12.418 -25.700 1.00 42.06 654 HIS A O 1
ATOM 5116 N N . THR A 1 655 ? 20.550 -10.923 -27.145 1.00 38.88 655 THR A N 1
ATOM 5117 C CA . THR A 1 655 ? 20.617 -9.876 -26.120 1.00 38.88 655 THR A CA 1
ATOM 5118 C C . THR A 1 655 ? 19.383 -8.989 -26.062 1.00 38.88 655 THR A C 1
ATOM 5120 O O . THR A 1 655 ? 19.259 -8.242 -25.099 1.00 38.88 655 THR A O 1
ATOM 5123 N N . PHE A 1 656 ? 18.424 -9.085 -27.002 1.00 41.41 656 PHE A N 1
ATOM 5124 C CA . PHE A 1 656 ? 17.449 -7.997 -27.110 1.00 41.41 656 PHE A CA 1
ATOM 5125 C C . PHE A 1 656 ? 15.975 -8.281 -27.434 1.00 41.41 656 PHE A C 1
ATOM 5127 O O . PHE A 1 656 ? 15.206 -7.346 -27.225 1.00 41.41 656 PHE A O 1
ATOM 5134 N N . CYS A 1 657 ? 15.481 -9.445 -27.879 1.00 42.75 657 CYS A N 1
ATOM 5135 C CA . CYS A 1 657 ? 14.037 -9.563 -28.203 1.00 42.75 657 CYS A CA 1
ATOM 5136 C C . CYS A 1 657 ? 13.417 -10.959 -28.097 1.00 42.75 657 CYS A C 1
ATOM 5138 O O . CYS A 1 657 ? 14.010 -11.949 -28.508 1.00 42.75 657 CYS A O 1
ATOM 5140 N N . SER A 1 658 ? 12.140 -10.964 -27.708 1.00 46.50 658 SER A N 1
ATOM 5141 C CA . SER A 1 658 ? 11.133 -12.033 -27.759 1.00 46.50 658 SER A CA 1
ATOM 5142 C C . SER A 1 658 ? 10.742 -12.456 -29.191 1.00 46.50 658 SER A C 1
ATOM 5144 O O . SER A 1 658 ? 9.563 -12.525 -29.533 1.00 46.50 658 SER A O 1
ATOM 5146 N N . HIS A 1 659 ? 11.715 -12.708 -30.071 1.00 50.19 659 HIS A N 1
ATOM 5147 C CA . HIS A 1 659 ? 11.442 -13.190 -31.430 1.00 50.19 659 HIS A CA 1
ATOM 5148 C C . HIS A 1 659 ? 11.474 -14.731 -31.485 1.00 50.19 659 HIS A C 1
ATOM 5150 O O . HIS A 1 659 ? 12.351 -15.351 -30.876 1.00 50.19 659 HIS A O 1
ATOM 5156 N N . LYS A 1 660 ? 10.529 -15.354 -32.214 1.00 51.72 660 LYS A N 1
ATOM 5157 C CA . LYS A 1 660 ? 10.368 -16.825 -32.302 1.00 51.72 660 LYS A CA 1
ATOM 5158 C C . LYS A 1 660 ? 11.553 -17.532 -32.979 1.00 51.72 660 LYS A C 1
ATOM 5160 O O . LYS A 1 660 ? 11.967 -18.586 -32.520 1.00 51.72 660 LYS A O 1
ATOM 5165 N N . ARG A 1 661 ? 12.144 -16.929 -34.022 1.00 51.38 661 ARG A N 1
ATOM 5166 C CA . ARG A 1 661 ? 13.215 -17.557 -34.833 1.00 51.38 661 ARG A CA 1
ATOM 5167 C C . ARG A 1 661 ? 14.528 -17.818 -34.084 1.00 51.38 661 ARG A C 1
ATOM 5169 O O . ARG A 1 661 ? 15.250 -18.727 -34.450 1.00 51.38 661 ARG A O 1
ATOM 5176 N N . SER A 1 662 ? 14.838 -17.056 -33.034 1.00 53.88 662 SER A N 1
ATOM 5177 C CA . SER A 1 662 ? 16.089 -17.211 -32.273 1.00 53.88 662 SER A CA 1
ATOM 5178 C C . SER A 1 662 ? 15.943 -18.037 -30.992 1.00 53.88 662 SER A C 1
ATOM 5180 O O . SER A 1 662 ? 16.925 -18.225 -30.278 1.00 53.88 662 SER A O 1
ATOM 5182 N N . GLN A 1 663 ? 14.734 -18.527 -30.686 1.00 64.88 663 GLN A N 1
ATOM 5183 C CA . GLN A 1 663 ? 14.403 -19.180 -29.415 1.00 64.88 663 GLN A CA 1
ATOM 5184 C C . GLN A 1 663 ? 15.152 -20.503 -29.183 1.00 64.88 663 GLN A C 1
ATOM 5186 O O . GLN A 1 663 ? 15.521 -20.800 -28.055 1.00 64.88 663 GLN A O 1
ATOM 5191 N N . VAL A 1 664 ? 15.437 -21.289 -30.224 1.00 65.06 664 VAL A N 1
ATOM 5192 C CA . VAL A 1 664 ? 16.203 -22.547 -30.087 1.00 65.06 664 VAL A CA 1
ATOM 5193 C C . VAL A 1 664 ? 17.605 -22.269 -29.535 1.00 65.06 664 VAL A C 1
ATOM 5195 O O . VAL A 1 664 ? 18.083 -22.914 -28.609 1.00 65.06 664 VAL A O 1
ATOM 5198 N N . ARG A 1 665 ? 18.260 -21.248 -30.077 1.00 60.94 665 ARG A N 1
ATOM 5199 C CA . ARG A 1 665 ? 19.700 -21.054 -29.909 1.00 60.94 665 ARG A CA 1
ATOM 5200 C C . ARG A 1 665 ? 20.050 -20.216 -28.687 1.00 60.94 665 ARG A C 1
ATOM 5202 O O . ARG A 1 665 ? 21.132 -20.366 -28.125 1.00 60.94 665 ARG A O 1
ATOM 5209 N N . ARG A 1 666 ? 19.095 -19.430 -28.158 1.00 67.50 666 ARG A N 1
ATOM 5210 C CA . ARG A 1 666 ? 19.203 -18.980 -26.755 1.00 67.50 666 ARG A CA 1
ATOM 5211 C C . ARG A 1 666 ? 19.245 -20.134 -25.798 1.00 67.50 666 ARG A C 1
ATOM 5213 O O . ARG A 1 666 ? 20.002 -20.081 -24.842 1.00 67.50 666 ARG A O 1
ATOM 5220 N N . ILE A 1 667 ? 18.335 -21.086 -25.992 1.00 72.44 667 ILE A N 1
ATOM 5221 C CA . ILE A 1 667 ? 18.181 -22.190 -25.062 1.00 72.44 667 ILE A CA 1
ATOM 5222 C C . ILE A 1 667 ? 19.511 -22.950 -25.016 1.00 72.44 667 ILE A C 1
ATOM 5224 O O . ILE A 1 667 ? 20.032 -23.182 -23.929 1.00 72.44 667 ILE A O 1
ATOM 5228 N N . GLU A 1 668 ? 20.123 -23.204 -26.177 1.00 70.44 668 GLU A N 1
ATOM 5229 C CA . GLU A 1 668 ? 21.474 -23.773 -26.287 1.00 70.44 668 GLU A CA 1
ATOM 5230 C C . GLU A 1 668 ? 22.536 -22.929 -25.560 1.00 70.44 668 GLU A C 1
ATOM 5232 O O . GLU A 1 668 ? 23.315 -23.466 -24.770 1.00 70.44 668 GLU A O 1
ATOM 5237 N N . PHE A 1 669 ? 22.539 -21.604 -25.752 1.00 71.81 669 PHE A N 1
ATOM 5238 C CA . PHE A 1 669 ? 23.453 -20.698 -25.049 1.00 71.81 669 PHE A CA 1
ATOM 5239 C C . PHE A 1 669 ? 23.263 -20.726 -23.526 1.00 71.81 669 PHE A C 1
ATOM 5241 O O . PHE A 1 669 ? 24.239 -20.834 -22.785 1.00 71.81 669 PHE A O 1
ATOM 5248 N N . TYR A 1 670 ? 22.025 -20.648 -23.033 1.00 74.00 670 TYR A N 1
ATOM 5249 C CA . TYR A 1 670 ? 21.743 -20.682 -21.601 1.00 74.00 670 TYR A CA 1
ATOM 5250 C C . TYR A 1 670 ? 22.164 -22.009 -20.985 1.00 74.00 670 TYR A C 1
ATOM 5252 O O . TYR A 1 670 ? 22.768 -22.000 -19.917 1.00 74.00 670 TYR A O 1
ATOM 5260 N N . ILE A 1 671 ? 21.924 -23.130 -21.670 1.00 73.88 671 ILE A N 1
ATOM 5261 C CA . ILE A 1 671 ? 22.379 -24.451 -21.229 1.00 73.88 671 ILE A CA 1
ATOM 5262 C C . ILE A 1 671 ? 23.909 -24.491 -21.125 1.00 73.88 671 ILE A C 1
ATOM 5264 O O . ILE A 1 671 ? 24.434 -24.841 -20.066 1.00 73.88 671 ILE A O 1
ATOM 5268 N N . ALA A 1 672 ? 24.624 -24.058 -22.169 1.00 73.12 672 ALA A N 1
ATOM 5269 C CA . ALA A 1 672 ? 26.087 -24.021 -22.167 1.00 73.12 672 ALA A CA 1
ATOM 5270 C C . ALA A 1 672 ? 26.638 -23.129 -21.039 1.00 73.12 672 ALA A C 1
ATOM 5272 O O . ALA A 1 672 ? 27.600 -23.487 -20.356 1.00 73.12 672 ALA A O 1
ATOM 5273 N N . MET A 1 673 ? 25.995 -21.984 -20.792 1.00 71.31 673 MET A N 1
ATOM 5274 C CA . MET A 1 673 ? 26.371 -21.080 -19.708 1.00 71.31 673 MET A CA 1
ATOM 5275 C C . MET A 1 673 ? 26.066 -21.657 -18.325 1.00 71.31 673 MET A C 1
ATOM 5277 O O . MET A 1 673 ? 26.862 -21.446 -17.418 1.00 71.31 673 MET A O 1
ATOM 5281 N N . ILE A 1 674 ? 24.964 -22.388 -18.139 1.00 72.06 674 ILE A N 1
ATOM 5282 C CA . ILE A 1 674 ? 24.642 -23.059 -16.868 1.00 72.06 674 ILE A CA 1
ATOM 5283 C C . ILE A 1 674 ? 25.678 -24.146 -16.561 1.00 72.06 674 ILE A C 1
ATOM 5285 O O . ILE A 1 674 ? 26.137 -24.228 -15.425 1.00 72.06 674 ILE A O 1
ATOM 5289 N N . GLN A 1 675 ? 26.095 -24.923 -17.567 1.00 72.25 675 GLN A N 1
ATOM 5290 C CA . GLN A 1 675 ? 27.113 -25.972 -17.425 1.00 72.25 675 GLN A CA 1
ATOM 5291 C C . GLN A 1 675 ? 28.529 -25.405 -17.194 1.00 72.25 675 GLN A C 1
ATOM 5293 O O . GLN A 1 675 ? 29.339 -26.023 -16.507 1.00 72.25 675 GLN A O 1
ATOM 5298 N N . GLY A 1 676 ? 28.839 -24.227 -17.752 1.00 65.62 676 GLY A N 1
ATOM 5299 C CA . GLY A 1 676 ? 30.155 -23.580 -17.641 1.00 65.62 676 GLY A CA 1
ATOM 5300 C C . GLY A 1 676 ? 30.295 -22.521 -16.536 1.00 65.62 676 GLY A C 1
ATOM 5301 O O . GLY A 1 676 ? 31.404 -22.030 -16.297 1.00 65.62 676 GLY A O 1
ATOM 5302 N N . ALA A 1 677 ? 29.206 -22.117 -15.874 1.00 65.50 677 ALA A N 1
ATOM 5303 C CA . ALA A 1 677 ? 29.219 -21.009 -14.921 1.00 65.50 677 ALA A CA 1
ATOM 5304 C C . ALA A 1 677 ? 29.905 -21.378 -13.598 1.00 65.50 677 ALA A C 1
ATOM 5306 O O . ALA A 1 677 ? 29.495 -22.289 -12.888 1.00 65.50 677 ALA A O 1
ATOM 5307 N N . ARG A 1 678 ? 30.899 -20.571 -13.203 1.00 56.62 678 ARG A N 1
ATOM 5308 C CA . ARG A 1 678 ? 31.510 -20.617 -11.859 1.00 56.62 678 ARG A CA 1
ATOM 5309 C C . ARG A 1 678 ? 30.820 -19.699 -10.840 1.00 56.62 678 ARG A C 1
ATOM 5311 O O . ARG A 1 678 ? 31.125 -19.770 -9.657 1.00 56.62 678 ARG A O 1
ATOM 5318 N N . SER A 1 679 ? 29.934 -18.808 -11.295 1.00 72.00 679 SER A N 1
ATOM 5319 C CA . SER A 1 679 ? 29.235 -17.821 -10.459 1.00 72.00 679 SER A CA 1
ATOM 5320 C C . SER A 1 679 ? 27.759 -18.177 -10.296 1.00 72.00 679 SER A C 1
ATOM 5322 O O . SER A 1 679 ? 27.036 -18.304 -11.287 1.00 72.00 679 SER A O 1
ATOM 5324 N N . GLN A 1 680 ? 27.298 -18.239 -9.045 1.00 66.62 680 GLN A N 1
ATOM 5325 C CA . GLN A 1 680 ? 25.908 -18.541 -8.689 1.00 66.62 680 GLN A CA 1
ATOM 5326 C C . GLN A 1 680 ? 24.917 -17.492 -9.231 1.00 66.62 680 GLN A C 1
ATOM 5328 O O . GLN A 1 680 ? 23.787 -17.827 -9.576 1.00 66.62 680 GLN A O 1
ATOM 5333 N N . GLN A 1 681 ? 25.333 -16.227 -9.379 1.00 66.25 681 GLN A N 1
ATOM 5334 C CA . GLN A 1 681 ? 24.478 -15.158 -9.916 1.00 66.25 681 GLN A CA 1
ATOM 5335 C C . GLN A 1 681 ? 24.252 -15.293 -11.430 1.00 66.25 681 GLN A C 1
ATOM 5337 O O . GLN A 1 681 ? 23.155 -15.028 -11.930 1.00 66.25 681 GLN A O 1
ATOM 5342 N N . ILE A 1 682 ? 25.277 -15.748 -12.161 1.00 69.31 682 ILE A N 1
ATOM 5343 C CA . ILE A 1 682 ? 25.149 -16.090 -13.584 1.00 69.31 682 ILE A CA 1
ATOM 5344 C C . ILE A 1 682 ? 24.253 -17.321 -13.718 1.00 69.31 682 ILE A C 1
ATOM 5346 O O . ILE A 1 682 ? 23.319 -17.300 -14.513 1.00 69.31 682 ILE A O 1
ATOM 5350 N N . GLN A 1 683 ? 24.476 -18.346 -12.892 1.00 72.69 683 GLN A N 1
ATOM 5351 C CA . GLN A 1 683 ? 23.665 -19.562 -12.891 1.00 72.69 683 GLN A CA 1
ATOM 5352 C C . GLN A 1 683 ? 22.182 -19.263 -12.627 1.00 72.69 683 GLN A C 1
ATOM 5354 O O . GLN A 1 683 ? 21.335 -19.737 -13.378 1.00 72.69 683 GLN A O 1
ATOM 5359 N N . LEU A 1 684 ? 21.861 -18.412 -11.645 1.00 74.44 684 LEU A N 1
ATOM 5360 C CA . LEU A 1 684 ? 20.497 -17.944 -11.374 1.00 74.44 684 LEU A CA 1
ATOM 5361 C C . LEU A 1 684 ? 19.870 -17.256 -12.590 1.00 74.44 684 LEU A C 1
ATOM 5363 O O . LEU A 1 684 ? 18.784 -17.635 -13.027 1.00 74.44 684 LEU A O 1
ATOM 5367 N N . THR A 1 685 ? 20.565 -16.260 -13.146 1.00 75.44 685 THR A N 1
ATOM 5368 C CA . THR A 1 685 ? 20.050 -15.457 -14.265 1.00 75.44 685 THR A CA 1
ATOM 5369 C C . THR A 1 685 ? 19.798 -16.331 -15.495 1.00 75.44 685 THR A C 1
ATOM 5371 O O . THR A 1 685 ? 18.736 -16.246 -16.107 1.00 75.44 685 THR A O 1
ATOM 5374 N N . MET A 1 686 ? 20.743 -17.214 -15.833 1.00 80.31 686 MET A N 1
ATOM 5375 C CA . MET A 1 686 ? 20.615 -18.112 -16.984 1.00 80.31 686 MET A CA 1
ATOM 5376 C C . MET A 1 686 ? 19.546 -19.184 -16.758 1.00 80.31 686 MET A C 1
ATOM 5378 O O . MET A 1 686 ? 18.781 -19.455 -17.674 1.00 80.31 686 MET A O 1
ATOM 5382 N N . THR A 1 687 ? 19.427 -19.735 -15.543 1.00 79.06 687 THR A N 1
ATOM 5383 C CA . THR A 1 687 ? 18.375 -20.712 -15.195 1.00 79.06 687 THR A CA 1
ATOM 5384 C C . THR A 1 687 ? 16.985 -20.088 -15.297 1.00 79.06 687 THR A C 1
ATOM 5386 O O . THR A 1 687 ? 16.077 -20.711 -15.842 1.00 79.06 687 THR A O 1
ATOM 5389 N N . SER A 1 688 ? 16.813 -18.847 -14.822 1.00 80.94 688 SER A N 1
ATOM 5390 C CA . SER A 1 688 ? 15.537 -18.135 -14.952 1.00 80.94 688 SER A CA 1
ATOM 5391 C C . SER A 1 688 ? 15.194 -17.856 -16.412 1.00 80.94 688 SER A C 1
ATOM 5393 O O . SER A 1 688 ? 14.097 -18.199 -16.836 1.00 80.94 688 SER A O 1
ATOM 5395 N N . ASN A 1 689 ? 16.131 -17.299 -17.189 1.00 82.38 689 ASN A N 1
ATOM 5396 C CA . ASN A 1 689 ? 15.899 -16.990 -18.604 1.00 82.38 689 ASN A CA 1
ATOM 5397 C C . ASN A 1 689 ? 15.602 -18.255 -19.422 1.00 82.38 689 ASN A C 1
ATOM 5399 O O . ASN A 1 689 ? 14.703 -18.257 -20.258 1.00 82.38 689 ASN A O 1
ATOM 5403 N N . LEU A 1 690 ? 16.323 -19.349 -19.149 1.00 83.31 690 LEU A N 1
ATOM 5404 C CA . LEU A 1 690 ? 16.083 -20.644 -19.776 1.00 83.31 690 LEU A CA 1
ATOM 5405 C C . LEU A 1 690 ? 14.678 -21.167 -19.468 1.00 83.31 690 LEU A C 1
ATOM 5407 O O . LEU A 1 690 ? 13.990 -21.628 -20.378 1.00 83.31 690 LEU A O 1
ATOM 5411 N N . ALA A 1 691 ? 14.245 -21.085 -18.206 1.00 85.06 691 ALA A N 1
ATOM 5412 C CA . ALA A 1 691 ? 12.879 -21.435 -17.844 1.00 85.06 691 ALA A CA 1
ATOM 5413 C C . ALA A 1 691 ? 11.883 -20.555 -18.613 1.00 85.06 691 ALA A C 1
ATOM 5415 O O . ALA A 1 691 ? 10.995 -21.092 -19.261 1.00 85.06 691 ALA A O 1
ATOM 5416 N N . ASP A 1 692 ? 12.049 -19.230 -18.608 1.00 83.56 692 ASP A N 1
ATOM 5417 C CA . ASP A 1 692 ? 11.126 -18.290 -19.263 1.00 83.56 692 ASP A CA 1
ATOM 5418 C C . ASP A 1 692 ? 10.968 -18.572 -20.764 1.00 83.56 692 ASP A C 1
ATOM 5420 O O . ASP A 1 692 ? 9.846 -18.644 -21.273 1.00 83.56 692 ASP A O 1
ATOM 5424 N N . ASP A 1 693 ? 12.069 -18.823 -21.473 1.00 79.19 693 ASP A N 1
ATOM 5425 C CA . ASP A 1 693 ? 12.017 -19.131 -22.900 1.00 79.19 693 ASP A CA 1
ATOM 5426 C C . ASP A 1 693 ? 11.434 -20.509 -23.209 1.00 79.19 693 ASP A C 1
ATOM 5428 O O . ASP A 1 693 ? 10.691 -20.640 -24.185 1.00 79.19 693 ASP A O 1
ATOM 5432 N N . LEU A 1 694 ? 11.711 -21.528 -22.391 1.00 81.88 694 LEU A N 1
ATOM 5433 C CA . LEU A 1 694 ? 11.074 -22.837 -22.546 1.00 81.88 694 LEU A CA 1
ATOM 5434 C C . LEU A 1 694 ? 9.572 -22.767 -22.264 1.00 81.88 694 LEU A C 1
ATOM 5436 O O . LEU A 1 694 ? 8.780 -23.371 -22.984 1.00 81.88 694 LEU A O 1
ATOM 5440 N N . MET A 1 695 ? 9.156 -21.984 -21.272 1.00 85.19 695 MET A N 1
ATOM 5441 C CA . MET A 1 695 ? 7.741 -21.786 -20.968 1.00 85.19 695 MET A CA 1
ATOM 5442 C C . MET A 1 695 ? 7.010 -21.115 -22.132 1.00 85.19 695 MET A C 1
ATOM 5444 O O . MET A 1 695 ? 5.993 -21.629 -22.600 1.00 85.19 695 MET A O 1
ATOM 5448 N N . LEU A 1 696 ? 7.576 -20.031 -22.676 1.00 81.25 696 LEU A N 1
ATOM 5449 C CA . LEU A 1 696 ? 7.032 -19.363 -23.860 1.00 81.25 696 LEU A CA 1
ATOM 5450 C C . LEU A 1 696 ? 6.948 -20.306 -25.067 1.00 81.25 696 LEU A C 1
ATOM 5452 O O . LEU A 1 696 ? 6.003 -20.205 -25.851 1.00 81.25 696 LEU A O 1
ATOM 5456 N N . LEU A 1 697 ? 7.911 -21.221 -25.223 1.00 79.50 697 LEU A N 1
ATOM 5457 C CA . LEU A 1 697 ? 7.904 -22.227 -26.284 1.00 79.50 697 LEU A CA 1
ATOM 5458 C C . LEU A 1 697 ? 6.682 -23.144 -26.177 1.00 79.50 697 LEU A C 1
ATOM 5460 O O . LEU A 1 697 ? 5.966 -23.294 -27.169 1.00 79.50 697 LEU A O 1
ATOM 5464 N N . PHE A 1 698 ? 6.411 -23.693 -24.991 1.00 79.44 698 PHE A N 1
ATOM 5465 C CA . PHE A 1 698 ? 5.263 -24.571 -24.745 1.00 79.44 698 PHE A CA 1
ATOM 5466 C C . PHE A 1 698 ? 3.911 -23.851 -24.853 1.00 79.44 698 PHE A C 1
ATOM 5468 O O . PHE A 1 698 ? 2.931 -24.449 -25.292 1.00 79.44 698 PHE A O 1
ATOM 5475 N N . GLU A 1 699 ? 3.837 -22.571 -24.480 1.00 82.06 699 GLU A N 1
ATOM 5476 C CA . GLU A 1 699 ? 2.587 -21.803 -24.546 1.00 82.06 699 GLU A CA 1
ATOM 5477 C C . GLU A 1 699 ? 2.201 -21.387 -25.976 1.00 82.06 699 GLU A C 1
ATOM 5479 O O . GLU A 1 699 ? 1.013 -21.316 -26.293 1.00 82.06 699 GLU A O 1
ATOM 5484 N N . HIS A 1 700 ? 3.178 -21.130 -26.854 1.00 74.75 700 HIS A N 1
ATOM 5485 C CA . HIS A 1 700 ? 2.928 -20.603 -28.204 1.00 74.75 700 HIS A CA 1
ATOM 5486 C C . HIS A 1 700 ? 2.841 -21.663 -29.310 1.00 74.75 700 HIS A C 1
ATOM 5488 O O . HIS A 1 700 ? 2.468 -21.313 -30.434 1.00 74.75 700 HIS A O 1
ATOM 5494 N N . HIS A 1 701 ? 3.200 -22.919 -29.033 1.00 67.81 701 HIS A N 1
ATOM 5495 C CA . HIS A 1 701 ? 3.271 -23.975 -30.044 1.00 67.81 701 HIS A CA 1
ATOM 5496 C C . HIS A 1 701 ? 2.354 -25.149 -29.696 1.00 67.81 701 HIS A C 1
ATOM 5498 O O . HIS A 1 701 ? 2.363 -25.667 -28.584 1.00 67.81 701 HIS A O 1
ATOM 5504 N N . THR A 1 702 ? 1.566 -25.592 -30.677 1.00 63.12 702 THR A N 1
ATOM 5505 C CA . THR A 1 702 ? 0.724 -26.797 -30.582 1.00 63.12 702 THR A CA 1
ATOM 5506 C C . THR A 1 702 ? 1.476 -28.069 -30.978 1.00 63.12 702 THR A C 1
ATOM 5508 O O . THR A 1 702 ? 1.072 -29.159 -30.591 1.00 63.12 702 THR A O 1
ATOM 5511 N N . GLN A 1 703 ? 2.569 -27.930 -31.733 1.00 64.69 703 GLN A N 1
ATOM 5512 C CA . GLN A 1 703 ? 3.525 -28.976 -32.096 1.00 64.69 703 GLN A CA 1
ATOM 5513 C C . GLN A 1 703 ? 4.933 -28.377 -32.039 1.00 64.69 703 GLN A C 1
ATOM 5515 O O . GLN A 1 703 ? 5.138 -27.241 -32.471 1.00 64.69 703 GLN A O 1
ATOM 5520 N N . ILE A 1 704 ? 5.899 -29.115 -31.491 1.00 66.44 704 ILE A N 1
ATOM 5521 C CA . ILE A 1 704 ? 7.292 -28.663 -31.412 1.00 66.44 704 ILE A CA 1
ATOM 5522 C C . ILE A 1 704 ? 8.008 -29.083 -32.698 1.00 66.44 704 ILE A C 1
ATOM 5524 O O . ILE A 1 704 ? 8.161 -30.275 -32.952 1.00 66.44 704 ILE A O 1
ATOM 5528 N N . SER A 1 705 ? 8.415 -28.086 -33.495 1.00 61.28 705 SER A N 1
ATOM 5529 C CA . SER A 1 705 ? 9.137 -28.252 -34.769 1.00 61.28 705 SER A CA 1
ATOM 5530 C C . SER A 1 705 ? 10.363 -29.167 -34.628 1.00 61.28 705 SER A C 1
ATOM 5532 O O . SER A 1 705 ? 11.006 -29.191 -33.573 1.00 61.28 705 SER A O 1
ATOM 5534 N N . ASP A 1 706 ? 10.725 -29.875 -35.701 1.00 59.41 706 ASP A N 1
ATOM 5535 C CA . ASP A 1 706 ? 11.929 -30.720 -35.775 1.00 59.41 706 ASP A CA 1
ATOM 5536 C C . ASP A 1 706 ? 13.227 -29.925 -35.547 1.00 59.41 706 ASP A C 1
ATOM 5538 O O . ASP A 1 706 ? 14.229 -30.485 -35.108 1.00 59.41 706 ASP A O 1
ATOM 5542 N N . GLU A 1 707 ? 13.199 -28.602 -35.732 1.00 55.19 707 GLU A N 1
ATOM 5543 C CA . GLU A 1 707 ? 14.293 -27.684 -35.371 1.00 55.19 707 GLU A CA 1
ATOM 5544 C C . GLU A 1 707 ? 14.680 -27.760 -33.882 1.00 55.19 707 GLU A C 1
ATOM 5546 O O . GLU A 1 707 ? 15.820 -27.488 -33.515 1.00 55.19 707 GLU A O 1
ATOM 5551 N N . PHE A 1 708 ? 13.757 -28.181 -33.013 1.00 60.09 708 PHE A N 1
ATOM 5552 C CA . PHE A 1 708 ? 14.001 -28.369 -31.583 1.00 60.09 708 PHE A CA 1
ATOM 5553 C C . PHE A 1 708 ? 14.453 -29.796 -31.227 1.00 60.09 708 PHE A C 1
ATOM 5555 O O . PHE A 1 708 ? 14.589 -30.109 -30.043 1.00 60.09 708 PHE A O 1
ATOM 5562 N N . ALA A 1 709 ? 14.698 -30.678 -32.206 1.00 59.44 709 ALA A N 1
ATOM 5563 C CA . ALA A 1 709 ? 15.197 -32.036 -31.965 1.00 59.44 709 ALA A CA 1
ATOM 5564 C C . ALA A 1 709 ? 16.534 -32.040 -31.197 1.00 59.44 709 ALA A C 1
ATOM 5566 O O . ALA A 1 709 ? 16.731 -32.872 -30.313 1.00 59.44 709 ALA A O 1
ATOM 5567 N N . SER A 1 710 ? 17.403 -31.054 -31.445 1.00 58.59 710 SER A N 1
ATOM 5568 C CA . SER A 1 710 ? 18.673 -30.858 -30.728 1.00 58.59 710 SER A CA 1
ATOM 5569 C C . SER A 1 710 ? 18.474 -30.565 -29.234 1.00 58.59 710 SER A C 1
ATOM 5571 O O . SER A 1 710 ? 19.213 -31.080 -28.392 1.00 58.59 710 SER A O 1
ATOM 5573 N N . LEU A 1 711 ? 17.422 -29.815 -28.871 1.00 63.25 711 LEU A N 1
ATOM 5574 C CA . LEU A 1 711 ? 17.089 -29.525 -27.470 1.00 63.25 711 LEU A CA 1
ATOM 5575 C C . LEU A 1 711 ? 16.660 -30.775 -26.698 1.00 63.25 711 LEU A C 1
ATOM 5577 O O . LEU A 1 711 ? 16.893 -30.864 -25.492 1.00 63.25 711 LEU A O 1
ATOM 5581 N N . ARG A 1 712 ? 16.060 -31.752 -27.392 1.00 64.44 712 ARG A N 1
ATOM 5582 C CA . ARG A 1 712 ? 15.584 -33.007 -26.793 1.00 64.44 712 ARG A CA 1
ATOM 5583 C C . ARG A 1 712 ? 16.735 -33.850 -26.231 1.00 64.44 712 ARG A C 1
ATOM 5585 O O . ARG A 1 712 ? 16.550 -34.498 -25.207 1.00 64.44 712 ARG A O 1
ATOM 5592 N N . GLN A 1 713 ? 17.917 -33.812 -26.858 1.00 59.47 713 GLN A N 1
ATOM 5593 C CA . GLN A 1 713 ? 19.130 -34.482 -26.361 1.00 59.47 713 GLN A CA 1
ATOM 5594 C C . GLN A 1 713 ? 19.880 -33.645 -25.316 1.00 59.47 713 GLN A C 1
ATOM 5596 O O . GLN A 1 713 ? 20.344 -34.181 -24.312 1.00 59.47 713 GLN A O 1
ATOM 5601 N N . LEU A 1 714 ? 19.966 -32.327 -25.518 1.00 59.06 714 LEU A N 1
ATOM 5602 C CA . LEU A 1 714 ? 20.706 -31.418 -24.636 1.00 59.06 714 LEU A CA 1
ATOM 5603 C C . LEU A 1 714 ? 20.102 -31.328 -23.229 1.00 59.06 714 LEU A C 1
ATOM 5605 O O . LEU A 1 714 ? 20.840 -31.312 -22.247 1.00 59.06 714 LEU A O 1
ATOM 5609 N N . VAL A 1 715 ? 18.774 -31.341 -23.101 1.00 61.12 715 VAL A N 1
ATOM 5610 C CA . VAL A 1 715 ? 18.098 -31.204 -21.800 1.00 61.12 715 VAL A CA 1
ATOM 5611 C C . VAL A 1 715 ? 18.250 -32.433 -20.900 1.00 61.12 715 VAL A C 1
ATOM 5613 O O . VAL A 1 715 ? 18.273 -32.290 -19.679 1.00 61.12 715 VAL A O 1
ATOM 5616 N N . VAL A 1 716 ? 18.456 -33.622 -21.474 1.00 56.16 716 VAL A N 1
ATOM 5617 C CA . VAL A 1 716 ? 18.784 -34.838 -20.705 1.00 56.16 716 VAL A CA 1
ATOM 5618 C C . VAL A 1 716 ? 20.153 -34.712 -20.015 1.00 56.16 716 VAL A C 1
ATOM 5620 O O . VAL A 1 716 ? 20.360 -35.332 -18.977 1.00 56.16 716 VAL A O 1
ATOM 5623 N N . SER A 1 717 ? 21.049 -33.869 -20.546 1.00 54.03 717 SER A N 1
ATOM 5624 C CA . SER A 1 717 ? 22.402 -33.618 -20.020 1.00 54.03 717 SER A CA 1
ATOM 5625 C C . SER A 1 717 ? 22.522 -32.403 -19.088 1.00 54.03 717 SER A C 1
ATOM 5627 O O . SER A 1 717 ? 23.618 -32.086 -18.620 1.00 54.03 717 SER A O 1
ATOM 5629 N N . VAL A 1 718 ? 21.429 -31.671 -18.838 1.00 61.59 718 VAL A N 1
ATOM 5630 C CA . VAL A 1 718 ? 21.461 -30.526 -17.920 1.00 61.59 718 VAL A CA 1
ATOM 5631 C C . VAL A 1 718 ? 21.429 -31.054 -16.490 1.00 61.59 718 VAL A C 1
ATOM 5633 O O . VAL A 1 718 ? 20.359 -31.353 -15.959 1.00 61.59 718 VAL A O 1
ATOM 5636 N N . ASP A 1 719 ? 22.598 -31.128 -15.854 1.00 58.50 719 ASP A N 1
ATOM 5637 C CA . ASP A 1 719 ? 22.705 -31.274 -14.402 1.00 58.50 719 ASP A CA 1
ATOM 5638 C C . ASP A 1 719 ? 22.144 -30.008 -13.746 1.00 58.50 719 ASP A C 1
ATOM 5640 O O . ASP A 1 719 ? 22.835 -29.008 -13.535 1.00 58.50 719 ASP A O 1
ATOM 5644 N N . ILE A 1 720 ? 20.837 -30.019 -13.476 1.00 63.09 720 ILE A N 1
ATOM 5645 C CA . ILE A 1 720 ? 20.190 -28.958 -12.709 1.00 63.09 720 ILE A CA 1
ATOM 5646 C C . ILE A 1 720 ? 20.795 -29.032 -11.306 1.00 63.09 720 ILE A C 1
ATOM 5648 O O . ILE A 1 720 ? 20.636 -30.082 -10.676 1.00 63.09 720 ILE A O 1
ATOM 5652 N N . PRO A 1 721 ? 21.439 -27.962 -10.802 1.00 58.03 721 PRO A N 1
ATOM 5653 C CA . PRO A 1 721 ? 22.092 -27.979 -9.498 1.00 58.03 721 PRO A CA 1
ATOM 5654 C C . PRO A 1 721 ? 21.158 -28.584 -8.443 1.00 58.03 721 PRO A C 1
ATOM 5656 O O . PRO A 1 721 ? 19.999 -28.177 -8.286 1.00 58.03 721 PRO A O 1
ATOM 5659 N N . GLU A 1 722 ? 21.634 -29.644 -7.794 1.00 53.75 722 GLU A N 1
ATOM 5660 C CA . GLU A 1 722 ? 20.902 -30.323 -6.736 1.00 53.75 722 GLU A CA 1
ATOM 5661 C C . GLU A 1 722 ? 21.244 -29.675 -5.398 1.00 53.75 722 GLU A C 1
ATOM 5663 O O . GLU A 1 722 ? 22.415 -29.431 -5.109 1.00 53.75 722 GLU A O 1
ATOM 5668 N N . ASP A 1 723 ? 20.225 -29.412 -4.578 1.00 49.19 723 ASP A N 1
ATOM 5669 C CA . ASP A 1 723 ? 20.434 -29.200 -3.149 1.00 49.19 723 ASP A CA 1
ATOM 5670 C C . ASP A 1 723 ? 21.093 -30.463 -2.594 1.00 49.19 723 ASP A C 1
ATOM 5672 O O . ASP A 1 723 ? 20.474 -31.527 -2.557 1.00 49.19 723 ASP A O 1
ATOM 5676 N N . SER A 1 724 ? 22.359 -30.357 -2.199 1.00 39.72 724 SER A N 1
ATOM 5677 C CA . SER A 1 724 ? 22.978 -31.347 -1.329 1.00 39.72 724 SER A CA 1
ATOM 5678 C C . SER A 1 724 ? 22.246 -31.328 0.011 1.00 39.72 724 SER A C 1
ATOM 5680 O O . SER A 1 724 ? 22.083 -30.258 0.603 1.00 39.72 724 SER A O 1
ATOM 5682 N N . ASP A 1 725 ? 21.816 -32.504 0.464 1.00 35.38 725 ASP A N 1
ATOM 5683 C CA . ASP A 1 725 ? 21.031 -32.718 1.677 1.00 35.38 725 ASP A CA 1
ATOM 5684 C C . ASP A 1 725 ? 21.476 -31.847 2.870 1.00 35.38 725 ASP A C 1
ATOM 5686 O O . ASP A 1 725 ? 22.594 -31.944 3.377 1.00 35.38 725 ASP A O 1
ATOM 5690 N N . GLY A 1 726 ? 20.546 -31.027 3.363 1.00 40.47 726 GLY A N 1
ATOM 5691 C CA . GLY A 1 726 ? 20.451 -30.686 4.783 1.00 40.47 726 GLY A CA 1
ATOM 5692 C C . GLY A 1 726 ? 21.115 -29.407 5.300 1.00 40.47 726 GLY A C 1
ATOM 5693 O O . GLY A 1 726 ? 20.795 -29.030 6.424 1.00 40.47 726 GLY A O 1
ATOM 5694 N N . VAL A 1 727 ? 21.985 -28.699 4.566 1.00 33.97 727 VAL A N 1
ATOM 5695 C CA . VAL A 1 727 ? 22.655 -27.497 5.122 1.00 33.97 727 VAL A CA 1
ATOM 5696 C C . VAL A 1 727 ? 22.942 -26.417 4.062 1.00 33.97 727 VAL A C 1
ATOM 5698 O O . VAL A 1 727 ? 24.037 -26.346 3.521 1.00 33.97 727 VAL A O 1
ATOM 5701 N N . SER A 1 728 ? 21.969 -25.545 3.768 1.00 34.78 728 SER A N 1
ATOM 5702 C CA . SER A 1 728 ? 22.113 -24.068 3.736 1.00 34.78 728 SER A CA 1
ATOM 5703 C C . SER A 1 728 ? 20.898 -23.402 3.067 1.00 34.78 728 SER A C 1
ATOM 5705 O O . SER A 1 728 ? 20.578 -23.614 1.905 1.00 34.78 728 SER A O 1
ATOM 5707 N N . LEU A 1 729 ? 20.218 -22.554 3.831 1.00 40.56 729 LEU A N 1
ATOM 5708 C CA . LEU A 1 729 ? 19.009 -21.801 3.482 1.00 40.56 729 LEU A CA 1
ATOM 5709 C C . LEU A 1 729 ? 19.279 -20.594 2.546 1.00 40.56 729 LEU A C 1
ATOM 5711 O O . LEU A 1 729 ? 18.676 -19.538 2.716 1.00 40.56 729 LEU A O 1
ATOM 5715 N N . TRP A 1 730 ? 20.198 -20.697 1.575 1.00 44.56 730 TRP A N 1
ATOM 5716 C CA . TRP A 1 730 ? 20.675 -19.528 0.813 1.00 44.56 730 TRP A CA 1
ATOM 5717 C C . TRP A 1 730 ? 20.772 -19.758 -0.707 1.00 44.56 730 TRP A C 1
ATOM 5719 O O . TRP A 1 730 ? 21.847 -19.988 -1.251 1.00 44.56 730 TRP A O 1
ATOM 5729 N N . ASN A 1 731 ? 19.623 -19.659 -1.394 1.00 64.31 731 ASN A N 1
ATOM 5730 C CA . ASN A 1 731 ? 19.338 -18.763 -2.538 1.00 64.31 731 ASN A CA 1
ATOM 5731 C C . ASN A 1 731 ? 17.973 -19.154 -3.141 1.00 64.31 731 ASN A C 1
ATOM 5733 O O . ASN A 1 731 ? 17.878 -19.839 -4.160 1.00 64.31 731 ASN A O 1
ATOM 5737 N N . ARG A 1 732 ? 16.898 -18.751 -2.458 1.00 70.00 732 ARG A N 1
ATOM 5738 C CA . ARG A 1 732 ? 15.503 -19.081 -2.788 1.00 70.00 732 ARG A CA 1
ATOM 5739 C C . ARG A 1 732 ? 15.143 -18.838 -4.259 1.00 70.00 732 ARG A C 1
ATOM 5741 O O . ARG A 1 732 ? 14.452 -19.648 -4.869 1.00 70.00 732 ARG A O 1
ATOM 5748 N N . ASP A 1 733 ? 15.652 -17.760 -4.847 1.00 74.25 733 ASP A N 1
ATOM 5749 C CA . ASP A 1 733 ? 15.364 -17.405 -6.239 1.00 74.25 733 ASP A CA 1
ATOM 5750 C C . ASP A 1 733 ? 15.919 -18.456 -7.217 1.00 74.25 733 ASP A C 1
ATOM 5752 O O . ASP A 1 733 ? 15.293 -18.753 -8.238 1.00 74.25 733 ASP A O 1
ATOM 5756 N N . LEU A 1 734 ? 17.049 -19.087 -6.875 1.00 78.19 734 LEU A N 1
ATOM 5757 C CA . LEU A 1 734 ? 17.635 -20.179 -7.656 1.00 78.19 734 LEU A CA 1
ATOM 5758 C C . LEU A 1 734 ? 16.818 -21.462 -7.516 1.00 78.19 734 LEU A C 1
ATOM 5760 O O . LEU A 1 734 ? 16.606 -22.149 -8.517 1.00 78.19 734 LEU A O 1
ATOM 5764 N N . ALA A 1 735 ? 16.315 -21.763 -6.315 1.00 75.94 735 ALA A N 1
ATOM 5765 C CA . ALA A 1 735 ? 15.416 -22.894 -6.091 1.00 75.94 735 ALA A CA 1
ATOM 5766 C C . ALA A 1 735 ? 14.117 -22.738 -6.903 1.00 75.94 735 ALA A C 1
ATOM 5768 O O . ALA A 1 735 ? 13.712 -23.665 -7.606 1.00 75.94 735 ALA A O 1
ATOM 5769 N N . ASN A 1 736 ? 13.531 -21.537 -6.911 1.00 84.12 736 ASN A N 1
ATOM 5770 C CA . ASN A 1 736 ? 12.326 -21.219 -7.679 1.00 84.12 736 ASN A CA 1
ATOM 5771 C C . ASN A 1 736 ? 12.565 -21.278 -9.195 1.00 84.12 736 ASN A C 1
ATOM 5773 O O . ASN A 1 736 ? 11.762 -21.857 -9.930 1.00 84.12 736 ASN A O 1
ATOM 5777 N N . ALA A 1 737 ? 13.675 -20.717 -9.687 1.00 83.69 737 ALA A N 1
ATOM 5778 C CA . ALA A 1 737 ? 14.059 -20.821 -11.096 1.00 83.69 737 ALA A CA 1
ATOM 5779 C C . ALA A 1 737 ? 14.289 -22.285 -11.515 1.00 83.69 737 ALA A C 1
ATOM 5781 O O . ALA A 1 737 ? 13.794 -22.722 -12.553 1.00 83.69 737 ALA A O 1
ATOM 5782 N N . SER A 1 738 ? 14.961 -23.067 -10.667 1.00 84.00 738 SER A N 1
ATOM 5783 C CA . SER A 1 738 ? 15.216 -24.491 -10.903 1.00 84.00 738 SER A CA 1
ATOM 5784 C C . SER A 1 738 ? 13.931 -25.321 -10.893 1.00 84.00 738 SER A C 1
ATOM 5786 O O . SER A 1 738 ? 13.789 -26.239 -11.699 1.00 84.00 738 SER A O 1
ATOM 5788 N N . LEU A 1 739 ? 12.972 -25.009 -10.013 1.00 86.12 739 LEU A N 1
ATOM 5789 C CA . LEU A 1 739 ? 11.680 -25.696 -9.956 1.00 86.12 739 LEU A CA 1
ATOM 5790 C C . LEU A 1 739 ? 10.852 -25.455 -11.227 1.00 86.12 739 LEU A C 1
ATOM 5792 O O . LEU A 1 739 ? 10.283 -26.408 -11.765 1.00 86.12 739 LEU A O 1
ATOM 5796 N N . ARG A 1 740 ? 10.839 -24.220 -11.752 1.00 90.00 740 ARG A N 1
ATOM 5797 C CA . ARG A 1 740 ? 10.213 -23.892 -13.049 1.00 90.00 740 ARG A CA 1
ATOM 5798 C C . ARG A 1 740 ? 10.877 -24.643 -14.202 1.00 90.00 740 ARG A C 1
ATOM 5800 O O . ARG A 1 740 ? 10.190 -25.273 -15.006 1.00 90.00 740 ARG A O 1
ATOM 5807 N N . LEU A 1 741 ? 12.212 -24.640 -14.243 1.00 87.50 741 LEU A N 1
ATOM 5808 C CA . LEU A 1 741 ? 12.979 -25.325 -15.283 1.00 87.50 741 LEU A CA 1
ATOM 5809 C C . LEU A 1 741 ? 12.716 -26.840 -15.297 1.00 87.50 741 LEU A C 1
ATOM 5811 O O . LEU A 1 741 ? 12.549 -27.418 -16.366 1.00 87.50 741 LEU A O 1
ATOM 5815 N N . ARG A 1 742 ? 12.602 -27.490 -14.130 1.00 86.81 742 ARG A N 1
ATOM 5816 C CA . ARG A 1 742 ? 12.339 -28.941 -14.030 1.00 86.81 742 ARG A CA 1
ATOM 5817 C C . ARG A 1 742 ? 11.052 -29.378 -14.736 1.00 86.81 742 ARG A C 1
ATOM 5819 O O . ARG A 1 742 ? 11.075 -30.398 -15.421 1.00 86.81 742 ARG A O 1
ATOM 5826 N N . GLY A 1 743 ? 9.969 -28.606 -14.615 1.00 87.81 743 GLY A N 1
ATOM 5827 C CA . GLY A 1 743 ? 8.715 -28.880 -15.330 1.00 87.81 743 GLY A CA 1
ATOM 5828 C C . GLY A 1 743 ? 8.901 -28.825 -16.849 1.00 87.81 743 GLY A C 1
ATOM 5829 O O . GLY A 1 743 ? 8.431 -29.709 -17.564 1.00 87.81 743 GLY A O 1
ATOM 5830 N N . CYS A 1 744 ? 9.686 -27.854 -17.331 1.00 86.56 744 CYS A N 1
ATOM 5831 C CA . CYS A 1 744 ? 10.058 -27.738 -18.744 1.00 86.56 744 CYS A CA 1
ATOM 5832 C C . CYS A 1 744 ? 10.914 -28.925 -19.216 1.00 86.56 744 CYS A C 1
ATOM 5834 O O . CYS A 1 744 ? 10.693 -29.455 -20.304 1.00 86.56 744 CYS A O 1
ATOM 5836 N N . CYS A 1 745 ? 11.878 -29.369 -18.405 1.00 83.12 745 CYS A N 1
ATOM 5837 C CA . CYS A 1 745 ? 12.754 -30.484 -18.761 1.00 83.12 745 CYS A CA 1
ATOM 5838 C C . CYS A 1 745 ? 11.997 -31.814 -18.856 1.00 83.12 745 CYS A C 1
ATOM 5840 O O . CYS A 1 745 ? 12.211 -32.574 -19.800 1.00 83.12 745 CYS A O 1
ATOM 5842 N N . LEU A 1 746 ? 11.082 -32.080 -17.916 1.00 84.00 746 LEU A N 1
ATOM 5843 C CA . LEU A 1 746 ? 10.214 -33.258 -17.969 1.00 84.00 746 LEU A CA 1
ATOM 5844 C C . LEU A 1 746 ? 9.318 -33.225 -19.212 1.00 84.00 746 LEU A C 1
ATOM 5846 O O . LEU A 1 746 ? 9.281 -34.209 -19.949 1.00 84.00 746 LEU A O 1
ATOM 5850 N N . ALA A 1 747 ? 8.683 -32.083 -19.491 1.00 84.75 747 ALA A N 1
ATOM 5851 C CA . ALA A 1 747 ? 7.890 -31.871 -20.700 1.00 84.75 747 ALA A CA 1
ATOM 5852 C C . ALA A 1 747 ? 8.685 -32.166 -21.985 1.00 84.75 747 ALA A C 1
ATOM 5854 O O . ALA A 1 747 ? 8.190 -32.858 -22.871 1.00 84.75 747 ALA A O 1
ATOM 5855 N N . LEU A 1 748 ? 9.936 -31.697 -22.073 1.00 79.31 748 LEU A N 1
ATOM 5856 C CA . LEU A 1 748 ? 10.805 -31.962 -23.223 1.00 79.31 748 LEU A CA 1
ATOM 5857 C C . LEU A 1 748 ? 11.226 -33.430 -23.334 1.00 79.31 748 LEU A C 1
ATOM 5859 O O . LEU A 1 748 ? 11.271 -33.964 -24.440 1.00 79.31 748 LEU A O 1
ATOM 5863 N N . SER A 1 749 ? 11.513 -34.094 -22.211 1.00 76.88 749 SER A N 1
ATOM 5864 C CA . SER A 1 749 ? 11.910 -35.506 -22.221 1.00 76.88 749 SER A CA 1
ATOM 5865 C C . SER A 1 749 ? 10.804 -36.428 -22.746 1.00 76.88 749 SER A C 1
ATOM 5867 O O . SER A 1 749 ? 11.098 -37.427 -23.386 1.00 76.88 749 SER A O 1
ATOM 5869 N N . MET A 1 750 ? 9.525 -36.070 -22.584 1.00 76.88 750 MET A N 1
ATOM 5870 C CA . MET A 1 750 ? 8.418 -36.847 -23.161 1.00 76.88 750 MET A CA 1
ATOM 5871 C C . MET A 1 750 ? 8.375 -36.816 -24.694 1.00 76.88 750 MET A C 1
ATOM 5873 O O . MET A 1 750 ? 7.713 -37.655 -25.296 1.00 76.88 750 MET A O 1
ATOM 5877 N N . LEU A 1 751 ? 9.039 -35.844 -25.325 1.00 70.69 751 LEU A N 1
ATOM 5878 C CA . LEU A 1 751 ? 9.081 -35.676 -26.780 1.00 70.69 751 LEU A CA 1
ATOM 5879 C C . LEU A 1 751 ? 10.241 -36.448 -27.427 1.00 70.69 751 LEU A C 1
ATOM 5881 O O . LEU A 1 751 ? 10.402 -36.384 -28.648 1.00 70.69 751 LEU A O 1
ATOM 5885 N N . SER A 1 752 ? 11.112 -37.080 -26.630 1.00 61.34 752 SER A N 1
ATOM 5886 C CA . SER A 1 752 ? 12.418 -37.566 -27.083 1.00 61.34 752 SER A CA 1
ATOM 5887 C C . SER A 1 752 ? 12.527 -39.079 -27.287 1.00 61.34 752 SER A C 1
ATOM 5889 O O . SER A 1 752 ? 13.566 -39.512 -27.786 1.00 61.34 752 SER A O 1
ATOM 5891 N N . SER A 1 753 ? 11.538 -39.913 -26.933 1.00 57.25 753 SER A N 1
ATOM 5892 C CA . SER A 1 753 ? 11.696 -41.374 -27.060 1.00 57.25 753 SER A CA 1
ATOM 5893 C C . SER A 1 753 ? 10.399 -42.178 -27.183 1.00 57.25 753 SER A C 1
ATOM 5895 O O . SER A 1 753 ? 9.510 -42.079 -26.345 1.00 57.25 753 SER A O 1
ATOM 5897 N N . ASP A 1 754 ? 10.397 -43.078 -28.171 1.00 55.97 754 ASP A N 1
ATOM 5898 C CA . ASP A 1 754 ? 9.377 -44.104 -28.441 1.00 55.97 754 ASP A CA 1
ATOM 5899 C C . ASP A 1 754 ? 9.659 -45.451 -27.718 1.00 55.97 754 ASP A C 1
ATOM 5901 O O . ASP A 1 754 ? 9.083 -46.483 -28.062 1.00 55.97 754 ASP A O 1
ATOM 5905 N N . ALA A 1 755 ? 10.580 -45.490 -26.741 1.00 55.41 755 ALA A N 1
ATOM 5906 C CA . ALA A 1 755 ? 11.111 -46.733 -26.159 1.00 55.41 755 ALA A CA 1
ATOM 5907 C C . ALA A 1 755 ? 10.590 -47.044 -24.732 1.00 55.41 755 ALA A C 1
ATOM 5909 O O . ALA A 1 755 ? 10.424 -46.132 -23.929 1.00 55.41 755 ALA A O 1
ATOM 5910 N N . PRO A 1 756 ? 10.412 -48.325 -24.349 1.00 51.78 756 PRO A N 1
ATOM 5911 C CA . PRO A 1 756 ? 9.938 -48.723 -23.015 1.00 51.78 756 PRO A CA 1
ATOM 5912 C C . PRO A 1 756 ? 10.952 -48.533 -21.863 1.00 51.78 756 PRO A C 1
ATOM 5914 O O . PRO A 1 756 ? 10.531 -48.381 -20.719 1.00 51.78 756 PRO A O 1
ATOM 5917 N N . GLU A 1 757 ? 12.267 -48.482 -22.123 1.00 54.94 757 GLU A N 1
ATOM 5918 C CA . GLU A 1 757 ? 13.295 -48.204 -21.089 1.00 54.94 757 GLU A CA 1
ATOM 5919 C C . GLU A 1 757 ? 13.219 -46.765 -20.542 1.00 54.94 757 GLU A C 1
ATOM 5921 O O . GLU A 1 757 ? 13.516 -46.525 -19.370 1.00 54.94 757 GLU A O 1
ATOM 5926 N N . PHE A 1 758 ? 12.716 -45.826 -21.353 1.00 63.75 758 PHE A N 1
ATOM 5927 C CA . PHE A 1 758 ? 12.452 -44.438 -20.967 1.00 63.75 758 PHE A CA 1
ATOM 5928 C C . PHE A 1 758 ? 11.526 -44.341 -19.747 1.00 63.75 758 PHE A C 1
ATOM 5930 O O . PHE A 1 758 ? 11.734 -43.492 -18.883 1.00 63.75 758 PHE A O 1
ATOM 5937 N N . ALA A 1 759 ? 10.534 -45.230 -19.627 1.00 64.81 759 ALA A N 1
ATOM 5938 C CA . ALA A 1 759 ? 9.509 -45.143 -18.589 1.00 64.81 759 ALA A CA 1
ATOM 5939 C C . ALA A 1 759 ? 10.075 -45.257 -17.162 1.00 64.81 759 ALA A C 1
ATOM 5941 O O . ALA A 1 759 ? 9.560 -44.615 -16.249 1.00 64.81 759 ALA A O 1
ATOM 5942 N N . LEU A 1 760 ? 11.146 -46.033 -16.955 1.00 69.94 760 LEU A N 1
ATOM 5943 C CA . LEU A 1 760 ? 11.720 -46.289 -15.628 1.00 69.94 760 LEU A CA 1
ATOM 5944 C C . LEU A 1 760 ? 12.572 -45.114 -15.126 1.00 69.94 760 LEU A C 1
ATOM 5946 O O . LEU A 1 760 ? 12.397 -44.662 -13.994 1.00 69.94 760 LEU A O 1
ATOM 5950 N N . GLU A 1 761 ? 13.446 -44.577 -15.980 1.00 74.38 761 GLU A N 1
ATOM 5951 C CA . GLU A 1 761 ? 14.251 -43.392 -15.658 1.00 74.38 761 GLU A CA 1
ATOM 5952 C C . GLU A 1 761 ? 13.375 -42.132 -15.574 1.00 74.38 761 GLU A C 1
ATOM 5954 O O . GLU A 1 761 ? 13.528 -41.311 -14.664 1.00 74.38 761 GLU A O 1
ATOM 5959 N N . PHE A 1 762 ? 12.404 -42.005 -16.484 1.00 79.06 762 PHE A N 1
ATOM 5960 C CA . PHE A 1 762 ? 11.428 -40.923 -16.463 1.00 79.06 762 PHE A CA 1
ATOM 5961 C C . PHE A 1 762 ? 10.589 -40.952 -15.183 1.00 79.06 762 PHE A C 1
ATOM 5963 O O . PHE A 1 762 ? 10.429 -39.912 -14.546 1.00 79.06 762 PHE A O 1
ATOM 5970 N N . LYS A 1 763 ? 10.123 -42.133 -14.747 1.00 82.50 763 LYS A N 1
ATOM 5971 C CA . LYS A 1 763 ? 9.395 -42.288 -13.480 1.00 82.50 763 LYS A CA 1
ATOM 5972 C C . LYS A 1 763 ? 10.225 -41.808 -12.289 1.00 82.50 763 LYS A C 1
ATOM 5974 O O . LYS A 1 763 ? 9.718 -41.039 -11.483 1.00 82.50 763 LYS A O 1
ATOM 5979 N N . ALA A 1 764 ? 11.504 -42.181 -12.199 1.00 82.81 764 ALA A N 1
ATOM 5980 C CA . ALA A 1 764 ? 12.368 -41.723 -11.107 1.00 82.81 764 ALA A CA 1
ATOM 5981 C C . ALA A 1 764 ? 12.515 -40.186 -11.079 1.00 82.81 764 ALA A C 1
ATOM 5983 O O . ALA A 1 764 ? 12.455 -39.565 -10.013 1.00 82.81 764 ALA A O 1
ATOM 5984 N N . LYS A 1 765 ? 12.657 -39.550 -12.252 1.00 83.38 765 LYS A N 1
ATOM 5985 C CA . LYS A 1 765 ? 12.701 -38.081 -12.376 1.00 83.38 765 LYS A CA 1
ATOM 5986 C C . LYS A 1 765 ? 11.355 -37.435 -12.020 1.00 83.38 765 LYS A C 1
ATOM 5988 O O . LYS A 1 765 ? 11.345 -36.400 -11.349 1.00 83.38 765 LYS A O 1
ATOM 5993 N N . LEU A 1 766 ? 10.243 -38.050 -12.426 1.00 86.88 766 LEU A N 1
ATOM 5994 C CA . LEU A 1 766 ? 8.881 -37.616 -12.113 1.00 86.88 766 LEU A CA 1
ATOM 5995 C C . LEU A 1 766 ? 8.602 -37.689 -10.605 1.00 86.88 766 LEU A C 1
ATOM 5997 O O . LEU A 1 766 ? 8.108 -36.721 -10.033 1.00 86.88 766 LEU A O 1
ATOM 6001 N N . ASP A 1 767 ? 8.984 -38.782 -9.943 1.00 84.25 767 ASP A N 1
ATOM 6002 C CA . ASP A 1 767 ? 8.821 -38.972 -8.498 1.00 84.25 767 ASP A CA 1
ATOM 6003 C C . ASP A 1 767 ? 9.624 -37.924 -7.705 1.00 84.25 767 ASP A C 1
ATOM 6005 O O . ASP A 1 767 ? 9.084 -37.272 -6.806 1.00 84.25 767 ASP A O 1
ATOM 6009 N N . LYS A 1 768 ? 10.882 -37.662 -8.100 1.00 84.25 768 LYS A N 1
ATOM 6010 C CA . LYS A 1 768 ? 11.720 -36.607 -7.495 1.00 84.25 768 LYS A CA 1
ATOM 6011 C C . LYS A 1 768 ? 11.126 -35.207 -7.692 1.00 84.25 768 LYS A C 1
ATOM 6013 O O . LYS A 1 768 ? 11.214 -34.362 -6.800 1.00 84.25 768 LYS A O 1
ATOM 6018 N N . TRP A 1 769 ? 10.529 -34.934 -8.852 1.00 88.56 769 TRP A N 1
ATOM 6019 C CA . TRP A 1 769 ? 9.843 -33.666 -9.113 1.00 88.56 769 TRP A CA 1
ATOM 6020 C C . TRP A 1 769 ? 8.559 -33.530 -8.290 1.00 88.56 769 TRP A C 1
ATOM 6022 O O . TRP A 1 769 ? 8.380 -32.501 -7.641 1.00 88.56 769 TRP A O 1
ATOM 6032 N N . ASN A 1 770 ? 7.731 -34.576 -8.213 1.00 86.94 770 ASN A N 1
ATOM 6033 C CA . ASN A 1 770 ? 6.523 -34.604 -7.383 1.00 86.94 770 ASN A CA 1
ATOM 6034 C C . ASN A 1 770 ? 6.842 -34.354 -5.900 1.00 86.94 770 ASN A C 1
ATOM 6036 O O . ASN A 1 770 ? 6.143 -33.585 -5.244 1.00 86.94 770 ASN A O 1
ATOM 6040 N N . GLN A 1 771 ? 7.926 -34.936 -5.375 1.00 83.94 771 GLN A N 1
ATOM 6041 C CA . GLN A 1 771 ? 8.375 -34.685 -4.001 1.00 83.94 771 GLN A CA 1
ATOM 6042 C C . GLN A 1 771 ? 8.717 -33.205 -3.764 1.00 83.94 771 GLN A C 1
ATOM 6044 O O . GLN A 1 771 ? 8.337 -32.634 -2.743 1.00 83.94 771 GLN A O 1
ATOM 6049 N N . ARG A 1 772 ? 9.396 -32.560 -4.720 1.00 83.50 772 ARG A N 1
ATOM 6050 C CA . ARG A 1 772 ? 9.731 -31.129 -4.632 1.00 83.50 772 ARG A CA 1
ATOM 6051 C C . ARG A 1 772 ? 8.506 -30.239 -4.751 1.00 83.50 772 ARG A C 1
ATOM 6053 O O . ARG A 1 772 ? 8.414 -29.265 -4.015 1.00 83.50 772 ARG A O 1
ATOM 6060 N N . LEU A 1 773 ? 7.576 -30.570 -5.646 1.00 86.25 773 LEU A N 1
ATOM 6061 C CA . LEU A 1 773 ? 6.321 -29.835 -5.752 1.00 86.25 773 LEU A CA 1
ATOM 6062 C C . LEU A 1 773 ? 5.534 -29.911 -4.444 1.00 86.25 773 LEU A C 1
ATOM 6064 O O . LEU A 1 773 ? 5.070 -28.877 -3.992 1.00 86.25 773 LEU A O 1
ATOM 6068 N N . ARG A 1 774 ? 5.455 -31.086 -3.801 1.00 82.75 774 ARG A N 1
ATOM 6069 C CA . ARG A 1 774 ? 4.810 -31.247 -2.485 1.00 82.75 774 ARG A CA 1
ATOM 6070 C C . ARG A 1 774 ? 5.418 -30.362 -1.412 1.00 82.75 774 ARG A C 1
ATOM 6072 O O . ARG A 1 774 ? 4.683 -29.683 -0.708 1.00 82.75 774 ARG A O 1
ATOM 6079 N N . PHE A 1 775 ? 6.746 -30.346 -1.316 1.00 80.50 775 PHE A N 1
ATOM 6080 C CA . PHE A 1 775 ? 7.430 -29.447 -0.391 1.00 80.50 775 PHE A CA 1
ATOM 6081 C C . PHE A 1 775 ? 7.114 -27.982 -0.714 1.00 80.50 775 PHE A C 1
ATOM 6083 O O . PHE A 1 775 ? 6.803 -27.209 0.183 1.00 80.50 775 PHE A O 1
ATOM 6090 N N . ALA A 1 776 ? 7.131 -27.623 -2.000 1.00 81.56 776 ALA A N 1
ATOM 6091 C CA . ALA A 1 776 ? 6.882 -26.270 -2.482 1.00 81.56 776 ALA A CA 1
ATOM 6092 C C . ALA A 1 776 ? 5.438 -25.780 -2.309 1.00 81.56 776 ALA A C 1
ATOM 6094 O O . ALA A 1 776 ? 5.259 -24.573 -2.388 1.00 81.56 776 ALA A O 1
ATOM 6095 N N . ILE A 1 777 ? 4.452 -26.669 -2.116 1.00 77.94 777 ILE A N 1
ATOM 6096 C CA . ILE A 1 777 ? 3.037 -26.337 -1.847 1.00 77.94 777 ILE A CA 1
ATOM 6097 C C . ILE A 1 777 ? 2.634 -26.565 -0.383 1.00 77.94 777 ILE A C 1
ATOM 6099 O O . ILE A 1 777 ? 1.452 -26.670 -0.077 1.00 77.94 777 ILE A O 1
ATOM 6103 N N . SER A 1 778 ? 3.606 -26.713 0.518 1.00 70.94 778 SER A N 1
ATOM 6104 C CA . SER A 1 778 ? 3.339 -26.919 1.942 1.00 70.94 778 SER A CA 1
ATOM 6105 C C . SER A 1 778 ? 2.894 -25.620 2.620 1.00 70.94 778 SER A C 1
ATOM 6107 O O . SER A 1 778 ? 3.373 -24.543 2.259 1.00 70.94 778 SER A O 1
ATOM 6109 N N . ASP A 1 779 ? 2.096 -25.746 3.685 1.00 61.78 779 ASP A N 1
ATOM 6110 C CA . ASP A 1 779 ? 1.508 -24.626 4.439 1.00 61.78 779 ASP A CA 1
ATOM 6111 C C . ASP A 1 779 ? 2.525 -23.559 4.905 1.00 61.78 779 ASP A C 1
ATOM 6113 O O . ASP A 1 779 ? 2.210 -22.374 5.004 1.00 61.78 779 ASP A O 1
ATOM 6117 N N . GLU A 1 780 ? 3.772 -23.966 5.153 1.00 60.47 780 GLU A N 1
ATOM 6118 C CA . GLU A 1 780 ? 4.862 -23.109 5.638 1.00 60.47 780 GLU A CA 1
ATOM 6119 C C . GLU A 1 780 ? 5.625 -22.380 4.510 1.00 60.47 780 GLU A C 1
ATOM 6121 O O . GLU A 1 780 ? 6.530 -21.587 4.775 1.00 60.47 780 GLU A O 1
ATOM 6126 N N . THR A 1 781 ? 5.298 -22.641 3.238 1.00 68.19 781 THR A N 1
ATOM 6127 C CA . THR A 1 781 ? 6.023 -22.084 2.085 1.00 68.19 781 THR A CA 1
ATOM 6128 C C . THR A 1 781 ? 5.401 -20.802 1.533 1.00 68.19 781 THR A C 1
ATOM 6130 O O . THR A 1 781 ? 4.184 -20.628 1.450 1.00 68.19 781 THR A O 1
ATOM 6133 N N . GLU A 1 782 ? 6.261 -19.865 1.131 1.00 75.62 782 GLU A N 1
ATOM 6134 C CA . GLU A 1 782 ? 5.846 -18.558 0.623 1.00 75.62 782 GLU A CA 1
ATOM 6135 C C . GLU A 1 782 ? 5.230 -18.602 -0.785 1.00 75.62 782 GLU A C 1
ATOM 6137 O O . GLU A 1 782 ? 5.491 -19.502 -1.588 1.00 75.62 782 GLU A O 1
ATOM 6142 N N . PHE A 1 783 ? 4.478 -17.550 -1.118 1.00 80.56 783 PHE A N 1
ATOM 6143 C CA . PHE A 1 783 ? 3.801 -17.397 -2.408 1.00 80.56 783 PHE A CA 1
ATOM 6144 C C . PHE A 1 783 ? 4.720 -17.608 -3.623 1.00 80.56 783 PHE A C 1
ATOM 6146 O O . PHE A 1 783 ? 4.326 -18.280 -4.571 1.00 80.56 783 PHE A O 1
ATOM 6153 N N . SER A 1 784 ? 5.946 -17.065 -3.622 1.00 81.19 784 SER A N 1
ATOM 6154 C CA . SER A 1 784 ? 6.823 -17.118 -4.805 1.00 81.19 784 SER A CA 1
ATOM 6155 C C . SER A 1 784 ? 7.220 -18.557 -5.179 1.00 81.19 784 SER A C 1
ATOM 6157 O O . SER A 1 784 ? 7.275 -18.904 -6.363 1.00 81.19 784 SER A O 1
ATOM 6159 N N . THR A 1 785 ? 7.416 -19.406 -4.168 1.00 84.00 785 THR A N 1
ATOM 6160 C CA . THR A 1 785 ? 7.749 -20.827 -4.303 1.00 84.00 785 THR A CA 1
ATOM 6161 C C . THR A 1 785 ? 6.540 -21.634 -4.772 1.00 84.00 785 THR A C 1
ATOM 6163 O O . THR A 1 785 ? 6.648 -22.395 -5.740 1.00 84.00 785 THR A O 1
ATOM 6166 N N . ARG A 1 786 ? 5.366 -21.402 -4.169 1.00 87.00 786 ARG A N 1
ATOM 6167 C CA . ARG A 1 786 ? 4.101 -22.033 -4.579 1.00 87.00 786 ARG A CA 1
ATOM 6168 C C . ARG A 1 786 ? 3.706 -21.656 -6.011 1.00 87.00 786 ARG A C 1
ATOM 6170 O O . ARG A 1 786 ? 3.357 -22.516 -6.821 1.00 87.00 786 ARG A O 1
ATOM 6177 N N . HIS A 1 787 ? 3.871 -20.386 -6.375 1.00 91.19 787 HIS A N 1
ATOM 6178 C CA . HIS A 1 787 ? 3.665 -19.890 -7.734 1.00 91.19 787 HIS A CA 1
ATOM 6179 C C . HIS A 1 787 ? 4.625 -20.556 -8.735 1.00 91.19 787 HIS A C 1
ATOM 6181 O O . HIS A 1 787 ? 4.198 -21.008 -9.798 1.00 91.19 787 HIS A O 1
ATOM 6187 N N . ALA A 1 788 ? 5.917 -20.680 -8.403 1.00 87.94 788 ALA A N 1
ATOM 6188 C CA . ALA A 1 788 ? 6.885 -21.396 -9.240 1.00 87.94 788 ALA A CA 1
ATOM 6189 C C . ALA A 1 788 ? 6.494 -22.872 -9.459 1.00 87.94 788 ALA A C 1
ATOM 6191 O O . ALA A 1 788 ? 6.653 -23.385 -10.571 1.00 87.94 788 ALA A O 1
ATOM 6192 N N . ALA A 1 789 ? 5.941 -23.533 -8.437 1.00 91.81 789 ALA A N 1
ATOM 6193 C CA . ALA A 1 789 ? 5.426 -24.898 -8.521 1.00 91.81 789 ALA A CA 1
ATOM 6194 C C . ALA A 1 789 ? 4.202 -25.007 -9.452 1.00 91.81 789 ALA A C 1
ATOM 6196 O O . ALA A 1 789 ? 4.183 -25.869 -10.333 1.00 91.81 789 ALA A O 1
ATOM 6197 N N . ALA A 1 790 ? 3.222 -24.106 -9.323 1.00 93.38 790 ALA A N 1
ATOM 6198 C CA . ALA A 1 790 ? 2.025 -24.082 -10.171 1.00 93.38 790 ALA A CA 1
ATOM 6199 C C . ALA A 1 790 ? 2.357 -23.817 -11.651 1.00 93.38 790 ALA A C 1
ATOM 6201 O O . ALA A 1 790 ? 1.823 -24.475 -12.547 1.00 93.38 790 ALA A O 1
ATOM 6202 N N . VAL A 1 791 ? 3.300 -22.907 -11.919 1.00 92.50 791 VAL A N 1
ATOM 6203 C CA . VAL A 1 791 ? 3.818 -22.667 -13.274 1.00 92.50 791 VAL A CA 1
ATOM 6204 C C . VAL A 1 791 ? 4.520 -23.917 -13.821 1.00 92.50 791 VAL A C 1
ATOM 6206 O O . VAL A 1 791 ? 4.235 -24.335 -14.941 1.00 92.50 791 VAL A O 1
ATOM 6209 N N . SER A 1 792 ? 5.384 -24.557 -13.024 1.00 94.06 792 SER A N 1
ATOM 6210 C CA . SER A 1 792 ? 6.066 -25.810 -13.394 1.00 94.06 792 SER A CA 1
ATOM 6211 C C . SER A 1 792 ? 5.066 -26.912 -13.780 1.00 94.06 792 SER A C 1
ATOM 6213 O O . SER A 1 792 ? 5.226 -27.565 -14.813 1.00 94.06 792 SER A O 1
ATOM 6215 N N . MET A 1 793 ? 3.987 -27.060 -13.000 1.00 94.69 793 MET A N 1
ATOM 6216 C CA . MET A 1 793 ? 2.901 -28.018 -13.235 1.00 94.69 793 MET A CA 1
ATOM 6217 C C . MET A 1 793 ? 2.147 -27.750 -14.548 1.00 94.69 793 MET A C 1
ATOM 6219 O O . MET A 1 793 ? 1.926 -28.665 -15.342 1.00 94.69 793 MET A O 1
ATOM 6223 N N . LYS A 1 794 ? 1.782 -26.490 -14.821 1.00 93.38 794 LYS A N 1
ATOM 6224 C CA . LYS A 1 794 ? 1.096 -26.096 -16.066 1.00 93.38 794 LYS A CA 1
ATOM 6225 C C . LYS A 1 794 ? 1.912 -26.473 -17.304 1.00 93.38 794 LYS A C 1
ATOM 6227 O O . LYS A 1 794 ? 1.372 -27.016 -18.268 1.00 93.38 794 LYS A O 1
ATOM 6232 N N . ILE A 1 795 ? 3.211 -26.190 -17.275 1.00 90.75 795 ILE A N 1
ATOM 6233 C CA . ILE A 1 795 ? 4.113 -26.423 -18.408 1.00 90.75 795 ILE A CA 1
ATOM 6234 C C . ILE A 1 795 ? 4.346 -27.917 -18.636 1.00 90.75 795 ILE A C 1
ATOM 6236 O O . ILE A 1 795 ? 4.364 -28.364 -19.782 1.00 90.75 795 ILE A O 1
ATOM 6240 N N . PHE A 1 796 ? 4.430 -28.706 -17.564 1.00 91.69 796 PHE A N 1
ATOM 6241 C CA . PHE A 1 796 ? 4.477 -30.163 -17.652 1.00 91.69 796 PHE A CA 1
ATOM 6242 C C . PHE A 1 796 ? 3.279 -30.738 -18.430 1.00 91.69 796 PHE A C 1
ATOM 6244 O O . PHE A 1 796 ? 3.472 -31.497 -19.382 1.00 91.69 796 PHE A O 1
ATOM 6251 N N . PHE A 1 797 ? 2.047 -30.330 -18.098 1.00 90.25 797 PHE A N 1
ATOM 6252 C CA . PHE A 1 797 ? 0.851 -30.800 -18.812 1.00 90.25 797 PHE A CA 1
ATOM 6253 C C . PHE A 1 797 ? 0.756 -30.271 -20.251 1.00 90.25 797 PHE A C 1
ATOM 6255 O O . PHE A 1 797 ? 0.277 -30.988 -21.130 1.00 90.25 797 PHE A O 1
ATOM 6262 N N . LEU A 1 798 ? 1.257 -29.059 -20.530 1.00 87.69 798 LEU A N 1
ATOM 6263 C CA . LEU A 1 798 ? 1.412 -28.572 -21.909 1.00 87.69 798 LEU A CA 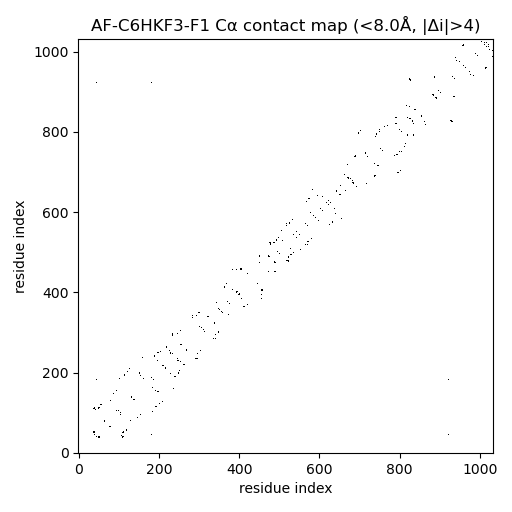1
ATOM 6264 C C . LEU A 1 798 ? 2.332 -29.488 -22.722 1.00 87.69 798 LEU A C 1
ATOM 6266 O O . LEU A 1 798 ? 1.989 -29.840 -23.849 1.00 87.69 798 LEU A O 1
ATOM 6270 N N . GLY A 1 799 ? 3.456 -29.915 -22.144 1.00 84.62 799 GLY A N 1
ATOM 6271 C CA . GLY A 1 799 ? 4.360 -30.884 -22.760 1.00 84.62 799 GLY A CA 1
ATOM 6272 C C . GLY A 1 799 ? 3.698 -32.228 -23.042 1.00 84.62 799 GLY A C 1
ATOM 6273 O O . GLY A 1 799 ? 3.803 -32.734 -24.158 1.00 84.62 799 GLY A O 1
ATOM 6274 N N . LEU A 1 800 ? 2.960 -32.762 -22.064 1.00 85.00 800 LEU A N 1
ATOM 6275 C CA . LEU A 1 800 ? 2.215 -34.019 -22.199 1.00 85.00 800 LEU A CA 1
ATOM 6276 C C . LEU A 1 800 ? 1.187 -33.969 -23.341 1.00 85.00 800 LEU A C 1
ATOM 6278 O O . LEU A 1 800 ? 1.018 -34.942 -24.073 1.00 85.00 800 LEU A O 1
ATOM 6282 N N . ARG A 1 801 ? 0.533 -32.816 -23.525 1.00 83.75 801 ARG A N 1
ATOM 6283 C CA . ARG A 1 801 ? -0.388 -32.582 -24.644 1.00 83.75 801 ARG A CA 1
ATOM 6284 C C . ARG A 1 801 ? 0.308 -32.620 -25.995 1.00 83.75 801 ARG A C 1
ATOM 6286 O O . ARG A 1 801 ? -0.234 -33.178 -26.940 1.00 83.75 801 ARG A O 1
ATOM 6293 N N . ILE A 1 802 ? 1.487 -32.012 -26.092 1.00 81.62 802 ILE A N 1
ATOM 6294 C CA . ILE A 1 802 ? 2.235 -31.945 -27.351 1.00 81.62 802 ILE A CA 1
ATOM 6295 C C . ILE A 1 802 ? 2.829 -33.312 -27.709 1.00 81.62 802 ILE A C 1
ATOM 6297 O O . ILE A 1 802 ? 2.823 -33.683 -28.880 1.00 81.62 802 ILE A O 1
ATOM 6301 N N . SER A 1 803 ? 3.320 -34.073 -26.726 1.00 76.38 803 SER A N 1
ATOM 6302 C CA . SER A 1 803 ? 3.940 -35.383 -26.965 1.00 76.38 803 SER A CA 1
ATOM 6303 C C . SER A 1 803 ? 2.945 -36.479 -27.332 1.00 76.38 803 SER A C 1
ATOM 6305 O O . SER A 1 803 ? 3.338 -37.474 -27.928 1.00 76.38 803 SER A O 1
ATOM 6307 N N . SER A 1 804 ? 1.661 -36.316 -26.992 1.00 72.69 804 SER A N 1
ATOM 6308 C CA . SER A 1 804 ? 0.646 -37.379 -27.088 1.00 72.69 804 SER A CA 1
ATOM 6309 C C . SER A 1 804 ? 1.002 -38.648 -26.289 1.00 72.69 804 SER A C 1
ATOM 6311 O O . SER A 1 804 ? 0.350 -39.678 -26.436 1.00 72.69 804 SER A O 1
ATOM 6313 N N . SER A 1 805 ? 1.977 -38.573 -25.372 1.00 73.38 805 SER A N 1
ATOM 6314 C CA . SER A 1 805 ? 2.451 -39.692 -24.538 1.00 73.38 805 SER A CA 1
ATOM 6315 C C . SER A 1 805 ? 1.549 -39.971 -23.326 1.00 73.38 805 SER A C 1
ATOM 6317 O O . SER A 1 805 ? 1.948 -40.676 -22.396 1.00 73.38 805 SER A O 1
ATOM 6319 N N . HIS A 1 806 ? 0.335 -39.409 -23.304 1.00 77.06 806 HIS A N 1
ATOM 6320 C CA . HIS A 1 806 ? -0.585 -39.499 -22.172 1.00 77.06 806 HIS A CA 1
ATOM 6321 C C . HIS A 1 806 ? -0.910 -40.948 -21.802 1.00 77.06 806 HIS A C 1
ATOM 6323 O O . HIS A 1 806 ? -0.757 -41.308 -20.639 1.00 77.06 806 HIS A O 1
ATOM 6329 N N . SER A 1 807 ? -1.250 -41.801 -22.773 1.00 75.69 807 SER A N 1
ATOM 6330 C CA . SER A 1 807 ? -1.570 -43.214 -22.519 1.00 75.69 807 SER A CA 1
ATOM 6331 C C . SER A 1 807 ? -0.421 -43.978 -21.854 1.00 75.69 807 SER A C 1
ATOM 6333 O O . SER A 1 807 ? -0.658 -44.832 -21.006 1.00 75.69 807 SER A O 1
ATOM 6335 N N . THR A 1 808 ? 0.824 -43.651 -22.211 1.00 76.12 808 THR A N 1
ATOM 6336 C CA . THR A 1 808 ? 2.031 -44.302 -21.683 1.00 76.12 808 THR A CA 1
ATOM 6337 C C . THR A 1 808 ? 2.342 -43.855 -20.256 1.00 76.12 808 THR A C 1
ATOM 6339 O O . THR A 1 808 ? 2.797 -44.653 -19.440 1.00 76.12 808 THR A O 1
ATOM 6342 N N . ILE A 1 809 ? 2.102 -42.579 -19.940 1.00 79.44 809 ILE A N 1
ATOM 6343 C CA . ILE A 1 809 ? 2.490 -41.973 -18.657 1.00 79.44 809 ILE A CA 1
ATOM 6344 C C . ILE A 1 809 ? 1.346 -42.012 -17.636 1.00 79.44 809 ILE A C 1
ATOM 6346 O O . ILE A 1 809 ? 1.618 -41.973 -16.438 1.00 79.44 809 ILE A O 1
ATOM 6350 N N . LYS A 1 810 ? 0.086 -42.156 -18.076 1.00 81.44 810 LYS A N 1
ATOM 6351 C CA . LYS A 1 810 ? -1.125 -42.200 -17.235 1.00 81.44 810 LYS A CA 1
ATOM 6352 C C . LYS A 1 810 ? -0.970 -43.043 -15.954 1.00 81.44 810 LYS A C 1
ATOM 6354 O O . LYS A 1 810 ? -1.270 -42.501 -14.891 1.00 81.44 810 LYS A O 1
ATOM 6359 N N . PRO A 1 811 ? -0.396 -44.268 -15.974 1.00 81.44 811 PRO A N 1
ATOM 6360 C CA . PRO A 1 811 ? -0.212 -45.068 -14.755 1.00 81.44 811 PRO A CA 1
ATOM 6361 C C . PRO A 1 811 ? 0.690 -44.421 -13.688 1.00 81.44 811 PRO A C 1
ATOM 6363 O O . PRO A 1 811 ? 0.598 -44.756 -12.510 1.00 81.44 811 PRO A O 1
ATOM 6366 N N . TYR A 1 812 ? 1.569 -43.497 -14.083 1.00 84.12 812 TYR A N 1
ATOM 6367 C CA . TYR A 1 812 ? 2.526 -42.814 -13.207 1.00 84.12 812 TYR A CA 1
ATOM 6368 C C . TYR A 1 812 ? 2.060 -41.414 -12.768 1.00 84.12 812 TYR A C 1
ATOM 6370 O O . TYR A 1 812 ? 2.725 -40.781 -11.949 1.00 84.12 812 TYR A O 1
ATOM 6378 N N . LEU A 1 813 ? 0.923 -40.915 -13.277 1.00 87.12 813 LEU A N 1
ATOM 6379 C CA . LEU A 1 813 ? 0.454 -39.545 -13.019 1.00 87.12 813 LEU A CA 1
ATOM 6380 C C . LEU A 1 813 ? -0.282 -39.359 -11.693 1.00 87.12 813 LEU A C 1
ATOM 6382 O O . LEU A 1 813 ? -0.538 -38.213 -11.327 1.00 87.12 813 LEU A O 1
ATOM 6386 N N . LEU A 1 814 ? -0.600 -40.427 -10.953 1.00 86.44 814 LEU A N 1
ATOM 6387 C CA . LEU A 1 814 ? -1.388 -40.326 -9.720 1.00 86.44 814 LEU A CA 1
ATOM 6388 C C . LEU A 1 814 ? -0.815 -39.284 -8.747 1.00 86.44 814 LEU A C 1
ATOM 6390 O O . LEU A 1 814 ? -1.524 -38.389 -8.299 1.00 86.44 814 LEU A O 1
ATOM 6394 N N . GLN A 1 815 ? 0.484 -39.360 -8.447 1.00 86.06 815 GLN A N 1
ATOM 6395 C CA . GLN A 1 815 ? 1.124 -38.429 -7.510 1.00 86.06 815 GLN A CA 1
ATOM 6396 C C . GLN A 1 815 ? 1.081 -36.982 -8.022 1.00 86.06 815 GLN A C 1
ATOM 6398 O O . GLN A 1 815 ? 0.835 -36.064 -7.246 1.00 86.06 815 GLN A O 1
ATOM 6403 N N . THR A 1 816 ? 1.259 -36.785 -9.329 1.00 90.50 816 THR A N 1
ATOM 6404 C CA . THR A 1 816 ? 1.179 -35.472 -9.981 1.00 90.50 816 THR A CA 1
ATOM 6405 C C . THR A 1 816 ? -0.238 -34.900 -9.924 1.00 90.50 816 THR A C 1
ATOM 6407 O O . THR A 1 816 ? -0.408 -33.722 -9.615 1.00 90.50 816 THR A O 1
ATOM 6410 N N . CYS A 1 817 ? -1.262 -35.730 -10.141 1.00 89.50 817 CYS A N 1
ATOM 6411 C CA . CYS A 1 817 ? -2.668 -35.332 -10.052 1.00 89.50 817 CYS A CA 1
ATOM 6412 C C . CYS A 1 817 ? -3.065 -34.966 -8.615 1.00 89.50 817 CYS A C 1
ATOM 6414 O O . CYS A 1 817 ? -3.756 -33.973 -8.413 1.00 89.50 817 CYS A O 1
ATOM 6416 N N . LEU A 1 818 ? -2.566 -35.688 -7.607 1.00 86.38 818 LEU A N 1
ATOM 6417 C CA . LEU A 1 818 ? -2.789 -35.347 -6.195 1.00 86.38 818 LEU A CA 1
AT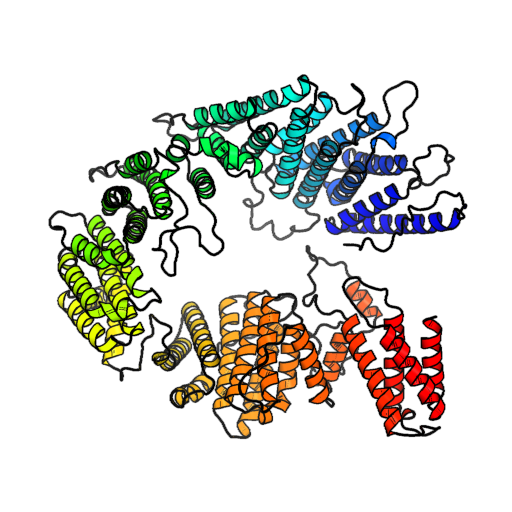OM 6418 C C . LEU A 1 818 ? -2.156 -34.001 -5.807 1.00 86.38 818 LEU A C 1
ATOM 6420 O O . LEU A 1 818 ? -2.754 -33.216 -5.073 1.00 86.38 818 LEU A O 1
ATOM 6424 N N . VAL A 1 819 ? -0.958 -33.705 -6.320 1.00 90.00 819 VAL A N 1
ATOM 6425 C CA . VAL A 1 819 ? -0.309 -32.396 -6.130 1.00 90.00 819 VAL A CA 1
ATOM 6426 C C . VAL A 1 819 ? -1.094 -31.287 -6.834 1.00 90.00 819 VAL A C 1
ATOM 6428 O O . VAL A 1 819 ? -1.318 -30.234 -6.242 1.00 90.00 819 VAL A O 1
ATOM 6431 N N . LEU A 1 820 ? -1.551 -31.526 -8.068 1.00 92.19 820 LEU A N 1
ATOM 6432 C CA . LEU A 1 820 ? -2.392 -30.583 -8.810 1.00 92.19 820 LEU A CA 1
ATOM 6433 C C . LEU A 1 820 ? -3.708 -30.308 -8.071 1.00 92.19 820 LEU A C 1
ATOM 6435 O O . LEU A 1 820 ? -4.119 -29.155 -7.978 1.00 92.19 820 LEU A O 1
ATOM 6439 N N . TYR A 1 821 ? -4.329 -31.345 -7.503 1.00 87.19 821 TYR A N 1
ATOM 6440 C CA . TYR A 1 821 ? -5.509 -31.203 -6.657 1.00 87.19 821 TYR A CA 1
ATOM 6441 C C . TYR A 1 821 ? -5.218 -30.304 -5.451 1.00 87.19 821 TYR A C 1
ATOM 6443 O O . TYR A 1 821 ? -5.993 -29.393 -5.188 1.00 87.19 821 TYR A O 1
ATOM 6451 N N . GLY A 1 822 ? -4.066 -30.479 -4.790 1.00 84.62 822 GLY A N 1
ATOM 6452 C CA . GLY A 1 822 ? -3.588 -29.575 -3.736 1.00 84.62 822 GLY A CA 1
ATOM 6453 C C . GLY A 1 822 ? -3.473 -28.111 -4.184 1.00 84.62 822 GLY A C 1
ATOM 6454 O O . GLY A 1 822 ? -3.932 -27.222 -3.482 1.00 84.62 822 GLY A O 1
ATOM 6455 N N . MET A 1 823 ? -2.949 -27.849 -5.383 1.00 89.56 823 MET A N 1
ATOM 6456 C CA . MET A 1 823 ? -2.847 -26.483 -5.922 1.00 89.56 823 MET A CA 1
ATOM 6457 C C . MET A 1 823 ? -4.210 -25.872 -6.304 1.00 89.56 823 MET A C 1
ATOM 6459 O O . MET A 1 823 ? -4.369 -24.653 -6.279 1.00 89.56 823 MET A O 1
ATOM 6463 N N . LEU A 1 824 ? -5.201 -26.691 -6.681 1.00 84.62 824 LEU A N 1
ATOM 6464 C CA . LEU A 1 824 ? -6.557 -26.232 -7.028 1.00 84.62 824 LEU A CA 1
ATOM 6465 C C . LEU A 1 824 ? -7.354 -25.742 -5.815 1.00 84.62 824 LEU A C 1
ATOM 6467 O O . LEU A 1 824 ? -8.298 -24.964 -5.977 1.00 84.62 824 LEU A O 1
ATOM 6471 N N . ILE A 1 825 ? -6.970 -26.193 -4.623 1.00 78.56 825 ILE A N 1
ATOM 6472 C CA . ILE A 1 825 ? -7.608 -25.836 -3.354 1.00 78.56 825 ILE A CA 1
ATOM 6473 C C . ILE A 1 825 ? -6.796 -24.823 -2.535 1.00 78.56 825 ILE A C 1
ATOM 6475 O O . ILE A 1 825 ? -7.237 -24.489 -1.442 1.00 78.56 825 ILE A O 1
ATOM 6479 N N . ASP A 1 826 ? -5.682 -24.312 -3.072 1.00 83.62 826 ASP A N 1
ATOM 6480 C CA . ASP A 1 826 ? -4.777 -23.342 -2.431 1.00 83.62 826 ASP A CA 1
ATOM 6481 C C . ASP A 1 826 ? -5.506 -22.051 -1.977 1.00 83.62 826 ASP A C 1
ATOM 6483 O O . ASP A 1 826 ? -6.543 -21.671 -2.529 1.00 83.62 826 ASP A O 1
ATOM 6487 N N . ASP A 1 827 ? -5.007 -21.370 -0.940 1.00 73.31 827 ASP A N 1
ATOM 6488 C CA . ASP A 1 827 ? -5.599 -20.126 -0.423 1.00 73.31 827 ASP A CA 1
ATOM 6489 C C . ASP A 1 827 ? -5.467 -18.943 -1.398 1.00 73.31 827 ASP A C 1
ATOM 6491 O O . ASP A 1 827 ? -6.373 -18.107 -1.478 1.00 73.31 827 ASP A O 1
ATOM 6495 N N . ASP A 1 828 ? -4.396 -18.892 -2.190 1.00 84.00 828 ASP A N 1
ATOM 6496 C CA . ASP A 1 828 ? -4.150 -17.805 -3.130 1.00 84.00 828 ASP A CA 1
ATOM 6497 C C . ASP A 1 828 ? -4.951 -17.983 -4.434 1.00 84.00 828 ASP A C 1
ATOM 6499 O O . ASP A 1 828 ? -4.978 -19.037 -5.078 1.00 84.00 828 ASP A O 1
ATOM 6503 N N . GLU A 1 829 ? -5.626 -16.916 -4.867 1.00 81.25 829 GLU A N 1
ATOM 6504 C CA . GLU A 1 829 ? -6.426 -16.920 -6.098 1.00 81.25 829 GLU A CA 1
ATOM 6505 C C . GLU A 1 829 ? -5.573 -17.120 -7.362 1.00 81.25 829 GLU A C 1
ATOM 6507 O O . GLU A 1 829 ? -5.993 -17.819 -8.289 1.00 81.25 829 GLU A O 1
ATOM 6512 N N . GLY A 1 830 ? -4.367 -16.549 -7.400 1.00 84.00 830 GLY A N 1
ATOM 6513 C CA . GLY A 1 830 ? -3.444 -16.664 -8.525 1.00 84.00 830 GLY A CA 1
ATOM 6514 C C . GLY A 1 830 ? -2.913 -18.086 -8.702 1.00 84.00 830 GLY A C 1
ATOM 6515 O O . GLY A 1 830 ? -2.872 -18.587 -9.830 1.00 84.00 830 GLY A O 1
ATOM 6516 N N . ILE A 1 831 ? -2.572 -18.764 -7.602 1.00 88.06 831 ILE A N 1
ATOM 6517 C CA . ILE A 1 831 ? -2.136 -20.171 -7.618 1.00 88.06 831 ILE A CA 1
ATOM 6518 C C . ILE A 1 831 ? -3.267 -21.073 -8.119 1.00 88.06 831 ILE A C 1
ATOM 6520 O O . ILE A 1 831 ? -3.065 -21.837 -9.070 1.00 88.06 831 ILE A O 1
ATOM 6524 N N . ARG A 1 832 ? -4.482 -20.921 -7.574 1.00 87.94 832 ARG A N 1
ATOM 6525 C CA . ARG A 1 832 ? -5.659 -21.683 -8.023 1.00 87.94 832 ARG A CA 1
ATOM 6526 C C . ARG A 1 832 ? -5.976 -21.467 -9.497 1.00 87.94 832 ARG A C 1
ATOM 6528 O O . ARG A 1 832 ? -6.315 -22.419 -10.198 1.00 87.94 832 ARG A O 1
ATOM 6535 N N . TYR A 1 833 ? -5.852 -20.238 -9.994 1.00 88.50 833 TYR A N 1
ATOM 6536 C CA . TYR A 1 833 ? -6.087 -19.929 -11.405 1.00 88.50 833 TYR A CA 1
ATOM 6537 C C . TYR A 1 833 ? -5.070 -20.614 -12.332 1.00 88.50 833 TYR A C 1
ATOM 6539 O O . TYR A 1 833 ? -5.441 -21.136 -13.388 1.00 88.50 833 TYR A O 1
ATOM 6547 N N . LEU A 1 834 ? -3.792 -20.663 -11.945 1.00 89.88 834 LEU A N 1
ATOM 6548 C CA . LEU A 1 834 ? -2.764 -21.396 -12.692 1.00 89.88 834 LEU A CA 1
ATOM 6549 C C . LEU A 1 834 ? -2.990 -22.912 -12.644 1.00 89.88 834 LEU A C 1
ATOM 6551 O O . LEU A 1 834 ? -2.877 -23.578 -13.675 1.00 89.88 834 LEU A O 1
ATOM 6555 N N . ALA A 1 835 ? -3.367 -23.449 -11.483 1.00 92.06 835 ALA A N 1
ATOM 6556 C CA . ALA A 1 835 ? -3.712 -24.858 -11.322 1.00 92.06 835 ALA A CA 1
ATOM 6557 C C . ALA A 1 835 ? -4.940 -25.245 -12.164 1.00 92.06 835 ALA A C 1
ATOM 6559 O O . ALA A 1 835 ? -4.939 -26.280 -12.825 1.00 92.06 835 ALA A O 1
ATOM 6560 N N . ALA A 1 836 ? -5.956 -24.381 -12.237 1.00 89.38 836 ALA A N 1
ATOM 6561 C CA . ALA A 1 836 ? -7.139 -24.593 -13.070 1.00 89.38 836 ALA A CA 1
ATOM 6562 C C . ALA A 1 836 ? -6.800 -24.634 -14.565 1.00 89.38 836 ALA A C 1
ATOM 6564 O O . ALA A 1 836 ? -7.338 -25.466 -15.300 1.00 89.38 836 ALA A O 1
ATOM 6565 N N . GLN A 1 837 ? -5.864 -23.794 -15.022 1.00 91.56 837 GLN A N 1
ATOM 6566 C CA . GLN A 1 837 ? -5.336 -23.878 -16.386 1.00 91.56 837 GLN A CA 1
ATOM 6567 C C . GLN A 1 837 ? -4.608 -25.204 -16.621 1.00 91.56 837 GLN A C 1
ATOM 6569 O O . GLN A 1 837 ? -4.859 -25.860 -17.630 1.00 91.56 837 GLN A O 1
ATOM 6574 N N . ALA A 1 838 ? -3.740 -25.613 -15.690 1.00 92.44 838 ALA A N 1
ATOM 6575 C CA . ALA A 1 838 ? -3.011 -26.878 -15.757 1.00 92.44 838 ALA A CA 1
ATOM 6576 C C . ALA A 1 838 ? -3.965 -28.088 -15.833 1.00 92.44 838 ALA A C 1
ATOM 6578 O O . ALA A 1 838 ? -3.823 -28.935 -16.713 1.00 92.44 838 ALA A O 1
ATOM 6579 N N . ALA A 1 839 ? -4.995 -28.115 -14.984 1.00 90.94 839 ALA A N 1
ATOM 6580 C CA . ALA A 1 839 ? -6.040 -29.135 -14.986 1.00 90.94 839 ALA A CA 1
ATOM 6581 C C . ALA A 1 839 ? -6.867 -29.117 -16.283 1.00 90.94 839 ALA A C 1
ATOM 6583 O O . ALA A 1 839 ? -7.107 -30.160 -16.879 1.00 90.94 839 ALA A O 1
ATOM 6584 N N . SER A 1 840 ? -7.227 -27.934 -16.793 1.00 89.50 840 SER A N 1
ATOM 6585 C CA . SER A 1 840 ? -7.942 -27.804 -18.075 1.00 89.50 840 SER A CA 1
ATOM 6586 C C . SER A 1 840 ? -7.138 -28.380 -19.249 1.00 89.50 840 SER A C 1
ATOM 6588 O O . SER A 1 840 ? -7.719 -28.952 -20.172 1.00 89.50 840 SER A O 1
ATOM 6590 N N . ILE A 1 841 ? -5.803 -28.258 -19.217 1.00 88.38 841 ILE A N 1
ATOM 6591 C CA . ILE A 1 841 ? -4.914 -28.892 -20.199 1.00 88.38 841 ILE A CA 1
ATOM 6592 C C . ILE A 1 841 ? -4.948 -30.414 -20.040 1.00 88.38 841 ILE A C 1
ATOM 6594 O O . ILE A 1 841 ? -5.129 -31.099 -21.043 1.00 88.38 841 ILE A O 1
ATOM 6598 N N . LEU A 1 842 ? -4.841 -30.936 -18.813 1.00 88.50 842 LEU A N 1
ATOM 6599 C CA . LEU A 1 842 ? -4.939 -32.373 -18.533 1.00 88.50 842 LEU A CA 1
ATOM 6600 C C . LEU A 1 842 ? -6.264 -32.967 -19.045 1.00 88.50 842 LEU A C 1
ATOM 6602 O O . LEU A 1 842 ? -6.248 -33.947 -19.779 1.00 88.50 842 LEU A O 1
ATOM 6606 N N . PHE A 1 843 ? -7.402 -32.329 -18.761 1.00 86.88 843 PHE A N 1
ATOM 6607 C CA . PHE A 1 843 ? -8.722 -32.822 -19.186 1.00 86.88 843 PHE A CA 1
ATOM 6608 C C . PHE A 1 843 ? -8.927 -32.804 -20.702 1.00 86.88 843 PHE A C 1
ATOM 6610 O O . PHE A 1 843 ? -9.755 -33.546 -21.227 1.00 86.88 843 PHE A O 1
ATOM 6617 N N . SER A 1 844 ? -8.194 -31.948 -21.420 1.00 82.50 844 SER A N 1
ATOM 6618 C CA . SER A 1 844 ? -8.230 -31.932 -22.886 1.00 82.50 844 SER A CA 1
ATOM 6619 C C . SER A 1 844 ? -7.547 -33.148 -23.524 1.00 82.50 844 SER A C 1
ATOM 6621 O O . SER A 1 844 ? -7.674 -33.335 -24.728 1.00 82.50 844 SER A O 1
ATOM 6623 N N . LEU A 1 845 ? -6.840 -33.972 -22.738 1.00 76.75 845 LEU A N 1
ATOM 6624 C CA . LEU A 1 845 ? -6.149 -35.176 -23.212 1.00 76.75 845 LEU A CA 1
ATOM 6625 C C . LEU A 1 845 ? -7.052 -36.415 -23.270 1.00 76.75 845 LEU A C 1
ATOM 6627 O O . LEU A 1 845 ? -6.758 -37.333 -24.028 1.00 76.75 845 LEU A O 1
ATOM 6631 N N . GLU A 1 846 ? -8.131 -36.453 -22.484 1.00 64.00 846 GLU A N 1
ATOM 6632 C CA . GLU A 1 846 ? -9.044 -37.606 -22.395 1.00 64.00 846 GLU A CA 1
ATOM 6633 C C . GLU A 1 846 ? -10.122 -37.599 -23.482 1.00 64.00 846 GLU A C 1
ATOM 6635 O O . GLU A 1 846 ? -10.525 -38.645 -23.989 1.00 64.00 846 GLU A O 1
ATOM 6640 N N . PHE A 1 847 ? -10.574 -36.410 -23.882 1.00 53.72 847 PHE A N 1
ATOM 6641 C CA . PHE A 1 847 ? -11.530 -36.245 -24.968 1.00 53.72 847 PHE A CA 1
ATOM 6642 C C . PHE A 1 847 ? -10.752 -35.954 -26.250 1.00 53.72 847 PHE A C 1
ATOM 6644 O O . PHE A 1 847 ? -10.192 -34.872 -26.388 1.00 53.72 847 PHE A O 1
ATOM 6651 N N . ASN A 1 848 ? -10.776 -36.868 -27.225 1.00 49.72 848 ASN A N 1
ATOM 6652 C CA . ASN A 1 848 ? -10.248 -36.683 -28.592 1.00 49.72 848 ASN A CA 1
ATOM 6653 C C . ASN A 1 848 ? -10.971 -35.564 -29.397 1.00 49.72 848 ASN A C 1
ATOM 6655 O O . ASN A 1 848 ? -11.119 -35.656 -30.615 1.00 49.72 848 ASN A O 1
ATOM 6659 N N . ASN A 1 849 ? -11.463 -34.511 -28.738 1.00 42.41 849 ASN A N 1
ATOM 6660 C CA . ASN A 1 849 ? -12.106 -33.361 -29.350 1.00 42.41 849 ASN A CA 1
ATOM 6661 C C . ASN A 1 849 ? -11.096 -32.240 -29.604 1.00 42.41 849 ASN A C 1
ATOM 6663 O O . ASN A 1 849 ? -10.352 -31.786 -28.739 1.00 42.41 849 ASN A O 1
ATOM 6667 N N . THR A 1 850 ? -11.123 -31.775 -30.843 1.00 43.38 850 THR A N 1
ATOM 6668 C CA . THR A 1 850 ? -10.261 -30.754 -31.423 1.00 43.38 850 THR A CA 1
ATOM 6669 C C . THR A 1 850 ? -10.279 -29.416 -30.663 1.00 43.38 850 THR A C 1
ATOM 6671 O O . THR A 1 850 ? -11.309 -28.756 -30.563 1.00 43.38 850 THR A O 1
ATOM 6674 N N . ASN A 1 851 ? -9.085 -28.967 -30.269 1.00 46.78 851 ASN A N 1
ATOM 6675 C CA . ASN A 1 851 ? -8.607 -27.575 -30.229 1.00 46.78 851 ASN A CA 1
ATOM 6676 C C . ASN A 1 851 ? -9.125 -26.547 -29.204 1.00 46.78 851 ASN A C 1
ATOM 6678 O O . ASN A 1 851 ? -8.636 -25.417 -29.252 1.00 46.78 851 ASN A O 1
ATOM 6682 N N . GLN A 1 852 ? -9.974 -26.870 -28.224 1.00 51.16 852 GLN A N 1
ATOM 6683 C CA . GLN A 1 852 ? -10.229 -25.934 -27.112 1.00 51.16 852 GLN A CA 1
ATOM 6684 C C . GLN A 1 852 ? -10.271 -26.642 -25.756 1.00 51.16 852 GLN A C 1
ATOM 6686 O O . GLN A 1 852 ? -11.270 -27.254 -25.388 1.00 51.16 852 GLN A O 1
ATOM 6691 N N . ALA A 1 853 ? -9.191 -26.500 -24.975 1.00 58.22 853 ALA A N 1
ATOM 6692 C CA . ALA A 1 853 ? -9.260 -26.708 -23.533 1.00 58.22 853 ALA A CA 1
ATOM 6693 C C . ALA A 1 853 ? -10.320 -25.740 -22.994 1.00 58.22 853 ALA A C 1
ATOM 6695 O O . ALA A 1 853 ? -10.147 -24.522 -23.062 1.00 58.22 853 ALA A O 1
ATOM 6696 N N . THR A 1 854 ? -11.454 -26.270 -22.540 1.00 66.94 854 THR A N 1
ATOM 6697 C CA . THR A 1 854 ? -12.495 -25.436 -21.938 1.00 66.94 854 THR A CA 1
ATOM 6698 C C . THR A 1 854 ? -11.921 -24.900 -20.636 1.00 66.94 854 THR A C 1
ATOM 6700 O O . THR A 1 854 ? -11.590 -25.685 -19.753 1.00 66.94 854 THR A O 1
ATOM 6703 N N . ALA A 1 855 ? -11.725 -23.585 -20.545 1.00 74.25 855 ALA A N 1
ATOM 6704 C CA . ALA A 1 855 ? -11.167 -22.968 -19.352 1.00 74.25 855 ALA A CA 1
ATOM 6705 C C . ALA A 1 855 ? -12.140 -23.172 -18.185 1.00 74.25 855 ALA A C 1
ATOM 6707 O O . ALA A 1 855 ? -13.219 -22.576 -18.158 1.00 74.25 855 ALA A O 1
ATOM 6708 N N . LEU A 1 856 ? -11.774 -24.043 -17.248 1.00 79.75 856 LEU A N 1
ATOM 6709 C CA . LEU A 1 856 ? -12.561 -24.280 -16.047 1.00 79.75 856 LEU A CA 1
ATOM 6710 C C . LEU A 1 856 ? -12.158 -23.298 -14.951 1.00 79.75 856 LEU A C 1
ATOM 6712 O O . LEU A 1 856 ? -10.988 -22.951 -14.791 1.00 79.75 856 LEU A O 1
ATOM 6716 N N . LEU A 1 857 ? -13.146 -22.874 -14.167 1.00 81.25 857 LEU A N 1
ATOM 6717 C CA . LEU A 1 857 ? -12.888 -22.209 -12.893 1.00 81.25 857 LEU A CA 1
ATOM 6718 C C . LEU A 1 857 ? -12.267 -23.219 -11.910 1.00 81.25 857 LEU A C 1
ATOM 6720 O O . LEU A 1 857 ? -12.597 -24.404 -12.000 1.00 81.25 857 LEU A O 1
ATOM 6724 N N . PRO A 1 858 ? -11.437 -22.781 -10.941 1.00 80.50 858 PRO A N 1
ATOM 6725 C CA . PRO A 1 858 ? -10.732 -23.686 -10.028 1.00 80.50 858 PRO A CA 1
ATOM 6726 C C . PRO A 1 858 ? -11.625 -24.728 -9.349 1.00 80.50 858 PRO A C 1
ATOM 6728 O O . PRO A 1 858 ? -11.271 -25.899 -9.318 1.00 80.50 858 PRO A O 1
ATOM 6731 N N . LEU A 1 859 ? -12.820 -24.329 -8.904 1.00 73.31 859 LEU A N 1
ATOM 6732 C CA . LEU A 1 859 ? -13.778 -25.233 -8.260 1.00 73.31 859 LEU A CA 1
ATOM 6733 C C . LEU A 1 859 ? -14.340 -26.302 -9.216 1.00 73.31 859 LEU A C 1
ATOM 6735 O O . LEU A 1 859 ? -14.526 -27.452 -8.835 1.00 73.31 859 LEU A O 1
ATOM 6739 N N . ALA A 1 860 ? -14.617 -25.932 -10.467 1.00 75.31 860 ALA A N 1
ATOM 6740 C CA . ALA A 1 860 ? -15.071 -26.896 -11.468 1.00 75.31 860 ALA A CA 1
ATOM 6741 C C . ALA A 1 860 ? -13.930 -27.845 -11.868 1.00 75.31 860 ALA A C 1
ATOM 6743 O O . ALA A 1 860 ? -14.157 -29.030 -12.099 1.00 75.31 860 ALA A O 1
ATOM 6744 N N . ALA A 1 861 ? -12.697 -27.328 -11.914 1.00 82.81 861 ALA A N 1
ATOM 6745 C CA . ALA A 1 861 ? -11.511 -28.124 -12.187 1.00 82.81 861 ALA A CA 1
ATOM 6746 C C . ALA A 1 861 ? -11.186 -29.105 -11.050 1.00 82.81 861 ALA A C 1
ATOM 6748 O O . ALA A 1 861 ? -10.808 -30.234 -11.339 1.00 82.81 861 ALA A O 1
ATOM 6749 N N . SER A 1 862 ? -11.360 -28.719 -9.780 1.00 82.00 862 SER A N 1
ATOM 6750 C CA . SER A 1 862 ? -11.135 -29.620 -8.643 1.00 82.00 862 SER A CA 1
ATOM 6751 C C . SER A 1 862 ? -12.154 -30.753 -8.601 1.00 82.00 862 SER A C 1
ATOM 6753 O O . SER A 1 862 ? -11.749 -31.898 -8.436 1.00 82.00 862 SER A O 1
ATOM 6755 N N . SER A 1 863 ? -13.440 -30.453 -8.824 1.00 76.00 863 SER A N 1
ATOM 6756 C CA . SER A 1 863 ? -14.498 -31.472 -8.906 1.00 76.00 863 SER A CA 1
ATOM 6757 C C . SER A 1 863 ? -14.193 -32.485 -10.006 1.00 76.00 863 SER A C 1
ATOM 6759 O O . SER A 1 863 ? -14.082 -33.672 -9.738 1.00 76.00 863 SER A O 1
ATOM 6761 N N . LYS A 1 864 ? -13.931 -32.005 -11.228 1.00 78.88 864 LYS A N 1
ATOM 6762 C CA . LYS A 1 864 ? -13.639 -32.887 -12.360 1.00 78.88 864 LYS A CA 1
ATOM 6763 C C . LYS A 1 864 ? -12.359 -33.711 -12.165 1.00 78.88 864 LYS A C 1
ATOM 6765 O O . LYS A 1 864 ? -12.299 -34.856 -12.597 1.00 78.88 864 LYS A O 1
ATOM 6770 N N . LEU A 1 865 ? -11.323 -33.143 -11.537 1.00 83.81 865 LEU A N 1
ATOM 6771 C CA . LEU A 1 865 ? -10.099 -33.893 -11.232 1.00 83.81 865 LEU A CA 1
ATOM 6772 C C . LEU A 1 865 ? -10.357 -35.002 -10.206 1.00 83.81 865 LEU A C 1
ATOM 6774 O O . LEU A 1 865 ? -9.739 -36.057 -10.308 1.00 83.81 865 LEU A O 1
ATOM 6778 N N . ALA A 1 866 ? -11.236 -34.764 -9.230 1.00 77.62 866 ALA A N 1
ATOM 6779 C CA . ALA A 1 866 ? -11.631 -35.777 -8.259 1.00 77.62 866 ALA A CA 1
ATOM 6780 C C . ALA A 1 866 ? -12.375 -36.938 -8.936 1.00 77.62 866 ALA A C 1
ATOM 6782 O O . ALA A 1 866 ? -12.019 -38.087 -8.680 1.00 77.62 866 ALA A O 1
ATOM 6783 N N . ASP A 1 867 ? -13.303 -36.640 -9.853 1.00 76.25 867 ASP A N 1
ATOM 6784 C CA . ASP A 1 867 ? -14.022 -37.650 -10.644 1.00 76.25 867 ASP A CA 1
ATOM 6785 C C . ASP A 1 867 ? -13.036 -38.529 -11.434 1.00 76.25 867 ASP A C 1
ATOM 6787 O O . ASP A 1 867 ? -13.052 -39.751 -11.321 1.00 76.25 867 ASP A O 1
ATOM 6791 N N . ILE A 1 868 ? -12.087 -37.909 -12.147 1.00 80.00 868 ILE A N 1
ATOM 6792 C CA . ILE A 1 868 ? -11.052 -38.624 -12.913 1.00 80.00 868 ILE A CA 1
ATOM 6793 C C . ILE A 1 868 ? -10.161 -39.467 -11.999 1.00 80.00 868 ILE A C 1
ATOM 6795 O O . ILE A 1 868 ? -9.844 -40.607 -12.321 1.00 80.00 868 ILE A O 1
ATOM 6799 N N . LEU A 1 869 ? -9.744 -38.932 -10.847 1.00 78.62 869 LEU A N 1
ATOM 6800 C CA . LEU A 1 869 ? -8.956 -39.695 -9.878 1.00 78.62 869 LEU A CA 1
ATOM 6801 C C . LEU A 1 869 ? -9.721 -40.934 -9.396 1.00 78.62 869 LEU A C 1
ATOM 6803 O O . LEU A 1 869 ? -9.125 -42.008 -9.296 1.00 78.62 869 LEU A O 1
ATOM 6807 N N . ALA A 1 870 ? -11.016 -40.782 -9.119 1.00 71.94 870 ALA A N 1
ATOM 6808 C CA . ALA A 1 870 ? -11.885 -41.865 -8.688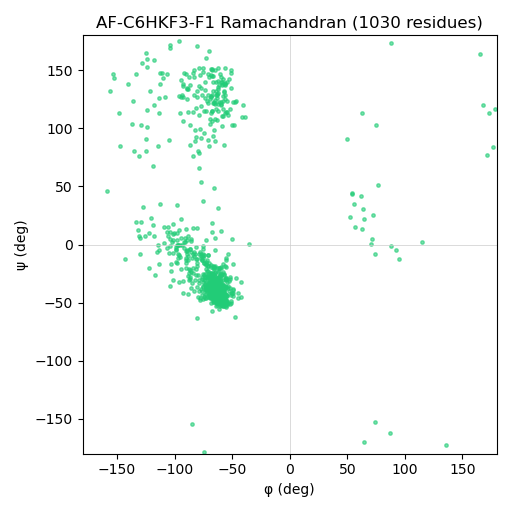 1.00 71.94 870 ALA A CA 1
ATOM 6809 C C . ALA A 1 870 ? -12.096 -42.911 -9.793 1.00 71.94 870 ALA A C 1
ATOM 6811 O O . ALA A 1 870 ? -12.051 -44.096 -9.488 1.00 71.94 870 ALA A O 1
ATOM 6812 N N . GLU A 1 871 ? -12.266 -42.499 -11.052 1.00 75.56 871 GLU A N 1
ATOM 6813 C CA . GLU A 1 871 ? -12.492 -43.393 -12.197 1.00 75.56 871 GLU A CA 1
ATOM 6814 C C . GLU A 1 871 ? -11.214 -44.108 -12.673 1.00 75.56 871 GLU A C 1
ATOM 6816 O O . GLU A 1 871 ? -11.229 -45.311 -12.936 1.00 75.56 871 GLU A O 1
ATOM 6821 N N . ASP A 1 872 ? -10.089 -43.395 -12.770 1.00 76.06 872 ASP A N 1
ATOM 6822 C CA . ASP A 1 872 ? -8.856 -43.912 -13.378 1.00 76.06 872 ASP A CA 1
ATOM 6823 C C . ASP A 1 872 ? -7.952 -44.680 -12.407 1.00 76.06 872 ASP A C 1
ATOM 6825 O O . ASP A 1 872 ? -7.097 -45.461 -12.836 1.00 76.06 872 ASP A O 1
ATOM 6829 N N . PHE A 1 873 ? -8.099 -44.447 -11.099 1.00 76.00 873 PHE A N 1
ATOM 6830 C CA . PHE A 1 873 ? -7.226 -45.015 -10.067 1.00 76.00 873 PHE A CA 1
ATOM 6831 C C . PHE A 1 873 ? -8.007 -45.728 -8.949 1.00 76.00 873 PHE A C 1
ATOM 6833 O O . PHE A 1 873 ? -7.531 -45.768 -7.812 1.00 76.00 873 PHE A O 1
ATOM 6840 N N . VAL A 1 874 ? -9.159 -46.332 -9.279 1.00 69.50 874 VAL A N 1
ATOM 6841 C CA . VAL A 1 874 ? -10.068 -47.053 -8.354 1.00 69.50 874 VAL A CA 1
ATOM 6842 C C . VAL A 1 874 ? -9.324 -47.995 -7.394 1.00 69.50 874 VAL A C 1
ATOM 6844 O O . VAL A 1 874 ? -9.559 -47.967 -6.188 1.00 69.50 874 VAL A O 1
ATOM 6847 N N . ASP A 1 875 ? -8.380 -48.791 -7.906 1.00 67.25 875 ASP A N 1
ATOM 6848 C CA . ASP A 1 875 ? -7.659 -49.812 -7.126 1.00 67.25 875 ASP A CA 1
ATOM 6849 C C . ASP A 1 875 ? -6.421 -49.270 -6.379 1.00 67.25 875 ASP A C 1
ATOM 6851 O O . ASP A 1 875 ? -5.649 -50.024 -5.776 1.00 67.25 875 ASP A O 1
ATOM 6855 N N . SER A 1 876 ? -6.173 -47.956 -6.421 1.00 72.00 876 SER A N 1
ATOM 6856 C CA . SER A 1 876 ? -4.974 -47.365 -5.830 1.00 72.00 876 SER A CA 1
ATOM 6857 C C . SER A 1 876 ? -5.085 -47.219 -4.314 1.00 72.00 876 SER A C 1
ATOM 6859 O O . SER A 1 876 ? -5.757 -46.332 -3.780 1.00 72.00 876 SER A O 1
ATOM 6861 N N . THR A 1 877 ? -4.288 -48.011 -3.596 1.00 67.69 877 THR A N 1
ATOM 6862 C CA . THR A 1 877 ? -4.110 -47.869 -2.142 1.00 67.69 877 THR A CA 1
ATOM 6863 C C . THR A 1 877 ? -3.544 -46.502 -1.757 1.00 67.69 877 THR A C 1
ATOM 6865 O O . THR A 1 877 ? -3.848 -45.993 -0.681 1.00 67.69 877 THR A O 1
ATOM 6868 N N . THR A 1 878 ? -2.756 -45.874 -2.637 1.00 67.69 878 THR A N 1
ATOM 6869 C CA . THR A 1 878 ? -2.194 -44.538 -2.400 1.00 67.69 878 THR A CA 1
ATOM 6870 C C . THR A 1 878 ? -3.250 -43.443 -2.534 1.00 67.69 878 THR A C 1
ATOM 6872 O O . THR A 1 878 ? -3.257 -42.522 -1.723 1.00 67.69 878 THR A O 1
ATOM 6875 N N . LEU A 1 879 ? -4.166 -43.555 -3.505 1.00 70.50 879 LEU A N 1
ATOM 6876 C CA . LEU A 1 879 ? -5.303 -42.636 -3.618 1.00 70.50 879 LEU A CA 1
ATOM 6877 C C . LEU A 1 879 ? -6.232 -42.785 -2.412 1.00 70.50 879 LEU A C 1
ATOM 6879 O O . LEU A 1 879 ? -6.603 -41.788 -1.803 1.00 70.50 879 LEU A O 1
ATOM 6883 N N . CYS A 1 880 ? -6.536 -44.025 -2.015 1.00 61.72 880 CYS A N 1
ATOM 6884 C CA . CYS A 1 880 ? -7.337 -44.299 -0.826 1.00 61.72 880 CYS A CA 1
ATOM 6885 C C . CYS A 1 880 ? -6.696 -43.711 0.443 1.00 61.72 880 CYS A C 1
ATOM 6887 O O . CYS A 1 880 ? -7.392 -43.106 1.256 1.00 61.72 880 CYS A O 1
ATOM 6889 N N . ALA A 1 881 ? -5.378 -43.856 0.620 1.00 62.66 881 ALA A N 1
ATOM 6890 C CA . ALA A 1 881 ? -4.662 -43.299 1.767 1.00 62.66 881 ALA A CA 1
ATOM 6891 C C . ALA A 1 881 ? -4.665 -41.761 1.775 1.00 62.66 881 ALA A C 1
ATOM 6893 O O . ALA A 1 881 ? -4.880 -41.168 2.830 1.00 62.66 881 ALA A O 1
ATOM 6894 N N . GLU A 1 882 ? -4.473 -41.119 0.619 1.00 67.62 882 GLU A N 1
ATOM 6895 C CA . GLU A 1 882 ? -4.539 -39.659 0.470 1.00 67.62 882 GLU A CA 1
ATOM 6896 C C . GLU A 1 882 ? -5.956 -39.126 0.727 1.00 67.62 882 GLU A C 1
ATOM 6898 O O . GLU A 1 882 ? -6.122 -38.189 1.505 1.00 67.62 882 GLU A O 1
ATOM 6903 N N . ALA A 1 883 ? -6.982 -39.753 0.144 1.00 65.06 883 ALA A N 1
ATOM 6904 C CA . ALA A 1 883 ? -8.383 -39.388 0.347 1.00 65.06 883 ALA A CA 1
ATOM 6905 C C . ALA A 1 883 ? -8.797 -39.554 1.816 1.00 65.06 883 ALA A C 1
ATOM 6907 O O . ALA A 1 883 ? -9.396 -38.656 2.402 1.00 65.06 883 ALA A O 1
ATOM 6908 N N . MET A 1 884 ? -8.406 -40.661 2.458 1.00 59.16 884 MET A N 1
ATOM 6909 C CA . MET A 1 884 ? -8.606 -40.853 3.898 1.00 59.16 884 MET A CA 1
ATOM 6910 C C . MET A 1 884 ? -7.821 -39.833 4.728 1.00 59.16 884 MET A C 1
ATOM 6912 O O . MET A 1 884 ? -8.320 -39.364 5.747 1.00 59.16 884 MET A O 1
ATOM 6916 N N . GLY A 1 885 ? -6.604 -39.484 4.312 1.00 61.22 885 GLY A N 1
ATOM 6917 C CA . GLY A 1 885 ? -5.786 -38.460 4.951 1.00 61.22 885 GLY A CA 1
ATOM 6918 C C . GLY A 1 885 ? -6.463 -37.093 4.944 1.00 61.22 885 GLY A C 1
ATOM 6919 O O . GLY A 1 885 ? -6.593 -36.477 6.000 1.00 61.22 885 GLY A O 1
ATOM 6920 N N . ARG A 1 886 ? -6.959 -36.668 3.778 1.00 65.19 886 ARG A N 1
ATOM 6921 C CA . ARG A 1 886 ? -7.711 -35.418 3.591 1.00 65.19 886 ARG A CA 1
ATOM 6922 C C . ARG A 1 886 ? -9.017 -35.424 4.373 1.00 65.19 886 ARG A C 1
ATOM 6924 O O . ARG A 1 886 ? -9.230 -34.527 5.179 1.00 65.19 886 ARG A O 1
ATOM 6931 N N . PHE A 1 887 ? -9.796 -36.500 4.263 1.00 57.94 887 PHE A N 1
ATOM 6932 C CA . PHE A 1 887 ? -11.034 -36.694 5.019 1.00 57.94 887 PHE A CA 1
ATOM 6933 C C . PHE A 1 887 ? -10.838 -36.593 6.541 1.00 57.94 887 PHE A C 1
ATOM 6935 O O . PHE A 1 887 ? -11.697 -36.092 7.264 1.00 57.94 887 PHE A O 1
ATOM 6942 N N . LEU A 1 888 ? -9.704 -37.081 7.050 1.00 54.03 888 LEU A N 1
ATOM 6943 C CA . LEU A 1 888 ? -9.372 -37.053 8.476 1.00 54.03 888 LEU A CA 1
ATOM 6944 C C . LEU A 1 888 ? -8.603 -35.791 8.901 1.00 54.03 888 LEU A C 1
ATOM 6946 O O . LEU A 1 888 ? -8.217 -35.690 10.069 1.00 54.03 888 LEU A O 1
ATOM 6950 N N . GLY A 1 889 ? -8.360 -34.846 7.986 1.00 53.97 889 GLY A N 1
ATOM 6951 C CA . GLY A 1 889 ? -7.608 -33.618 8.250 1.00 53.97 889 GLY A CA 1
ATOM 6952 C C . GLY A 1 889 ? -6.143 -33.858 8.639 1.00 53.97 889 GLY A C 1
ATOM 6953 O O . GLY A 1 889 ? -5.585 -33.102 9.439 1.00 53.97 889 GLY A O 1
ATOM 6954 N N . LEU A 1 890 ? -5.524 -34.933 8.139 1.00 58.38 890 LEU A N 1
ATOM 6955 C CA . LEU A 1 890 ? -4.123 -35.271 8.398 1.00 58.38 890 LEU A CA 1
ATOM 6956 C C . LEU A 1 890 ? -3.182 -34.491 7.452 1.00 58.38 890 LEU A C 1
ATOM 6958 O O . LEU A 1 890 ? -3.522 -34.291 6.288 1.00 58.38 890 LEU A O 1
ATOM 6962 N N . PRO A 1 891 ? -1.982 -34.071 7.910 1.00 51.44 891 PRO A N 1
ATOM 6963 C CA . PRO A 1 891 ? -1.009 -33.380 7.063 1.00 51.44 891 PRO A CA 1
ATOM 6964 C C . PRO A 1 891 ? -0.611 -34.213 5.836 1.00 51.44 891 PRO A C 1
ATOM 6966 O O . PRO A 1 891 ? -0.140 -35.343 5.985 1.00 51.44 891 PRO A O 1
ATOM 6969 N N . ILE A 1 892 ? -0.718 -33.619 4.643 1.00 52.38 892 ILE A N 1
ATOM 6970 C CA . ILE A 1 892 ? -0.426 -34.243 3.334 1.00 52.38 892 ILE A CA 1
ATOM 6971 C C . ILE A 1 892 ? 1.012 -34.811 3.276 1.00 52.38 892 ILE A C 1
ATOM 6973 O O . ILE A 1 892 ? 1.271 -35.832 2.644 1.00 52.38 892 ILE A O 1
ATOM 6977 N N . ASN A 1 893 ? 1.953 -34.215 4.016 1.00 48.28 893 ASN A N 1
ATOM 6978 C CA . ASN A 1 893 ? 3.364 -34.625 4.042 1.00 48.28 893 ASN A CA 1
ATOM 6979 C C . ASN A 1 893 ? 3.656 -35.910 4.852 1.00 48.28 893 ASN A C 1
ATOM 6981 O O . ASN A 1 893 ? 4.777 -36.412 4.795 1.00 48.28 893 ASN A O 1
ATOM 6985 N N . LEU A 1 894 ? 2.689 -36.460 5.599 1.00 41.28 894 LEU A N 1
ATOM 6986 C CA . LEU A 1 894 ? 2.881 -37.661 6.435 1.00 41.28 894 LEU A CA 1
ATOM 6987 C C . LEU A 1 894 ? 2.502 -38.981 5.743 1.00 41.28 894 LEU A C 1
ATOM 6989 O O . LEU A 1 894 ? 2.631 -40.040 6.353 1.00 41.28 894 LEU A O 1
ATOM 6993 N N . LEU A 1 895 ? 2.034 -38.935 4.493 1.00 44.12 895 LEU A N 1
ATOM 6994 C CA . LEU A 1 895 ? 1.483 -40.097 3.782 1.00 44.12 895 LEU A CA 1
ATOM 6995 C C . LEU A 1 895 ? 2.455 -40.742 2.788 1.00 44.12 895 LEU A C 1
ATOM 6997 O O . LEU A 1 895 ? 2.056 -41.633 2.040 1.00 44.12 895 LEU A O 1
ATOM 7001 N N . VAL A 1 896 ? 3.735 -40.348 2.784 1.00 41.06 896 VAL A N 1
ATOM 7002 C CA . VAL A 1 896 ? 4.751 -41.121 2.059 1.00 41.06 896 VAL A CA 1
ATOM 7003 C C . VAL A 1 896 ? 4.809 -42.511 2.697 1.00 41.06 896 VAL A C 1
ATOM 7005 O O . VAL A 1 896 ? 5.105 -42.599 3.892 1.00 41.06 896 VAL A O 1
ATOM 7008 N N . PRO A 1 897 ? 4.567 -43.601 1.946 1.00 37.75 897 PRO A N 1
ATOM 7009 C CA . PRO A 1 897 ? 4.875 -44.924 2.443 1.00 37.75 897 PRO A CA 1
ATOM 7010 C C . PRO A 1 897 ? 6.395 -44.993 2.585 1.00 37.75 897 PRO A C 1
ATOM 7012 O O . PRO A 1 897 ? 7.124 -45.209 1.616 1.00 37.75 897 PRO A O 1
ATOM 7015 N N . SER A 1 898 ? 6.904 -44.799 3.803 1.00 35.69 898 SER A N 1
ATOM 7016 C CA . SER A 1 898 ? 8.121 -45.513 4.156 1.00 35.69 898 SER A CA 1
ATOM 7017 C C . SER A 1 898 ? 7.787 -46.988 3.958 1.00 35.69 898 SER A C 1
ATOM 7019 O O . SER A 1 898 ? 6.708 -47.440 4.345 1.00 35.69 898 SER A O 1
ATOM 7021 N N . ILE A 1 899 ? 8.677 -47.692 3.270 1.00 37.81 899 ILE A N 1
ATOM 7022 C CA . ILE A 1 899 ? 8.461 -48.999 2.633 1.00 37.81 899 ILE A CA 1
ATOM 7023 C C . ILE A 1 899 ? 7.904 -50.089 3.585 1.00 37.81 899 ILE A C 1
ATOM 7025 O O . ILE A 1 899 ? 7.439 -51.111 3.103 1.00 37.81 899 ILE A O 1
ATOM 7029 N N . ASP A 1 900 ? 7.815 -49.837 4.898 1.00 34.06 900 ASP A N 1
ATOM 7030 C CA . ASP A 1 900 ? 7.380 -50.799 5.916 1.00 34.06 900 ASP A CA 1
ATOM 7031 C C . ASP A 1 900 ? 6.322 -50.302 6.932 1.00 34.06 900 ASP A C 1
ATOM 7033 O O . ASP A 1 900 ? 6.089 -50.983 7.932 1.00 34.06 900 ASP A O 1
ATOM 7037 N N . SER A 1 901 ? 5.651 -49.153 6.748 1.00 36.59 901 SER A N 1
ATOM 7038 C CA . SER A 1 901 ? 4.646 -48.697 7.735 1.00 36.59 901 SER A CA 1
ATOM 7039 C C . SER A 1 901 ? 3.211 -48.689 7.203 1.00 36.59 901 SER A C 1
ATOM 7041 O O . SER A 1 901 ? 2.828 -47.893 6.352 1.00 36.59 901 SER A O 1
ATOM 7043 N N . THR A 1 902 ? 2.374 -49.572 7.757 1.00 37.78 902 THR A N 1
ATOM 7044 C CA . THR A 1 902 ? 0.914 -49.433 7.702 1.00 37.78 902 THR A CA 1
ATOM 7045 C C . THR A 1 902 ? 0.545 -48.059 8.256 1.00 37.78 902 THR A C 1
ATOM 7047 O O . THR A 1 902 ? 0.910 -47.753 9.395 1.00 37.78 902 THR A O 1
ATOM 7050 N N . THR A 1 903 ? -0.171 -47.244 7.481 1.00 42.56 903 THR A N 1
ATOM 7051 C CA . THR A 1 903 ? -0.713 -45.935 7.871 1.00 42.56 903 THR A CA 1
ATOM 7052 C C . THR A 1 903 ? -1.622 -46.082 9.095 1.00 42.56 903 THR A C 1
ATOM 7054 O O . THR A 1 903 ? -2.835 -46.254 9.006 1.00 42.56 903 THR A O 1
ATOM 7057 N N . SER A 1 904 ? -1.021 -46.055 10.283 1.00 44.28 904 SER A N 1
ATOM 7058 C CA . SER A 1 904 ? -1.725 -46.061 11.559 1.00 44.28 904 SER A CA 1
ATOM 7059 C C . SER A 1 904 ? -2.431 -44.718 11.708 1.00 44.28 904 SER A C 1
ATOM 7061 O O . SER A 1 904 ? -1.792 -43.717 12.042 1.00 44.28 904 SER A O 1
ATOM 7063 N N . LEU A 1 905 ? -3.750 -44.697 11.500 1.00 50.22 905 LEU A N 1
ATOM 7064 C CA . LEU A 1 905 ? -4.590 -43.549 11.831 1.00 50.22 905 LEU A CA 1
ATOM 7065 C C . LEU A 1 905 ? -4.279 -43.092 13.258 1.00 50.22 905 LEU A C 1
ATOM 7067 O O . LEU A 1 905 ? -4.358 -43.878 14.204 1.00 50.22 905 LEU A O 1
ATOM 7071 N N . THR A 1 906 ? -3.885 -41.828 13.416 1.00 47.94 906 THR A N 1
ATOM 7072 C CA . THR A 1 906 ? -3.570 -41.296 14.744 1.00 47.94 906 THR A CA 1
ATOM 7073 C C . THR A 1 906 ? -4.868 -41.274 15.556 1.00 47.94 906 THR A C 1
ATOM 7075 O O . THR A 1 906 ? -5.833 -40.647 15.118 1.00 47.94 906 THR A O 1
ATOM 7078 N N . PRO A 1 907 ? -4.941 -41.945 16.722 1.00 43.72 907 PRO A N 1
ATOM 7079 C CA . PRO A 1 907 ? -6.157 -41.961 17.523 1.00 43.72 907 PRO A CA 1
ATOM 7080 C C . PRO A 1 907 ? -6.609 -40.542 17.870 1.00 43.72 907 PRO A C 1
ATOM 7082 O O . PRO A 1 907 ? -5.783 -39.710 18.255 1.00 43.72 907 PRO A O 1
ATOM 7085 N N . VAL A 1 908 ? -7.923 -40.296 17.809 1.00 40.19 908 VAL A N 1
ATOM 7086 C CA . VAL A 1 908 ? -8.542 -39.000 18.142 1.00 40.19 908 VAL A CA 1
ATOM 7087 C C . VAL A 1 908 ? -7.988 -38.394 19.440 1.00 40.19 908 VAL A C 1
ATOM 7089 O O . VAL A 1 908 ? -7.679 -37.212 19.409 1.00 40.19 908 VAL A O 1
ATOM 7092 N N . PRO A 1 909 ? -7.747 -39.139 20.542 1.00 37.78 909 PRO A N 1
ATOM 7093 C CA . PRO A 1 909 ? -7.154 -38.567 21.755 1.00 37.78 909 PRO A CA 1
ATOM 7094 C C . PRO A 1 909 ? -5.764 -37.938 21.563 1.00 37.78 909 PRO A C 1
ATOM 7096 O O . PRO A 1 909 ? -5.497 -36.895 22.147 1.00 37.78 909 PRO A O 1
ATOM 7099 N N . ARG A 1 910 ? -4.898 -38.519 20.720 1.00 43.41 910 ARG A N 1
ATOM 7100 C CA . ARG A 1 910 ? -3.559 -37.972 20.425 1.00 43.41 910 ARG A CA 1
ATOM 7101 C C . ARG A 1 910 ? -3.622 -36.765 19.491 1.00 43.41 910 ARG A C 1
ATOM 7103 O O . ARG A 1 910 ? -2.850 -35.826 19.653 1.00 43.41 910 ARG A O 1
ATOM 7110 N N . LEU A 1 911 ? -4.554 -36.772 18.534 1.00 42.81 911 LEU A N 1
ATOM 7111 C CA . LEU A 1 911 ? -4.852 -35.591 17.715 1.00 42.81 911 LEU A CA 1
ATOM 7112 C C . LEU A 1 911 ? -5.418 -34.461 18.582 1.00 42.81 911 LEU A C 1
ATOM 7114 O O . LEU A 1 911 ? -5.001 -33.317 18.443 1.00 42.81 911 LEU A O 1
ATOM 7118 N N . LEU A 1 912 ? -6.302 -34.791 19.528 1.00 38.00 912 LEU A N 1
ATOM 7119 C CA . LEU A 1 912 ? -6.867 -33.851 20.490 1.00 38.00 912 LEU A CA 1
ATOM 7120 C C . LEU A 1 912 ? -5.774 -33.254 21.384 1.00 38.00 912 LEU A C 1
ATOM 7122 O O . LEU A 1 912 ? -5.760 -32.048 21.574 1.00 38.00 912 LEU A O 1
ATOM 7126 N N . GLU A 1 913 ? -4.842 -34.065 21.888 1.00 43.19 913 GLU A N 1
ATOM 7127 C CA . GLU A 1 913 ? -3.699 -33.616 22.696 1.00 43.19 913 GLU A CA 1
ATOM 7128 C C . GLU A 1 913 ? -2.771 -32.686 21.896 1.00 43.19 913 GLU A C 1
ATOM 7130 O O . GLU A 1 913 ? -2.398 -31.619 22.383 1.00 43.19 913 GLU A O 1
ATOM 7135 N N . LYS A 1 914 ? -2.490 -33.021 20.628 1.00 43.81 914 LYS A N 1
ATOM 7136 C CA . LYS A 1 914 ? -1.721 -32.176 19.701 1.00 43.81 914 LYS A CA 1
ATOM 7137 C C . LYS A 1 914 ? -2.429 -30.845 19.420 1.00 43.81 914 LYS A C 1
ATOM 7139 O O . LYS A 1 914 ? -1.801 -29.798 19.533 1.00 43.81 914 LYS A O 1
ATOM 7144 N N . PHE A 1 915 ? -3.727 -30.858 19.114 1.00 43.66 915 PHE A N 1
ATOM 7145 C CA . PHE A 1 915 ? -4.524 -29.650 18.849 1.00 43.66 915 PHE A CA 1
ATOM 7146 C C . PHE A 1 915 ? -4.874 -28.843 20.112 1.00 43.66 915 PHE A C 1
ATOM 7148 O O . PHE A 1 915 ? -5.261 -27.682 20.009 1.00 43.66 915 PHE A O 1
ATOM 7155 N N . GLN A 1 916 ? -4.736 -29.426 21.307 1.00 38.41 916 GLN A N 1
ATOM 7156 C CA . GLN A 1 916 ? -4.877 -28.728 22.590 1.00 38.41 916 GLN A CA 1
ATOM 7157 C C . GLN A 1 916 ? -3.604 -27.997 23.032 1.00 38.41 916 GLN A C 1
ATOM 7159 O O . GLN A 1 916 ? -3.656 -27.219 23.990 1.00 38.41 916 GLN A O 1
ATOM 7164 N N . THR A 1 917 ? -2.469 -28.211 22.360 1.00 39.56 917 THR A N 1
ATOM 7165 C CA . THR A 1 917 ? -1.259 -27.424 22.618 1.00 39.56 917 THR A CA 1
ATOM 7166 C C . THR A 1 917 ? -1.500 -25.942 22.300 1.00 39.56 917 THR A C 1
ATOM 7168 O O . THR A 1 917 ? -2.138 -25.582 21.311 1.00 39.56 917 THR A O 1
ATOM 7171 N N . LYS A 1 918 ? -1.040 -25.046 23.185 1.00 38.50 918 LYS A N 1
ATOM 7172 C CA . LYS A 1 918 ? -1.151 -23.594 22.977 1.00 38.50 918 LYS A CA 1
ATOM 7173 C C . LYS A 1 918 ? -0.320 -23.210 21.750 1.00 38.50 918 LYS A C 1
ATOM 7175 O O . LYS A 1 918 ? 0.897 -23.353 21.792 1.00 38.50 918 LYS A O 1
ATOM 7180 N N . SER A 1 919 ? -0.963 -22.697 20.699 1.00 38.91 919 SER A N 1
ATOM 7181 C CA . SER A 1 919 ? -0.249 -22.135 19.548 1.00 38.91 919 SER A CA 1
ATOM 7182 C C . SER A 1 919 ? 0.641 -20.975 20.006 1.00 38.91 919 SER A C 1
ATOM 7184 O O . SER A 1 919 ? 0.167 -20.024 20.633 1.00 38.91 919 SER A O 1
ATOM 7186 N N . THR A 1 920 ? 1.939 -21.084 19.729 1.00 38.25 920 THR A N 1
ATOM 7187 C CA . THR A 1 920 ? 2.958 -20.057 19.996 1.00 38.25 920 THR A CA 1
ATOM 7188 C C . THR A 1 920 ? 3.080 -19.046 18.852 1.00 38.25 920 THR A C 1
ATOM 7190 O O . THR A 1 920 ? 3.820 -18.072 18.979 1.00 38.25 920 THR A O 1
ATOM 7193 N N . VAL A 1 921 ? 2.346 -19.238 17.750 1.00 38.31 921 VAL A N 1
ATOM 7194 C CA . VAL A 1 921 ? 2.431 -18.398 16.550 1.00 38.31 921 VAL A CA 1
ATOM 7195 C C . VAL A 1 921 ? 1.619 -17.109 16.750 1.00 38.31 921 VAL A C 1
ATOM 7197 O O . VAL A 1 921 ? 0.450 -17.133 17.142 1.00 38.31 921 VAL A O 1
ATOM 7200 N N . LEU A 1 922 ? 2.268 -15.956 16.529 1.00 36.12 922 LEU A N 1
ATOM 7201 C CA . LEU A 1 922 ? 1.756 -14.600 16.806 1.00 36.12 922 LEU A CA 1
ATOM 7202 C C . LEU A 1 922 ? 0.532 -14.221 15.950 1.00 36.12 922 LEU A C 1
ATOM 7204 O O . LEU A 1 922 ? -0.307 -13.430 16.386 1.00 36.12 922 LEU A O 1
ATOM 7208 N N . PHE A 1 923 ? 0.418 -14.812 14.764 1.00 38.53 923 PHE A N 1
ATOM 7209 C CA . PHE A 1 923 ? -0.713 -14.682 13.853 1.00 38.53 923 PHE A CA 1
ATOM 7210 C C . PHE A 1 923 ? -1.452 -16.019 13.796 1.00 38.53 923 PHE A C 1
ATOM 7212 O O . PHE A 1 923 ? -0.851 -17.074 13.977 1.00 38.53 923 PHE A O 1
ATOM 7219 N N . GLN A 1 924 ? -2.771 -15.986 13.617 1.00 39.09 924 GLN A N 1
ATOM 7220 C CA . GLN A 1 924 ? -3.479 -17.189 13.193 1.00 39.09 924 GLN A CA 1
ATOM 7221 C C . GLN A 1 924 ? -2.895 -17.535 11.819 1.00 39.09 924 GLN A C 1
ATOM 7223 O O . GLN A 1 924 ? -3.001 -16.707 10.918 1.00 39.09 924 GLN A O 1
ATOM 7228 N N . GLU A 1 925 ? -2.206 -18.671 11.681 1.00 38.78 925 GLU A N 1
ATOM 7229 C CA . GLU A 1 925 ? -1.944 -19.225 10.353 1.00 38.78 925 GLU A CA 1
ATOM 7230 C C . GLU A 1 925 ? -3.316 -19.336 9.687 1.00 38.78 925 GLU A C 1
ATOM 7232 O O . GLU A 1 925 ? -4.190 -20.067 10.169 1.00 38.78 925 GLU A O 1
ATOM 7237 N N . GLU A 1 926 ? -3.563 -18.521 8.658 1.00 41.38 926 GLU A N 1
ATOM 7238 C CA . GLU A 1 926 ? -4.631 -18.838 7.721 1.00 41.38 926 GLU A CA 1
ATOM 7239 C C . GLU A 1 926 ? -4.290 -20.233 7.226 1.00 41.38 926 GLU A C 1
ATOM 7241 O O . GLU A 1 926 ? -3.220 -20.448 6.659 1.00 41.38 926 GLU A O 1
ATOM 7246 N N . LYS A 1 927 ? -5.141 -21.203 7.566 1.00 44.28 927 LYS A N 1
ATOM 7247 C CA . LYS A 1 927 ? -4.961 -22.582 7.132 1.00 44.28 927 LYS A CA 1
ATOM 7248 C C . LYS A 1 927 ? -4.841 -22.513 5.608 1.00 44.28 927 LYS A C 1
ATOM 7250 O O . LYS A 1 927 ? -5.806 -22.090 4.966 1.00 44.28 927 LYS A O 1
ATOM 7255 N N . GLN A 1 928 ? -3.679 -22.849 5.039 1.00 41.81 928 GLN A N 1
ATOM 7256 C CA . GLN A 1 928 ? -3.580 -22.929 3.584 1.00 41.81 928 GLN A CA 1
ATOM 7257 C C . GLN A 1 928 ? -4.659 -23.916 3.136 1.00 41.81 928 GLN A C 1
ATOM 7259 O O . GLN A 1 928 ? -4.913 -24.931 3.795 1.00 41.81 928 GLN A O 1
ATOM 7264 N N . ASN A 1 929 ? -5.361 -23.570 2.062 1.00 47.62 929 ASN A N 1
ATOM 7265 C CA . ASN A 1 929 ? -6.594 -24.225 1.632 1.00 47.62 929 ASN A CA 1
ATOM 7266 C C . ASN A 1 929 ? -7.864 -23.864 2.430 1.00 47.62 929 ASN A C 1
ATOM 7268 O O . ASN A 1 929 ? -8.656 -24.734 2.800 1.00 47.62 929 ASN A O 1
ATOM 7272 N N . LEU A 1 930 ? -8.137 -22.561 2.603 1.00 46.56 930 LEU A N 1
ATOM 7273 C CA . LEU A 1 930 ? -9.430 -22.042 3.098 1.00 46.56 930 LEU A CA 1
ATOM 7274 C C . LEU A 1 930 ? -10.654 -22.502 2.265 1.00 46.56 930 LEU A C 1
ATOM 7276 O O . LEU A 1 930 ? -11.792 -22.300 2.684 1.00 46.56 930 LEU A O 1
ATOM 7280 N N . PHE A 1 931 ? -10.423 -23.102 1.089 1.00 45.53 931 PHE A N 1
ATOM 7281 C CA . PHE A 1 931 ? -11.433 -23.673 0.192 1.00 45.53 931 PHE A CA 1
ATOM 7282 C C . PHE A 1 931 ? -11.764 -25.146 0.473 1.00 45.53 931 PHE A C 1
ATOM 7284 O O . PHE A 1 931 ? -12.698 -25.671 -0.137 1.00 45.53 931 PHE A O 1
ATOM 7291 N N . VAL A 1 932 ? -11.052 -25.811 1.393 1.00 45.03 932 VAL A N 1
ATOM 7292 C CA . VAL A 1 932 ? -11.474 -27.120 1.908 1.00 45.03 932 VAL A CA 1
ATOM 7293 C C . VAL A 1 932 ? -12.597 -26.891 2.908 1.00 45.03 932 VAL A C 1
ATOM 7295 O O . VAL A 1 932 ? -12.391 -26.678 4.102 1.00 45.03 932 VAL A O 1
ATOM 7298 N N . GLU A 1 933 ? -13.823 -26.932 2.407 1.00 54.25 933 GLU A N 1
ATOM 7299 C CA . GLU A 1 933 ? -14.973 -27.211 3.249 1.00 54.25 933 GLU A CA 1
ATOM 7300 C C . GLU A 1 933 ? -15.027 -28.733 3.417 1.00 54.25 933 GLU A C 1
ATOM 7302 O O . GLU A 1 933 ? -15.639 -29.410 2.596 1.00 54.25 933 GLU A O 1
ATOM 7307 N N . ASP A 1 934 ? -14.411 -29.277 4.478 1.00 55.59 934 ASP A N 1
ATOM 7308 C CA . ASP A 1 934 ? -14.453 -30.717 4.833 1.00 55.59 934 ASP A CA 1
ATOM 7309 C C . ASP A 1 934 ? -15.899 -31.279 4.763 1.00 55.59 934 ASP A C 1
ATOM 7311 O O . ASP A 1 934 ? -16.155 -32.445 4.465 1.00 55.59 934 ASP A O 1
ATOM 7315 N N . VAL A 1 935 ? -16.878 -30.398 4.998 1.00 56.41 935 VAL A N 1
ATOM 7316 C CA . VAL A 1 935 ? -18.320 -30.653 4.916 1.00 56.41 935 VAL A CA 1
ATOM 7317 C C . VAL A 1 935 ? -18.821 -30.846 3.475 1.00 56.41 935 VAL A C 1
ATOM 7319 O O . VAL A 1 935 ? -19.703 -31.672 3.253 1.00 56.41 935 VAL A O 1
ATOM 7322 N N . ARG A 1 936 ? -18.285 -30.114 2.490 1.00 61.94 936 ARG A N 1
ATOM 7323 C CA . ARG A 1 936 ? -18.635 -30.249 1.064 1.00 61.94 936 ARG A CA 1
ATOM 7324 C C . ARG A 1 936 ? -18.069 -31.538 0.470 1.00 61.94 936 ARG A C 1
ATOM 7326 O O . ARG A 1 936 ? -18.761 -32.200 -0.294 1.00 61.94 936 ARG A O 1
ATOM 7333 N N . GLU A 1 937 ? -16.850 -31.908 0.851 1.00 62.47 937 GLU A N 1
ATOM 7334 C CA . GLU A 1 937 ? -16.221 -33.165 0.422 1.00 62.47 937 GLU A CA 1
ATOM 7335 C C . GLU A 1 937 ? -16.978 -34.376 0.990 1.00 62.47 937 GLU A C 1
ATOM 7337 O O . GLU A 1 937 ? -17.349 -35.286 0.248 1.00 62.47 937 GLU A O 1
ATOM 7342 N N . LEU A 1 938 ? -17.345 -34.324 2.278 1.00 62.53 938 LEU A N 1
ATOM 7343 C CA . LEU A 1 938 ? -18.252 -35.303 2.882 1.00 62.53 938 LEU A CA 1
ATOM 7344 C C . LEU A 1 938 ? -19.616 -35.335 2.169 1.00 62.53 938 LEU A C 1
ATOM 7346 O O . LEU A 1 938 ? -20.169 -36.416 1.976 1.00 62.53 938 LEU A O 1
ATOM 7350 N N . TYR A 1 939 ? -20.162 -34.180 1.773 1.00 71.31 939 TYR A N 1
ATOM 7351 C CA . TYR A 1 939 ? -21.428 -34.111 1.039 1.00 71.31 939 TYR A CA 1
ATOM 7352 C C . TYR A 1 939 ? -21.362 -34.796 -0.327 1.00 71.31 939 TYR A C 1
ATOM 7354 O O . TYR A 1 939 ? -22.242 -35.606 -0.610 1.00 71.31 939 TYR A O 1
ATOM 7362 N N . SER A 1 940 ? -20.331 -34.525 -1.137 1.00 67.81 940 SER A N 1
ATOM 7363 C CA . SER A 1 940 ? -20.165 -35.172 -2.450 1.00 67.81 940 SER A CA 1
ATOM 7364 C C . SER A 1 940 ? -20.083 -36.686 -2.290 1.00 67.81 940 SER A C 1
ATOM 7366 O O . SER A 1 940 ? -20.893 -37.414 -2.858 1.00 67.81 940 SER A O 1
ATOM 7368 N N . TRP A 1 941 ? -19.210 -37.149 -1.388 1.00 70.75 941 TRP A N 1
ATOM 7369 C CA . TRP A 1 941 ? -18.991 -38.574 -1.146 1.00 70.75 941 TRP A CA 1
ATOM 7370 C C . TRP A 1 941 ? -20.254 -39.302 -0.670 1.00 70.75 941 TRP A C 1
ATOM 7372 O O . TRP A 1 941 ? -20.563 -40.402 -1.124 1.00 70.75 941 TRP A O 1
ATOM 7382 N N . VAL A 1 942 ? -21.018 -38.690 0.239 1.00 72.62 942 VAL A N 1
ATOM 7383 C CA . VAL A 1 942 ? -22.279 -39.272 0.714 1.00 72.62 942 VAL A CA 1
ATOM 7384 C C . VAL A 1 942 ? -23.350 -39.240 -0.376 1.00 72.62 942 VAL A C 1
ATOM 7386 O O . VAL A 1 942 ? -24.071 -40.220 -0.530 1.00 72.62 942 VAL A O 1
ATOM 7389 N N . SER A 1 943 ? -23.472 -38.143 -1.123 1.00 72.94 943 SER A N 1
ATOM 7390 C CA . SER A 1 943 ? -24.469 -37.990 -2.188 1.00 72.94 943 SER A CA 1
ATOM 7391 C C . SER A 1 943 ? -24.246 -38.992 -3.327 1.00 72.94 943 SER A C 1
ATOM 7393 O O . SER A 1 943 ? -25.178 -39.680 -3.752 1.00 72.94 943 SER A O 1
ATOM 7395 N N . GLU A 1 944 ? -23.004 -39.117 -3.792 1.00 72.44 944 GLU A N 1
ATOM 7396 C CA . GLU A 1 944 ? -22.596 -40.105 -4.794 1.00 72.44 944 GLU A CA 1
ATOM 7397 C C . GLU A 1 944 ? -22.743 -41.527 -4.250 1.00 72.44 944 GLU A C 1
ATOM 7399 O O . GLU A 1 944 ? -23.299 -42.388 -4.926 1.00 72.44 944 GLU A O 1
ATOM 7404 N N . GLY A 1 945 ? -22.353 -41.761 -2.992 1.00 67.81 945 GLY A N 1
ATOM 7405 C CA . GLY A 1 945 ? -22.522 -43.051 -2.328 1.00 67.81 945 GLY A CA 1
ATOM 7406 C C . GLY A 1 945 ? -23.986 -43.490 -2.219 1.00 67.81 945 GLY A C 1
ATOM 7407 O O . GLY A 1 945 ? -24.288 -44.657 -2.452 1.00 67.81 945 GLY A O 1
ATOM 7408 N N . ILE A 1 946 ? -24.914 -42.579 -1.900 1.00 78.31 946 ILE A N 1
ATOM 7409 C CA . ILE A 1 946 ? -26.358 -42.876 -1.890 1.00 78.31 946 ILE A CA 1
ATOM 7410 C C . ILE A 1 946 ? -26.827 -43.239 -3.302 1.00 78.31 946 ILE A C 1
ATOM 7412 O O . ILE A 1 946 ? -27.532 -44.233 -3.460 1.00 78.31 946 ILE A O 1
ATOM 7416 N N . SER A 1 947 ? -26.411 -42.474 -4.315 1.00 76.56 947 SER A N 1
ATOM 7417 C CA . SER A 1 947 ? -26.780 -42.717 -5.717 1.00 76.56 947 SER A CA 1
ATOM 7418 C C . SER A 1 947 ? -26.292 -44.089 -6.193 1.00 76.56 947 SER A C 1
ATOM 7420 O O . SER A 1 947 ? -27.090 -44.898 -6.657 1.00 76.56 947 SER A O 1
ATOM 7422 N N . ALA A 1 948 ? -25.019 -44.407 -5.949 1.00 71.00 948 ALA A N 1
ATOM 7423 C CA . ALA A 1 948 ? -24.420 -45.689 -6.308 1.00 71.00 948 ALA A CA 1
ATOM 7424 C C . ALA A 1 948 ? -25.102 -46.878 -5.611 1.00 71.00 948 ALA A C 1
ATOM 7426 O O . ALA A 1 948 ? -25.271 -47.936 -6.213 1.00 71.00 948 ALA A O 1
ATOM 7427 N N . LEU A 1 949 ? -25.531 -46.720 -4.353 1.00 74.88 949 LEU A N 1
ATOM 7428 C CA . LEU A 1 949 ? -26.281 -47.763 -3.647 1.00 74.88 949 LEU A CA 1
ATOM 7429 C C . LEU A 1 949 ? -27.702 -47.944 -4.207 1.00 74.88 949 LEU A C 1
ATOM 7431 O O . LEU A 1 949 ? -28.195 -49.072 -4.228 1.00 74.88 949 LEU A O 1
ATOM 7435 N N . ILE A 1 950 ? -28.359 -46.868 -4.659 1.00 79.50 950 ILE A N 1
ATOM 7436 C CA . ILE A 1 950 ? -29.663 -46.941 -5.344 1.00 79.50 950 ILE A CA 1
ATOM 7437 C C . ILE A 1 950 ? -29.521 -47.689 -6.672 1.00 79.50 950 ILE A C 1
ATOM 7439 O O . ILE A 1 950 ? -30.296 -48.610 -6.938 1.00 79.50 950 ILE A O 1
ATOM 7443 N N . ASP A 1 951 ? -28.512 -47.344 -7.467 1.00 73.38 951 ASP A N 1
ATOM 7444 C CA . ASP A 1 951 ? -28.272 -47.966 -8.770 1.00 73.38 951 ASP A CA 1
ATOM 7445 C C . ASP A 1 951 ? -27.899 -49.448 -8.622 1.00 73.38 951 ASP A C 1
ATOM 7447 O O . ASP A 1 951 ? -28.504 -50.310 -9.266 1.00 73.38 951 ASP A O 1
ATOM 7451 N N . ALA A 1 952 ? -27.005 -49.777 -7.681 1.00 66.12 952 ALA A N 1
ATOM 7452 C CA . ALA A 1 952 ? -26.622 -51.157 -7.385 1.00 66.12 952 ALA A CA 1
ATOM 7453 C C . ALA A 1 952 ? -27.820 -52.028 -6.960 1.00 66.12 952 ALA A C 1
ATOM 7455 O O . ALA A 1 952 ? -27.911 -53.191 -7.354 1.00 66.12 952 ALA A O 1
ATOM 7456 N N . MET A 1 953 ? -28.779 -51.476 -6.205 1.00 70.06 953 MET A N 1
ATOM 7457 C CA . MET A 1 953 ? -30.031 -52.178 -5.883 1.00 70.06 953 MET A CA 1
ATOM 7458 C C . MET A 1 953 ? -30.913 -52.414 -7.113 1.00 70.06 953 MET A C 1
ATOM 7460 O O . MET A 1 953 ? -31.582 -53.446 -7.194 1.00 70.06 953 MET A O 1
ATOM 7464 N N . GLY A 1 954 ? -30.940 -51.463 -8.050 1.00 65.62 954 GLY A N 1
ATOM 7465 C CA . GLY A 1 954 ? -31.686 -51.583 -9.300 1.00 65.62 954 GLY A CA 1
ATOM 7466 C C . GLY A 1 954 ? -31.159 -52.704 -10.197 1.00 65.62 954 GLY A C 1
ATOM 7467 O O . GLY A 1 954 ? -31.951 -53.405 -10.828 1.00 65.62 954 GLY A O 1
ATOM 7468 N N . GLU A 1 955 ? -29.840 -52.903 -10.215 1.00 63.44 955 GLU A N 1
ATOM 7469 C CA . GLU A 1 955 ? -29.168 -53.906 -11.049 1.00 63.44 955 GLU A CA 1
ATOM 7470 C C . GLU A 1 955 ? -29.107 -55.304 -10.410 1.00 63.44 955 GLU A C 1
ATOM 7472 O O . GLU A 1 955 ? -29.255 -56.308 -11.110 1.00 63.44 955 GLU A O 1
ATOM 7477 N N . ALA A 1 956 ? -28.914 -55.396 -9.089 1.00 57.44 956 ALA A N 1
ATOM 7478 C CA . ALA A 1 956 ? -28.646 -56.665 -8.404 1.00 57.44 956 ALA A CA 1
ATOM 7479 C C . ALA A 1 956 ? -29.896 -57.524 -8.110 1.00 57.44 956 ALA A C 1
ATOM 7481 O O . ALA A 1 956 ? -29.770 -58.727 -7.871 1.00 57.44 956 ALA A O 1
ATOM 7482 N N . GLY A 1 957 ? -31.106 -56.952 -8.137 1.00 58.25 957 GLY A N 1
ATOM 7483 C CA . GLY A 1 957 ? -32.341 -57.661 -7.776 1.00 58.25 957 GLY A CA 1
ATOM 7484 C C . GLY A 1 957 ? -32.497 -57.898 -6.262 1.00 58.25 957 GLY A C 1
ATOM 7485 O O . GLY A 1 957 ? -32.030 -57.106 -5.449 1.00 58.25 957 GLY A O 1
ATOM 7486 N N . GLY A 1 958 ? -33.215 -58.960 -5.867 1.00 57.19 958 GLY A N 1
ATOM 7487 C CA . GLY A 1 958 ? -33.447 -59.309 -4.453 1.00 57.19 958 GLY A CA 1
ATOM 7488 C C . GLY A 1 958 ? -32.153 -59.670 -3.708 1.00 57.19 958 GLY A C 1
ATOM 7489 O O . GLY A 1 958 ? -31.413 -60.529 -4.175 1.00 57.19 958 GLY A O 1
ATOM 7490 N N . ASP A 1 959 ? -31.902 -59.048 -2.551 1.00 63.09 959 ASP A N 1
ATOM 7491 C CA . ASP A 1 959 ? -30.698 -59.237 -1.724 1.00 63.09 959 ASP A CA 1
ATOM 7492 C C . ASP A 1 959 ? -30.826 -60.521 -0.875 1.00 63.09 959 ASP A C 1
ATOM 7494 O O . ASP A 1 959 ? -30.116 -61.505 -1.090 1.00 63.09 959 ASP A O 1
ATOM 7498 N N . GLY A 1 960 ? -31.802 -60.581 0.037 1.00 54.75 960 GLY A N 1
ATOM 7499 C CA . GLY A 1 960 ? -32.009 -61.742 0.907 1.00 54.75 960 GLY A CA 1
ATOM 7500 C C . GLY A 1 960 ? -30.840 -62.007 1.875 1.00 54.75 960 GLY A C 1
ATOM 7501 O O . GLY A 1 960 ? -29.929 -61.205 2.046 1.00 54.75 960 GLY A O 1
ATOM 7502 N N . VAL A 1 961 ? -30.850 -63.164 2.550 1.00 47.31 961 VAL A N 1
ATOM 7503 C CA . VAL A 1 961 ? -29.924 -63.483 3.670 1.00 47.31 961 VAL A CA 1
ATOM 7504 C C . VAL A 1 961 ? -28.469 -63.739 3.226 1.00 47.31 961 VAL A C 1
ATOM 7506 O O . VAL A 1 961 ? -27.569 -63.782 4.060 1.00 47.31 961 VAL A O 1
ATOM 7509 N N . LEU A 1 962 ? -28.230 -63.922 1.924 1.00 51.03 962 LEU A N 1
ATOM 7510 C CA . LEU A 1 962 ? -26.908 -64.172 1.327 1.00 51.03 962 LEU A CA 1
ATOM 7511 C C . LEU A 1 962 ? -26.612 -63.224 0.153 1.00 51.03 962 LEU A C 1
ATOM 7513 O O . LEU A 1 962 ? -25.780 -63.540 -0.697 1.00 51.03 962 LEU A O 1
ATOM 7517 N N . GLY A 1 963 ? -27.320 -62.099 0.072 1.00 57.31 963 GLY A N 1
ATOM 7518 C CA . GLY A 1 963 ? -27.186 -61.162 -1.035 1.00 57.31 963 GLY A CA 1
ATOM 7519 C C . GLY A 1 963 ? -25.911 -60.333 -1.001 1.00 57.31 963 GLY A C 1
ATOM 7520 O O . GLY A 1 963 ? -25.058 -60.481 -0.123 1.00 57.31 963 GLY A O 1
ATOM 7521 N N . TRP A 1 964 ? -25.773 -59.444 -1.978 1.00 60.97 964 TRP A N 1
ATOM 7522 C CA . TRP A 1 964 ? -24.586 -58.618 -2.189 1.00 60.97 964 TRP A CA 1
ATOM 7523 C C . TRP A 1 964 ? -24.266 -57.701 -0.994 1.00 60.97 964 TRP A C 1
ATOM 7525 O O . TRP A 1 964 ? -23.091 -57.434 -0.740 1.00 60.97 964 TRP A O 1
ATOM 7535 N N . VAL A 1 965 ? -25.264 -57.313 -0.188 1.00 67.25 965 VAL A N 1
ATOM 7536 C CA . VAL A 1 965 ? -25.059 -56.549 1.060 1.00 67.25 965 VAL A CA 1
ATOM 7537 C C . VAL A 1 965 ? -24.448 -57.408 2.173 1.00 67.25 965 VAL A C 1
ATOM 7539 O O . VAL A 1 965 ? -23.891 -56.877 3.129 1.00 67.25 965 VAL A O 1
ATOM 7542 N N . SER A 1 966 ? -24.493 -58.738 2.060 1.00 59.16 966 SER A N 1
ATOM 7543 C CA . SER A 1 966 ? -23.854 -59.659 3.014 1.00 59.16 966 SER A CA 1
ATOM 7544 C C . SER A 1 966 ? -22.331 -59.720 2.852 1.00 59.16 966 SER A C 1
ATOM 7546 O O . SER A 1 966 ? -21.646 -60.285 3.708 1.00 59.16 966 SER A O 1
ATOM 7548 N N . ASN A 1 967 ? -21.779 -59.134 1.782 1.00 61.28 967 ASN A N 1
ATOM 7549 C CA . ASN A 1 967 ? -20.344 -58.915 1.667 1.00 61.28 967 ASN A CA 1
ATOM 7550 C C . ASN A 1 967 ? -19.899 -57.910 2.757 1.00 61.28 967 ASN A C 1
ATOM 7552 O O . ASN A 1 967 ? -20.444 -56.805 2.813 1.00 61.28 967 ASN A O 1
ATOM 7556 N N . PRO A 1 968 ? -18.919 -58.253 3.616 1.00 46.59 968 PRO A N 1
ATOM 7557 C CA . PRO A 1 968 ? -18.501 -57.395 4.725 1.00 46.59 968 PRO A CA 1
ATOM 7558 C C . PRO A 1 968 ? -18.076 -55.985 4.299 1.00 46.59 968 PRO A C 1
ATOM 7560 O O . PRO A 1 968 ? -18.395 -55.020 4.992 1.00 46.59 968 PRO A O 1
ATOM 7563 N N . ASP A 1 969 ? -17.401 -55.850 3.159 1.00 49.78 969 ASP A N 1
ATOM 7564 C CA . ASP A 1 969 ? -16.896 -54.567 2.670 1.00 49.78 969 ASP A CA 1
ATOM 7565 C C . ASP A 1 969 ? -18.035 -53.692 2.147 1.00 49.78 969 ASP A C 1
ATOM 7567 O O . ASP A 1 969 ? -18.128 -52.515 2.503 1.00 49.78 969 ASP A O 1
ATOM 7571 N N . VAL A 1 970 ? -18.967 -54.293 1.398 1.00 60.22 970 VAL A N 1
ATOM 7572 C CA . VAL A 1 970 ? -20.200 -53.632 0.946 1.00 60.22 970 VAL A CA 1
ATOM 7573 C C . VAL A 1 970 ? -21.014 -53.178 2.150 1.00 60.22 970 VAL A C 1
ATOM 7575 O O . VAL A 1 970 ? -21.360 -52.001 2.237 1.00 60.22 970 VAL A O 1
ATOM 7578 N N . PHE A 1 971 ? -21.253 -54.074 3.114 1.00 63.84 971 PHE A N 1
ATOM 7579 C CA . PHE A 1 971 ? -22.012 -53.795 4.330 1.00 63.84 971 PHE A CA 1
ATOM 7580 C C . PHE A 1 971 ? -21.446 -52.595 5.097 1.00 63.84 971 PHE A C 1
ATOM 7582 O O . PHE A 1 971 ? -22.186 -51.690 5.494 1.00 63.84 971 PHE A O 1
ATOM 7589 N N . ILE A 1 972 ? -20.127 -52.577 5.313 1.00 57.59 972 ILE A N 1
ATOM 7590 C CA . ILE A 1 972 ? -19.437 -51.504 6.033 1.00 57.59 972 ILE A CA 1
ATOM 7591 C C . ILE A 1 972 ? -19.497 -50.201 5.232 1.00 57.59 972 ILE A C 1
ATOM 7593 O O . ILE A 1 972 ? -19.744 -49.148 5.826 1.00 57.59 972 ILE A O 1
ATOM 7597 N N . LEU A 1 973 ? -19.302 -50.251 3.912 1.00 58.72 973 LEU A N 1
ATOM 7598 C CA . LEU A 1 973 ? -19.352 -49.076 3.045 1.00 58.72 973 LEU A CA 1
ATOM 7599 C C . LEU A 1 973 ? -20.728 -48.401 3.093 1.00 58.72 973 LEU A C 1
ATOM 7601 O O . LEU A 1 973 ? -20.803 -47.205 3.373 1.00 58.72 973 LEU A O 1
ATOM 7605 N N . GLY A 1 974 ? -21.821 -49.153 2.942 1.00 68.25 974 GLY A N 1
ATOM 7606 C CA . GLY A 1 974 ? -23.158 -48.560 3.035 1.00 68.25 974 GLY A CA 1
ATOM 7607 C C . GLY A 1 974 ? -23.496 -48.051 4.438 1.00 68.25 974 GLY A C 1
ATOM 7608 O O . GLY A 1 974 ? -24.086 -46.981 4.565 1.00 68.25 974 GLY A O 1
ATOM 7609 N N . VAL A 1 975 ? -23.024 -48.700 5.515 1.00 72.81 975 VAL A N 1
ATOM 7610 C CA . VAL A 1 975 ? -23.143 -48.124 6.873 1.00 72.81 975 VAL A CA 1
ATOM 7611 C C . VAL A 1 975 ? -22.413 -46.781 6.978 1.00 72.81 975 VAL A C 1
ATOM 7613 O O . VAL A 1 975 ? -22.920 -45.868 7.636 1.00 72.81 975 VAL A O 1
ATOM 7616 N N . ARG A 1 976 ? -21.239 -46.631 6.350 1.00 67.31 976 ARG A N 1
ATOM 7617 C CA . ARG A 1 976 ? -20.494 -45.360 6.337 1.00 67.31 976 ARG A CA 1
ATOM 7618 C C . ARG A 1 976 ? -21.258 -44.272 5.586 1.00 67.31 976 ARG A C 1
ATOM 7620 O O . ARG A 1 976 ? -21.387 -43.182 6.133 1.00 67.31 976 ARG A O 1
ATOM 7627 N N . VAL A 1 977 ? -21.820 -44.579 4.416 1.00 72.19 977 VAL A N 1
ATOM 7628 C CA . VAL A 1 977 ? -22.659 -43.647 3.640 1.00 72.19 977 VAL A CA 1
ATOM 7629 C C . VAL A 1 977 ? -23.885 -43.211 4.452 1.00 72.19 977 VAL A C 1
ATOM 7631 O O . VAL A 1 977 ? -24.112 -42.017 4.631 1.00 72.19 977 VAL A O 1
ATOM 7634 N N . ILE A 1 978 ? -24.615 -44.158 5.055 1.00 80.12 978 ILE A N 1
ATOM 7635 C CA . ILE A 1 978 ? -25.806 -43.878 5.880 1.00 80.12 978 ILE A CA 1
ATOM 7636 C C . ILE A 1 978 ? -25.459 -42.997 7.093 1.00 80.12 978 ILE A C 1
ATOM 7638 O O . ILE A 1 978 ? -26.190 -42.066 7.436 1.00 80.12 978 ILE A O 1
ATOM 7642 N N . ARG A 1 979 ? -24.330 -43.262 7.764 1.00 76.31 979 ARG A N 1
ATOM 7643 C CA . ARG A 1 979 ? -23.882 -42.449 8.907 1.00 76.31 979 ARG A CA 1
ATOM 7644 C C . ARG A 1 979 ? -23.365 -41.076 8.484 1.00 76.31 979 ARG A C 1
ATOM 7646 O O . ARG A 1 979 ? -23.617 -40.111 9.201 1.00 76.31 979 ARG A O 1
ATOM 7653 N N . GLY A 1 980 ? -22.684 -40.980 7.345 1.00 69.75 980 GLY A N 1
ATOM 7654 C CA . GLY A 1 980 ? -22.278 -39.707 6.749 1.00 69.75 980 GLY A CA 1
ATOM 7655 C C . GLY A 1 980 ? -23.489 -38.834 6.418 1.00 69.75 980 GLY A C 1
ATOM 7656 O O . GLY A 1 980 ? -23.514 -37.663 6.789 1.00 69.75 980 GLY A O 1
ATOM 7657 N N . ALA A 1 981 ? -24.542 -39.430 5.852 1.00 77.94 981 ALA A N 1
ATOM 7658 C CA . ALA A 1 981 ? -25.814 -38.759 5.591 1.00 77.94 981 ALA A CA 1
ATOM 7659 C C . ALA A 1 981 ? -26.444 -38.207 6.873 1.00 77.94 981 ALA A C 1
ATOM 7661 O O . ALA A 1 981 ? -26.803 -37.034 6.922 1.00 77.94 981 ALA A O 1
ATOM 7662 N N . LYS A 1 982 ? -26.463 -38.996 7.957 1.00 78.81 982 LYS A N 1
ATOM 7663 C CA . LYS A 1 982 ? -26.921 -38.517 9.272 1.00 78.81 982 LYS A CA 1
ATOM 7664 C C . LYS A 1 982 ? -26.161 -37.274 9.736 1.00 78.81 982 LYS A C 1
ATOM 7666 O O . LYS A 1 982 ? -26.769 -36.343 10.252 1.00 78.81 982 LYS A O 1
ATOM 7671 N N . ILE A 1 983 ? -24.837 -37.263 9.590 1.00 72.12 983 ILE A N 1
ATOM 7672 C CA . ILE A 1 983 ? -24.012 -36.122 10.004 1.00 72.12 983 ILE A CA 1
ATOM 7673 C C . ILE A 1 983 ? -24.391 -34.885 9.186 1.00 72.12 983 ILE A C 1
ATOM 7675 O O . ILE A 1 983 ? -24.643 -33.842 9.780 1.00 72.12 983 ILE A O 1
ATOM 7679 N N . LEU A 1 984 ? -24.506 -35.007 7.861 1.00 73.31 984 LEU A N 1
ATOM 7680 C CA . LEU A 1 984 ? -24.862 -33.898 6.966 1.00 73.31 984 LEU A CA 1
ATOM 7681 C C . LEU A 1 984 ? -26.257 -33.322 7.244 1.00 73.31 984 LEU A C 1
ATOM 7683 O O . LEU A 1 984 ? -26.432 -32.102 7.217 1.00 73.31 984 LEU A O 1
ATOM 7687 N N . LEU A 1 985 ? -27.233 -34.171 7.575 1.00 75.25 985 LEU A N 1
ATOM 7688 C CA . LEU A 1 985 ? -28.574 -33.730 7.971 1.00 75.25 985 LEU A CA 1
ATOM 7689 C C . LEU A 1 985 ? -28.548 -32.920 9.279 1.00 75.25 985 LEU A C 1
ATOM 7691 O O . LEU A 1 985 ? -29.230 -31.900 9.394 1.00 75.25 985 LEU A O 1
ATOM 7695 N N . LEU A 1 986 ? -27.660 -33.270 10.214 1.00 69.44 986 LEU A N 1
ATOM 7696 C CA . LEU A 1 986 ? -27.495 -32.580 11.500 1.00 69.44 986 LEU A CA 1
ATOM 7697 C C . LEU A 1 986 ? -26.650 -31.291 11.435 1.00 69.44 986 LEU A C 1
ATOM 7699 O O . LEU A 1 986 ? -26.656 -30.516 12.394 1.00 69.44 986 LEU A O 1
ATOM 7703 N N . VAL A 1 987 ? -25.928 -31.026 10.339 1.00 63.22 987 VAL A N 1
ATOM 7704 C CA . VAL A 1 987 ? -25.106 -29.806 10.187 1.00 63.22 987 VAL A CA 1
ATOM 7705 C C . VAL A 1 987 ? -26.007 -28.564 10.062 1.00 63.22 987 VAL A C 1
ATOM 7707 O O . VAL A 1 987 ? -26.866 -28.537 9.185 1.00 63.22 987 VAL A O 1
ATOM 7710 N N . PRO A 1 988 ? -25.861 -27.507 10.881 1.00 52.09 988 PRO A N 1
ATOM 7711 C CA . PRO A 1 988 ? -26.712 -26.316 10.791 1.00 52.09 988 PRO A CA 1
ATOM 7712 C C . PRO A 1 988 ? -26.523 -25.553 9.461 1.00 52.09 988 PRO A C 1
ATOM 7714 O O . PRO A 1 988 ? -25.430 -25.574 8.896 1.00 52.09 988 PRO A O 1
ATOM 7717 N N . PRO A 1 989 ? -27.564 -24.867 8.947 1.00 50.62 989 PRO A N 1
ATOM 7718 C CA . PRO A 1 989 ? -27.469 -24.104 7.702 1.00 50.62 989 PRO A CA 1
ATOM 7719 C C . PRO A 1 989 ? -26.438 -22.967 7.822 1.00 50.62 989 PRO A C 1
ATOM 7721 O O . PRO A 1 989 ? -26.475 -22.191 8.776 1.00 50.62 989 PRO A O 1
ATOM 7724 N N . SER A 1 990 ? -25.533 -22.868 6.844 1.00 49.19 990 SER A N 1
ATOM 7725 C CA . SER A 1 990 ? -24.518 -21.809 6.736 1.00 49.19 990 SER A CA 1
ATOM 7726 C C . SER A 1 990 ? -24.840 -20.878 5.564 1.00 49.19 990 SER A C 1
ATOM 7728 O O . SER A 1 990 ? -25.272 -21.343 4.514 1.00 49.19 990 SER A O 1
ATOM 7730 N N . GLU A 1 991 ? -24.587 -19.571 5.707 1.00 40.62 991 GLU A N 1
ATOM 7731 C CA . GLU A 1 991 ? -24.767 -18.574 4.632 1.00 40.62 991 GLU A CA 1
ATOM 7732 C C . GLU A 1 991 ? -23.820 -18.796 3.435 1.00 40.62 991 GLU A C 1
ATOM 7734 O O . GLU A 1 991 ? -24.079 -18.290 2.347 1.00 40.62 991 GLU A O 1
ATOM 7739 N N . THR A 1 992 ? -22.737 -19.560 3.618 1.00 38.78 992 THR A N 1
ATOM 7740 C CA . THR A 1 992 ? -21.715 -19.822 2.588 1.00 38.78 992 THR A CA 1
ATOM 7741 C C . THR A 1 992 ? -21.824 -21.204 1.936 1.00 38.78 992 THR A C 1
ATOM 7743 O O . THR A 1 992 ? -21.260 -21.408 0.863 1.00 38.78 992 THR A O 1
ATOM 7746 N N . LEU A 1 993 ? -22.555 -22.144 2.550 1.00 51.25 993 LEU A N 1
ATOM 7747 C CA . LEU A 1 993 ? -22.589 -23.557 2.161 1.00 51.25 993 LEU A CA 1
ATOM 7748 C C . LEU A 1 993 ? -24.031 -24.003 1.867 1.00 51.25 993 LEU A C 1
ATOM 7750 O O . LEU A 1 993 ? -24.808 -24.299 2.774 1.00 51.25 993 LEU A O 1
ATOM 7754 N N . SER A 1 994 ? -24.374 -24.074 0.582 1.00 57.53 994 SER A N 1
ATOM 7755 C CA . SER A 1 994 ? -25.641 -24.624 0.090 1.00 57.53 994 SER A CA 1
ATOM 7756 C C . SER A 1 994 ? -25.553 -26.154 0.002 1.00 57.53 994 SER A C 1
ATOM 7758 O O . SER A 1 994 ? -25.167 -26.686 -1.037 1.00 57.53 994 SER A O 1
ATOM 7760 N N . LEU A 1 995 ? -25.899 -26.861 1.080 1.00 67.81 995 LEU A N 1
ATOM 7761 C CA . LEU A 1 995 ? -26.084 -28.319 1.062 1.00 67.81 995 LEU A CA 1
ATOM 7762 C C . LEU A 1 995 ? -27.536 -28.647 0.702 1.00 67.81 995 LEU A C 1
ATOM 7764 O O . LEU A 1 995 ? -28.448 -28.194 1.399 1.00 67.81 995 LEU A O 1
ATOM 7768 N N . ASP A 1 996 ? -27.765 -29.463 -0.329 1.00 77.19 996 ASP A N 1
ATOM 7769 C CA . ASP A 1 996 ? -29.107 -29.966 -0.637 1.00 77.19 996 ASP A CA 1
ATOM 7770 C C . ASP A 1 996 ? -29.458 -31.120 0.308 1.00 77.19 996 ASP A C 1
ATOM 7772 O O . ASP A 1 996 ? -29.366 -32.307 -0.003 1.00 77.19 996 ASP A O 1
ATOM 7776 N N . LYS A 1 997 ? -29.840 -30.749 1.530 1.00 79.50 997 LYS A N 1
ATOM 7777 C CA . LYS A 1 997 ? -30.345 -31.708 2.512 1.00 79.50 997 LYS A CA 1
ATOM 7778 C C . LYS A 1 997 ? -31.600 -32.423 2.017 1.00 79.50 997 LYS A C 1
ATOM 7780 O O . LYS A 1 997 ? -31.794 -33.578 2.371 1.00 79.50 997 LYS A O 1
ATOM 7785 N N . GLY A 1 998 ? -32.410 -31.764 1.183 1.00 82.31 998 GLY A N 1
ATOM 7786 C CA . GLY A 1 998 ? -33.617 -32.350 0.606 1.00 82.31 998 GLY A CA 1
ATOM 7787 C C . GLY A 1 998 ? -33.294 -33.565 -0.257 1.00 82.31 998 GLY A C 1
ATOM 7788 O O . GLY A 1 998 ? -33.928 -34.606 -0.097 1.00 82.31 998 GLY A O 1
ATOM 7789 N N . TRP A 1 999 ? -32.257 -33.465 -1.094 1.00 86.19 999 TRP A N 1
ATOM 7790 C CA . TRP A 1 999 ? -31.737 -34.598 -1.858 1.00 86.19 999 TRP A CA 1
ATOM 7791 C C . TRP A 1 999 ? -31.265 -35.745 -0.957 1.00 86.19 999 TRP A C 1
ATOM 7793 O O . TRP A 1 999 ? -31.635 -36.891 -1.197 1.00 86.19 999 TRP A O 1
ATOM 7803 N N . ILE A 1 1000 ? -30.503 -35.458 0.106 1.00 84.38 1000 ILE A N 1
ATOM 7804 C CA . ILE A 1 1000 ? -30.012 -36.498 1.026 1.00 84.38 1000 ILE A CA 1
ATOM 7805 C C . ILE A 1 1000 ? -31.179 -37.221 1.715 1.00 84.38 1000 ILE A C 1
ATOM 7807 O O . ILE A 1 1000 ? -31.218 -38.453 1.702 1.00 84.38 1000 ILE A O 1
ATOM 7811 N N . SER A 1 1001 ? -32.155 -36.492 2.266 1.00 85.75 1001 SER A N 1
ATOM 7812 C CA . SER A 1 1001 ? -33.326 -37.097 2.919 1.00 85.75 1001 SER A CA 1
ATOM 7813 C C . SER A 1 1001 ? -34.163 -37.903 1.916 1.00 85.75 1001 SER A C 1
ATOM 7815 O O . SER A 1 1001 ? -34.546 -39.039 2.200 1.00 85.75 1001 SER A O 1
ATOM 7817 N N . GLN A 1 1002 ? -34.379 -37.375 0.705 1.00 88.81 1002 GLN A N 1
ATOM 7818 C CA . GLN A 1 1002 ? -35.097 -38.077 -0.362 1.00 88.81 1002 GLN A CA 1
ATOM 7819 C C . GLN A 1 1002 ? -34.360 -39.346 -0.816 1.00 88.81 1002 GLN A C 1
ATOM 7821 O O . GLN A 1 1002 ? -34.987 -40.390 -0.997 1.00 88.81 1002 GLN A O 1
ATOM 7826 N N . GLY A 1 1003 ? -33.039 -39.280 -0.976 1.00 86.69 1003 GLY A N 1
ATOM 7827 C CA . GLY A 1 1003 ? -32.201 -40.409 -1.363 1.00 86.69 1003 GLY A CA 1
ATOM 7828 C C . GLY A 1 1003 ? -32.218 -41.530 -0.323 1.00 86.69 1003 GLY A C 1
ATOM 7829 O O . GLY A 1 1003 ? -32.375 -42.694 -0.686 1.00 86.69 1003 GLY A O 1
ATOM 7830 N N . LEU A 1 1004 ? -32.156 -41.200 0.973 1.00 88.69 1004 LEU A N 1
ATOM 7831 C CA . LEU A 1 1004 ? -32.291 -42.187 2.053 1.00 88.69 1004 LEU A CA 1
ATOM 7832 C C . LEU A 1 1004 ? -33.678 -42.852 2.070 1.00 88.69 1004 LEU A C 1
ATOM 7834 O O . LEU A 1 1004 ? -33.765 -44.063 2.278 1.00 88.69 1004 LEU A O 1
ATOM 7838 N N . GLU A 1 1005 ? -34.751 -42.098 1.819 1.00 89.94 1005 GLU A N 1
ATOM 7839 C CA . GLU A 1 1005 ? -36.120 -42.629 1.722 1.00 89.94 1005 GLU A CA 1
ATOM 7840 C C . GLU A 1 1005 ? -36.308 -43.555 0.511 1.00 89.94 1005 GLU A C 1
ATOM 7842 O O . GLU A 1 1005 ? -36.926 -44.625 0.606 1.00 89.94 1005 GLU A O 1
ATOM 7847 N N . ILE A 1 1006 ? -35.721 -43.199 -0.635 1.00 88.38 1006 ILE A N 1
ATOM 7848 C CA . ILE A 1 1006 ? -35.666 -44.083 -1.806 1.00 88.38 1006 ILE A CA 1
ATOM 7849 C C . ILE A 1 1006 ? -34.906 -45.361 -1.439 1.00 88.38 1006 ILE A C 1
ATOM 7851 O O . ILE A 1 1006 ? -35.430 -46.456 -1.662 1.00 88.38 1006 ILE A O 1
ATOM 7855 N N . LEU A 1 1007 ? -33.738 -45.232 -0.798 1.00 85.50 1007 LEU A N 1
ATOM 7856 C CA . LEU A 1 1007 ? -32.911 -46.371 -0.408 1.00 85.50 1007 LEU A CA 1
ATOM 7857 C C . LEU A 1 1007 ? -33.653 -47.321 0.543 1.00 85.50 1007 LEU A C 1
ATOM 7859 O O . LEU A 1 1007 ? -33.643 -48.539 0.370 1.00 85.50 1007 LEU A O 1
ATOM 7863 N N . TRP A 1 1008 ? -34.353 -46.767 1.534 1.00 89.44 1008 TRP A N 1
ATOM 7864 C CA . TRP A 1 1008 ? -35.121 -47.538 2.507 1.00 89.44 1008 TRP A CA 1
ATOM 7865 C C . TRP A 1 1008 ? -36.348 -48.215 1.884 1.00 89.44 1008 TRP A C 1
ATOM 7867 O O . TRP A 1 1008 ? -36.595 -49.403 2.114 1.00 89.44 1008 TRP A O 1
ATOM 7877 N N . SER A 1 1009 ? -37.123 -47.480 1.081 1.00 86.75 1009 SER A N 1
ATOM 7878 C CA . SER A 1 1009 ? -38.357 -47.988 0.470 1.00 86.75 1009 SER A CA 1
ATOM 7879 C C . SER A 1 1009 ? -38.096 -49.060 -0.590 1.00 86.75 1009 SER A C 1
ATOM 7881 O O . SER A 1 1009 ? -38.844 -50.041 -0.660 1.00 86.75 1009 SER A O 1
ATOM 7883 N N . GLN A 1 1010 ? -37.034 -48.912 -1.387 1.00 82.38 1010 GLN A N 1
ATOM 7884 C CA . GLN A 1 1010 ? -36.592 -49.927 -2.342 1.00 82.38 1010 GLN A CA 1
ATOM 7885 C C . GLN A 1 1010 ? -35.938 -51.107 -1.626 1.00 82.38 1010 GLN A C 1
ATOM 7887 O O . GLN A 1 1010 ? -36.345 -52.242 -1.866 1.00 82.38 1010 GLN A O 1
ATOM 7892 N N . GLY A 1 1011 ? -35.045 -50.849 -0.664 1.00 80.62 1011 GLY A N 1
ATOM 7893 C CA . GLY A 1 1011 ? -34.398 -51.874 0.158 1.00 80.62 1011 GLY A CA 1
ATOM 7894 C C . GLY A 1 1011 ? -35.394 -52.813 0.846 1.00 80.62 1011 GLY A C 1
ATOM 7895 O O . GLY A 1 1011 ? -35.188 -54.023 0.903 1.00 80.62 1011 GLY A O 1
ATOM 7896 N N . ARG A 1 1012 ? -36.538 -52.288 1.310 1.00 83.56 1012 ARG A N 1
ATOM 7897 C CA . ARG A 1 1012 ? -37.628 -53.111 1.862 1.00 83.56 1012 ARG A CA 1
ATOM 7898 C C . ARG A 1 1012 ? -38.270 -54.052 0.846 1.00 83.56 1012 ARG A C 1
ATOM 7900 O O . ARG A 1 1012 ? -38.715 -55.126 1.238 1.00 83.56 1012 ARG A O 1
ATOM 7907 N N . LYS A 1 1013 ? -38.381 -53.645 -0.421 1.00 81.44 1013 LYS A N 1
ATOM 7908 C CA . LYS A 1 1013 ? -38.987 -54.462 -1.486 1.00 81.44 1013 LYS A CA 1
ATOM 7909 C C . LYS A 1 1013 ? -38.065 -55.593 -1.929 1.00 81.44 1013 LYS A C 1
ATOM 7911 O O . LYS A 1 1013 ? -38.565 -56.637 -2.327 1.00 81.44 1013 LYS A O 1
ATOM 7916 N N . VAL A 1 1014 ? -36.752 -55.380 -1.848 1.00 76.00 1014 VAL A N 1
ATOM 7917 C CA . VAL A 1 1014 ? -35.723 -56.353 -2.250 1.00 76.00 1014 VAL A CA 1
ATOM 7918 C C . VAL A 1 1014 ? -35.183 -57.187 -1.081 1.00 76.00 1014 VAL A C 1
ATOM 7920 O O . VAL A 1 1014 ? -34.184 -57.877 -1.241 1.00 76.00 1014 VAL A O 1
ATOM 7923 N N . GLU A 1 1015 ? -35.842 -57.144 0.084 1.00 75.81 1015 GLU A N 1
ATOM 7924 C CA . GLU A 1 1015 ? -35.456 -57.886 1.297 1.00 75.81 1015 GLU A CA 1
ATOM 7925 C C . GLU A 1 1015 ? -34.001 -57.634 1.741 1.00 75.81 1015 GLU A C 1
ATOM 7927 O O . GLU A 1 1015 ? -33.277 -58.557 2.113 1.00 75.81 1015 GLU A O 1
ATOM 7932 N N . MET A 1 1016 ? -33.580 -56.366 1.707 1.00 75.81 1016 MET A N 1
ATOM 7933 C CA . MET A 1 1016 ? -32.226 -55.945 2.070 1.00 75.81 1016 MET A CA 1
ATOM 7934 C C . MET A 1 1016 ? -31.884 -56.246 3.534 1.00 75.81 1016 MET A C 1
ATOM 7936 O O . MET A 1 1016 ? -32.759 -56.236 4.408 1.00 75.81 1016 MET A O 1
ATOM 7940 N N . HIS A 1 1017 ? -30.597 -56.458 3.824 1.00 77.00 1017 HIS A N 1
ATOM 7941 C CA . HIS A 1 1017 ? -30.130 -56.805 5.167 1.00 77.00 1017 HIS A CA 1
ATOM 7942 C C . HIS A 1 1017 ? -30.728 -55.909 6.279 1.00 77.00 1017 HIS A C 1
ATOM 7944 O O . HIS A 1 1017 ? -30.561 -54.685 6.308 1.00 77.00 1017 HIS A O 1
ATOM 7950 N N . HIS A 1 1018 ? -31.383 -56.538 7.263 1.00 77.81 1018 HIS A N 1
ATOM 7951 C CA . HIS A 1 1018 ? -32.190 -55.868 8.294 1.00 77.81 1018 HIS A CA 1
ATOM 7952 C C . HIS A 1 1018 ? -31.458 -54.756 9.074 1.00 77.8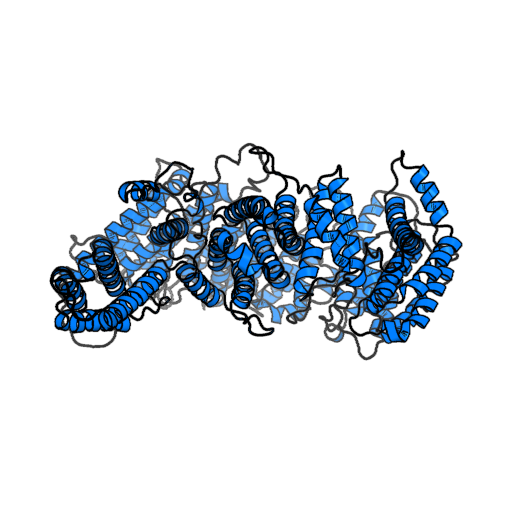1 1018 HIS A C 1
ATOM 7954 O O . HIS A 1 1018 ? -32.065 -53.738 9.407 1.00 77.81 1018 HIS A O 1
ATOM 7960 N N . CYS A 1 1019 ? -30.155 -54.907 9.344 1.00 75.62 1019 CYS A N 1
ATOM 7961 C CA . CYS A 1 1019 ? -29.352 -53.869 10.003 1.00 75.62 1019 CYS A CA 1
ATOM 7962 C C . CYS A 1 1019 ? -29.254 -52.568 9.191 1.00 75.62 1019 CYS A C 1
ATOM 7964 O O . CYS A 1 1019 ? -29.315 -51.492 9.783 1.00 75.62 1019 CYS A O 1
ATOM 7966 N N . TRP A 1 1020 ? -29.132 -52.643 7.860 1.00 81.50 1020 TRP A N 1
ATOM 7967 C CA . TRP A 1 1020 ? -29.144 -51.449 7.009 1.00 81.50 1020 TRP A CA 1
ATOM 7968 C C . TRP A 1 1020 ? -30.513 -50.782 7.030 1.00 81.50 1020 TRP A C 1
ATOM 7970 O O . TRP A 1 1020 ? -30.588 -49.579 7.254 1.00 81.50 1020 TRP A O 1
ATOM 7980 N N . LEU A 1 1021 ? -31.595 -51.555 6.889 1.00 84.44 1021 LEU A N 1
ATOM 7981 C CA . LEU A 1 1021 ? -32.963 -51.027 6.951 1.00 84.44 1021 LEU A CA 1
ATOM 7982 C C . LEU A 1 1021 ? -33.271 -50.359 8.296 1.00 84.44 1021 LEU A C 1
ATOM 7984 O O . LEU A 1 1021 ? -33.915 -49.312 8.332 1.00 84.44 1021 LEU A O 1
ATOM 7988 N N . SER A 1 1022 ? -32.785 -50.939 9.395 1.00 81.81 1022 SER A N 1
ATOM 7989 C CA . SER A 1 1022 ? -32.890 -50.349 10.728 1.00 81.81 1022 SER A CA 1
ATOM 7990 C C . SER A 1 1022 ? -32.085 -49.054 10.830 1.00 81.81 1022 SER A C 1
ATOM 7992 O O . SER A 1 1022 ? -32.623 -48.044 11.278 1.00 81.81 1022 SER A O 1
ATOM 7994 N N . HIS A 1 1023 ? -30.827 -49.040 10.379 1.00 79.81 1023 HIS A N 1
ATOM 7995 C CA . HIS A 1 1023 ? -29.992 -47.837 10.404 1.00 79.81 1023 HIS A CA 1
ATOM 7996 C C . HIS A 1 1023 ? -30.569 -46.713 9.546 1.00 79.81 1023 HIS A C 1
ATOM 7998 O O . HIS A 1 1023 ? -30.698 -45.603 10.048 1.00 79.81 1023 HIS A O 1
ATOM 8004 N N . LEU A 1 1024 ? -30.991 -47.007 8.316 1.00 86.06 1024 LEU A N 1
ATOM 8005 C CA . LEU A 1 1024 ? -31.687 -46.065 7.439 1.00 86.06 1024 LEU A CA 1
ATOM 8006 C C . LEU A 1 1024 ? -32.905 -45.465 8.127 1.00 86.06 1024 LEU A C 1
ATOM 8008 O O . LEU A 1 1024 ? -33.011 -44.247 8.218 1.00 86.06 1024 LEU A O 1
ATOM 8012 N N . ARG A 1 1025 ? -33.767 -46.313 8.703 1.00 85.75 1025 ARG A N 1
ATOM 8013 C CA . ARG A 1 1025 ? -34.954 -45.848 9.422 1.00 85.75 1025 ARG A CA 1
ATOM 8014 C C . ARG A 1 1025 ? -34.596 -44.932 10.590 1.00 85.75 1025 ARG A C 1
ATOM 8016 O O . ARG A 1 1025 ? -35.214 -43.896 10.763 1.00 85.75 1025 ARG A O 1
ATOM 8023 N N . THR A 1 1026 ? -33.547 -45.273 11.335 1.00 81.75 1026 THR A N 1
ATOM 8024 C CA . THR A 1 1026 ? -33.074 -44.462 12.468 1.00 81.75 1026 THR A CA 1
ATOM 8025 C C . THR A 1 1026 ? -32.519 -43.103 12.030 1.00 81.75 1026 THR A C 1
ATOM 8027 O O . THR A 1 1026 ? -32.509 -42.166 12.820 1.00 81.75 1026 THR A O 1
ATOM 8030 N N . VAL A 1 1027 ? -31.974 -42.997 10.815 1.00 82.12 1027 VAL A N 1
ATOM 8031 C CA . VAL A 1 1027 ? -31.470 -41.726 10.277 1.00 82.12 1027 VAL A CA 1
ATOM 8032 C C . VAL A 1 1027 ? -32.618 -40.874 9.749 1.00 82.12 1027 VAL A C 1
ATOM 8034 O O . VAL A 1 1027 ? -32.676 -39.702 10.094 1.00 82.12 1027 VAL A O 1
ATOM 8037 N N . ILE A 1 1028 ? -33.538 -41.476 8.993 1.00 83.81 1028 ILE A N 1
ATOM 8038 C CA . ILE A 1 1028 ? -34.737 -40.823 8.450 1.00 83.81 1028 ILE A CA 1
ATOM 8039 C C . ILE A 1 1028 ? -35.611 -40.269 9.586 1.00 83.81 1028 ILE A C 1
ATOM 8041 O O . ILE A 1 1028 ? -35.954 -39.095 9.581 1.00 83.81 1028 ILE A O 1
ATOM 8045 N N . ASP A 1 1029 ? -35.874 -41.077 10.619 1.00 75.31 1029 ASP A N 1
ATOM 8046 C CA . ASP A 1 1029 ? -36.690 -40.679 11.777 1.00 75.31 1029 ASP A CA 1
ATOM 8047 C C . ASP A 1 1029 ? -35.985 -39.661 12.705 1.00 75.31 1029 ASP A C 1
ATOM 8049 O O . ASP A 1 1029 ? -36.592 -39.167 13.648 1.00 75.31 1029 ASP A O 1
ATOM 8053 N N . CYS A 1 1030 ? -34.691 -39.376 12.504 1.00 60.97 1030 CYS A N 1
ATOM 8054 C CA . CYS A 1 1030 ? -33.960 -38.334 13.240 1.00 60.97 1030 CYS A CA 1
ATOM 8055 C C . CYS A 1 1030 ? -34.038 -36.947 12.571 1.00 60.97 1030 CYS A C 1
ATOM 8057 O O . CYS A 1 1030 ? -33.526 -35.995 13.161 1.00 60.97 1030 CYS A O 1
ATOM 8059 N N . ASP A 1 1031 ? -34.587 -36.854 11.356 1.00 47.06 1031 ASP A N 1
ATOM 8060 C CA . ASP A 1 1031 ? -34.692 -35.625 10.550 1.00 47.06 1031 ASP A CA 1
ATOM 8061 C C . ASP A 1 1031 ? -36.110 -34.997 10.604 1.00 47.06 1031 ASP A C 1
ATOM 8063 O O . ASP A 1 1031 ? -36.310 -33.882 10.122 1.00 47.06 1031 ASP A O 1
ATOM 8067 N N . GLU A 1 1032 ? -37.079 -35.690 11.229 1.00 40.62 1032 GLU A N 1
ATOM 8068 C CA . GLU A 1 1032 ? -38.369 -35.144 11.712 1.00 40.62 1032 GLU A CA 1
ATOM 8069 C C . GLU A 1 1032 ? -38.234 -34.558 13.128 1.00 40.62 1032 GLU A C 1
ATOM 8071 O O . GLU A 1 1032 ? -38.846 -33.490 13.386 1.00 40.62 1032 GLU A O 1
#

Foldseek 3Di:
DDDPPPDPPPPDDPDDDDDDPVPLVVVLVVLVVVLVVLFQVCLVAVEPVSLQVNLVSLLVLLVQADLDPPDPPPDDLSNANVSSLVVLLVLLCCLLPPPPDQVLVSLLRGSLLSSLSNLLSLLLDAQSLSSQDADPDDQRVLVVSLVSLLVSLLSLCVRLLVVFQDPDPPPPDPPPPPPAPGCSRSSNSSLSNLLSSLSSLQSCLPRPRSWDPDPPGGDDLVSLLSQLVSLLVCLQRGDDPSNNVSSLSSNLSSLLSLLVDPDVSSVCVLVVSVVVLLVCLQVCQLPPDPNLRSSLSSLLSSLLNDAVDPSVVVLLVVLLVLLPDDFPPPDDDSRGRRSNVSSLSNLLSLLQDPSNLVVCPVVLDDSQLVRHFPSSLVSSVVSQFDDDPPQDQAQDDPVSLAASQGHECVVHVCLLVSLLVLQVDDDPDDDDDDPVVVVVLVVNVRSLVSSLRVLSHYHQDPVCPSLVSLLVSLLNQQLPPDPVSLLSSLSSNLNSDDLVCLLVVLLVLLQPDLPPPDLSSLLSSLSNNLNNVLVQLVDPPCNCVVCVPSSVVSLVSSLVRRLVNNPFLSSLLSNLVSLLSNCLSCVVVVNNVVSLVVSVVSCVVSCLVVVLVVQVVCVVDDDPPSNVSSNVSVVSSVCSNVQCPPDDRLEDPPDHDPDPSHLLRLLVVLLVCCVVDPDPVSVLVSLQVNLVSLLVQLVPDLADDCSNLVVLVSLVVRPLDDPDPDDDPPDVSSVLSSLSVLLSSLLSPLQHDPDPVSQVVSLVSVVVSLVLLLVQLALPHDPSSLLSSLNSLLSNLSSCSNSLCCVVCVVSCLSVLLSLLSQLLFPDQNSNQSSQNSLLSVVVSVDPDDDDSPRDRSVVSNVVSVVCSCVSVVVDPLSVQQLVCVLLVHGSVVSPPPVDDDPDDDDPVVVVVVVPPDDSDNDPSPRTRPVPPSLVSLLVLLLVLLVVLLVCLVPQAAAPPPRPCPPPVNVVSLLSSLVSLLVNLPDDDDPVDDRPNVSSLVSLVSNLVSCVVSVHDPVSNVSSVVSNVVND

InterPro domains:
  IPR016024 Armadillo-type fold [SSF48371] (80-640)
  IPR016024 Armadillo-type fold [SSF48371] (411-849)
  IPR019442 THADA/TRM732, DUF2428 [PF10350] (146-366)
  IPR051954 tRNA (32-2'-O)-methyltransferase regulator THADA [PTHR14387] (34-938)
  IPR056842 tRNA (32-2'-O)-methyltransferase regulator THADA-like, C-terminal TPR repeats region [PF25151] (370-531)
  IPR059111 Trm72, C-terminal ARM-like repeat [PF26523] (936-1030)

Nearest PDB structures (foldseek):
  6n1z-assembly2_D  TM=2.866E-01  e=1.086E-04  Homo sapiens
  3wyg-assembly1_C  TM=2.711E-01  e=1.143E-03  Saccharomyces cerevisiae S288C
  6n86-assembly1_B  TM=2.813E-01  e=2.575E-02  Bos taurus
  7ue2-assembly1_A  TM=3.010E-01  e=5.505E+00  synthetic construct

pLDDT: mean 73.78, std 17.25, range [22.58, 97.88]

Solvent-accessible surface area (backbone atoms only — not comparable to full-atom values): 57549 Å² total; per-residue (Å²): 137,80,78,83,82,82,66,86,77,82,87,82,71,100,67,96,70,91,71,73,72,70,63,61,55,56,55,51,53,51,50,52,55,51,36,60,49,32,47,54,49,9,23,72,48,44,39,69,70,43,16,49,50,33,12,50,47,51,35,52,44,42,72,72,23,43,82,69,86,86,63,65,99,80,66,61,62,66,49,34,38,50,45,44,53,47,50,50,49,52,54,49,48,52,50,67,66,46,89,90,54,59,54,67,55,38,48,39,58,36,42,55,41,14,51,38,40,17,50,23,54,49,44,52,36,81,48,41,36,68,54,36,80,53,64,99,73,76,81,50,47,40,57,56,54,50,52,49,55,51,50,52,39,53,50,50,44,67,70,31,42,82,70,41,44,52,91,61,79,88,81,63,60,89,88,70,57,84,85,57,86,49,48,52,24,64,68,54,36,37,40,46,34,49,22,29,36,30,45,27,55,30,26,54,62,67,32,85,40,32,45,51,93,50,93,93,63,36,87,49,50,71,54,54,48,50,56,33,49,53,30,48,53,45,36,59,54,54,61,47,69,84,24,47,58,35,33,47,51,26,32,26,47,41,34,34,47,27,59,70,47,90,50,67,69,33,39,46,48,58,61,49,56,49,51,52,53,52,50,48,37,62,71,45,10,43,54,94,56,88,70,57,70,24,52,21,49,52,55,34,22,49,38,65,30,39,73,92,31,74,66,28,57,46,51,56,49,53,36,51,52,46,35,63,59,77,78,75,88,83,78,86,65,86,71,59,67,44,38,30,60,55,28,43,48,27,50,28,45,40,57,62,31,77,90,42,43,81,74,44,59,79,60,56,62,70,64,47,65,78,63,43,55,73,70,34,40,52,31,50,51,62,65,57,40,58,90,52,94,92,64,63,86,54,49,24,73,101,80,44,40,38,52,40,51,30,27,65,60,84,82,42,92,60,51,66,62,50,45,46,62,54,53,66,71,76,82,78,74,95,75,79,97,50,82,66,54,61,55,54,51,49,59,50,48,70,42,39,51,58,48,48,56,56,56,29,25,38,41,88,67,92,83,47,62,68,56,54,54,50,44,54,51,36,56,66,38,17,52,40,89,49,63,68,54,12,55,50,32,14,30,39,47,29,32,73,49,52,84,88,45,37,68,61,51,41,47,56,67,31,66,55,86,60,92,85,56,58,64,44,30,55,31,13,49,43,47,19,42,39,43,35,50,47,61,52,60,68,49,91,77,56,62,43,78,82,40,42,72,61,53,51,53,44,52,53,50,36,48,67,51,42,56,88,68,44,82,44,46,60,33,45,19,45,54,41,42,42,52,45,53,47,49,45,39,28,49,78,70,74,38,42,78,67,43,50,55,54,49,51,52,52,41,57,78,66,47,49,65,59,51,49,53,55,56,60,74,47,62,94,46,92,75,55,74,48,55,49,50,25,46,52,32,51,48,53,46,51,49,58,48,52,42,57,71,78,39,77,82,62,44,54,63,73,87,73,63,99,50,78,76,24,51,68,43,43,46,54,49,29,51,53,45,51,77,67,50,90,45,69,69,57,32,37,53,32,39,35,51,40,25,54,54,49,48,52,52,52,75,76,42,83,62,85,60,76,87,48,54,65,53,38,60,51,54,78,69,58,80,69,88,72,84,69,86,92,77,80,100,79,57,68,69,43,55,32,24,48,47,29,29,49,20,46,46,54,20,42,51,56,66,59,66,97,53,78,74,54,56,62,62,49,46,55,54,49,53,57,48,43,54,50,44,50,60,30,66,32,81,90,48,56,67,71,42,30,42,23,37,30,53,12,50,28,43,27,33,46,25,40,63,54,45,64,45,48,83,78,43,53,89,71,38,59,65,52,52,55,50,46,49,54,36,28,34,38,63,49,68,69,42,11,52,40,22,10,52,23,46,22,46,51,59,45,68,77,47,96,64,84,92,64,59,65,86,42,54,28,69,59,34,40,53,54,50,50,52,49,50,54,69,78,42,69,88,35,66,66,56,52,50,50,52,50,29,56,77,67,70,46,70,80,86,73,69,69,73,56,97,83,60,80,87,72,76,76,53,66,69,61,52,48,55,59,71,66,51,80,80,85,63,92,57,83,75,74,61,66,26,75,67,65,49,71,67,56,57,52,45,51,55,25,54,51,44,48,50,52,53,47,51,49,49,71,74,67,54,68,30,44,96,80,20,73,60,66,39,68,66,52,39,51,49,53,52,49,31,54,52,46,46,44,51,60,67,70,53,77,93,48,100,88,55,90,72,68,53,64,57,55,56,50,47,50,50,51,44,42,61,50,33,64,74,28,45,42,56,63,69,57,52,50,50,46,49,58,43,59,68,68,77,113

Sequence (1032 aa):
MFPRTHIRTSLENDREKYIPDGRYSHSRLQLVKALERAERVASGTSRADHADAVARLYHILFDLASSNTTLDSSGSWYELKQTIVERLLSTLEENLYSTDGSFQNAIRETSVHGYISALRYIVSTPEFHSVFPSPETGRPYWRLYHDRLILVCENIWLGVRDILCIDSPEGQDEDAVDELRGPKDLLSCSWRALRESSMLLYAILVNSSYAPDTSGSGLVEADLNKIGTLSFTQLAELRHRGAFSAVSQTFTACCQKCAQTKDPSASGLLNIWYKDALAIIDTQASKLTRRSAGLPALVTGIASSQPDGPIFHKIMRDLQEIASLDTPSGAIGSDIKLPRVHALNCLKDIFTNTKLATLTEAYVMPWAIRNCGLMLFKALMNRMCRFKAGCSVGLGGNFGSELGSRIIFQKYPSLIELLAQLLQDPIVNESKGSSSQLWELSIKTERVFPALELIGEKVPSFSGDEDKLLKILVFEQFRSPVWGVREHSARIYASLLRHEEILASVCELSAVSHESIPQNQIHGTALCIRYALQRLWVSSSGYWLDNSGTAFSTVREVCKNLFPWAKSHFVQATLVEILNDVVQAGIRCGLETTVLSQINTLLENHGLFDLLSELLSQADTPIPRSSFLLLKAISVSKISIMLAQNLALEDLLHTFCSHKRSQVRRIEFYIAMIQGARSQQIQLTMTSNLADDLMLLFEHHTQISDEFASLRQLVVSVDIPEDSDGVSLWNRDLANASLRLRGCCLALSMLSSDAPEFALEFKAKLDKWNQRLRFAISDETEFSTRHAAAVSMKIFFLGLRISSSHSTIKPYLLQTCLVLYGMLIDDDEGIRYLAAQAASILFSLEFNNTNQATALLPLAASSKLADILAEDFVDSTTLCAEAMGRFLGLPINLLVPSIDSTTSLTPVPRLLEKFQTKSTVLFQEEKQNLFVEDVRELYSWVSEGISALIDAMGEAGGDGVLGWVSNPDVFILGVRVIRGAKILLLVPPSETLSLDKGWISQGLEILWSQGRKVEMHHCWLSHLRTVIDCDE

Organism: Ajellomyces capsulatus (strain H143) (NCBI:txid544712)

Mean predicted aligned error: 19.29 Å

Radius of gyration: 37.96 Å; Cα contacts (8 Å, |Δi|>4): 1142; chains: 1; bounding box: 94×97×91 Å

Secondary structure (DSSP, 8-state):
---GGG--------------THHHHHHHHHHHHHHHHHHHHHHHH--HHHHHHHHHHHHHHHHHSB--S-S-TTS-TTSBHHHHHHHHHHHHHHHHH-TTS-HHHHHHHS-HHHHHHHHHHHHTSTTGGGGSPPPSSSS-HHHHHHHHHHHHHHHHHHHHHHHHTSS-GGGS-TTSSTT--STT-HHHHHHHHHHHHHHHHHHHHH-TTSS--STTTS--HHHHHHHHHHHHHHHHH---HHHHHHHHHHHHHHHHHHHH-S-HHHHHHHHHHHHHHHHHHHHTTT--SGGGTTHHHHHHHHHTTSTTSHHHHHHHHHHHHHHTPPPPTT--STT---HHHHHHHHHHHHHH-GGGHHHHGGGSTTHHHHH--HHHHHHHHHHHSPP-TTPPSSSBTTTT-B----B-GGGSTTHHHHHHHHH-S---------HHHHHHHHHHHHHHHHHHHHHHTBPPPSS-HHHHHHHHHHHGGGG-S-HHHHHHHHHHHHHTS-GGGHHHHHHHHHHS--TT--HHHHHHHHHHHHHHHHHHHS-TT-HHHHHHHHHHHHHHHHHHHHGGG--SHHHHHHHHHHHHHHHHHHHHTT-HHHHHHHHHHHHHHTTHHHHHHHHHHTTTS---HHHHHHHHHHHHHHHHHHHHHSS-SSS--TTT---GGGHHHHHHHHHHHHHH---HHHHHHHHHHHHHHHHHHHHH-SS--GGGHHHHHHGGG--PPP--TT-----HHHHHHHHHHHHHHHHHHTTS---TTHHHHHHHHHHHHHHHHHHHTSTTS-HHHHHHHHHHHHHHHHHHHHH-THHHHGGG-HHHHHHHHHHHT-SSHHHHHHHHHHHHHHHTTTS---S------HHHHHHHHHHHHHHH-TT-HHHHHHHHHHHTT--GGG----TT----PPPHHHHHHHHTSPP--SS----S-TT--HHHHHHHHHHHHHHHHHHHHHHH---GGGSGGGSHHHHHHHHHHHHHHHHHHHSPP-SS----HHHHHHHHHHHHHHHHHTT--HHHHHHHHHHHTT--